Protein AF-A0AA36I3I4-F1 (afdb_monomer)

Nearest PDB structures (foldseek):
  6dy2-assembly2_D  TM=9.297E-01  e=7.775E-14  Cavia porcellus
  6dy3-assembly4_H  TM=8.453E-01  e=7.691E-12  Caenorhabditis elegans
  5hry-assembly3_C  TM=9.673E-01  e=3.928E-08  synthetic construct
  2y1l-assembly1_F  TM=9.154E-01  e=2.141E-08  synthetic construct
  5y4d-assembly1_A  TM=9.330E-01  e=1.434E-06  Mus musculus

Solvent-accessible surface area (backbone atoms only — not comparable to full-atom values): 64803 Å² total; per-residue (Å²): 84,57,68,25,23,49,74,45,39,50,66,61,27,43,60,57,70,50,63,69,90,51,82,63,48,80,74,55,80,79,68,68,59,63,54,49,50,102,49,38,45,21,27,57,32,32,5,32,47,63,51,23,47,73,39,38,50,58,50,57,74,54,44,94,63,42,67,55,69,50,41,27,78,56,45,40,26,24,59,34,36,29,32,57,56,88,60,104,55,50,62,58,34,27,50,44,47,50,52,41,46,76,66,65,31,62,66,82,44,48,25,81,59,37,45,29,28,56,38,37,8,38,59,72,59,40,61,59,40,39,50,51,39,50,74,72,65,45,69,48,73,49,54,28,76,87,67,48,31,37,54,50,36,11,57,75,66,66,30,62,69,53,40,59,51,38,47,75,68,68,32,73,73,101,82,74,88,72,92,84,78,91,80,86,80,90,81,86,88,87,85,87,90,85,89,84,79,87,83,86,83,86,90,88,87,89,88,77,87,86,82,90,78,90,84,88,89,88,88,87,81,93,82,90,81,88,89,88,88,86,86,90,84,88,81,89,88,82,92,85,87,86,82,88,82,89,84,89,83,86,85,92,83,83,88,82,85,83,88,78,91,88,78,92,83,86,89,81,90,88,87,88,88,81,83,86,89,80,87,81,88,79,91,86,87,88,80,89,86,91,80,91,88,82,84,90,85,91,91,83,90,85,87,87,86,84,90,87,90,88,88,80,90,87,84,87,88,87,86,91,83,87,86,87,84,90,88,81,92,90,89,87,83,89,80,90,59,74,74,62,55,56,58,54,53,53,55,51,52,52,31,52,51,35,52,50,49,33,53,50,26,60,72,69,68,41,57,70,57,30,51,53,27,49,54,51,22,60,78,53,69,43,55,66,72,59,49,51,52,44,51,52,52,44,54,48,47,48,46,36,51,53,27,52,53,44,37,47,55,17,60,77,62,62,43,59,66,50,35,49,55,24,49,53,48,26,56,74,43,66,61,54,70,80,70,46,49,64,56,55,51,51,42,55,51,36,53,50,42,52,51,42,52,51,49,35,52,49,25,52,73,71,57,41,54,66,52,33,60,53,29,51,51,50,26,60,79,60,68,51,63,66,68,62,48,49,55,37,52,55,51,41,68,57,41,48,51,34,51,56,22,53,52,40,41,52,50,20,66,68,58,75,38,56,67,45,18,50,50,22,50,50,44,25,57,74,38,66,55,59,71,82,80,44,45,67,40,52,54,51,29,51,47,46,50,49,34,58,53,37,55,52,49,47,52,50,52,53,57,57,58,75,72,52,52,92,83,40,60,66,54,32,47,55,47,26,52,52,38,50,52,48,54,50,54,31,51,78,56,67,45,61,66,79,82,43,46,67,52,52,57,48,28,54,53,36,48,46,53,42,48,56,73,74,40,92,72,82,51,74,43,68,55,76,70,79,48,76,63,43,54,72,71,71,56,72,77,56,64,44,72,78,48,60,32,33,42,28,50,75,92,47,78,47,82,37,77,32,45,29,80,71,51,30,42,64,55,60,37,68,79,41,44,67,57,54,48,38,37,74,75,71,45,99,65,86,85,82,88,82,72,75,84,61,102,86,50,81,82,66,91,68,59,71,90,88,90,88,90,81,66,68,76,76,51,67,66,65,75,66,59,77,84,80,64,90,68,60,73,76,78,70,81,71,79,66,94,61,80,56,37,76,41,70,52,56,77,49,74,33,48,65,79,45,59,42,58,53,40,43,43,66,54,54,74,41,78,91,45,71,63,47,47,63,46,50,49,59,49,42,69,70,34,45,62,78,82,47,54,65,52,41,50,53,56,53,76,65,49,78,69,33,52,58,71,55,58,56,29,32,44,51,14,36,11,64,30,53,74,43,48,64,34,56,29,52,45,48,57,38,47,77,36,42,50,44,72,31,52,85,55,89,76,87,64,29,49,34,44,76,51,79,35,48,20,36,39,40,38,36,31,26,74,82,28,18,39,35,31,35,26,40,18,54,66,70,58,76,76,54,60,82,41,32,29,35,37,36,37,20,46,94,87,40,70,54,28,38,33,36,32,44,72,64,33,81,36,30,54,32,38,30,17,58,64,15,26,25,42,36,66,23,51,25,72,79,23,70,50,40,68,56,28,52,46,28,20,62,64,68,58,15,35,49,60,33,46,52,50,38,50,35,53,75,70,41,67,39,40,71,47,31,53,52,50,68,48,67,56,52,23,26,43,28,29,30,43,40,38,32,9,33,49,77,37,36,33,38,37,47,51,41,44,42,58,80,45,62,83,56,68,90,94,69,94,83,90,79,71,38,56,62,29,69,55,88,92,36,38,60,53,67,48,44,38,67,63,94,88,51,82,78,49,100,88,56,75,39,52,64,55,37,50,65,50,48,73,78,57,57,53,71,62,39,45,76,64,54,46,47,48,37,48,65,33,75,59,44,30,56,93,44,40,35,38,41,36,41,37,26,8,58,75,44,46,74,51,59,32,35,44,39,77,61,58,73,94,74,69,128

pLDDT: mean 72.37, std 24.24, range [22.3, 97.81]

InterPro domains:
  IPR001752 Kinesin motor domain [PS50067] (616-703)
  IPR001752 Kinesin motor domain [SM00129] (614-822)
  IPR002110 Ankyrin repeat [PF00023] (113-142)
  IPR002110 Ankyrin repeat [PF12796] (30-111)
  IPR002110 Ankyrin repeat [PS50088] (39-71)
  IPR002110 Ankyrin repeat [PS50088] (113-145)
  IPR002110 Ankyrin repeat [SM00248] (39-68)
  IPR002110 Ankyrin repeat [SM00248] (74-109)
  IPR002110 Ankyrin repeat [SM00248] (113-142)
  IPR002110 Ankyrin repeat [SM00248] (146-176)
  IPR002110 Ankyrin repeat [SM00248] (402-431)
  IPR027417 P-loop containing nucleoside triphosphate hydrolase [SSF52540] (582-716)
  IPR029130 Acid ceramidase, N-terminal [PF15508] (744-800)
  IPR031852 Spindle pole body-associated protein Vik1/Cik1, microtubule binding domain [PF16796] (601-708)
  IPR036770 Ankyrin repeat-containing domain superfamily [G3DSA:1.25.40.20] (1-237)
  IPR036770 Ankyrin repeat-containing domain superfamily [SSF48403] (30-171)
  IPR036961 Kinesin motor domain superfamily [G3DSA:3.40.850.10] (595-787)

Organism: NCBI:txid2562239

Radius of gyration: 52.6 Å; Cα contacts (8 Å, |Δi|>4): 1481; chains: 1; bounding box: 148×122×180 Å

Mean predicted aligned error: 23.73 Å

Sequence (1100 aa):
MLESSRSGDLDALRKVVEPSSGIMSKFAQKPNLNASDIRGKTALIYAASYGNREVVDYLLTKGKEVEVNAVDDTDKTALHHAARRTSADDERQADIITMLLHAKAYIEARDHNGCTALMFAVANGNEAITRRLILAQANVNNFDYENHSCLNYAMQFNQTKLVSLLKKAGAKDKLSLDDEEEEEEEADPASPSGKLQLPRPDVETASCAESMSTEAPALSPEADSEPNLSPSSALSAAMTSPTDSEATAKKKIKKKVKEGDESTTSDAVAKKKTKKKEADGDKTAEKGTTKKKKAKTPTGLGEKGLMEAVAKTEDTTITVQEPAEKKEEVVVPEGPTDEERAKAEEMKKEKQRAAAELTEAAQVQDVARLEAAIEKAKKLEVSEKEISAAEQVLAVEKQKRDARTKLQQAADSGNVDTLKAALEQACSAGLTETELKHVKNLLAAAESKEKVEAALKTATQERNVHDLKFNIQQAKDAGIDAALITAAEDVLRVEEPKMKAREQLQEACQNITKAGLQAAVQAAKAAGLEPGEYAKAEELFRKEEEKEKLMKQVNTALEDSQQVDMKSIDSLREMKDKLQTVLKAALEAGVPEADLVPLDQRRKKLHNAVEDLKGSIRVFCRVRPLSKKETGQGDVSICEAVDQMTVKVKDEQFLFDAVFTPGTQEEVFEDCRDLVQSAADGYNVTMFAYGQTGAGKTFTMYGVKAKTMRAMGLLLLLALVPAALGWVNDEALRQSTGRRVGVAPRRLTVDLDLPAQQRWSFLASDPAFQNYKEEVNAYLEKYVPSALLPLVDSITKSLTGAFYSDYAAEMRSIAGALKLSLGEVVLVNLIYQLEDLGTSCSQVNTTGPCGPGLCTGLVADGSSGVWQGRNLDWNLDARLLPYVVEVDYKSRNLTVFSAVQVVGMIGVLHGVSLGNFSVQLNARDRGGSALLNLLEELLLGGKSPTHVLRRALEQSRGFTAAEQFLLSERLANPAYFILAGAGDGEGAILTRGRTFGNSWRLHEKNAKDVHQINQQPDWLRLQTNYDSWTAVPDYDNRRAPGVNNTEKFCKDEVSEDTVWSVMTTWPTKNHHTDITSVMCPRTGRMKTMVWTAPPEHLIV

Structure (mmCIF, N/CA/C/O backbone):
data_AF-A0AA36I3I4-F1
#
_entry.id   AF-A0AA36I3I4-F1
#
loop_
_atom_site.group_PDB
_atom_site.id
_atom_site.type_symbol
_atom_site.label_atom_id
_atom_site.label_alt_id
_atom_site.label_comp_id
_atom_site.label_asym_id
_atom_site.label_entity_id
_atom_site.label_seq_id
_atom_site.pdbx_PDB_ins_code
_atom_site.Cartn_x
_atom_site.Cartn_y
_atom_site.Cartn_z
_atom_site.occupancy
_atom_site.B_iso_or_equiv
_atom_site.auth_seq_id
_atom_site.auth_comp_id
_atom_site.auth_asym_id
_atom_site.auth_atom_id
_atom_site.pdbx_PDB_model_num
ATOM 1 N N . MET A 1 1 ? -32.087 -7.516 -17.553 1.00 87.12 1 MET A N 1
ATOM 2 C CA . MET A 1 1 ? -31.167 -6.775 -18.444 1.00 87.12 1 MET A CA 1
ATOM 3 C C . MET A 1 1 ? -30.240 -7.735 -19.174 1.00 87.12 1 MET A C 1
ATOM 5 O O . MET A 1 1 ? -30.688 -8.217 -20.195 1.00 87.12 1 MET A O 1
ATOM 9 N N . LEU A 1 2 ? -29.048 -8.097 -18.670 1.00 91.50 2 LEU A N 1
ATOM 10 C CA . LEU A 1 2 ? -28.075 -8.914 -19.429 1.00 91.50 2 LEU A CA 1
ATOM 11 C C . LEU A 1 2 ? -28.660 -10.223 -19.994 1.00 91.50 2 LEU A C 1
ATOM 13 O O . LEU A 1 2 ? -28.623 -10.435 -21.202 1.00 91.50 2 LEU A O 1
ATOM 17 N N . GLU A 1 3 ? -29.290 -11.054 -19.157 1.00 90.88 3 GLU A N 1
ATOM 18 C CA . GLU A 1 3 ? -29.909 -12.309 -19.621 1.00 90.88 3 GLU A CA 1
ATOM 19 C C . GLU A 1 3 ? -31.111 -12.065 -20.560 1.00 90.88 3 GLU A C 1
ATOM 21 O O . GLU A 1 3 ? -31.328 -12.821 -21.503 1.00 90.88 3 GLU A O 1
ATOM 26 N N . SER A 1 4 ? -31.845 -10.959 -20.385 1.00 89.94 4 SER A N 1
ATOM 27 C CA . SER A 1 4 ? -32.893 -10.499 -21.317 1.00 89.94 4 SER A CA 1
ATOM 28 C C . SER A 1 4 ? -32.295 -10.150 -22.690 1.00 89.94 4 SER A C 1
ATOM 30 O O . SER A 1 4 ? -32.818 -10.542 -23.727 1.00 89.94 4 SER A O 1
ATOM 32 N N . SER A 1 5 ? -31.143 -9.474 -22.703 1.00 92.69 5 SER A N 1
ATOM 33 C CA . SER A 1 5 ? -30.420 -9.096 -23.920 1.00 92.69 5 SER A CA 1
ATOM 34 C C . SER A 1 5 ? -29.757 -10.280 -24.623 1.00 92.69 5 SER A C 1
ATOM 36 O O . SER A 1 5 ? -29.613 -10.269 -25.843 1.00 92.69 5 SER A O 1
ATOM 38 N N . ARG A 1 6 ? -29.391 -11.318 -23.866 1.00 92.31 6 ARG A N 1
ATOM 39 C CA . ARG A 1 6 ? -28.864 -12.595 -24.360 1.00 92.31 6 ARG A CA 1
ATOM 40 C C . ARG A 1 6 ? -29.952 -13.493 -24.960 1.00 92.31 6 ARG A C 1
ATOM 42 O O . ARG A 1 6 ? -29.743 -14.069 -26.023 1.00 92.31 6 ARG A O 1
ATOM 49 N N . SER A 1 7 ? -31.102 -13.592 -24.297 1.00 91.38 7 SER A N 1
ATOM 50 C CA . SER A 1 7 ? -32.257 -14.394 -24.740 1.00 91.38 7 SER A CA 1
ATOM 51 C C . SER A 1 7 ? -33.086 -13.731 -25.844 1.00 91.38 7 SER A C 1
ATOM 53 O O . SER A 1 7 ? -33.795 -14.427 -26.564 1.00 91.38 7 SER A O 1
ATOM 55 N N . GLY A 1 8 ? -32.995 -12.406 -25.990 1.00 90.69 8 GLY A N 1
ATOM 56 C CA . GLY A 1 8 ? -33.787 -11.631 -26.948 1.00 90.69 8 GLY A CA 1
ATOM 57 C C . GLY A 1 8 ? -35.151 -11.183 -26.411 1.00 90.69 8 GLY A C 1
ATOM 58 O O . GLY A 1 8 ? -35.939 -10.621 -27.169 1.00 90.69 8 GLY A O 1
ATOM 59 N N . ASP A 1 9 ? -35.434 -11.391 -25.119 1.00 94.06 9 ASP A N 1
ATOM 60 C CA . ASP A 1 9 ? -36.678 -10.959 -24.475 1.00 94.06 9 ASP A CA 1
ATOM 61 C C . ASP A 1 9 ? -36.705 -9.430 -24.284 1.00 94.06 9 ASP A C 1
ATOM 63 O O . ASP A 1 9 ? -36.319 -8.872 -23.247 1.00 94.06 9 ASP A O 1
ATOM 67 N N . LEU A 1 10 ? -37.167 -8.751 -25.335 1.00 92.88 10 LEU A N 1
ATOM 68 C CA . LEU A 1 10 ? -37.341 -7.305 -25.392 1.00 92.88 10 LEU A CA 1
ATOM 69 C C . LEU A 1 10 ? -38.388 -6.795 -24.388 1.00 92.88 10 LEU A C 1
ATOM 71 O O . LEU A 1 10 ? -38.239 -5.685 -23.881 1.00 92.88 10 LEU A O 1
ATOM 75 N N . ASP A 1 11 ? -39.411 -7.581 -24.047 1.00 89.44 11 ASP A N 1
ATOM 76 C CA . ASP A 1 11 ? -40.459 -7.145 -23.119 1.00 89.44 11 ASP A CA 1
ATOM 77 C C . ASP A 1 11 ? -40.012 -7.254 -21.657 1.00 89.44 11 ASP A C 1
ATOM 79 O O . ASP A 1 11 ? -40.323 -6.370 -20.854 1.00 89.44 11 ASP A O 1
ATOM 83 N N . ALA A 1 12 ? -39.240 -8.281 -21.290 1.00 87.69 12 ALA A N 1
ATOM 84 C CA . ALA A 1 12 ? -38.545 -8.316 -20.004 1.00 87.69 12 ALA A CA 1
ATOM 85 C C . ALA A 1 12 ? -37.459 -7.236 -19.919 1.00 87.69 12 ALA A C 1
ATOM 87 O O . ALA A 1 12 ? -37.280 -6.639 -18.857 1.00 87.69 12 ALA A O 1
ATOM 88 N N . LEU A 1 13 ? -36.760 -6.934 -21.020 1.00 88.81 13 LEU A N 1
ATOM 89 C CA . LEU A 1 13 ? -35.804 -5.828 -21.048 1.00 88.81 13 LEU A CA 1
ATOM 90 C C . LEU A 1 13 ? -36.502 -4.476 -20.840 1.00 88.81 13 LEU A C 1
ATOM 92 O O . LEU A 1 13 ? -36.079 -3.713 -19.973 1.00 88.81 13 LEU A O 1
ATOM 96 N N . ARG A 1 14 ? -37.594 -4.198 -21.563 1.00 88.75 14 ARG A N 1
ATOM 97 C CA . ARG A 1 14 ? -38.413 -2.985 -21.397 1.00 88.75 14 ARG A CA 1
ATOM 98 C C . ARG A 1 14 ? -38.918 -2.833 -19.966 1.00 88.75 14 ARG A C 1
ATOM 100 O O . ARG A 1 14 ? -38.679 -1.793 -19.373 1.00 88.75 14 ARG A O 1
ATOM 107 N N . LYS A 1 15 ? -39.485 -3.884 -19.360 1.00 84.06 15 LYS A N 1
ATOM 108 C CA . LYS A 1 15 ? -39.945 -3.870 -17.951 1.00 84.06 15 LYS A CA 1
ATOM 109 C C . LYS A 1 15 ? -38.837 -3.586 -16.927 1.00 84.06 15 LYS A C 1
ATOM 111 O O . LYS A 1 15 ? -39.147 -3.158 -15.820 1.00 84.06 15 LYS A O 1
ATOM 116 N N . VAL A 1 16 ? -37.571 -3.844 -17.265 1.00 82.31 16 VAL A N 1
ATOM 117 C CA . VAL A 1 16 ? -36.417 -3.486 -16.423 1.00 82.31 16 VAL A CA 1
ATOM 118 C C . VAL A 1 16 ? -35.962 -2.047 -16.681 1.00 82.31 16 VAL A C 1
ATOM 120 O O . VAL A 1 16 ? -35.653 -1.339 -15.731 1.00 82.31 16 VAL A O 1
ATOM 123 N N . VAL A 1 17 ? -35.917 -1.612 -17.944 1.00 80.50 17 VAL A N 1
ATOM 124 C CA . VAL A 1 17 ? -35.408 -0.289 -18.359 1.00 80.50 17 VAL A CA 1
ATOM 125 C C . VAL A 1 17 ? -36.415 0.845 -18.119 1.00 80.50 17 VAL A C 1
ATOM 127 O O . VAL A 1 17 ? -36.016 1.971 -17.829 1.00 80.50 17 VAL A O 1
ATOM 130 N N . GLU A 1 18 ? -37.711 0.558 -18.218 1.00 77.31 18 GLU A N 1
ATOM 131 C CA . GLU A 1 18 ? -38.814 1.513 -18.105 1.00 77.31 18 GLU A CA 1
ATOM 132 C C . GLU A 1 18 ? -39.667 1.153 -16.870 1.00 77.31 18 GLU A C 1
ATOM 134 O O . GLU A 1 18 ? -40.502 0.246 -16.936 1.00 77.31 18 GLU A O 1
ATOM 139 N N . PRO A 1 19 ? -39.456 1.813 -15.710 1.00 57.75 19 PRO A N 1
ATOM 140 C CA . PRO A 1 19 ? -40.159 1.469 -14.478 1.00 57.75 19 PRO A CA 1
ATOM 141 C C . PRO A 1 19 ? -41.658 1.769 -14.591 1.00 57.75 19 PRO A C 1
ATOM 143 O O . PRO A 1 19 ? -42.065 2.854 -15.007 1.00 57.75 19 PRO A O 1
ATOM 146 N N . SER A 1 20 ? -42.487 0.809 -14.171 1.00 53.59 20 SER A N 1
ATOM 147 C CA . SER A 1 20 ? -43.950 0.866 -14.284 1.00 53.59 20 SER A CA 1
ATOM 148 C C . SER A 1 20 ? -44.541 2.154 -13.697 1.00 53.59 20 SER A C 1
ATOM 150 O O . SER A 1 20 ? -44.316 2.465 -12.524 1.00 53.59 20 SER A O 1
ATOM 152 N N . SER A 1 21 ? -45.340 2.866 -14.495 1.00 50.91 21 SER A N 1
ATOM 153 C CA . SER A 1 21 ? -45.905 4.178 -14.165 1.00 50.91 21 SER A CA 1
ATOM 154 C C . SER A 1 21 ? -46.733 4.167 -12.873 1.00 50.91 21 SER A C 1
ATOM 156 O O . SER A 1 21 ? -47.826 3.600 -12.827 1.00 50.91 21 SER A O 1
ATOM 158 N N . GLY A 1 22 ? -46.238 4.834 -11.830 1.00 54.00 22 GLY A N 1
ATOM 159 C CA . GLY A 1 22 ? -46.900 4.935 -10.529 1.00 54.00 22 GLY A CA 1
ATOM 160 C C . GLY A 1 22 ? -46.009 5.618 -9.492 1.00 54.00 22 GLY A C 1
ATOM 161 O O . GLY A 1 22 ? -44.873 5.975 -9.783 1.00 54.00 22 GLY A O 1
ATOM 162 N N . ILE A 1 23 ? -46.491 5.787 -8.257 1.00 44.72 23 ILE A N 1
ATOM 163 C CA . ILE A 1 23 ? -45.740 6.495 -7.195 1.00 44.72 23 ILE A CA 1
ATOM 164 C C . ILE A 1 23 ? -44.360 5.859 -6.933 1.00 44.72 23 ILE A C 1
ATOM 166 O O . ILE A 1 23 ? -43.393 6.578 -6.692 1.00 44.72 23 ILE A O 1
ATOM 170 N N . MET A 1 24 ? -44.238 4.534 -7.074 1.00 38.62 24 MET A N 1
ATOM 171 C CA . MET A 1 24 ? -42.970 3.808 -6.918 1.00 38.62 24 MET A CA 1
ATOM 172 C C . MET A 1 24 ? -41.911 4.185 -7.970 1.00 38.62 24 MET A C 1
ATOM 174 O O . MET A 1 24 ? -40.722 4.095 -7.676 1.00 38.62 24 MET A O 1
ATOM 178 N N . SER A 1 25 ? -42.291 4.672 -9.161 1.00 50.91 25 SER A N 1
ATOM 179 C CA . SER A 1 25 ? -41.318 5.065 -10.196 1.00 50.91 25 SER A CA 1
ATOM 180 C C . SER A 1 25 ? -40.553 6.352 -9.855 1.00 50.91 25 SER A C 1
ATOM 182 O O . SER A 1 25 ? -39.594 6.678 -10.544 1.00 50.91 25 SER A O 1
ATOM 184 N N . LYS A 1 26 ? -40.942 7.073 -8.789 1.00 47.12 26 LYS A N 1
ATOM 185 C CA . LYS A 1 26 ? -40.156 8.178 -8.208 1.00 47.12 26 LYS A CA 1
ATOM 186 C C . LYS A 1 26 ? -39.068 7.717 -7.228 1.00 47.12 26 LYS A C 1
ATOM 188 O O . LYS A 1 26 ? -38.239 8.530 -6.840 1.00 47.12 26 LYS A O 1
ATOM 193 N N . PHE A 1 27 ? -39.086 6.446 -6.822 1.00 47.31 27 PHE A N 1
ATOM 194 C CA . PHE A 1 27 ? -38.152 5.861 -5.850 1.00 47.31 27 PHE A CA 1
ATOM 195 C C . PHE A 1 27 ? -37.323 4.702 -6.430 1.00 47.31 27 PHE A C 1
ATOM 197 O O . PHE A 1 27 ? -36.387 4.233 -5.788 1.00 47.31 27 PHE A O 1
ATOM 204 N N . ALA A 1 28 ? -37.641 4.239 -7.642 1.00 50.75 28 ALA A N 1
ATOM 205 C CA . ALA A 1 28 ? -36.839 3.262 -8.367 1.00 50.75 28 ALA A CA 1
ATOM 206 C C . ALA A 1 28 ? -35.607 3.935 -8.996 1.00 50.75 28 ALA A C 1
ATOM 208 O O . ALA A 1 28 ? -35.743 4.874 -9.781 1.00 50.75 28 ALA A O 1
ATOM 209 N N . GLN A 1 29 ? -34.408 3.435 -8.688 1.00 57.50 29 GLN A N 1
ATOM 210 C CA . GLN A 1 29 ? -33.191 3.838 -9.396 1.00 57.50 29 GLN A CA 1
ATOM 211 C C . GLN A 1 29 ? -33.270 3.399 -10.865 1.00 57.50 29 GLN A C 1
ATOM 213 O O . GLN A 1 29 ? -33.667 2.272 -11.168 1.00 57.50 29 GLN A O 1
ATOM 218 N N . LYS A 1 30 ? -32.877 4.285 -11.785 1.00 66.31 30 LYS A N 1
ATOM 219 C CA . LYS A 1 30 ? -32.790 3.968 -13.215 1.00 66.31 30 LYS A CA 1
ATOM 220 C C . LYS A 1 30 ? -31.626 2.988 -13.448 1.00 66.31 30 LYS A C 1
ATOM 222 O O . LYS A 1 30 ? -30.523 3.274 -12.983 1.00 66.31 30 LYS A O 1
ATOM 227 N N . PRO A 1 31 ? -31.821 1.857 -14.151 1.00 72.12 31 PRO A N 1
ATOM 228 C CA . PRO A 1 31 ? -30.741 0.901 -14.377 1.00 72.12 31 PRO A CA 1
ATOM 229 C C . PRO A 1 31 ? -29.677 1.479 -15.315 1.00 72.12 31 PRO A C 1
ATOM 231 O O . PRO A 1 31 ? -29.996 2.046 -16.359 1.00 72.12 31 PRO A O 1
ATOM 234 N N . ASN A 1 32 ? -28.404 1.275 -14.973 1.00 81.88 32 ASN A N 1
ATOM 235 C CA . ASN A 1 32 ? -27.290 1.578 -15.867 1.00 81.88 32 ASN A CA 1
ATOM 236 C C . ASN A 1 32 ? -27.271 0.569 -17.030 1.00 81.88 32 ASN A C 1
ATOM 238 O O . ASN A 1 32 ? -26.972 -0.607 -16.822 1.00 81.88 32 ASN A O 1
ATOM 242 N N . LEU A 1 33 ? -27.564 1.030 -18.250 1.00 84.12 33 LEU A N 1
ATOM 243 C CA . LEU A 1 33 ? -27.605 0.195 -19.460 1.00 84.12 33 LEU A CA 1
ATOM 244 C C . LEU A 1 33 ? -26.224 -0.348 -19.868 1.00 84.12 33 LEU A C 1
ATOM 246 O O . LEU A 1 33 ? -26.137 -1.383 -20.532 1.00 84.12 33 LEU A O 1
ATOM 250 N N . ASN A 1 34 ? -25.158 0.317 -19.415 1.00 87.94 34 ASN A N 1
ATOM 251 C CA . ASN A 1 34 ? -23.762 -0.037 -19.668 1.00 87.94 34 ASN A CA 1
ATOM 252 C C . ASN A 1 34 ? -23.169 -0.943 -18.586 1.00 87.94 34 ASN A C 1
ATOM 254 O O . ASN A 1 34 ? -21.992 -1.288 -18.663 1.00 87.94 34 ASN A O 1
ATOM 258 N N . ALA A 1 35 ? -23.962 -1.361 -17.592 1.00 83.44 35 ALA A N 1
ATOM 259 C CA . ALA A 1 35 ? -23.525 -2.373 -16.642 1.00 83.44 35 ALA A CA 1
ATOM 260 C C . ALA A 1 35 ? -23.166 -3.676 -17.378 1.00 83.44 35 ALA A C 1
ATOM 262 O O . ALA A 1 35 ? -23.917 -4.157 -18.234 1.00 83.44 35 ALA A O 1
ATOM 263 N N . SER A 1 36 ? -22.010 -4.231 -17.030 1.00 88.88 36 SER A N 1
ATOM 264 C CA . SER A 1 36 ? -21.418 -5.431 -17.611 1.00 88.88 36 SER A CA 1
ATOM 265 C C . SER A 1 36 ? -21.433 -6.612 -16.638 1.00 88.88 36 SER A C 1
ATOM 267 O O . SER A 1 36 ? -21.712 -6.460 -15.448 1.00 88.88 36 SER A O 1
ATOM 269 N N . ASP A 1 37 ? -21.151 -7.811 -17.147 1.00 86.19 37 ASP A N 1
ATOM 270 C CA . ASP A 1 37 ? -20.802 -8.961 -16.311 1.00 86.19 37 ASP A CA 1
ATOM 271 C C . ASP A 1 37 ? -19.316 -8.947 -15.890 1.00 86.19 37 ASP A C 1
ATOM 273 O O . ASP A 1 37 ? -18.544 -8.053 -16.243 1.00 86.19 37 ASP A O 1
ATOM 277 N N . ILE A 1 38 ? -18.888 -9.993 -15.172 1.00 86.50 38 ILE A N 1
ATOM 278 C CA . ILE A 1 38 ? -17.489 -10.216 -14.756 1.00 86.50 38 ILE A CA 1
ATOM 279 C C . ILE A 1 38 ? -16.488 -10.346 -15.922 1.00 86.50 38 ILE A C 1
ATOM 281 O O . ILE A 1 38 ? -15.290 -10.452 -15.682 1.00 86.50 38 ILE A O 1
ATOM 285 N N . ARG A 1 39 ? -16.976 -10.371 -17.168 1.00 81.50 39 ARG A N 1
ATOM 286 C CA . ARG A 1 39 ? -16.202 -10.422 -18.409 1.00 81.50 39 ARG A CA 1
ATOM 287 C C . ARG A 1 39 ? -16.297 -9.116 -19.204 1.00 81.50 39 ARG A C 1
ATOM 289 O O . ARG A 1 39 ? -15.996 -9.110 -20.391 1.00 81.50 39 ARG A O 1
ATOM 296 N N . GLY A 1 40 ? -16.774 -8.021 -18.610 1.00 85.19 40 GLY A N 1
ATOM 297 C CA . GLY A 1 40 ? -16.943 -6.736 -19.298 1.00 85.19 40 GLY A CA 1
ATOM 298 C C . GLY A 1 40 ? -18.096 -6.698 -20.315 1.00 85.19 40 GLY A C 1
ATOM 299 O O . GLY A 1 40 ? -18.294 -5.689 -20.986 1.00 85.19 40 GLY A O 1
ATOM 300 N N . LYS A 1 41 ? -18.921 -7.748 -20.428 1.00 91.12 41 LYS A N 1
ATOM 301 C CA . LYS A 1 41 ? -19.964 -7.823 -21.462 1.00 91.12 41 LYS A CA 1
ATOM 302 C C . LYS A 1 41 ? -21.222 -7.068 -21.046 1.00 91.12 41 LYS A C 1
ATOM 304 O O . LYS A 1 41 ? -21.998 -7.529 -20.210 1.00 91.12 41 LYS A O 1
ATOM 309 N N . THR A 1 42 ? -21.429 -5.909 -21.665 1.00 94.81 42 THR A N 1
ATOM 310 C CA . THR A 1 42 ? -22.636 -5.078 -21.529 1.00 94.81 42 THR A CA 1
ATOM 311 C C . THR A 1 42 ? -23.872 -5.729 -22.160 1.00 94.81 42 THR A C 1
ATOM 313 O O . THR A 1 42 ? -23.782 -6.692 -22.930 1.00 94.81 42 THR A O 1
ATOM 316 N N . ALA A 1 43 ? -25.053 -5.159 -21.898 1.00 94.25 43 ALA A N 1
ATOM 317 C CA . ALA A 1 43 ? -26.303 -5.560 -22.549 1.00 94.25 43 ALA A CA 1
ATOM 318 C C . ALA A 1 43 ? -26.214 -5.516 -24.087 1.00 94.25 43 ALA A C 1
ATOM 320 O O . ALA A 1 43 ? -26.725 -6.415 -24.758 1.00 94.25 43 ALA A O 1
ATOM 321 N N . LEU A 1 44 ? -25.532 -4.505 -24.640 1.00 96.44 44 LEU A N 1
ATOM 322 C CA . LEU A 1 44 ? -25.336 -4.352 -26.081 1.00 96.44 44 LEU A CA 1
ATOM 323 C C . LEU A 1 44 ? -24.389 -5.422 -26.643 1.00 96.44 44 LEU A C 1
ATOM 325 O O . LEU A 1 44 ? -24.693 -6.006 -27.680 1.00 96.44 44 LEU A O 1
ATOM 329 N N . ILE A 1 45 ? -23.296 -5.744 -25.938 1.00 95.75 45 ILE A N 1
ATOM 330 C CA . ILE A 1 45 ? -22.388 -6.840 -26.320 1.00 95.75 45 ILE A CA 1
ATOM 331 C C . ILE A 1 45 ? -23.130 -8.185 -26.337 1.00 95.75 45 ILE A C 1
ATOM 333 O O . ILE A 1 45 ? -22.968 -8.961 -27.282 1.00 95.75 45 ILE A O 1
ATOM 337 N N . TYR A 1 46 ? -23.981 -8.457 -25.342 1.00 94.94 46 TYR A N 1
ATOM 338 C CA . TYR A 1 46 ? -24.808 -9.667 -25.325 1.00 94.94 46 TYR A CA 1
ATOM 339 C C . TYR A 1 46 ? -25.806 -9.709 -26.488 1.00 94.94 46 TYR A C 1
ATOM 341 O O . TYR A 1 46 ? -25.860 -10.712 -27.201 1.00 94.94 46 TYR A O 1
ATOM 349 N N . ALA A 1 47 ? -26.544 -8.624 -26.735 1.00 94.44 47 ALA A N 1
ATOM 350 C CA . ALA A 1 47 ? -27.503 -8.562 -27.837 1.00 94.44 47 ALA A CA 1
ATOM 351 C C . ALA A 1 47 ? -26.826 -8.728 -29.210 1.00 94.44 47 ALA A C 1
ATOM 353 O O . ALA A 1 47 ? -27.297 -9.504 -30.044 1.00 94.44 47 ALA A O 1
ATOM 354 N N . ALA A 1 48 ? -25.677 -8.078 -29.415 1.00 94.19 48 ALA A N 1
ATOM 355 C CA . ALA A 1 48 ? -24.880 -8.189 -30.631 1.00 94.19 48 ALA A CA 1
ATOM 356 C C . ALA A 1 48 ? -24.298 -9.602 -30.830 1.00 94.19 48 ALA A C 1
ATOM 358 O O . ALA A 1 48 ? -24.414 -10.161 -31.922 1.00 94.19 48 ALA A O 1
ATOM 359 N N . SER A 1 49 ? -23.733 -10.214 -29.777 1.00 92.12 49 SER A N 1
ATOM 360 C CA . SER A 1 49 ? -23.118 -11.552 -29.841 1.00 92.12 49 SER A CA 1
ATOM 361 C C . SER A 1 49 ? -24.114 -12.686 -30.096 1.00 92.12 49 SER A C 1
ATOM 363 O O . SER A 1 49 ? -23.700 -13.745 -30.569 1.00 92.12 49 SER A O 1
ATOM 365 N N . TYR A 1 50 ? -25.388 -12.506 -29.737 1.00 90.25 50 TYR A N 1
ATOM 366 C CA . TYR A 1 50 ? -26.448 -13.505 -29.928 1.00 90.25 50 TYR A CA 1
ATOM 367 C C . TYR A 1 50 ? -27.367 -13.183 -31.121 1.00 90.25 50 TYR A C 1
ATOM 369 O O . TYR A 1 50 ? -28.199 -14.011 -31.488 1.00 90.25 50 TYR A O 1
ATOM 377 N N . GLY A 1 51 ? -27.177 -12.033 -31.779 1.00 90.38 51 GLY A N 1
ATOM 378 C CA . GLY A 1 51 ? -27.932 -11.636 -32.971 1.00 90.38 51 GLY A CA 1
ATOM 379 C C . GLY A 1 51 ? -29.332 -11.089 -32.691 1.00 90.38 51 GLY A C 1
ATOM 380 O O . GLY A 1 51 ? -30.198 -11.144 -33.561 1.00 90.38 51 GLY A O 1
ATOM 381 N N . ASN A 1 52 ? -29.577 -10.578 -31.484 1.00 93.12 52 ASN A N 1
ATOM 382 C CA . ASN A 1 52 ? -30.887 -10.101 -31.041 1.00 93.12 52 ASN A CA 1
ATOM 383 C C . ASN A 1 52 ? -31.149 -8.677 -31.553 1.00 93.12 52 ASN A C 1
ATOM 385 O O . ASN A 1 52 ? -31.150 -7.717 -30.782 1.00 93.12 52 ASN A O 1
ATOM 389 N N . ARG A 1 53 ? -31.338 -8.554 -32.875 1.00 93.50 53 ARG A N 1
ATOM 390 C CA . ARG A 1 53 ? -31.548 -7.305 -33.634 1.00 93.50 53 ARG A CA 1
ATOM 391 C C . ARG A 1 53 ? -32.485 -6.319 -32.931 1.00 93.50 53 ARG A C 1
ATOM 393 O O . ARG A 1 53 ? -32.157 -5.147 -32.812 1.00 93.50 53 ARG A O 1
ATOM 400 N N . GLU A 1 54 ? -33.619 -6.801 -32.445 1.00 94.56 54 GLU A N 1
ATOM 401 C CA . GLU A 1 54 ? -34.706 -6.009 -31.860 1.00 94.56 54 GLU A CA 1
ATOM 402 C C . GLU A 1 54 ? -34.326 -5.450 -30.476 1.00 94.56 54 GLU A C 1
ATOM 404 O O . GLU A 1 54 ? -34.801 -4.391 -30.069 1.00 94.56 54 GLU A O 1
ATOM 409 N N . VAL A 1 55 ? -33.419 -6.133 -29.767 1.00 95.62 55 VAL A N 1
ATOM 410 C CA . VAL A 1 55 ? -32.800 -5.623 -28.538 1.00 95.62 55 VAL A CA 1
ATOM 411 C C . VAL A 1 55 ? -31.662 -4.651 -28.851 1.00 95.62 55 VAL A C 1
ATOM 413 O O . VAL A 1 55 ? -31.538 -3.647 -28.154 1.00 95.62 55 VAL A O 1
ATOM 416 N N . VAL A 1 56 ? -30.845 -4.921 -29.878 1.00 96.00 56 VAL A N 1
ATOM 417 C CA . VAL A 1 56 ? -29.797 -3.987 -30.329 1.00 96.00 56 VAL A CA 1
ATOM 418 C C . VAL A 1 56 ? -30.427 -2.645 -30.700 1.00 96.00 56 VAL A C 1
ATOM 420 O O . VAL A 1 56 ? -30.033 -1.630 -30.138 1.00 96.00 56 VAL A O 1
ATOM 423 N N . ASP A 1 57 ? -31.449 -2.650 -31.558 1.00 95.69 57 ASP A N 1
ATOM 424 C CA . ASP A 1 57 ? -32.211 -1.457 -31.942 1.00 95.69 57 ASP A CA 1
ATOM 425 C C . ASP A 1 57 ? -32.747 -0.711 -30.708 1.00 95.69 57 ASP A C 1
ATOM 427 O O . ASP A 1 57 ? -32.375 0.435 -30.463 1.00 95.69 57 ASP A O 1
ATOM 431 N N . TYR A 1 58 ? -33.513 -1.387 -29.842 1.00 94.75 58 TYR A N 1
ATOM 432 C CA . TYR A 1 58 ? -34.067 -0.766 -28.634 1.00 94.75 58 TYR A CA 1
ATOM 433 C C . TYR A 1 58 ? -33.001 -0.164 -27.702 1.00 94.75 58 TYR A C 1
ATOM 435 O O . TYR A 1 58 ? -33.214 0.931 -27.181 1.00 94.75 58 TYR A O 1
ATOM 443 N N . LEU A 1 59 ? -31.855 -0.824 -27.500 1.00 93.31 59 LEU A N 1
ATOM 444 C CA . LEU A 1 59 ? -30.753 -0.262 -26.712 1.00 93.31 59 LEU A CA 1
ATOM 445 C C . LEU A 1 59 ? -30.172 0.989 -27.388 1.00 93.31 59 LEU A C 1
ATOM 447 O O . LEU A 1 59 ? -30.027 2.018 -26.732 1.00 93.31 59 LEU A O 1
ATOM 451 N N . LEU A 1 60 ? -29.913 0.942 -28.696 1.00 93.50 60 LEU A N 1
ATOM 452 C CA . LEU A 1 60 ? -29.372 2.081 -29.443 1.00 93.50 60 LEU A CA 1
ATOM 453 C C . LEU A 1 60 ? -30.354 3.269 -29.509 1.00 93.50 60 LEU A C 1
ATOM 455 O O . LEU A 1 60 ? -29.908 4.416 -29.487 1.00 93.50 60 LEU A O 1
ATOM 459 N N . THR A 1 61 ? -31.678 3.047 -29.462 1.00 91.12 61 THR A N 1
ATOM 460 C CA . THR A 1 61 ? -32.663 4.150 -29.338 1.00 91.12 61 THR A CA 1
ATOM 461 C C . THR A 1 61 ? -32.551 4.941 -28.028 1.00 91.12 61 THR A C 1
ATOM 463 O O . THR A 1 61 ? -33.062 6.059 -27.953 1.00 91.12 61 THR A O 1
ATOM 466 N N . LYS A 1 62 ? -31.864 4.420 -26.998 1.00 87.19 62 LYS A N 1
ATOM 467 C CA . LYS A 1 62 ? -31.565 5.166 -25.759 1.00 87.19 62 LYS A CA 1
ATOM 468 C C . LYS A 1 62 ? -30.367 6.123 -25.912 1.00 87.19 62 LYS A C 1
ATOM 470 O O . LYS A 1 62 ? -30.083 6.902 -25.004 1.00 87.19 62 LYS A O 1
ATOM 475 N N . GLY A 1 63 ? -29.705 6.132 -27.074 1.00 76.12 63 GLY A N 1
ATOM 476 C CA . GLY A 1 63 ? -28.734 7.154 -27.471 1.00 76.12 63 GLY A CA 1
ATOM 477 C C . GLY A 1 63 ? -27.565 7.284 -26.495 1.00 76.12 63 GLY A C 1
ATOM 478 O O . GLY A 1 63 ? -26.883 6.306 -26.216 1.00 76.12 63 GLY A O 1
ATOM 479 N N . LYS A 1 64 ? -27.358 8.492 -25.945 1.00 73.81 64 LYS A N 1
ATOM 480 C CA . LYS A 1 64 ? -26.264 8.808 -24.999 1.00 73.81 64 LYS A CA 1
ATOM 481 C C . LYS A 1 64 ? -26.240 7.945 -23.726 1.00 73.81 64 LYS A C 1
ATOM 483 O O . LYS A 1 64 ? -25.267 7.999 -22.986 1.00 73.81 64 LYS A O 1
ATOM 488 N N . GLU A 1 65 ? -27.298 7.189 -23.441 1.00 81.88 65 GLU A N 1
ATOM 489 C CA . GLU A 1 65 ? -27.356 6.286 -22.288 1.00 81.88 65 GLU A CA 1
ATOM 490 C C . GLU A 1 65 ? -26.662 4.937 -22.540 1.00 81.88 65 GLU A C 1
ATOM 492 O O . GLU A 1 65 ? -26.439 4.191 -21.587 1.00 81.88 65 GLU A O 1
ATOM 497 N N . VAL A 1 66 ? -26.306 4.617 -23.792 1.00 85.94 66 VAL A N 1
ATOM 498 C CA . VAL A 1 66 ? -25.631 3.368 -24.177 1.00 85.94 66 VAL A CA 1
ATOM 499 C C . VAL A 1 66 ? -24.274 3.660 -24.817 1.00 85.94 66 VAL A C 1
ATOM 501 O O . VAL A 1 66 ? -24.189 4.325 -25.845 1.00 85.94 66 VAL A O 1
ATOM 504 N N . GLU A 1 67 ? -23.213 3.114 -24.227 1.00 88.94 67 GLU A N 1
ATOM 505 C CA . GLU A 1 67 ? -21.854 3.183 -24.755 1.00 88.94 67 GLU A CA 1
ATOM 506 C C . GLU A 1 67 ? -21.641 2.071 -25.792 1.00 88.94 67 GLU A C 1
ATOM 508 O O . GLU A 1 67 ? -21.502 0.885 -25.477 1.00 88.94 67 GLU A O 1
ATOM 513 N N . VAL A 1 68 ? -21.652 2.473 -27.062 1.00 90.25 68 VAL A N 1
ATOM 514 C CA . VAL A 1 68 ? -21.583 1.594 -28.238 1.00 90.25 68 VAL A CA 1
ATOM 515 C C . VAL A 1 68 ? -20.193 0.967 -28.406 1.00 90.25 68 VAL A C 1
ATOM 517 O O . VAL A 1 68 ? -20.063 -0.137 -28.942 1.00 90.25 68 VAL A O 1
ATOM 520 N N . ASN A 1 69 ? -19.160 1.645 -27.907 1.00 89.50 69 ASN A N 1
ATOM 521 C CA . ASN A 1 69 ? -17.754 1.256 -27.976 1.00 89.50 69 ASN A CA 1
ATOM 522 C C . ASN A 1 69 ? -17.239 0.584 -26.696 1.00 89.50 69 ASN A C 1
ATOM 524 O O . ASN A 1 69 ? -16.038 0.351 -26.576 1.00 89.50 69 ASN A O 1
ATOM 528 N N . ALA A 1 70 ? -18.128 0.233 -25.761 1.00 88.06 70 ALA A N 1
ATOM 529 C CA . ALA A 1 70 ? -17.773 -0.562 -24.591 1.00 88.06 70 ALA A CA 1
ATOM 530 C C . ALA A 1 70 ? -17.104 -1.880 -25.020 1.00 88.06 70 ALA A C 1
ATOM 532 O O . ALA A 1 70 ? -17.554 -2.526 -25.972 1.00 88.06 70 ALA A O 1
ATOM 533 N N . VAL A 1 71 ? -16.048 -2.272 -24.305 1.00 91.06 71 VAL A N 1
ATOM 534 C CA . VAL A 1 71 ? -15.236 -3.469 -24.570 1.00 91.06 71 VAL A CA 1
ATOM 535 C C . VAL A 1 71 ? -15.409 -4.530 -23.486 1.00 91.06 71 VAL A C 1
ATOM 537 O O . VAL A 1 71 ? -15.681 -4.210 -22.329 1.00 91.06 71 VAL A O 1
ATOM 540 N N . ASP A 1 72 ? -15.244 -5.797 -23.868 1.00 86.88 72 ASP A N 1
ATOM 541 C CA . ASP A 1 72 ? -15.187 -6.928 -22.940 1.00 86.88 72 ASP A CA 1
ATOM 542 C C . ASP A 1 72 ? -13.775 -7.149 -22.350 1.00 86.88 72 ASP A C 1
ATOM 544 O O . ASP A 1 72 ? -12.830 -6.419 -22.648 1.00 86.88 72 ASP A O 1
ATOM 548 N N . ASP A 1 73 ? -13.619 -8.196 -21.535 1.00 89.44 73 ASP A N 1
ATOM 549 C CA . ASP A 1 73 ? -12.356 -8.655 -20.932 1.00 89.44 73 ASP A CA 1
ATOM 550 C C . ASP A 1 73 ? -11.254 -9.044 -21.936 1.00 89.44 73 ASP A C 1
ATOM 552 O O . ASP A 1 73 ? -10.145 -9.404 -21.542 1.00 89.44 73 ASP A O 1
ATOM 556 N N . THR A 1 74 ? -11.552 -8.965 -23.231 1.00 85.56 74 THR A N 1
ATOM 557 C CA . THR A 1 74 ? -10.649 -9.240 -24.339 1.00 85.56 74 THR A CA 1
ATOM 558 C C . THR A 1 74 ? -10.538 -8.071 -25.336 1.00 85.56 74 THR A C 1
ATOM 560 O O . THR A 1 74 ? -10.181 -8.294 -26.496 1.00 85.56 74 THR A O 1
ATOM 563 N N . ASP A 1 75 ? -10.846 -6.844 -24.895 1.00 89.06 75 ASP A N 1
ATOM 564 C CA . ASP A 1 75 ? -10.920 -5.601 -25.686 1.00 89.06 75 ASP A CA 1
ATOM 565 C C . ASP A 1 75 ? -11.950 -5.644 -26.846 1.00 89.06 75 ASP A C 1
ATOM 567 O O . ASP A 1 75 ? -11.935 -4.811 -27.755 1.00 89.06 75 ASP A O 1
ATOM 571 N N . LYS A 1 76 ? -12.891 -6.603 -26.848 1.00 92.50 76 LYS A N 1
ATOM 572 C CA . LYS A 1 76 ? -13.849 -6.777 -27.955 1.00 92.50 76 LYS A CA 1
ATOM 573 C C . LYS A 1 76 ? -15.105 -5.945 -27.741 1.00 92.50 76 LYS A C 1
ATOM 575 O O . LYS A 1 76 ? -15.914 -6.210 -26.854 1.00 92.50 76 LYS A O 1
ATOM 580 N N . THR A 1 77 ? -15.300 -4.966 -28.622 1.00 95.50 77 THR A N 1
ATOM 581 C CA . THR A 1 77 ? -16.545 -4.186 -28.701 1.00 95.50 77 THR A CA 1
ATOM 582 C C . THR A 1 77 ? -17.738 -5.028 -29.171 1.00 95.50 77 THR A C 1
ATOM 584 O O . THR A 1 77 ? -17.585 -6.125 -29.723 1.00 95.50 77 THR A O 1
ATOM 587 N N . ALA A 1 78 ? -18.955 -4.485 -29.048 1.00 94.94 78 ALA A N 1
ATOM 588 C CA . ALA A 1 78 ? -20.161 -5.094 -29.622 1.00 94.94 78 ALA A CA 1
ATOM 589 C C . ALA A 1 78 ? -20.020 -5.400 -31.132 1.00 94.94 78 ALA A C 1
ATOM 591 O O . ALA A 1 78 ? -20.530 -6.420 -31.599 1.00 94.94 78 ALA A O 1
ATOM 592 N N . LEU A 1 79 ? -19.266 -4.579 -31.878 1.00 95.94 79 LEU A N 1
ATOM 593 C CA . LEU A 1 79 ? -18.989 -4.770 -33.307 1.00 95.94 79 LEU A CA 1
ATOM 594 C C . LEU A 1 79 ? -18.157 -6.040 -33.579 1.00 95.94 79 LEU A C 1
ATOM 596 O O . LEU A 1 79 ? -18.479 -6.802 -34.490 1.00 95.94 79 LEU A O 1
ATOM 600 N N . HIS A 1 80 ? -17.147 -6.325 -32.749 1.00 95.50 80 HIS A N 1
ATOM 601 C CA . HIS A 1 80 ? -16.356 -7.561 -32.833 1.00 95.50 80 HIS A CA 1
ATOM 602 C C . HIS A 1 80 ? -17.214 -8.798 -32.560 1.00 95.50 80 HIS A C 1
ATOM 604 O O . HIS A 1 80 ? -17.146 -9.792 -33.283 1.00 95.50 80 HIS A O 1
ATOM 610 N N . HIS A 1 81 ? -18.056 -8.744 -31.524 1.00 93.62 81 HIS A N 1
ATOM 611 C CA . HIS A 1 81 ? -18.941 -9.858 -31.195 1.00 93.62 81 HIS A CA 1
ATOM 612 C C . HIS A 1 81 ? -20.020 -10.100 -32.247 1.00 93.62 81 HIS A C 1
ATOM 614 O O . HIS A 1 81 ? -20.353 -11.261 -32.488 1.00 93.62 81 HIS A O 1
ATOM 620 N N . ALA A 1 82 ? -20.510 -9.044 -32.901 1.00 92.50 82 ALA A N 1
ATOM 621 C CA . ALA A 1 82 ? -21.393 -9.172 -34.049 1.00 92.50 82 ALA A CA 1
ATOM 622 C C . ALA A 1 82 ? -20.685 -9.819 -35.252 1.00 92.50 82 ALA A C 1
ATOM 624 O O . ALA A 1 82 ? -21.256 -10.707 -35.878 1.00 92.50 82 ALA A O 1
ATOM 625 N N . ALA A 1 83 ? -19.444 -9.422 -35.550 1.00 91.25 83 ALA A N 1
ATOM 626 C CA . ALA A 1 83 ? -18.698 -9.928 -36.704 1.00 91.25 83 ALA A CA 1
ATOM 627 C C . ALA A 1 83 ? -18.213 -11.382 -36.557 1.00 91.25 83 ALA A C 1
ATOM 629 O O . ALA A 1 83 ? -18.082 -12.098 -37.547 1.00 91.25 83 ALA A O 1
ATOM 630 N N . ARG A 1 84 ? -17.968 -11.825 -35.317 1.00 84.88 84 ARG A N 1
ATOM 631 C CA . ARG A 1 84 ? -17.468 -13.168 -34.967 1.00 84.88 84 ARG A CA 1
ATOM 632 C C . ARG A 1 84 ? -18.531 -14.277 -35.032 1.00 84.88 84 ARG A C 1
ATOM 634 O O . ARG A 1 84 ? -18.188 -15.448 -34.908 1.00 84.88 84 ARG A O 1
ATOM 641 N N . ARG A 1 85 ? -19.822 -13.946 -35.121 1.00 74.44 85 ARG A N 1
ATOM 642 C CA . ARG A 1 85 ? -20.901 -14.942 -35.035 1.00 74.44 85 ARG A CA 1
ATOM 643 C C . ARG A 1 85 ? -21.088 -15.661 -36.374 1.00 74.44 85 ARG A C 1
ATOM 645 O O . ARG A 1 85 ? -21.246 -15.012 -37.399 1.00 74.44 85 ARG A O 1
ATOM 652 N N . THR A 1 86 ? -21.144 -16.988 -36.343 1.00 63.03 86 THR A N 1
ATOM 653 C CA . THR A 1 86 ? -21.553 -17.840 -37.467 1.00 63.03 86 THR A CA 1
ATOM 654 C C . THR A 1 86 ? -22.931 -18.430 -37.167 1.00 63.03 86 THR A C 1
ATOM 656 O O . THR A 1 86 ? -23.122 -19.174 -36.205 1.00 63.03 86 THR A O 1
ATOM 659 N N . SER A 1 87 ? -23.939 -18.038 -37.943 1.00 60.69 87 SER A N 1
ATOM 660 C CA . SER A 1 87 ? -25.330 -18.475 -37.765 1.00 60.69 87 SER A CA 1
ATOM 661 C C . SER A 1 87 ? -26.070 -18.389 -39.092 1.00 60.69 87 SER A C 1
ATOM 663 O O . SER A 1 87 ? -25.780 -17.487 -39.860 1.00 60.69 87 SER A O 1
ATOM 665 N N . ALA A 1 88 ? -27.056 -19.257 -39.335 1.00 57.22 88 ALA A N 1
ATOM 666 C CA . ALA A 1 88 ? -27.722 -19.429 -40.639 1.00 57.22 88 ALA A CA 1
ATOM 667 C C . ALA A 1 88 ? -28.581 -18.238 -41.151 1.00 57.22 88 ALA A C 1
ATOM 669 O O . ALA A 1 88 ? -29.418 -18.418 -42.030 1.00 57.22 88 ALA A O 1
ATOM 670 N N . ASP A 1 89 ? -28.391 -17.044 -40.592 1.00 69.06 89 ASP A N 1
ATOM 671 C CA . ASP A 1 89 ? -29.024 -15.776 -40.957 1.00 69.06 89 ASP A CA 1
ATOM 672 C C . ASP A 1 89 ? -27.963 -14.665 -40.842 1.00 69.06 89 ASP A C 1
ATOM 674 O O . ASP A 1 89 ? -27.878 -13.936 -39.847 1.00 69.06 89 ASP A O 1
ATOM 678 N N . ASP A 1 90 ? -27.087 -14.603 -41.849 1.00 71.88 90 ASP A N 1
ATOM 679 C CA . ASP A 1 90 ? -25.999 -13.622 -41.914 1.00 71.88 90 ASP A CA 1
ATOM 680 C C . ASP A 1 90 ? -26.519 -12.191 -42.130 1.00 71.88 90 ASP A C 1
ATOM 682 O O . ASP A 1 90 ? -25.878 -11.240 -41.685 1.00 71.88 90 ASP A O 1
ATOM 686 N N . GLU A 1 91 ? -27.689 -12.008 -42.756 1.00 81.31 91 GLU A N 1
ATOM 687 C CA . GLU A 1 91 ? -28.268 -10.677 -42.990 1.00 81.31 91 GLU A CA 1
ATOM 688 C C . GLU A 1 91 ? -28.804 -10.043 -41.700 1.00 81.31 91 GLU A C 1
ATOM 690 O O . GLU A 1 91 ? -28.551 -8.861 -41.461 1.00 81.31 91 GLU A O 1
ATOM 695 N N . ARG A 1 92 ? -29.441 -10.799 -40.789 1.00 84.75 92 ARG A N 1
ATOM 696 C CA . ARG A 1 92 ? -29.810 -10.262 -39.460 1.00 84.75 92 ARG A CA 1
ATOM 697 C C . ARG A 1 92 ? -28.582 -9.826 -38.658 1.00 84.75 92 ARG A C 1
ATOM 699 O O . ARG A 1 92 ? -28.667 -8.877 -37.876 1.00 84.75 92 ARG A O 1
ATOM 706 N N . GLN A 1 93 ? -27.432 -10.464 -38.879 1.00 87.88 93 GLN A N 1
ATOM 707 C CA . GLN A 1 93 ? -26.164 -10.072 -38.266 1.00 87.88 93 GLN A CA 1
ATOM 708 C C . GLN A 1 93 ? -25.504 -8.875 -38.983 1.00 87.88 93 GLN A C 1
ATOM 710 O O . GLN A 1 93 ? -24.970 -7.980 -38.325 1.00 87.88 93 GLN A O 1
ATOM 715 N N . ALA A 1 94 ? -25.604 -8.802 -40.312 1.00 88.38 94 ALA A N 1
ATOM 716 C CA . ALA A 1 94 ? -25.162 -7.679 -41.141 1.00 88.38 94 ALA A CA 1
ATOM 717 C C . ALA A 1 94 ? -25.965 -6.386 -40.866 1.00 88.38 94 ALA A C 1
ATOM 719 O O . ALA A 1 94 ? -25.405 -5.285 -40.854 1.00 88.38 94 ALA A O 1
ATOM 720 N N . ASP A 1 95 ? -27.256 -6.503 -40.555 1.00 91.38 95 ASP A N 1
ATOM 721 C CA . ASP A 1 95 ? -28.079 -5.385 -40.089 1.00 91.38 95 ASP A CA 1
ATOM 722 C C . ASP A 1 95 ? -27.665 -4.913 -38.683 1.00 91.38 95 ASP A C 1
ATOM 724 O O . ASP A 1 95 ? -27.617 -3.709 -38.446 1.00 91.38 95 ASP A O 1
ATOM 728 N N . ILE A 1 96 ? -27.265 -5.809 -37.768 1.00 94.62 96 ILE A N 1
ATOM 729 C CA . ILE A 1 96 ? -26.702 -5.420 -36.456 1.00 94.62 96 ILE A CA 1
ATOM 730 C C . ILE A 1 96 ? -25.385 -4.654 -36.610 1.00 94.62 96 ILE A C 1
ATOM 732 O O . ILE A 1 96 ? -25.201 -3.627 -35.960 1.00 94.62 96 ILE A O 1
ATOM 736 N N . ILE A 1 97 ? -24.500 -5.102 -37.503 1.00 94.69 97 ILE A N 1
ATOM 737 C CA . ILE A 1 97 ? -23.276 -4.373 -37.872 1.00 94.69 97 ILE A CA 1
ATOM 738 C C . ILE A 1 97 ? -23.628 -2.969 -38.385 1.00 94.69 97 ILE A C 1
ATOM 740 O O . ILE A 1 97 ? -23.058 -1.983 -37.923 1.00 94.69 97 ILE A O 1
ATOM 744 N N . THR A 1 98 ? -24.621 -2.865 -39.273 1.00 94.88 98 THR A N 1
ATOM 745 C CA . THR A 1 98 ? -25.090 -1.583 -39.829 1.00 94.88 98 THR A CA 1
ATOM 746 C C . THR A 1 98 ? -25.641 -0.651 -38.736 1.00 94.88 98 THR A C 1
ATOM 748 O O . THR A 1 98 ? -25.264 0.518 -38.682 1.00 94.88 98 THR A O 1
ATOM 751 N N . MET A 1 99 ? -26.472 -1.160 -37.818 1.00 95.19 99 MET A N 1
ATOM 752 C CA . MET A 1 99 ? -27.030 -0.379 -36.702 1.00 95.19 99 MET A CA 1
ATOM 753 C C . MET A 1 99 ? -25.948 0.120 -35.734 1.00 95.19 99 MET A C 1
ATOM 755 O O . MET A 1 99 ? -25.970 1.286 -35.345 1.00 95.19 99 MET A O 1
ATOM 759 N N . LEU A 1 100 ? -24.973 -0.727 -35.382 1.00 96.06 100 LEU A N 1
ATOM 760 C CA . LEU A 1 100 ? -23.844 -0.342 -34.527 1.00 96.06 100 LEU A CA 1
ATOM 761 C C . LEU A 1 100 ? -23.005 0.774 -35.172 1.00 96.06 100 LEU A C 1
ATOM 763 O O . LEU A 1 100 ? -22.670 1.753 -34.508 1.00 96.06 100 LEU A O 1
ATOM 767 N N . LEU A 1 101 ? -22.711 0.672 -36.471 1.00 94.00 101 LEU A N 1
ATOM 768 C CA . LEU A 1 101 ? -21.955 1.690 -37.211 1.00 94.00 101 LEU A CA 1
ATOM 769 C C . LEU A 1 101 ? -22.720 3.019 -37.320 1.00 94.00 101 LEU A C 1
ATOM 771 O O . LEU A 1 101 ? -22.138 4.077 -37.085 1.00 94.00 101 LEU A O 1
ATOM 775 N N . HIS A 1 102 ? -24.033 2.984 -37.578 1.00 93.50 102 HIS A N 1
ATOM 776 C CA . HIS A 1 102 ? -24.885 4.182 -37.529 1.00 93.50 102 HIS A CA 1
ATOM 777 C C . HIS A 1 102 ? -24.894 4.836 -36.135 1.00 93.50 102 HIS A C 1
ATOM 779 O O . HIS A 1 102 ? -24.928 6.062 -36.027 1.00 93.50 102 HIS A O 1
ATOM 785 N N . ALA A 1 103 ? -24.789 4.038 -35.070 1.00 91.25 103 ALA A N 1
ATOM 786 C CA . ALA A 1 103 ? -24.639 4.508 -33.695 1.00 91.25 103 ALA A CA 1
ATOM 787 C C . ALA A 1 103 ? -23.188 4.886 -33.308 1.00 91.25 103 ALA A C 1
ATOM 789 O O . ALA A 1 103 ? -22.888 5.047 -32.128 1.00 91.25 103 ALA A O 1
ATOM 790 N N . LYS A 1 104 ? -22.294 5.079 -34.291 1.00 90.38 104 LYS A N 1
ATOM 791 C CA . LYS A 1 104 ? -20.878 5.462 -34.119 1.00 90.38 104 LYS A CA 1
ATOM 792 C C . LYS A 1 104 ? -20.010 4.421 -33.394 1.00 90.38 104 LYS A C 1
ATOM 794 O O . LYS A 1 104 ? -19.086 4.781 -32.660 1.00 90.38 104 LYS A O 1
ATOM 799 N N . ALA A 1 105 ? -20.251 3.133 -33.639 1.00 91.50 105 ALA A N 1
ATOM 800 C CA . ALA A 1 105 ? -19.253 2.104 -33.356 1.00 91.50 105 ALA A CA 1
ATOM 801 C C . ALA A 1 105 ? -17.957 2.388 -34.139 1.00 91.50 105 ALA A C 1
ATOM 803 O O . ALA A 1 105 ? -17.985 2.606 -35.351 1.00 91.50 105 ALA A O 1
ATOM 804 N N . TYR A 1 106 ? -16.817 2.364 -33.455 1.00 89.44 106 TYR A N 1
ATOM 805 C CA . TYR A 1 106 ? -15.506 2.581 -34.047 1.00 89.44 106 TYR A CA 1
ATOM 806 C C . TYR A 1 106 ? -15.109 1.357 -34.879 1.00 89.44 106 TYR A C 1
ATOM 808 O O . TYR A 1 106 ? -14.824 0.283 -34.349 1.00 89.44 106 TYR A O 1
ATOM 816 N N . ILE A 1 107 ? -15.127 1.524 -36.202 1.00 90.81 107 ILE A N 1
ATOM 817 C CA . ILE A 1 107 ? -14.955 0.432 -37.168 1.00 90.81 107 ILE A CA 1
ATOM 818 C C . ILE A 1 107 ? -13.555 -0.203 -37.123 1.00 90.81 107 ILE A C 1
ATOM 820 O O . ILE A 1 107 ? -13.431 -1.420 -37.248 1.00 90.81 107 ILE A O 1
ATOM 824 N N . GLU A 1 108 ? -12.531 0.604 -36.826 1.00 92.06 108 GLU A N 1
ATOM 825 C CA . GLU A 1 108 ? -11.141 0.170 -36.620 1.00 92.06 108 GLU A CA 1
ATOM 826 C C . GLU A 1 108 ? -10.790 -0.050 -35.140 1.00 92.06 108 GLU A C 1
ATOM 828 O O . GLU A 1 108 ? -9.617 -0.002 -34.758 1.00 92.06 108 GLU A O 1
ATOM 833 N N . ALA A 1 109 ? -11.793 -0.306 -34.291 1.00 86.62 109 ALA A N 1
ATOM 834 C CA . ALA A 1 109 ? -11.541 -0.856 -32.967 1.00 86.62 109 ALA A CA 1
ATOM 835 C C . ALA A 1 109 ? -10.750 -2.169 -33.102 1.00 86.62 109 ALA A C 1
ATOM 837 O O . ALA A 1 109 ? -10.962 -2.941 -34.039 1.00 86.62 109 ALA A O 1
ATOM 838 N N . ARG A 1 110 ? -9.840 -2.404 -32.156 1.00 88.00 110 ARG A N 1
ATOM 839 C CA . ARG A 1 110 ? -8.926 -3.548 -32.131 1.00 88.00 110 ARG A CA 1
ATOM 840 C C . ARG A 1 110 ? -9.030 -4.251 -30.789 1.00 88.00 110 ARG A C 1
ATOM 842 O O . ARG A 1 110 ? -9.057 -3.577 -29.763 1.00 88.00 110 ARG A O 1
ATOM 849 N N . ASP A 1 111 ? -9.043 -5.575 -30.815 1.00 86.56 111 ASP A N 1
ATOM 850 C CA . ASP A 1 111 ? -8.989 -6.403 -29.612 1.00 86.56 111 ASP A CA 1
ATOM 851 C C . ASP A 1 111 ? -7.548 -6.568 -29.065 1.00 86.56 111 ASP A C 1
ATOM 853 O O . ASP A 1 111 ? -6.598 -5.987 -29.601 1.00 86.56 111 ASP A O 1
ATOM 857 N N . HIS A 1 112 ? -7.348 -7.388 -28.023 1.00 89.00 112 HIS A N 1
ATOM 858 C CA . HIS A 1 112 ? -6.013 -7.624 -27.438 1.00 89.00 112 HIS A CA 1
ATOM 859 C C . HIS A 1 112 ? -4.988 -8.255 -28.398 1.00 89.00 112 HIS A C 1
ATOM 861 O O . HIS A 1 112 ? -3.791 -8.182 -28.128 1.00 89.00 112 HIS A O 1
ATOM 867 N N . ASN A 1 113 ? -5.425 -8.888 -29.493 1.00 84.94 113 ASN A N 1
ATOM 868 C CA . ASN A 1 113 ? -4.552 -9.414 -30.546 1.00 84.94 113 ASN A CA 1
ATOM 869 C C . ASN A 1 113 ? -4.331 -8.383 -31.663 1.00 84.94 113 ASN A C 1
ATOM 871 O O . ASN A 1 113 ? -3.628 -8.660 -32.630 1.00 84.94 113 ASN A O 1
ATOM 875 N N . GLY A 1 114 ? -4.930 -7.195 -31.562 1.00 86.75 114 GLY A N 1
ATOM 876 C CA . GLY A 1 114 ? -4.900 -6.174 -32.599 1.00 86.75 114 GLY A CA 1
ATOM 877 C C . GLY A 1 114 ? -5.900 -6.433 -33.726 1.00 86.75 114 GLY A C 1
ATOM 878 O O . GLY A 1 114 ? -5.876 -5.690 -34.709 1.00 86.75 114 GLY A O 1
ATOM 879 N N . CYS A 1 115 ? -6.751 -7.458 -33.602 1.00 92.38 115 CYS A N 1
ATOM 880 C CA . CYS A 1 115 ? -7.702 -7.867 -34.628 1.00 92.38 115 CYS A CA 1
ATOM 881 C C . CYS A 1 115 ? -8.895 -6.911 -34.675 1.00 92.38 115 CYS A C 1
ATOM 883 O O . CYS A 1 115 ? -9.455 -6.583 -33.632 1.00 92.38 115 CYS A O 1
ATOM 885 N N . THR A 1 116 ? -9.315 -6.503 -35.876 1.00 95.25 116 THR A N 1
ATOM 886 C CA . THR A 1 116 ? -10.508 -5.660 -36.078 1.00 95.25 116 THR A CA 1
ATOM 887 C C . THR A 1 116 ? -11.757 -6.498 -36.350 1.00 95.25 116 THR A C 1
ATOM 889 O O . THR A 1 116 ? -11.679 -7.674 -36.719 1.00 95.25 116 THR A O 1
ATOM 892 N N . ALA A 1 117 ? -12.943 -5.888 -36.253 1.00 94.50 117 ALA A N 1
ATOM 893 C CA . ALA A 1 117 ? -14.202 -6.546 -36.616 1.00 94.50 117 ALA A CA 1
ATOM 894 C C . ALA A 1 117 ? -14.200 -7.107 -38.059 1.00 94.50 117 ALA A C 1
ATOM 896 O O . ALA A 1 117 ? -14.791 -8.158 -38.310 1.00 94.50 117 ALA A O 1
ATOM 897 N N . LEU A 1 118 ? -13.486 -6.467 -38.997 1.00 95.31 118 LEU A N 1
ATOM 898 C CA . LEU A 1 118 ? -13.336 -6.965 -40.369 1.00 95.31 118 LEU A CA 1
ATOM 899 C C . LEU A 1 118 ? -12.551 -8.284 -40.422 1.00 95.31 118 LEU A C 1
ATOM 901 O O . LEU A 1 118 ? -12.965 -9.205 -41.126 1.00 95.31 118 LEU A O 1
ATOM 905 N N . MET A 1 119 ? -11.479 -8.416 -39.636 1.00 94.25 119 MET A N 1
ATOM 906 C CA . MET A 1 119 ? -10.703 -9.660 -39.539 1.00 94.25 119 MET A CA 1
ATOM 907 C C . MET A 1 119 ? -11.553 -10.802 -38.977 1.00 94.25 119 MET A C 1
ATOM 909 O O . MET A 1 119 ? -11.551 -11.893 -39.541 1.00 94.25 119 MET A O 1
ATOM 913 N N . PHE A 1 120 ? -12.363 -10.540 -37.942 1.00 92.75 120 PHE A N 1
ATOM 914 C CA . PHE A 1 120 ? -13.301 -11.537 -37.410 1.00 92.75 120 PHE A CA 1
ATOM 915 C C . PHE A 1 120 ? -14.342 -11.982 -38.443 1.00 92.75 120 PHE A C 1
ATOM 917 O O . PHE A 1 120 ? -14.596 -13.180 -38.555 1.00 92.75 120 PHE A O 1
ATOM 924 N N . ALA A 1 121 ? -14.915 -11.060 -39.222 1.00 92.69 121 ALA A N 1
ATOM 925 C CA . ALA A 1 121 ? -15.853 -11.417 -40.289 1.00 92.69 121 ALA A CA 1
ATOM 926 C C . ALA A 1 121 ? -15.193 -12.300 -41.362 1.00 92.69 121 ALA A C 1
ATOM 928 O O . ALA A 1 121 ? -15.775 -13.290 -41.806 1.00 92.69 121 ALA A O 1
ATOM 929 N N . VAL A 1 122 ? -13.960 -11.960 -41.751 1.00 92.50 122 VAL A N 1
ATOM 930 C CA . VAL A 1 122 ? -13.219 -12.664 -42.802 1.00 92.50 122 VAL A CA 1
ATOM 931 C C . VAL A 1 122 ? -12.746 -14.048 -42.360 1.00 92.50 122 VAL A C 1
ATOM 933 O O . VAL A 1 122 ? -12.932 -15.008 -43.106 1.00 92.50 122 VAL A O 1
ATOM 936 N N . ALA A 1 123 ? -12.208 -14.182 -41.146 1.00 90.81 123 ALA A N 1
ATOM 937 C CA . ALA A 1 123 ? -11.780 -15.469 -40.595 1.00 90.81 123 ALA A CA 1
ATOM 938 C C . ALA A 1 123 ? -12.940 -16.479 -40.477 1.00 90.81 123 ALA A C 1
ATOM 940 O O . ALA A 1 123 ? -12.733 -17.680 -40.621 1.00 90.81 123 ALA A O 1
ATOM 941 N N . ASN A 1 124 ? -14.171 -15.993 -40.273 1.00 87.88 124 ASN A N 1
ATOM 942 C CA . ASN A 1 124 ? -15.379 -16.822 -40.234 1.00 87.88 124 ASN A CA 1
ATOM 943 C C . ASN A 1 124 ? -16.012 -17.091 -41.617 1.00 87.88 124 ASN A C 1
ATOM 945 O O . ASN A 1 124 ? -16.908 -17.924 -41.711 1.00 87.88 124 ASN A O 1
ATOM 949 N N . GLY A 1 125 ? -15.562 -16.428 -42.692 1.00 88.69 125 GLY A N 1
ATOM 950 C CA . GLY A 1 125 ? -16.134 -16.582 -44.039 1.00 88.69 125 GLY A CA 1
ATOM 951 C C . GLY A 1 125 ? -17.408 -15.763 -44.314 1.00 88.69 125 GLY A C 1
ATOM 952 O O . GLY A 1 125 ? -18.042 -15.950 -45.354 1.00 88.69 125 GLY A O 1
ATOM 953 N N . ASN A 1 126 ? -17.785 -14.844 -43.419 1.00 88.69 126 ASN A N 1
ATOM 954 C CA . ASN A 1 126 ? -19.098 -14.187 -43.387 1.00 88.69 126 ASN A CA 1
ATOM 955 C C . ASN A 1 126 ? -19.248 -13.073 -44.449 1.00 88.69 126 ASN A C 1
ATOM 957 O O . ASN A 1 126 ? -19.198 -11.881 -44.132 1.00 88.69 126 ASN A O 1
ATOM 961 N N . GLU A 1 127 ? -19.466 -13.446 -45.716 1.00 89.69 127 GLU A N 1
ATOM 962 C CA . GLU A 1 127 ? -19.465 -12.526 -46.870 1.00 89.69 127 GLU A CA 1
ATOM 963 C C . GLU A 1 127 ? -20.395 -11.307 -46.717 1.00 89.69 127 GLU A C 1
ATOM 965 O O . GLU A 1 127 ? -19.988 -10.193 -47.055 1.00 89.69 127 GLU A O 1
ATOM 970 N N . ALA A 1 128 ? -21.603 -11.470 -46.165 1.00 89.62 128 ALA A N 1
ATOM 971 C CA . ALA A 1 128 ? -22.527 -10.353 -45.936 1.00 89.62 128 ALA A CA 1
ATOM 972 C C . ALA A 1 128 ? -21.954 -9.318 -44.946 1.00 89.62 128 ALA A C 1
ATOM 974 O O . ALA A 1 128 ? -21.991 -8.113 -45.206 1.00 89.62 128 ALA A O 1
ATOM 975 N N . ILE A 1 129 ? -21.347 -9.777 -43.847 1.00 92.31 129 ILE A N 1
ATOM 976 C CA . ILE A 1 129 ? -20.729 -8.906 -42.838 1.00 92.31 129 ILE A CA 1
ATOM 977 C C . ILE A 1 129 ? -19.480 -8.223 -43.406 1.00 92.31 129 ILE A C 1
ATOM 979 O O . ILE A 1 129 ? -19.333 -7.008 -43.265 1.00 92.31 129 ILE A O 1
ATOM 983 N N . THR A 1 130 ? -18.607 -8.969 -44.095 1.00 92.81 130 THR A N 1
ATOM 984 C CA . THR A 1 130 ? -17.421 -8.400 -44.756 1.00 92.81 130 THR A CA 1
ATOM 985 C C . THR A 1 130 ? -17.823 -7.309 -45.755 1.00 92.81 130 THR A C 1
ATOM 987 O O . THR A 1 130 ? -17.205 -6.247 -45.779 1.00 92.81 130 THR A O 1
ATOM 990 N N . ARG A 1 131 ? -18.907 -7.513 -46.520 1.00 92.06 131 ARG A N 1
ATOM 991 C CA . ARG A 1 131 ? -19.469 -6.495 -47.424 1.00 92.06 131 ARG A CA 1
ATOM 992 C C . ARG A 1 131 ? -19.954 -5.247 -46.682 1.00 92.06 131 ARG A C 1
ATOM 994 O O . ARG A 1 131 ? -19.593 -4.154 -47.108 1.00 92.06 131 ARG A O 1
ATOM 1001 N N . ARG A 1 132 ? -20.719 -5.366 -45.585 1.00 92.69 132 ARG A N 1
ATOM 1002 C CA . ARG A 1 132 ? -21.175 -4.185 -44.811 1.00 92.69 132 ARG A CA 1
ATOM 1003 C C . ARG A 1 132 ? -20.002 -3.391 -44.226 1.00 92.69 132 ARG A C 1
ATOM 1005 O O . ARG A 1 132 ? -20.015 -2.168 -44.309 1.00 92.69 132 ARG A O 1
ATOM 1012 N N . LEU A 1 133 ? -18.984 -4.065 -43.686 1.00 93.94 133 LEU A N 1
ATOM 1013 C CA . LEU A 1 133 ? -17.804 -3.403 -43.114 1.00 93.94 133 LEU A CA 1
ATOM 1014 C C . LEU A 1 133 ? -16.975 -2.681 -44.191 1.00 93.94 133 LEU A C 1
ATOM 1016 O O . LEU A 1 133 ? -16.617 -1.523 -44.000 1.00 93.94 133 LEU A O 1
ATOM 1020 N N . ILE A 1 134 ? -16.745 -3.303 -45.353 1.00 93.31 134 ILE A N 1
ATOM 1021 C CA . ILE A 1 134 ? -16.065 -2.651 -46.489 1.00 93.31 134 ILE A CA 1
ATOM 1022 C C . ILE A 1 134 ? -16.871 -1.450 -47.015 1.00 93.31 134 ILE A C 1
ATOM 1024 O O . ILE A 1 134 ? -16.293 -0.400 -47.287 1.00 93.31 134 ILE A O 1
ATOM 1028 N N . LEU A 1 135 ? -18.202 -1.562 -47.119 1.00 92.25 135 LEU A N 1
ATOM 1029 C CA . LEU A 1 135 ? -19.072 -0.445 -47.524 1.00 92.25 135 LEU A CA 1
ATOM 1030 C C . LEU A 1 135 ? -19.042 0.723 -46.525 1.00 92.25 135 LEU A C 1
ATOM 1032 O O . LEU A 1 135 ? -19.157 1.874 -46.934 1.00 92.25 135 LEU A O 1
ATOM 1036 N N . ALA A 1 136 ? -18.831 0.437 -45.240 1.00 90.62 136 ALA A N 1
ATOM 1037 C CA . ALA A 1 136 ? -18.598 1.430 -44.192 1.00 90.62 136 ALA A CA 1
ATOM 1038 C C . ALA A 1 136 ? -17.127 1.903 -44.099 1.00 90.62 136 ALA A C 1
ATOM 1040 O O . ALA A 1 136 ? -16.740 2.504 -43.101 1.00 90.62 136 ALA A O 1
ATOM 1041 N N . GLN A 1 137 ? -16.326 1.661 -45.145 1.00 90.62 137 GLN A N 1
ATOM 1042 C CA . GLN A 1 137 ? -14.928 2.085 -45.290 1.00 90.62 137 GLN A CA 1
ATOM 1043 C C . GLN A 1 137 ? -13.943 1.455 -44.285 1.00 90.62 137 GLN A C 1
ATOM 1045 O O . GLN A 1 137 ? -12.924 2.063 -43.958 1.00 90.62 137 GLN A O 1
ATOM 1050 N N . ALA A 1 138 ? -14.201 0.219 -43.836 1.00 91.75 138 ALA A N 1
ATOM 1051 C CA . ALA A 1 138 ? -13.240 -0.530 -43.024 1.00 91.75 138 ALA A CA 1
ATOM 1052 C C . ALA A 1 138 ? -11.901 -0.726 -43.758 1.00 91.75 138 ALA A C 1
ATOM 1054 O O . ALA A 1 138 ? -11.866 -1.107 -44.934 1.00 91.75 138 ALA A O 1
ATOM 1055 N N . ASN A 1 139 ? -10.787 -0.525 -43.056 1.00 88.75 139 ASN A N 1
ATOM 1056 C CA . ASN A 1 139 ? -9.450 -0.615 -43.628 1.00 88.75 139 ASN A CA 1
ATOM 1057 C C . ASN A 1 139 ? -9.035 -2.079 -43.849 1.00 88.75 139 ASN A C 1
ATOM 1059 O O . ASN A 1 139 ? -8.478 -2.740 -42.971 1.00 88.75 139 ASN A O 1
ATOM 1063 N N . VAL A 1 140 ? -9.232 -2.571 -45.072 1.00 91.69 140 VAL A N 1
ATOM 1064 C CA . VAL A 1 140 ? -8.828 -3.921 -45.507 1.00 91.69 140 VAL A CA 1
ATOM 1065 C C . VAL A 1 140 ? -7.323 -4.208 -45.361 1.00 91.69 140 VAL A C 1
ATOM 1067 O O . VAL A 1 140 ? -6.936 -5.375 -45.286 1.00 91.69 140 VAL A O 1
ATOM 1070 N N . ASN A 1 141 ? -6.491 -3.161 -45.289 1.00 87.81 141 ASN A N 1
ATOM 1071 C CA . ASN A 1 141 ? -5.036 -3.225 -45.123 1.00 87.81 141 ASN A CA 1
ATOM 1072 C C . ASN A 1 141 ? -4.580 -3.033 -43.664 1.00 87.81 141 ASN A C 1
ATOM 1074 O O . ASN A 1 141 ? -3.385 -2.877 -43.416 1.00 87.81 141 ASN A O 1
ATOM 1078 N N . ASN A 1 142 ? -5.491 -3.026 -42.684 1.00 85.44 142 ASN A N 1
ATOM 1079 C CA . ASN A 1 142 ? -5.076 -3.102 -41.285 1.00 85.44 142 ASN A CA 1
ATOM 1080 C C . ASN A 1 142 ? -4.438 -4.473 -40.990 1.00 85.44 142 ASN A C 1
ATOM 1082 O O . ASN A 1 142 ? -4.849 -5.496 -41.542 1.00 85.44 142 ASN A O 1
ATOM 1086 N N . PHE A 1 143 ? -3.456 -4.472 -40.087 1.00 85.75 143 PHE A N 1
ATOM 1087 C CA . PHE A 1 143 ? -2.755 -5.660 -39.590 1.00 85.75 143 PHE A CA 1
ATOM 1088 C C . PHE A 1 143 ? -2.995 -5.847 -38.093 1.00 85.75 143 PHE A C 1
ATOM 1090 O O . PHE A 1 143 ? -3.017 -4.852 -37.361 1.00 85.75 143 PHE A O 1
ATOM 1097 N N . ASP A 1 144 ? -3.140 -7.092 -37.646 1.00 83.81 144 ASP A N 1
ATOM 1098 C CA . ASP A 1 144 ? -3.132 -7.467 -36.226 1.00 83.81 144 ASP A CA 1
ATOM 1099 C C . ASP A 1 144 ? -1.711 -7.371 -35.612 1.00 83.81 144 ASP A C 1
ATOM 1101 O O . ASP A 1 144 ? -0.781 -6.874 -36.254 1.00 83.81 144 ASP A O 1
ATOM 1105 N N . TYR A 1 145 ? -1.520 -7.800 -34.360 1.00 86.12 145 TYR A N 1
ATOM 1106 C CA . TYR A 1 145 ? -0.202 -7.774 -33.703 1.00 86.12 145 TYR A CA 1
ATOM 1107 C C . TYR A 1 145 ? 0.742 -8.912 -34.140 1.00 86.12 145 TYR A C 1
ATOM 1109 O O . TYR A 1 145 ? 1.937 -8.845 -33.855 1.00 86.12 145 TYR A O 1
ATOM 1117 N N . GLU A 1 146 ? 0.250 -9.907 -34.882 1.00 82.75 146 GLU A N 1
ATOM 1118 C CA . GLU A 1 146 ? 1.058 -10.954 -35.526 1.00 82.75 146 GLU A CA 1
ATOM 1119 C C . GLU A 1 146 ? 1.465 -10.568 -36.968 1.00 82.75 146 GLU A C 1
ATOM 1121 O O . GLU A 1 146 ? 2.319 -11.206 -37.581 1.00 82.75 146 GLU A O 1
ATOM 1126 N N . ASN A 1 147 ? 0.961 -9.436 -37.474 1.00 85.75 147 ASN A N 1
ATOM 1127 C CA . ASN A 1 147 ? 1.119 -8.916 -38.837 1.00 85.75 147 ASN A CA 1
ATOM 1128 C C . ASN A 1 147 ? 0.351 -9.712 -39.913 1.00 85.75 147 ASN A C 1
ATOM 1130 O O . ASN A 1 147 ? 0.768 -9.748 -41.082 1.00 85.75 147 ASN A O 1
ATOM 1134 N N . HIS A 1 148 ? -0.792 -10.295 -39.543 1.00 85.12 148 HIS A N 1
ATOM 1135 C CA . HIS A 1 148 ? -1.802 -10.788 -40.476 1.00 85.12 148 HIS A CA 1
ATOM 1136 C C . HIS A 1 148 ? -2.756 -9.661 -40.889 1.00 85.12 148 HIS A C 1
ATOM 1138 O O . HIS A 1 148 ? -3.301 -8.935 -40.056 1.00 85.12 148 HIS A O 1
ATOM 1144 N N . SER A 1 149 ? -2.965 -9.512 -42.198 1.00 89.31 149 SER A N 1
ATOM 1145 C CA . SER A 1 149 ? -4.018 -8.661 -42.759 1.00 89.31 149 SER A CA 1
ATOM 1146 C C . SER A 1 149 ? -5.332 -9.434 -42.905 1.00 89.31 149 SER A C 1
ATOM 1148 O O . SER A 1 149 ? -5.362 -10.666 -42.845 1.00 89.31 149 SER A O 1
ATOM 1150 N N . CYS A 1 150 ? -6.423 -8.726 -43.209 1.00 87.94 150 CYS A N 1
ATOM 1151 C CA . CYS A 1 150 ? -7.682 -9.367 -43.605 1.00 87.94 150 CYS A CA 1
ATOM 1152 C C . CYS A 1 150 ? -7.488 -10.327 -44.795 1.00 87.94 150 CYS A C 1
ATOM 1154 O O . CYS A 1 150 ? -8.097 -11.392 -44.846 1.00 87.94 150 CYS A O 1
ATOM 1156 N N . LEU A 1 151 ? -6.610 -9.980 -45.740 1.00 91.44 151 LEU A N 1
ATOM 1157 C CA . LEU A 1 151 ? -6.316 -10.812 -46.905 1.00 91.44 151 LEU A CA 1
ATOM 1158 C C . LEU A 1 151 ? -5.549 -12.090 -46.526 1.00 91.44 151 LEU A C 1
ATOM 1160 O O . LEU A 1 151 ? -5.869 -13.157 -47.047 1.00 91.44 151 LEU A O 1
ATOM 1164 N N . ASN A 1 152 ? -4.619 -12.013 -45.566 1.00 90.06 152 ASN A N 1
ATOM 1165 C CA . ASN A 1 152 ? -3.922 -13.190 -45.037 1.00 90.06 152 ASN A CA 1
ATOM 1166 C C . ASN A 1 152 ? -4.915 -14.171 -44.397 1.00 90.06 152 ASN A C 1
ATOM 1168 O O . ASN A 1 152 ? -4.889 -15.353 -44.731 1.00 90.06 152 ASN A O 1
ATOM 1172 N N . TYR A 1 153 ? -5.844 -13.682 -43.566 1.00 90.25 153 TYR A N 1
ATOM 1173 C CA . TYR A 1 153 ? -6.907 -14.510 -42.985 1.00 90.25 153 TYR A CA 1
ATOM 1174 C C . TYR A 1 153 ? -7.810 -15.148 -44.056 1.00 90.25 153 TYR A C 1
ATOM 1176 O O . TYR A 1 153 ? -8.128 -16.335 -43.971 1.00 90.25 153 TYR A O 1
ATOM 1184 N N . ALA A 1 154 ? -8.184 -14.401 -45.103 1.00 91.62 154 ALA A N 1
ATOM 1185 C CA . ALA A 1 154 ? -8.979 -14.944 -46.207 1.00 91.62 154 ALA A CA 1
ATOM 1186 C C . ALA A 1 154 ? -8.255 -16.079 -46.954 1.00 91.62 154 ALA A C 1
ATOM 1188 O O . ALA A 1 154 ? -8.895 -17.049 -47.356 1.00 91.62 154 ALA A O 1
ATOM 1189 N N . MET A 1 155 ? -6.933 -15.982 -47.128 1.00 89.12 155 MET A N 1
ATOM 1190 C CA . MET A 1 155 ? -6.126 -17.035 -47.755 1.00 89.12 155 MET A CA 1
ATOM 1191 C C . MET A 1 155 ? -5.912 -18.234 -46.819 1.00 89.12 155 MET A C 1
ATOM 1193 O O . MET A 1 155 ? -6.121 -19.370 -47.237 1.00 89.12 155 MET A O 1
ATOM 1197 N N . GLN A 1 156 ? -5.580 -17.993 -45.547 1.00 89.12 156 GLN A N 1
ATOM 1198 C CA . GLN A 1 156 ? -5.346 -19.022 -44.525 1.00 89.12 156 GLN A CA 1
ATOM 1199 C C . GLN A 1 156 ? -6.562 -19.940 -44.324 1.00 89.12 156 GLN A C 1
ATOM 1201 O O . GLN A 1 156 ? -6.410 -21.155 -44.227 1.00 89.12 156 GLN A O 1
ATOM 1206 N N . PHE A 1 157 ? -7.772 -19.372 -44.317 1.00 87.06 157 PHE A N 1
ATOM 1207 C CA . PHE A 1 157 ? -9.028 -20.125 -44.213 1.00 87.06 157 PHE A CA 1
ATOM 1208 C C . PHE A 1 157 ? -9.646 -20.491 -45.580 1.00 87.06 157 PHE A C 1
ATOM 1210 O O . PHE A 1 157 ? -10.806 -20.896 -45.643 1.00 87.06 157 PHE A O 1
ATOM 1217 N N . ASN A 1 158 ? -8.884 -20.370 -46.677 1.00 89.19 158 ASN A N 1
ATOM 1218 C CA . ASN A 1 158 ? -9.267 -20.736 -48.051 1.00 89.19 158 ASN A CA 1
ATOM 1219 C C . ASN A 1 158 ? -10.587 -20.094 -48.552 1.00 89.19 158 ASN A C 1
ATOM 1221 O O . ASN A 1 158 ? -11.334 -20.657 -49.357 1.00 89.19 158 ASN A O 1
ATOM 1225 N N . GLN A 1 159 ? -10.884 -18.880 -48.083 1.00 88.12 159 GLN A N 1
ATOM 1226 C CA . GLN A 1 159 ? -12.107 -18.128 -48.368 1.00 88.12 159 GLN A CA 1
ATOM 1227 C C . GLN A 1 159 ? -12.023 -17.419 -49.730 1.00 88.12 159 GLN A C 1
ATOM 1229 O O . GLN A 1 159 ? -12.048 -16.191 -49.821 1.00 88.12 159 GLN A O 1
ATOM 1234 N N . THR A 1 160 ? -11.924 -18.192 -50.815 1.00 89.31 160 THR A N 1
ATOM 1235 C CA . THR A 1 160 ? -11.720 -17.710 -52.203 1.00 89.31 160 THR A CA 1
ATOM 1236 C C . THR A 1 160 ? -12.627 -16.542 -52.619 1.00 89.31 160 THR A C 1
ATOM 1238 O O . THR A 1 160 ? -12.157 -15.579 -53.233 1.00 89.31 160 THR A O 1
ATOM 1241 N N . LYS A 1 161 ? -13.913 -16.560 -52.236 1.00 90.50 161 LYS A N 1
ATOM 1242 C CA . LYS A 1 161 ? -14.838 -15.437 -52.474 1.00 90.50 161 LYS A CA 1
ATOM 1243 C C . LYS A 1 161 ? -14.386 -14.156 -51.769 1.00 90.50 161 LYS A C 1
ATOM 1245 O O . LYS A 1 161 ? -14.355 -13.102 -52.404 1.00 90.50 161 LYS A O 1
ATOM 1250 N N . LEU A 1 162 ? -13.995 -14.246 -50.495 1.00 92.12 162 LEU A N 1
ATOM 1251 C CA . LEU A 1 162 ? -13.519 -13.106 -49.707 1.00 92.12 162 LEU A CA 1
ATOM 1252 C C . LEU A 1 162 ? -12.167 -12.590 -50.193 1.00 92.12 162 LEU A C 1
ATOM 1254 O O . LEU A 1 162 ? -11.985 -11.379 -50.234 1.00 92.12 162 LEU A O 1
ATOM 1258 N N . VAL A 1 163 ? -11.263 -13.462 -50.651 1.00 92.38 163 VAL A N 1
ATOM 1259 C CA . VAL A 1 163 ? -10.025 -13.041 -51.336 1.00 92.38 163 VAL A CA 1
ATOM 1260 C C . VAL A 1 163 ? -10.368 -12.149 -52.538 1.00 92.38 163 VAL A C 1
ATOM 1262 O O . VAL A 1 163 ? -9.822 -11.055 -52.674 1.00 92.38 163 VAL A O 1
ATOM 1265 N N . SER A 1 164 ? -11.342 -12.551 -53.366 1.00 91.31 164 SER A N 1
ATOM 1266 C CA . SER A 1 164 ? -11.790 -11.738 -54.510 1.00 91.31 164 SER A CA 1
ATOM 1267 C C . SER A 1 164 ? -12.491 -10.429 -54.108 1.00 91.31 164 SER A C 1
ATOM 1269 O O . SER A 1 164 ? -12.409 -9.439 -54.835 1.00 91.31 164 SER A O 1
ATOM 1271 N N . LEU A 1 165 ? -13.169 -10.410 -52.954 1.00 92.88 165 LEU A N 1
ATOM 1272 C CA . LEU A 1 165 ? -13.855 -9.238 -52.406 1.00 92.88 165 LEU A CA 1
ATOM 1273 C C . LEU A 1 165 ? -12.853 -8.215 -51.852 1.00 92.88 165 LEU A C 1
ATOM 1275 O O . LEU A 1 165 ? -12.933 -7.034 -52.177 1.00 92.88 165 LEU A O 1
ATOM 1279 N N . LEU A 1 166 ? -11.890 -8.680 -51.054 1.00 92.25 166 LEU A N 1
ATOM 1280 C CA . LEU A 1 166 ? -10.866 -7.861 -50.408 1.00 92.25 166 LEU A CA 1
ATOM 1281 C C . LEU A 1 166 ? -9.915 -7.243 -51.437 1.00 92.25 166 LEU A C 1
ATOM 1283 O O . LEU A 1 166 ? -9.655 -6.045 -51.364 1.00 92.25 166 LEU A O 1
ATOM 1287 N N . LYS A 1 167 ? -9.470 -8.002 -52.451 1.00 90.44 167 LYS A N 1
ATOM 1288 C CA . LYS A 1 167 ? -8.642 -7.442 -53.537 1.00 90.44 167 LYS A CA 1
ATOM 1289 C C . LYS A 1 167 ? -9.388 -6.362 -54.333 1.00 90.44 167 LYS A C 1
ATOM 1291 O O . LYS A 1 167 ? -8.816 -5.316 -54.616 1.00 90.44 167 LYS A O 1
ATOM 1296 N N . LYS A 1 168 ? -10.693 -6.536 -54.596 1.00 91.06 168 LYS A N 1
ATOM 1297 C CA . LYS A 1 168 ? -11.548 -5.483 -55.195 1.00 91.06 168 LYS A CA 1
ATOM 1298 C C . LYS A 1 168 ? -11.744 -4.256 -54.297 1.00 91.06 168 LYS A C 1
ATOM 1300 O O . LYS A 1 168 ? -12.040 -3.185 -54.811 1.00 91.06 168 LYS A O 1
ATOM 1305 N N . ALA A 1 169 ? -11.576 -4.407 -52.986 1.00 87.12 169 ALA A N 1
ATOM 1306 C CA . ALA A 1 169 ? -11.616 -3.326 -52.005 1.00 87.12 169 ALA A CA 1
ATOM 1307 C C . ALA A 1 169 ? -10.231 -2.700 -51.723 1.00 87.12 169 ALA A C 1
ATOM 1309 O O . ALA A 1 169 ? -10.098 -1.913 -50.790 1.00 87.12 169 ALA A O 1
ATOM 1310 N N . GLY A 1 170 ? -9.199 -3.036 -52.510 1.00 86.62 170 GLY A N 1
ATOM 1311 C CA . GLY A 1 170 ? -7.857 -2.459 -52.380 1.00 86.62 170 GLY A CA 1
ATOM 1312 C C . GLY A 1 170 ? -6.956 -3.133 -51.341 1.00 86.62 170 GLY A C 1
ATOM 1313 O O . GLY A 1 170 ? -5.989 -2.515 -50.894 1.00 86.62 170 GLY A O 1
ATOM 1314 N N . ALA A 1 171 ? -7.246 -4.375 -50.938 1.00 87.31 171 ALA A N 1
ATOM 1315 C CA . ALA A 1 171 ? -6.344 -5.149 -50.087 1.00 87.31 171 ALA A CA 1
ATOM 1316 C C . ALA A 1 171 ? -5.081 -5.557 -50.863 1.00 87.31 171 ALA A C 1
ATOM 1318 O O . ALA A 1 171 ? -5.179 -6.241 -51.885 1.00 87.31 171 ALA A O 1
ATOM 1319 N N . LYS A 1 172 ? -3.908 -5.150 -50.368 1.00 82.81 172 LYS A N 1
ATOM 1320 C CA . LYS A 1 172 ? -2.600 -5.466 -50.954 1.00 82.81 172 LYS A CA 1
ATOM 1321 C C . LYS A 1 172 ? -2.094 -6.826 -50.467 1.00 82.81 172 LYS A C 1
ATOM 1323 O O . LYS A 1 172 ? -2.191 -7.135 -49.279 1.00 82.81 172 LYS A O 1
ATOM 1328 N N . ASP A 1 173 ? -1.506 -7.613 -51.367 1.00 70.06 173 ASP A N 1
ATOM 1329 C CA . ASP A 1 173 ? -0.658 -8.742 -50.970 1.00 70.06 173 ASP A CA 1
ATOM 1330 C C . ASP A 1 173 ? 0.654 -8.213 -50.360 1.00 70.06 173 ASP A C 1
ATOM 1332 O O . ASP A 1 173 ? 1.136 -7.138 -50.714 1.00 70.06 173 ASP A O 1
ATOM 1336 N N . LYS A 1 174 ? 1.267 -8.977 -49.450 1.00 58.62 174 LYS A N 1
ATOM 1337 C CA . LYS A 1 174 ? 2.499 -8.596 -48.726 1.00 58.62 174 LYS A CA 1
ATOM 1338 C C . LYS A 1 174 ? 3.784 -8.801 -49.563 1.00 58.62 174 LYS A C 1
ATOM 1340 O O . LYS A 1 174 ? 4.826 -9.114 -49.004 1.00 58.62 174 LYS A O 1
ATOM 1345 N N . LEU A 1 175 ? 3.680 -8.715 -50.892 1.00 44.59 175 LEU A N 1
ATOM 1346 C CA . LEU A 1 175 ? 4.660 -9.218 -51.874 1.00 44.59 175 LEU A CA 1
ATOM 1347 C C . LEU A 1 175 ? 4.898 -8.241 -53.049 1.00 44.59 175 LEU A C 1
ATOM 1349 O O . LEU A 1 175 ? 5.191 -8.663 -54.160 1.00 44.59 175 LEU A O 1
ATOM 1353 N N . SER A 1 176 ? 4.724 -6.936 -52.817 1.00 37.88 176 SER A N 1
ATOM 1354 C CA . SER A 1 176 ? 4.963 -5.879 -53.817 1.00 37.88 176 SER A CA 1
ATOM 1355 C C . SER A 1 176 ? 5.286 -4.534 -53.138 1.00 37.88 176 SER A C 1
ATOM 1357 O O . SER A 1 176 ? 4.502 -3.582 -53.221 1.00 37.88 176 SER A O 1
ATOM 1359 N N . LEU A 1 177 ? 6.364 -4.500 -52.348 1.00 40.97 177 LEU A N 1
ATOM 1360 C CA . LEU A 1 177 ? 6.902 -3.286 -51.703 1.00 40.97 177 LEU A CA 1
ATOM 1361 C C . LEU A 1 177 ? 8.445 -3.243 -51.684 1.00 40.97 177 LEU A C 1
ATOM 1363 O O . LEU A 1 177 ? 9.024 -2.528 -50.876 1.00 40.97 177 LEU A O 1
ATOM 1367 N N . ASP A 1 178 ? 9.053 -3.964 -52.618 1.00 39.84 178 ASP A N 1
ATOM 1368 C CA . ASP A 1 178 ? 10.369 -3.707 -53.205 1.00 39.84 178 ASP A CA 1
ATOM 1369 C C . ASP A 1 178 ? 10.163 -3.828 -54.743 1.00 39.84 178 ASP A C 1
ATOM 1371 O O . ASP A 1 178 ? 9.066 -4.219 -55.165 1.00 39.84 178 ASP A O 1
ATOM 1375 N N . ASP A 1 179 ? 11.162 -3.477 -55.558 1.00 42.59 179 ASP A N 1
ATOM 1376 C CA . ASP A 1 179 ? 11.124 -3.426 -57.040 1.00 42.59 179 ASP A CA 1
ATOM 1377 C C . ASP A 1 179 ? 10.289 -2.279 -57.680 1.00 42.59 179 ASP A C 1
ATOM 1379 O O . ASP A 1 179 ? 9.392 -2.510 -58.489 1.00 42.59 179 ASP A O 1
ATOM 1383 N N . GLU A 1 180 ? 10.648 -1.021 -57.396 1.00 35.84 180 GLU A N 1
ATOM 1384 C CA . GLU A 1 180 ? 10.750 0.013 -58.449 1.00 35.84 180 GLU A CA 1
ATOM 1385 C C . GLU A 1 180 ? 12.168 0.611 -58.352 1.00 35.84 180 GLU A C 1
ATOM 1387 O O . GLU A 1 180 ? 12.565 1.104 -57.294 1.00 35.84 180 GLU A O 1
ATOM 1392 N N . GLU A 1 181 ? 12.962 0.462 -59.417 1.00 33.16 181 GLU A N 1
ATOM 1393 C CA . GLU A 1 181 ? 14.395 0.799 -59.458 1.00 33.16 181 GLU A CA 1
ATOM 1394 C C . GLU A 1 181 ? 14.635 2.297 -59.742 1.00 33.16 181 GLU A C 1
ATOM 1396 O O . GLU A 1 181 ? 13.762 3.001 -60.253 1.00 33.16 181 GLU A O 1
ATOM 1401 N N . GLU A 1 182 ? 15.834 2.801 -59.430 1.00 35.12 182 GLU A N 1
ATOM 1402 C CA . GLU A 1 182 ? 16.262 4.147 -59.837 1.00 35.12 182 GLU A CA 1
ATOM 1403 C C . GLU A 1 182 ? 16.589 4.156 -61.346 1.00 35.12 182 GLU A C 1
ATOM 1405 O O . GLU A 1 182 ? 17.720 3.871 -61.739 1.00 35.12 182 GLU A O 1
ATOM 1410 N N . GLU A 1 183 ? 15.614 4.474 -62.208 1.00 28.45 183 GLU A N 1
ATOM 1411 C CA . GLU A 1 183 ? 15.892 4.743 -63.629 1.00 28.45 183 GLU A CA 1
ATOM 1412 C C . GLU A 1 183 ? 16.650 6.075 -63.794 1.00 28.45 183 GLU A C 1
ATOM 1414 O O . GLU A 1 183 ? 16.157 7.152 -63.445 1.00 28.45 183 GLU A O 1
ATOM 1419 N N . GLU A 1 184 ? 17.859 6.003 -64.358 1.00 32.19 184 GLU A N 1
ATOM 1420 C CA . GLU A 1 184 ? 18.633 7.165 -64.801 1.00 32.19 184 GLU A CA 1
ATOM 1421 C C . GLU A 1 184 ? 18.023 7.752 -66.094 1.00 32.19 184 GLU A C 1
ATOM 1423 O O . GLU A 1 184 ? 18.022 7.088 -67.130 1.00 32.19 184 GLU A O 1
ATOM 1428 N N . GLU A 1 185 ? 17.579 9.018 -66.086 1.00 30.77 185 GLU A N 1
ATOM 1429 C CA . GLU A 1 185 ? 17.403 9.806 -67.322 1.00 30.77 185 GLU A CA 1
ATOM 1430 C C . GLU A 1 185 ? 18.548 10.821 -67.489 1.00 30.77 185 GLU A C 1
ATOM 1432 O O . GLU A 1 185 ? 18.883 11.581 -66.576 1.00 30.77 185 GLU A O 1
ATOM 1437 N N . GLU A 1 186 ? 19.156 10.836 -68.680 1.00 27.64 186 GLU A N 1
ATOM 1438 C CA . GLU A 1 186 ? 20.313 11.676 -69.010 1.00 27.64 186 GLU A CA 1
ATOM 1439 C C . GLU A 1 186 ? 19.971 13.165 -69.210 1.00 27.64 186 GLU A C 1
ATOM 1441 O O . GLU A 1 186 ? 18.920 13.533 -69.739 1.00 27.64 186 GLU A O 1
ATOM 1446 N N . ALA A 1 187 ? 20.950 14.035 -68.929 1.00 28.45 187 ALA A N 1
ATOM 1447 C CA . ALA A 1 187 ? 20.991 15.402 -69.447 1.00 28.45 187 ALA A CA 1
ATOM 1448 C C . ALA A 1 187 ? 22.437 15.824 -69.791 1.00 28.45 187 ALA A C 1
ATOM 1450 O O . ALA A 1 187 ? 23.236 16.138 -68.907 1.00 28.45 187 ALA A O 1
ATOM 1451 N N . ASP A 1 188 ? 22.759 15.833 -71.089 1.00 28.11 188 ASP A N 1
ATOM 1452 C CA . ASP A 1 188 ? 24.067 16.220 -71.656 1.00 28.11 188 ASP A CA 1
ATOM 1453 C C . ASP A 1 188 ? 24.189 17.781 -71.792 1.00 28.11 188 ASP A C 1
ATOM 1455 O O . ASP A 1 188 ? 23.337 18.510 -71.272 1.00 28.11 188 ASP A O 1
ATOM 1459 N N . PRO A 1 189 ? 25.259 18.407 -72.332 1.00 41.62 189 PRO A N 1
ATOM 1460 C CA . PRO A 1 189 ? 26.213 19.079 -71.453 1.00 41.62 189 PRO A CA 1
ATOM 1461 C C . PRO A 1 189 ? 26.423 20.577 -71.763 1.00 41.62 189 PRO A C 1
ATOM 1463 O O . PRO A 1 189 ? 26.522 20.999 -72.917 1.00 41.62 189 PRO A O 1
ATOM 1466 N N . ALA A 1 190 ? 26.631 21.402 -70.728 1.00 26.30 190 ALA A N 1
ATOM 1467 C CA . ALA A 1 190 ? 27.054 22.796 -70.905 1.00 26.30 190 ALA A CA 1
ATOM 1468 C C . ALA A 1 190 ? 27.996 23.307 -69.797 1.00 26.30 190 ALA A C 1
ATOM 1470 O O . ALA A 1 190 ? 27.725 23.214 -68.604 1.00 26.30 190 ALA A O 1
ATOM 1471 N N . SER A 1 191 ? 29.102 23.913 -70.227 1.00 24.11 191 SER A N 1
ATOM 1472 C CA . SER A 1 191 ? 30.080 24.667 -69.422 1.00 24.11 191 SER A CA 1
ATOM 1473 C C . SER A 1 191 ? 30.039 26.153 -69.848 1.00 24.11 191 SER A C 1
ATOM 1475 O O . SER A 1 191 ? 29.389 26.438 -70.858 1.00 24.11 191 SER A O 1
ATOM 1477 N N . PRO A 1 192 ? 30.782 27.109 -69.239 1.00 42.12 192 PRO A N 1
ATOM 1478 C CA . PRO A 1 192 ? 31.576 27.065 -67.998 1.00 42.12 192 PRO A CA 1
ATOM 1479 C C . PRO A 1 192 ? 31.393 28.327 -67.095 1.00 42.12 192 PRO A C 1
ATOM 1481 O O . PRO A 1 192 ? 30.627 29.232 -67.414 1.00 42.12 192 PRO A O 1
ATOM 1484 N N . SER A 1 193 ? 32.266 28.466 -66.078 1.00 25.66 193 SER A N 1
ATOM 1485 C CA . SER A 1 193 ? 32.828 29.729 -65.509 1.00 25.66 193 SER A CA 1
ATOM 1486 C C . SER A 1 193 ? 32.386 30.137 -64.095 1.00 25.66 193 SER A C 1
ATOM 1488 O O . SER A 1 193 ? 31.208 30.326 -63.828 1.00 25.66 193 SER A O 1
ATOM 1490 N N . GLY A 1 194 ? 33.364 30.398 -63.212 1.00 27.16 194 GLY A N 1
ATOM 1491 C CA . GLY A 1 194 ? 33.113 30.917 -61.856 1.00 27.16 194 GLY A CA 1
ATOM 1492 C C . GLY A 1 194 ? 34.329 30.907 -60.917 1.00 27.16 194 GLY A C 1
ATOM 1493 O O . GLY A 1 194 ? 34.279 30.293 -59.859 1.00 27.16 194 GLY A O 1
ATOM 1494 N N . LYS A 1 195 ? 35.449 31.545 -61.292 1.00 24.97 195 LYS A N 1
ATOM 1495 C CA . LYS A 1 195 ? 36.618 31.676 -60.393 1.00 24.97 195 LYS A CA 1
ATOM 1496 C C . LYS A 1 195 ? 36.346 32.675 -59.262 1.00 24.97 195 LYS A C 1
ATOM 1498 O O . LYS A 1 195 ? 35.897 33.779 -59.554 1.00 24.97 195 LYS A O 1
ATOM 1503 N N . LEU A 1 196 ? 36.858 32.395 -58.060 1.00 25.14 196 LEU A N 1
ATOM 1504 C CA . LEU A 1 196 ? 37.689 33.371 -57.339 1.00 25.14 196 LEU A CA 1
ATOM 1505 C C . LEU A 1 196 ? 38.734 32.673 -56.446 1.00 25.14 196 LEU A C 1
ATOM 1507 O O . LEU A 1 196 ? 38.683 31.461 -56.253 1.00 25.14 196 LEU A O 1
ATOM 1511 N N . GLN A 1 197 ? 39.739 33.430 -56.000 1.00 24.22 197 GLN A N 1
ATOM 1512 C CA . GLN A 1 197 ? 41.011 32.924 -55.470 1.00 24.22 197 GLN A CA 1
ATOM 1513 C C . GLN A 1 197 ? 41.098 33.023 -53.929 1.00 24.22 197 GLN A C 1
ATOM 1515 O O . GLN A 1 197 ? 40.386 33.805 -53.304 1.00 24.22 197 GLN A O 1
ATOM 1520 N N . LEU A 1 198 ? 42.034 32.267 -53.343 1.00 28.98 198 LEU A N 1
ATOM 1521 C CA . LEU A 1 198 ? 42.542 32.408 -51.966 1.00 28.98 198 LEU A CA 1
ATOM 1522 C C . LEU A 1 198 ? 43.058 33.837 -51.672 1.00 28.98 198 LEU A C 1
ATOM 1524 O O . LEU A 1 198 ? 43.414 34.562 -52.606 1.00 28.98 198 LEU A O 1
ATOM 1528 N N . PRO A 1 199 ? 43.233 34.194 -50.384 1.00 28.27 199 PRO A N 1
ATOM 1529 C CA . PRO A 1 199 ? 44.619 34.197 -49.879 1.00 28.27 199 PRO A CA 1
ATOM 1530 C C . PRO A 1 199 ? 44.821 33.673 -48.434 1.00 28.27 199 PRO A C 1
ATOM 1532 O O . PRO A 1 199 ? 43.931 33.747 -47.591 1.00 28.27 199 PRO A O 1
ATOM 1535 N N . ARG A 1 200 ? 46.050 33.209 -48.147 1.00 30.58 200 ARG A N 1
ATOM 1536 C CA . ARG A 1 200 ? 46.710 33.284 -46.818 1.00 30.58 200 ARG A CA 1
ATOM 1537 C C . ARG A 1 200 ? 47.567 34.569 -46.775 1.00 30.58 200 ARG A C 1
ATOM 1539 O O . ARG A 1 200 ? 47.862 35.088 -47.855 1.00 30.58 200 ARG A O 1
ATOM 1546 N N . PRO A 1 201 ? 47.911 35.120 -45.595 1.00 36.31 201 PRO A N 1
ATOM 1547 C CA . PRO A 1 201 ? 49.146 34.734 -44.868 1.00 36.31 201 PRO A CA 1
ATOM 1548 C C . PRO A 1 201 ? 48.843 34.226 -43.435 1.00 36.31 201 PRO A C 1
ATOM 1550 O O . PRO A 1 201 ? 47.757 34.477 -42.922 1.00 36.31 201 PRO A O 1
ATOM 1553 N N . ASP A 1 202 ? 49.614 33.326 -42.812 1.00 24.78 202 ASP A N 1
ATOM 1554 C CA . ASP A 1 202 ? 50.992 33.430 -42.264 1.00 24.78 202 ASP A CA 1
ATOM 1555 C C . ASP A 1 202 ? 51.038 34.272 -40.963 1.00 24.78 202 ASP A C 1
ATOM 1557 O O . ASP A 1 202 ? 50.724 35.455 -40.972 1.00 24.78 202 ASP A O 1
ATOM 1561 N N . VAL A 1 203 ? 51.122 33.627 -39.787 1.00 30.27 203 VAL A N 1
ATOM 1562 C CA . VAL A 1 203 ? 52.348 33.310 -39.004 1.00 30.27 203 VAL A CA 1
ATOM 1563 C C . VAL A 1 203 ? 52.947 34.522 -38.279 1.00 30.27 203 VAL A C 1
ATOM 1565 O O . VAL A 1 203 ? 53.553 35.378 -38.907 1.00 30.27 203 VAL A O 1
ATOM 1568 N N . GLU A 1 204 ? 52.919 34.488 -36.941 1.00 25.17 204 GLU A N 1
ATOM 1569 C CA . GLU A 1 204 ? 54.039 34.971 -36.119 1.00 25.17 204 GLU A CA 1
ATOM 1570 C C . GLU A 1 204 ? 54.080 34.262 -34.748 1.00 25.17 204 GLU A C 1
ATOM 1572 O O . GLU A 1 204 ? 53.134 33.569 -34.365 1.00 25.17 204 GLU A O 1
ATOM 1577 N N . THR A 1 205 ? 55.211 34.357 -34.042 1.00 26.81 205 THR A N 1
ATOM 1578 C CA . THR A 1 205 ? 55.583 33.481 -32.913 1.00 26.81 205 THR A CA 1
ATOM 1579 C C . THR A 1 205 ? 55.983 34.256 -31.659 1.00 26.81 205 THR A C 1
ATOM 1581 O O . THR A 1 205 ? 56.760 35.202 -31.761 1.00 26.81 205 THR A O 1
ATOM 1584 N N . ALA A 1 206 ? 55.615 33.765 -30.471 1.00 24.81 206 ALA A N 1
ATOM 1585 C CA . ALA A 1 206 ? 56.320 34.090 -29.227 1.00 24.81 206 ALA A CA 1
ATOM 1586 C C . ALA A 1 206 ? 56.187 32.961 -28.189 1.00 24.81 206 ALA A C 1
ATOM 1588 O O . ALA A 1 206 ? 55.108 32.403 -28.000 1.00 24.81 206 ALA A O 1
ATOM 1589 N N . SER A 1 207 ? 57.282 32.653 -27.494 1.00 25.78 207 SER A N 1
ATOM 1590 C CA . SER A 1 207 ? 57.357 31.660 -26.415 1.00 25.78 207 SER A CA 1
ATOM 1591 C C . SER A 1 207 ? 58.242 32.166 -25.281 1.00 25.78 207 SER A C 1
ATOM 1593 O O . SER A 1 207 ? 59.263 32.781 -25.571 1.00 25.78 207 SER A O 1
ATOM 1595 N N . CYS A 1 208 ? 57.902 31.818 -24.040 1.00 24.02 208 CYS A N 1
ATOM 1596 C CA . CYS A 1 208 ? 58.802 31.602 -22.894 1.00 24.02 208 CYS A CA 1
ATOM 1597 C C . CYS A 1 208 ? 57.943 30.933 -21.787 1.00 24.02 208 CYS A C 1
ATOM 1599 O O . CYS A 1 208 ? 56.773 31.288 -21.665 1.00 24.02 208 CYS A O 1
ATOM 1601 N N . ALA A 1 209 ? 58.331 29.877 -21.057 1.00 25.77 209 ALA A N 1
ATOM 1602 C CA . ALA A 1 209 ? 59.631 29.504 -20.472 1.00 25.77 209 ALA A CA 1
ATOM 1603 C C . ALA A 1 209 ? 60.065 30.499 -19.369 1.00 25.77 209 ALA A C 1
ATOM 1605 O O . ALA A 1 209 ? 59.855 31.695 -19.514 1.00 25.77 209 ALA A O 1
ATOM 1606 N N . GLU A 1 210 ? 60.616 30.112 -18.218 1.00 27.19 210 GLU A N 1
ATOM 1607 C CA . GLU A 1 210 ? 61.183 28.833 -17.741 1.00 27.19 210 GLU A CA 1
ATOM 1608 C C . GLU A 1 210 ? 60.523 28.462 -16.364 1.00 27.19 210 GLU A C 1
ATOM 1610 O O . GLU A 1 210 ? 59.547 29.105 -15.989 1.00 27.19 210 GLU A O 1
ATOM 1615 N N . SER A 1 211 ? 60.898 27.455 -15.555 1.00 27.09 211 SER A N 1
ATOM 1616 C CA . SER A 1 211 ? 62.126 26.648 -15.486 1.00 27.09 211 SER A CA 1
ATOM 1617 C C . SER A 1 211 ? 61.947 25.262 -14.817 1.00 27.09 211 SER A C 1
ATOM 1619 O O . SER A 1 211 ? 61.189 25.110 -13.868 1.00 27.09 211 SER A O 1
ATOM 1621 N N . MET A 1 212 ? 62.703 24.282 -15.347 1.00 26.05 212 MET A N 1
ATOM 1622 C CA . MET A 1 212 ? 63.580 23.295 -14.663 1.00 26.05 212 MET A CA 1
ATOM 1623 C C . MET A 1 212 ? 63.078 22.389 -13.504 1.00 26.05 212 MET A C 1
ATOM 1625 O O . MET A 1 212 ? 62.348 22.824 -12.628 1.00 26.05 212 MET A O 1
ATOM 1629 N N . SER A 1 213 ? 63.561 21.144 -13.326 1.00 25.66 213 SER A N 1
ATOM 1630 C CA . SER A 1 213 ? 64.271 20.172 -14.203 1.00 25.66 213 SER A CA 1
ATOM 1631 C C . SER A 1 213 ? 64.551 18.855 -13.434 1.00 25.66 213 SER A C 1
ATOM 1633 O O . SER A 1 213 ? 64.899 18.965 -12.266 1.00 25.66 213 SER A O 1
ATOM 1635 N N . THR A 1 214 ? 64.517 17.691 -14.120 1.00 26.86 214 THR A N 1
ATOM 1636 C CA . THR A 1 214 ? 65.371 16.469 -13.921 1.00 26.86 214 THR A CA 1
ATOM 1637 C C . THR A 1 214 ? 65.439 15.767 -12.526 1.00 26.86 214 THR A C 1
ATOM 1639 O O . THR A 1 214 ? 65.292 16.391 -11.489 1.00 26.86 214 THR A O 1
ATOM 1642 N N . GLU A 1 215 ? 65.664 14.449 -12.363 1.00 26.67 215 GLU A N 1
ATOM 1643 C CA . GLU A 1 215 ? 65.807 13.298 -13.286 1.00 26.67 215 GLU A CA 1
ATOM 1644 C C . GLU A 1 215 ? 65.482 11.940 -12.589 1.00 26.67 215 GLU A C 1
ATOM 1646 O O . GLU A 1 215 ? 64.978 11.917 -11.469 1.00 26.67 215 GLU A O 1
ATOM 1651 N N . ALA A 1 216 ? 65.725 10.812 -13.278 1.00 24.14 216 ALA A N 1
ATOM 1652 C CA . ALA A 1 216 ? 65.478 9.419 -12.840 1.00 24.14 216 ALA A CA 1
ATOM 1653 C C . ALA A 1 216 ? 66.711 8.817 -12.071 1.00 24.14 216 ALA A C 1
ATOM 1655 O O . ALA A 1 216 ? 67.530 9.634 -11.647 1.00 24.14 216 ALA A O 1
ATOM 1656 N N . PRO A 1 217 ? 66.938 7.483 -11.849 1.00 40.12 217 PRO A N 1
ATOM 1657 C CA . PRO A 1 217 ? 66.389 6.265 -12.483 1.00 40.12 217 PRO A CA 1
ATOM 1658 C C . PRO A 1 217 ? 65.936 5.139 -11.505 1.00 40.12 217 PRO A C 1
ATOM 1660 O O . PRO A 1 217 ? 65.761 5.355 -10.310 1.00 40.12 217 PRO A O 1
ATOM 1663 N N . ALA A 1 218 ? 65.718 3.925 -12.032 1.00 27.28 218 ALA A N 1
ATOM 1664 C CA . ALA A 1 218 ? 65.265 2.721 -11.312 1.00 27.28 218 ALA A CA 1
ATOM 1665 C C . ALA A 1 218 ? 66.402 1.722 -10.995 1.00 27.28 218 ALA A C 1
ATOM 1667 O O . ALA A 1 218 ? 67.453 1.813 -11.626 1.00 27.28 218 ALA A O 1
ATOM 1668 N N . LEU A 1 219 ? 66.152 0.739 -10.103 1.00 25.75 219 LEU A N 1
ATOM 1669 C CA . LEU A 1 219 ? 66.632 -0.667 -10.162 1.00 25.75 219 LEU A CA 1
ATOM 1670 C C . LEU A 1 219 ? 66.129 -1.533 -8.969 1.00 25.75 219 LEU A C 1
ATOM 1672 O O . LEU A 1 219 ? 65.695 -1.010 -7.947 1.00 25.75 219 LEU A O 1
ATOM 1676 N N . SER A 1 220 ? 66.201 -2.860 -9.129 1.00 28.72 220 SER A N 1
ATOM 1677 C CA . SER A 1 220 ? 65.984 -3.960 -8.147 1.00 28.72 220 SER A CA 1
ATOM 1678 C C . SER A 1 220 ? 67.306 -4.774 -7.990 1.00 28.72 220 SER A C 1
ATOM 1680 O O . SER A 1 220 ? 68.268 -4.337 -8.632 1.00 28.72 220 SER A O 1
ATOM 1682 N N . PRO A 1 221 ? 67.445 -5.938 -7.282 1.00 47.03 221 PRO A N 1
ATOM 1683 C CA . PRO A 1 221 ? 66.493 -6.802 -6.534 1.00 47.03 221 PRO A CA 1
ATOM 1684 C C . PRO A 1 221 ? 67.037 -7.365 -5.167 1.00 47.03 221 PRO A C 1
ATOM 1686 O O . PRO A 1 221 ? 68.013 -6.833 -4.654 1.00 47.03 221 PRO A O 1
ATOM 1689 N N . GLU A 1 222 ? 66.447 -8.474 -4.653 1.00 26.58 222 GLU A N 1
ATOM 1690 C CA . GLU A 1 222 ? 67.020 -9.484 -3.696 1.00 26.58 222 GLU A CA 1
ATOM 1691 C C . GLU A 1 222 ? 67.345 -9.039 -2.233 1.00 26.58 222 GLU A C 1
ATOM 1693 O O . GLU A 1 222 ? 67.472 -7.850 -1.970 1.00 26.58 222 GLU A O 1
ATOM 1698 N N . ALA A 1 223 ? 67.483 -9.891 -1.191 1.00 28.14 223 ALA A N 1
ATOM 1699 C CA . ALA A 1 223 ? 67.032 -11.270 -0.855 1.00 28.14 223 ALA A CA 1
ATOM 1700 C C . ALA A 1 223 ? 67.248 -11.542 0.679 1.00 28.14 223 ALA A C 1
ATOM 1702 O O . ALA A 1 223 ? 67.640 -10.622 1.394 1.00 28.14 223 ALA A O 1
ATOM 1703 N N . ASP A 1 224 ? 67.045 -12.791 1.152 1.00 26.12 224 ASP A N 1
ATOM 1704 C CA . ASP A 1 224 ? 67.449 -13.368 2.471 1.00 26.12 224 ASP A CA 1
ATOM 1705 C C . ASP A 1 224 ? 66.783 -12.838 3.776 1.00 26.12 224 ASP A C 1
ATOM 1707 O O . ASP A 1 224 ? 66.348 -11.696 3.852 1.00 26.12 224 ASP A O 1
ATOM 1711 N N . SER A 1 225 ? 66.676 -13.588 4.894 1.00 27.20 225 SER A N 1
ATOM 1712 C CA . SER A 1 225 ? 66.694 -15.053 5.149 1.00 27.20 225 SER A CA 1
ATOM 1713 C C . SER A 1 225 ? 66.077 -15.386 6.538 1.00 27.20 225 SER A C 1
ATOM 1715 O O . SER A 1 225 ? 65.816 -14.492 7.342 1.00 27.20 225 SER A O 1
ATOM 1717 N N . GLU A 1 226 ? 65.824 -16.672 6.821 1.00 27.61 226 GLU A N 1
ATOM 1718 C CA . GLU A 1 226 ? 65.350 -17.210 8.120 1.00 27.61 226 GLU A CA 1
ATOM 1719 C C . GLU A 1 226 ? 66.424 -17.095 9.241 1.00 27.61 226 GLU A C 1
ATOM 1721 O O . GLU A 1 226 ? 67.615 -17.053 8.917 1.00 27.61 226 GLU A O 1
ATOM 1726 N N . PRO A 1 227 ? 66.073 -17.084 10.554 1.00 40.47 227 PRO A N 1
ATOM 1727 C CA . PRO A 1 227 ? 65.931 -18.373 11.253 1.00 40.47 227 PRO A CA 1
ATOM 1728 C C . PRO A 1 227 ? 64.944 -18.434 12.450 1.00 40.47 227 PRO A C 1
ATOM 1730 O O . PRO A 1 227 ? 64.385 -17.451 12.933 1.00 40.47 227 PRO A O 1
ATOM 1733 N N . ASN A 1 228 ? 64.784 -19.659 12.952 1.00 26.64 228 ASN A N 1
ATOM 1734 C CA . ASN A 1 228 ? 63.903 -20.130 14.029 1.00 26.64 228 ASN A CA 1
ATOM 1735 C C . ASN A 1 228 ? 64.582 -20.092 15.429 1.00 26.64 228 ASN A C 1
ATOM 1737 O O . ASN A 1 228 ? 65.800 -20.257 15.474 1.00 26.64 228 ASN A O 1
ATOM 1741 N N . LEU A 1 229 ? 63.827 -19.940 16.543 1.00 25.36 229 LEU A N 1
ATOM 1742 C CA . LEU A 1 229 ? 64.017 -20.624 17.858 1.00 25.36 229 LEU A CA 1
ATOM 1743 C C . LEU A 1 229 ? 63.144 -20.071 19.022 1.00 25.36 229 LEU A C 1
ATOM 1745 O O . LEU A 1 229 ? 62.935 -18.872 19.172 1.00 25.36 229 LEU A O 1
ATOM 1749 N N . SER A 1 230 ? 62.720 -20.978 19.912 1.00 31.36 230 SER A N 1
ATOM 1750 C CA . SER A 1 230 ? 62.181 -20.757 21.283 1.00 31.36 230 SER A CA 1
ATOM 1751 C C . SER A 1 230 ? 63.188 -21.359 22.314 1.00 31.36 230 SER A C 1
ATOM 1753 O O . SER A 1 230 ? 64.125 -21.989 21.807 1.00 31.36 230 SER A O 1
ATOM 1755 N N . PRO A 1 231 ? 63.109 -21.255 23.683 1.00 40.97 231 PRO A N 1
ATOM 1756 C CA . PRO A 1 231 ? 61.899 -21.362 24.547 1.00 40.97 231 PRO A CA 1
ATOM 1757 C C . PRO A 1 231 ? 61.915 -20.649 25.953 1.00 40.97 231 PRO A C 1
ATOM 1759 O O . PRO A 1 231 ? 62.858 -19.948 26.301 1.00 40.97 231 PRO A O 1
ATOM 1762 N N . SER A 1 232 ? 60.924 -20.976 26.821 1.00 26.36 232 SER A N 1
ATOM 1763 C CA . SER A 1 232 ? 60.960 -20.916 28.321 1.00 26.36 232 SER A CA 1
ATOM 1764 C C . SER A 1 232 ? 60.770 -19.525 29.011 1.00 26.36 232 SER A C 1
ATOM 1766 O O . SER A 1 232 ? 61.075 -18.512 28.401 1.00 26.36 232 SER A O 1
ATOM 1768 N N . SER A 1 233 ? 60.273 -19.339 30.262 1.00 28.39 233 SER A N 1
ATOM 1769 C CA . SER A 1 233 ? 59.800 -20.250 31.350 1.00 28.39 233 SER A CA 1
ATOM 1770 C C . SER A 1 233 ? 58.932 -19.551 32.440 1.00 28.39 233 SER A C 1
ATOM 1772 O O . SER A 1 233 ? 59.201 -18.397 32.747 1.00 28.39 233 SER A O 1
ATOM 1774 N N . ALA A 1 234 ? 58.092 -20.336 33.154 1.00 25.95 234 ALA A N 1
ATOM 1775 C CA . ALA A 1 234 ? 57.644 -20.188 34.574 1.00 25.95 234 ALA A CA 1
ATOM 1776 C C . ALA A 1 234 ? 56.785 -18.949 34.987 1.00 25.95 234 ALA A C 1
ATOM 1778 O O . ALA A 1 234 ? 56.718 -17.975 34.253 1.00 25.95 234 ALA A O 1
ATOM 1779 N N . LEU A 1 235 ? 56.062 -18.896 36.128 1.00 24.61 235 LEU A N 1
ATOM 1780 C CA . LEU A 1 235 ? 55.808 -19.814 37.275 1.00 24.61 235 LEU A CA 1
ATOM 1781 C C . LEU A 1 235 ? 54.290 -20.193 37.330 1.00 24.61 235 LEU A C 1
ATOM 1783 O O . LEU A 1 235 ? 53.483 -19.474 36.758 1.00 24.61 235 LEU A O 1
ATOM 1787 N N . SER A 1 236 ? 53.808 -21.347 37.834 1.00 26.23 236 SER A N 1
ATOM 1788 C CA . SER A 1 236 ? 53.820 -21.923 39.210 1.00 26.23 236 SER A CA 1
ATOM 1789 C C . SER A 1 236 ? 52.996 -21.115 40.244 1.00 26.23 236 SER A C 1
ATOM 1791 O O . SER A 1 236 ? 53.187 -19.908 40.310 1.00 26.23 236 SER A O 1
ATOM 1793 N N . ALA A 1 237 ? 52.159 -21.672 41.141 1.00 27.53 237 ALA A N 1
ATOM 1794 C CA . ALA A 1 237 ? 51.612 -23.033 41.393 1.00 27.53 237 ALA A CA 1
ATOM 1795 C C . ALA A 1 237 ? 50.447 -22.893 42.453 1.00 27.53 237 ALA A C 1
ATOM 1797 O O . ALA A 1 237 ? 50.037 -21.759 42.682 1.00 27.53 237 ALA A O 1
ATOM 1798 N N . ALA A 1 238 ? 49.836 -23.871 43.159 1.00 27.14 238 ALA A N 1
ATOM 1799 C CA . ALA A 1 238 ? 49.989 -25.332 43.322 1.00 27.14 238 ALA A CA 1
ATOM 1800 C C . ALA A 1 238 ? 48.740 -25.976 44.024 1.00 27.14 238 ALA A C 1
ATOM 1802 O O . ALA A 1 238 ? 48.087 -25.280 44.792 1.00 27.14 238 ALA A O 1
ATOM 1803 N N . MET A 1 239 ? 48.550 -27.310 43.900 1.00 26.70 239 MET A N 1
ATOM 1804 C CA . MET A 1 239 ? 47.824 -28.243 44.827 1.00 26.70 239 MET A CA 1
ATOM 1805 C C . MET A 1 239 ? 46.278 -28.110 45.011 1.00 26.70 239 MET A C 1
ATOM 1807 O O . MET A 1 239 ? 45.731 -27.024 44.885 1.00 26.70 239 MET A O 1
ATOM 1811 N N . THR A 1 240 ? 45.484 -29.164 45.296 1.00 25.44 240 THR A N 1
ATOM 1812 C CA . THR A 1 240 ? 45.764 -30.597 45.611 1.00 25.44 240 THR A CA 1
ATOM 1813 C C . THR A 1 240 ? 44.648 -31.550 45.108 1.00 25.44 240 THR A C 1
ATOM 1815 O O . THR A 1 240 ? 43.507 -31.137 44.927 1.00 25.44 240 THR A O 1
ATOM 1818 N N . SER A 1 241 ? 44.972 -32.841 44.941 1.00 25.95 241 SER A N 1
ATOM 1819 C CA . SER A 1 241 ? 44.068 -34.000 44.697 1.00 25.95 241 SER A CA 1
ATOM 1820 C C . SER A 1 241 ? 43.868 -34.820 46.024 1.00 25.95 241 SER A C 1
ATOM 1822 O O . SER A 1 241 ? 44.239 -34.219 47.040 1.00 25.95 241 SER A O 1
ATOM 1824 N N . PRO A 1 242 ? 43.331 -36.084 46.151 1.00 34.88 242 PRO A N 1
ATOM 1825 C CA . PRO A 1 242 ? 43.354 -37.235 45.205 1.00 34.88 242 PRO A CA 1
ATOM 1826 C C . PRO A 1 242 ? 42.195 -38.305 45.209 1.00 34.88 242 PRO A C 1
ATOM 1828 O O . PRO A 1 242 ? 41.286 -38.287 46.031 1.00 34.88 242 PRO A O 1
ATOM 1831 N N . THR A 1 243 ? 42.335 -39.292 44.298 1.00 25.89 243 THR A N 1
ATOM 1832 C CA . THR A 1 243 ? 41.943 -40.743 44.339 1.00 25.89 243 THR A CA 1
ATOM 1833 C C . THR A 1 243 ? 40.493 -41.243 44.518 1.00 25.89 243 THR A C 1
ATOM 1835 O O . THR A 1 243 ? 39.933 -41.225 45.608 1.00 25.89 243 THR A O 1
ATOM 1838 N N . ASP A 1 244 ? 39.987 -41.868 43.444 1.00 24.30 244 ASP A N 1
ATOM 1839 C CA . ASP A 1 244 ? 39.571 -43.288 43.299 1.00 24.30 244 ASP A CA 1
ATOM 1840 C C . ASP A 1 244 ? 39.158 -44.145 44.522 1.00 24.30 244 ASP A C 1
ATOM 1842 O O . ASP A 1 244 ? 39.934 -44.312 45.462 1.00 24.30 244 ASP A O 1
ATOM 1846 N N . SER A 1 245 ? 38.048 -44.902 44.399 1.00 23.86 245 SER A N 1
ATOM 1847 C CA . SER A 1 245 ? 38.070 -46.389 44.259 1.00 23.86 245 SER A CA 1
ATOM 1848 C C . SER A 1 245 ? 36.679 -47.075 44.325 1.00 23.86 245 SER A C 1
ATOM 1850 O O . SER A 1 245 ? 35.841 -46.701 45.133 1.00 23.86 245 SER A O 1
ATOM 1852 N N . GLU A 1 246 ? 36.501 -48.131 43.505 1.00 24.36 246 GLU A N 1
ATOM 1853 C CA . GLU A 1 246 ? 35.535 -49.261 43.626 1.00 24.36 246 GLU A CA 1
ATOM 1854 C C . GLU A 1 246 ? 33.999 -48.959 43.693 1.00 24.36 246 GLU A C 1
ATOM 1856 O O . GLU A 1 246 ? 33.564 -47.834 43.884 1.00 24.36 246 GLU A O 1
ATOM 1861 N N . ALA A 1 247 ? 33.060 -49.887 43.428 1.00 25.62 247 ALA A N 1
ATOM 1862 C CA . ALA A 1 247 ? 33.137 -51.329 43.150 1.00 25.62 247 ALA A CA 1
ATOM 1863 C C . ALA A 1 247 ? 32.188 -51.794 42.008 1.00 25.62 247 ALA A C 1
ATOM 1865 O O . ALA A 1 247 ? 31.249 -51.113 41.603 1.00 25.62 247 ALA A O 1
ATOM 1866 N N . THR A 1 248 ? 32.414 -53.009 41.496 1.00 22.64 248 THR A N 1
ATOM 1867 C CA . THR A 1 248 ? 31.648 -53.652 40.403 1.00 22.64 248 THR A CA 1
ATOM 1868 C C . THR A 1 248 ? 30.280 -54.228 40.822 1.00 22.64 248 THR A C 1
ATOM 1870 O O . THR A 1 248 ? 30.202 -54.752 41.929 1.00 22.64 248 THR A O 1
ATOM 1873 N N . ALA A 1 249 ? 29.303 -54.377 39.894 1.00 24.59 249 ALA A N 1
ATOM 1874 C CA . ALA A 1 249 ? 28.875 -55.711 39.375 1.00 24.59 249 ALA A CA 1
ATOM 1875 C C . ALA A 1 249 ? 27.586 -55.786 38.487 1.00 24.59 249 ALA A C 1
ATOM 1877 O O . ALA A 1 249 ? 26.468 -55.686 38.966 1.00 24.59 249 ALA A O 1
ATOM 1878 N N . LYS A 1 250 ? 27.779 -56.210 37.222 1.00 23.89 250 LYS A N 1
ATOM 1879 C CA . LYS A 1 250 ? 27.089 -57.321 36.491 1.00 23.89 250 LYS A CA 1
ATOM 1880 C C . LYS A 1 250 ? 25.542 -57.397 36.298 1.00 23.89 250 LYS A C 1
ATOM 1882 O O . LYS A 1 250 ? 24.801 -57.682 37.223 1.00 23.89 250 LYS A O 1
ATOM 1887 N N . LYS A 1 251 ? 25.184 -57.578 35.004 1.00 24.20 251 LYS A N 1
ATOM 1888 C CA . LYS A 1 251 ? 24.063 -58.375 34.402 1.00 24.20 251 LYS A CA 1
ATOM 1889 C C . LYS A 1 251 ? 22.621 -57.843 34.577 1.00 24.20 251 LYS A C 1
ATOM 1891 O O . LYS A 1 251 ? 22.177 -57.582 35.676 1.00 24.20 251 LYS A O 1
ATOM 1896 N N . LYS A 1 252 ? 21.853 -57.594 33.500 1.00 24.44 252 LYS A N 1
ATOM 1897 C CA . LYS A 1 252 ? 21.275 -58.495 32.451 1.00 24.44 252 LYS A CA 1
ATOM 1898 C C . LYS A 1 252 ? 20.142 -59.422 32.936 1.00 24.44 252 LYS A C 1
ATOM 1900 O O . LYS A 1 252 ? 20.447 -60.470 33.490 1.00 24.44 252 LYS A O 1
ATOM 1905 N N . ILE A 1 253 ? 18.904 -59.098 32.527 1.00 23.36 253 ILE A N 1
ATOM 1906 C CA . ILE A 1 253 ? 17.767 -59.920 32.007 1.00 23.36 253 ILE A CA 1
ATOM 1907 C C . ILE A 1 253 ? 16.585 -58.917 31.901 1.00 23.36 253 ILE A C 1
ATOM 1909 O O . ILE A 1 253 ? 16.357 -58.208 32.867 1.00 23.36 253 ILE A O 1
ATOM 1913 N N . LYS A 1 254 ? 15.887 -58.610 30.791 1.00 22.30 254 LYS A N 1
ATOM 1914 C CA . LYS A 1 254 ? 15.499 -59.244 29.503 1.00 22.30 254 LYS A CA 1
ATOM 1915 C C . LYS A 1 254 ? 14.149 -59.992 29.562 1.00 22.30 254 LYS A C 1
ATOM 1917 O O . LYS A 1 254 ? 14.080 -61.031 30.200 1.00 22.30 254 LYS A O 1
ATOM 1922 N N . LYS A 1 255 ? 13.184 -59.553 28.724 1.00 23.42 255 LYS A N 1
ATOM 1923 C CA . LYS A 1 255 ? 11.799 -60.075 28.518 1.00 23.42 255 LYS A CA 1
ATOM 1924 C C . LYS A 1 255 ? 10.812 -59.818 29.681 1.00 23.42 255 LYS A C 1
ATOM 1926 O O . LYS A 1 255 ? 11.271 -59.626 30.794 1.00 23.42 255 LYS A O 1
ATOM 1931 N N . LYS A 1 256 ? 9.475 -59.891 29.509 1.00 23.52 256 LYS A N 1
ATOM 1932 C CA . LYS A 1 256 ? 8.496 -59.720 28.378 1.00 23.52 256 LYS A CA 1
ATOM 1933 C C . LYS A 1 256 ? 7.088 -60.021 28.971 1.00 23.52 256 LYS A C 1
ATOM 1935 O O . LYS A 1 256 ? 7.034 -60.597 30.047 1.00 23.52 256 LYS A O 1
ATOM 1940 N N . VAL A 1 257 ? 6.023 -59.808 28.182 1.00 22.33 257 VAL A N 1
ATOM 1941 C CA . VAL A 1 257 ? 4.620 -60.288 28.346 1.00 22.33 257 VAL A CA 1
ATOM 1942 C C . VAL A 1 257 ? 3.779 -59.301 29.187 1.00 22.33 257 VAL A C 1
ATOM 1944 O O . VAL A 1 257 ? 4.262 -58.907 30.239 1.00 22.33 257 VAL A O 1
ATOM 1947 N N . LYS A 1 258 ? 2.655 -58.692 28.741 1.00 24.03 258 LYS A N 1
ATOM 1948 C CA . LYS A 1 258 ? 1.554 -58.995 27.765 1.00 24.03 258 LYS A CA 1
ATOM 1949 C C . LYS A 1 258 ? 0.373 -59.747 28.431 1.00 24.03 258 LYS A C 1
ATOM 1951 O O . LYS A 1 258 ? 0.582 -60.359 29.464 1.00 24.03 258 LYS A O 1
ATOM 1956 N N . GLU A 1 259 ? -0.812 -59.686 27.803 1.00 24.50 259 GLU A N 1
ATOM 1957 C CA . GLU A 1 259 ? -2.128 -60.226 28.237 1.00 24.50 259 GLU A CA 1
ATOM 1958 C C . GLU A 1 259 ? -2.777 -59.465 29.421 1.00 24.50 259 GLU A C 1
ATOM 1960 O O . GLU A 1 259 ? -2.065 -58.917 30.258 1.00 24.50 259 GLU A O 1
ATOM 1965 N N . GLY A 1 260 ? -4.109 -59.321 29.528 1.00 25.33 260 GLY A N 1
ATOM 1966 C CA . GLY A 1 260 ? -5.232 -59.673 28.623 1.00 25.33 260 GLY A CA 1
ATOM 1967 C C . GLY A 1 260 ? -6.194 -58.474 28.423 1.00 25.33 260 GLY A C 1
ATOM 1968 O O . GLY A 1 260 ? -6.078 -57.496 29.158 1.00 25.33 260 GLY A O 1
ATOM 1969 N N . ASP A 1 261 ? -7.038 -58.375 27.383 1.00 23.12 261 ASP A N 1
ATOM 1970 C CA . ASP A 1 261 ? -8.102 -59.313 26.933 1.00 23.12 261 ASP A CA 1
ATOM 1971 C C . ASP A 1 261 ? -9.273 -59.342 27.949 1.00 23.12 261 ASP A C 1
ATOM 1973 O O . ASP A 1 261 ? -9.019 -59.367 29.149 1.00 23.12 261 ASP A O 1
ATOM 1977 N N . GLU A 1 262 ? -10.574 -59.260 27.622 1.00 25.33 262 GLU A N 1
ATOM 1978 C CA . GLU A 1 262 ? -11.414 -59.412 26.400 1.00 25.33 262 GLU A CA 1
ATOM 1979 C C . GLU A 1 262 ? -12.749 -58.614 26.630 1.00 25.33 262 GLU A C 1
ATOM 1981 O O . GLU A 1 262 ? -12.924 -58.041 27.702 1.00 25.33 262 GLU A O 1
ATOM 1986 N N . SER A 1 263 ? -13.816 -58.610 25.808 1.00 23.67 263 SER A N 1
ATOM 1987 C CA . SER A 1 263 ? -14.042 -58.440 24.353 1.00 23.67 263 SER A CA 1
ATOM 1988 C C . SER A 1 263 ? -15.571 -58.498 24.058 1.00 23.67 263 SER A C 1
ATOM 1990 O O . SER A 1 263 ? -16.305 -59.090 24.844 1.00 23.67 263 SER A O 1
ATOM 1992 N N . THR A 1 264 ? -16.049 -57.993 22.901 1.00 23.34 264 THR A N 1
ATOM 1993 C CA . THR A 1 264 ? -17.422 -58.222 22.329 1.00 23.34 264 THR A CA 1
ATOM 1994 C C . THR A 1 264 ? -18.629 -57.739 23.184 1.00 23.34 264 THR A C 1
ATOM 1996 O O . THR A 1 264 ? -18.421 -57.238 24.281 1.00 23.34 264 THR A O 1
ATOM 1999 N N . THR A 1 265 ? -19.917 -57.724 22.785 1.00 24.72 265 THR A N 1
ATOM 2000 C CA . THR A 1 265 ? -20.716 -57.972 21.543 1.00 24.72 265 THR A CA 1
ATOM 2001 C C . THR A 1 265 ? -21.699 -56.786 21.382 1.00 24.72 265 THR A C 1
ATOM 2003 O O . THR A 1 265 ? -22.261 -56.351 22.381 1.00 24.72 265 THR A O 1
ATOM 2006 N N . SER A 1 266 ? -21.800 -56.080 20.249 1.00 23.59 266 SER A N 1
ATOM 2007 C CA . SER A 1 266 ? -22.569 -56.369 19.011 1.00 23.59 266 SER A CA 1
ATOM 2008 C C . SER A 1 266 ? -24.098 -56.124 19.062 1.00 23.59 266 SER A C 1
ATOM 2010 O O . SER A 1 266 ? -24.752 -56.343 20.072 1.00 23.59 266 SER A O 1
ATOM 2012 N N . ASP A 1 267 ? -24.621 -55.683 17.908 1.00 24.91 267 ASP A N 1
ATOM 2013 C CA . ASP A 1 267 ? -26.027 -55.684 17.452 1.00 24.91 267 ASP A CA 1
ATOM 2014 C C . ASP A 1 267 ? -27.089 -54.763 18.112 1.00 24.91 267 ASP A C 1
ATOM 2016 O O . ASP A 1 267 ? -27.014 -54.410 19.281 1.00 24.91 267 ASP A O 1
ATOM 2020 N N . ALA A 1 268 ? -28.206 -54.423 17.446 1.00 24.34 268 ALA A N 1
ATOM 2021 C CA . ALA A 1 268 ? -28.418 -53.738 16.150 1.00 24.34 268 ALA A CA 1
ATOM 2022 C C . ALA A 1 268 ? -29.943 -53.537 15.905 1.00 24.34 268 ALA A C 1
ATOM 2024 O O . ALA A 1 268 ? -30.776 -54.114 16.591 1.00 24.34 268 ALA A O 1
ATOM 2025 N N . VAL A 1 269 ? -30.304 -52.770 14.862 1.00 23.48 269 VAL A N 1
ATOM 2026 C CA . VAL A 1 269 ? -31.647 -52.696 14.225 1.00 23.48 269 VAL A CA 1
ATOM 2027 C C . VAL A 1 269 ? -32.828 -52.155 15.061 1.00 23.48 269 VAL A C 1
ATOM 2029 O O . VAL A 1 269 ? -33.478 -52.887 15.793 1.00 23.48 269 VAL A O 1
ATOM 2032 N N . ALA A 1 270 ? -33.282 -50.934 14.731 1.00 25.69 270 ALA A N 1
ATOM 2033 C CA . ALA A 1 270 ? -34.680 -50.679 14.323 1.00 25.69 270 ALA A CA 1
ATOM 2034 C C . ALA A 1 270 ? -34.863 -49.275 13.702 1.00 25.69 270 ALA A C 1
ATOM 2036 O O . ALA A 1 270 ? -34.390 -48.275 14.233 1.00 25.69 270 ALA A O 1
ATOM 2037 N N . LYS A 1 271 ? -35.611 -49.176 12.593 1.00 27.20 271 LYS A N 1
ATOM 2038 C CA . LYS A 1 271 ? -36.098 -47.900 12.024 1.00 27.20 271 LYS A CA 1
ATOM 2039 C C . LYS A 1 271 ? -37.577 -47.711 12.365 1.00 27.20 271 LYS A C 1
ATOM 2041 O O . LYS A 1 271 ? -38.351 -48.645 12.164 1.00 27.20 271 LYS A O 1
ATOM 2046 N N . LYS A 1 272 ? -38.017 -46.483 12.673 1.00 25.12 272 LYS A N 1
ATOM 2047 C CA . LYS A 1 272 ? -39.399 -46.050 12.370 1.00 25.12 272 LYS A CA 1
ATOM 2048 C C . LYS A 1 272 ? -39.520 -44.533 12.171 1.00 25.12 272 LYS A C 1
ATOM 2050 O O . LYS A 1 272 ? -38.854 -43.756 12.842 1.00 25.12 272 LYS A O 1
ATOM 2055 N N . LYS A 1 273 ? -40.369 -44.128 11.217 1.00 28.12 273 LYS A N 1
ATOM 2056 C CA . LYS A 1 273 ? -40.745 -42.735 10.902 1.00 28.12 273 LYS A CA 1
ATOM 2057 C C . LYS A 1 273 ? -42.272 -42.611 10.877 1.00 28.12 273 LYS A C 1
ATOM 2059 O O . LYS A 1 273 ? -42.902 -43.272 10.059 1.00 28.12 273 LYS A O 1
ATOM 2064 N N . THR A 1 274 ? -42.815 -41.687 11.664 1.00 24.78 274 THR A N 1
ATOM 2065 C CA . THR A 1 274 ? -44.200 -41.156 11.657 1.00 24.78 274 THR A CA 1
ATOM 2066 C C . THR A 1 274 ? -44.132 -39.838 12.437 1.00 24.78 274 THR A C 1
ATOM 2068 O O . THR A 1 274 ? -43.626 -39.871 13.551 1.00 24.78 274 THR A O 1
ATOM 2071 N N . LYS A 1 275 ? -44.447 -38.625 11.957 1.00 25.39 275 LYS A N 1
ATOM 2072 C CA . LYS A 1 275 ? -45.186 -38.069 10.795 1.00 25.39 275 LYS A CA 1
ATOM 2073 C C . LYS A 1 275 ? -46.724 -38.055 10.923 1.00 25.39 275 LYS A C 1
ATOM 2075 O O . LYS A 1 275 ? -47.332 -39.097 11.119 1.00 25.39 275 LYS A O 1
ATOM 2080 N N . LYS A 1 276 ? -47.285 -36.861 10.641 1.00 24.91 276 LYS A N 1
ATOM 2081 C CA . LYS A 1 276 ? -48.642 -36.319 10.916 1.00 24.91 276 LYS A CA 1
ATOM 2082 C C . LYS A 1 276 ? -48.887 -36.002 12.402 1.00 24.91 276 LYS A C 1
ATOM 2084 O O . LYS A 1 276 ? -48.341 -36.705 13.237 1.00 24.91 276 LYS A O 1
ATOM 2089 N N . LYS A 1 277 ? -49.509 -34.877 12.798 1.00 25.02 277 LYS A N 1
ATOM 2090 C CA . LYS A 1 277 ? -50.591 -33.983 12.277 1.00 25.02 277 LYS A CA 1
ATOM 2091 C C . LYS A 1 277 ? -52.015 -34.396 12.675 1.00 25.02 277 LYS A C 1
ATOM 2093 O O . LYS A 1 277 ? -52.620 -35.212 11.985 1.00 25.02 277 LYS A O 1
ATOM 2098 N N . GLU A 1 278 ? -52.550 -33.618 13.608 1.00 26.84 278 GLU A N 1
ATOM 2099 C CA . GLU A 1 278 ? -53.913 -33.064 13.645 1.00 26.84 278 GLU A CA 1
ATOM 2100 C C . GLU A 1 278 ? -53.703 -31.520 13.683 1.00 26.84 278 GLU A C 1
ATOM 2102 O O . GLU A 1 278 ? -52.695 -31.086 14.244 1.00 26.84 278 GLU A O 1
ATOM 2107 N N . ALA A 1 279 ? -54.389 -30.605 12.980 1.00 25.98 279 ALA A N 1
ATOM 2108 C CA . ALA A 1 279 ? -55.695 -30.561 12.298 1.00 25.98 279 ALA A CA 1
ATOM 2109 C C . ALA A 1 279 ? -56.892 -30.338 13.256 1.00 25.98 279 ALA A C 1
ATOM 2111 O O . ALA A 1 279 ? -56.969 -31.016 14.270 1.00 25.98 279 ALA A O 1
ATOM 2112 N N . ASP A 1 280 ? -57.848 -29.436 12.992 1.00 24.11 280 ASP A N 1
ATOM 2113 C CA . ASP A 1 280 ? -57.917 -28.394 11.943 1.00 24.11 280 ASP A CA 1
ATOM 2114 C C . ASP A 1 280 ? -58.971 -27.307 12.272 1.00 24.11 280 ASP A C 1
ATOM 2116 O O . ASP A 1 280 ? -59.931 -27.590 12.983 1.00 24.11 280 ASP A O 1
ATOM 2120 N N . GLY A 1 281 ? -58.847 -26.119 11.658 1.00 24.22 281 GLY A N 1
ATOM 2121 C CA . GLY A 1 281 ? -59.965 -25.174 11.434 1.00 24.22 281 GLY A CA 1
ATOM 2122 C C . GLY A 1 281 ? -60.546 -24.370 12.627 1.00 24.22 281 GLY A C 1
ATOM 2123 O O . GLY A 1 281 ? -60.201 -24.601 13.778 1.00 24.22 281 GLY A O 1
ATOM 2124 N N . ASP A 1 282 ? -61.442 -23.388 12.416 1.00 24.52 282 ASP A N 1
ATOM 2125 C CA . ASP A 1 282 ? -61.870 -22.743 11.155 1.00 24.52 282 ASP A CA 1
ATOM 2126 C C . ASP A 1 282 ? -62.639 -21.409 11.395 1.00 24.52 282 ASP A C 1
ATOM 2128 O O . ASP A 1 282 ? -63.587 -21.406 12.173 1.00 24.52 282 ASP A O 1
ATOM 2132 N N . LYS A 1 283 ? -62.310 -20.336 10.639 1.00 26.16 283 LYS A N 1
ATOM 2133 C CA . LYS A 1 283 ? -63.117 -19.096 10.387 1.00 26.16 283 LYS A CA 1
ATOM 2134 C C . LYS A 1 283 ? -63.632 -18.301 11.626 1.00 26.16 283 LYS A C 1
ATOM 2136 O O . LYS A 1 283 ? -63.393 -18.675 12.761 1.00 26.16 283 LYS A O 1
ATOM 2141 N N . THR A 1 284 ? -64.250 -17.112 11.526 1.00 26.44 284 THR A N 1
ATOM 2142 C CA . THR A 1 284 ? -64.620 -16.198 10.411 1.00 26.44 284 THR A CA 1
ATOM 2143 C C . THR A 1 284 ? -64.039 -14.788 10.620 1.00 26.44 284 THR A C 1
ATOM 2145 O O . THR A 1 284 ? -63.794 -14.381 11.751 1.00 26.44 284 THR A O 1
ATOM 2148 N N . ALA A 1 285 ? -63.930 -13.990 9.552 1.00 26.22 285 ALA A N 1
ATOM 2149 C CA . ALA A 1 285 ? -63.694 -12.541 9.627 1.00 26.22 285 ALA A CA 1
ATOM 2150 C C . ALA A 1 285 ? -64.949 -11.754 9.211 1.00 26.22 285 ALA A C 1
ATOM 2152 O O . ALA A 1 285 ? -65.680 -12.228 8.344 1.00 26.22 285 ALA A O 1
ATOM 2153 N N . GLU A 1 286 ? -65.137 -10.525 9.711 1.00 25.91 286 GLU A N 1
ATOM 2154 C CA . GLU A 1 286 ? -65.939 -9.518 8.995 1.00 25.91 286 GLU A CA 1
ATOM 2155 C C . GLU A 1 286 ? -65.540 -8.056 9.293 1.00 25.91 286 GLU A C 1
ATOM 2157 O O . GLU A 1 286 ? -64.567 -7.793 10.001 1.00 25.91 286 GLU A O 1
ATOM 2162 N N . LYS A 1 287 ? -66.218 -7.097 8.644 1.00 26.20 287 LYS A N 1
ATOM 2163 C CA . LYS A 1 287 ? -65.740 -5.724 8.405 1.00 26.20 287 LYS A CA 1
ATOM 2164 C C . LYS A 1 287 ? -66.595 -4.657 9.103 1.00 26.20 287 LYS A C 1
ATOM 2166 O O . LYS A 1 287 ? -67.791 -4.591 8.876 1.00 26.20 287 LYS A O 1
ATOM 2171 N N . GLY A 1 288 ? -65.926 -3.710 9.763 1.00 22.81 288 GLY A N 1
ATOM 2172 C CA . GLY A 1 288 ? -65.986 -2.277 9.423 1.00 22.81 288 GLY A CA 1
ATOM 2173 C C . GLY A 1 288 ? -67.270 -1.425 9.585 1.00 22.81 288 GLY A C 1
ATOM 2174 O O . GLY A 1 288 ? -68.369 -1.754 9.165 1.00 22.81 288 GLY A O 1
ATOM 2175 N N . THR A 1 289 ? -67.016 -0.163 9.959 1.00 23.53 289 THR A N 1
ATOM 2176 C CA . THR A 1 289 ? -67.700 1.077 9.505 1.00 23.53 289 THR A CA 1
ATOM 2177 C C . THR A 1 289 ? -68.970 1.636 10.198 1.00 23.53 289 THR A C 1
ATOM 2179 O O . THR A 1 289 ? -70.096 1.508 9.740 1.00 23.53 289 THR A O 1
ATOM 2182 N N . THR A 1 290 ? -68.705 2.547 11.148 1.00 23.48 290 THR A N 1
ATOM 2183 C CA . THR A 1 290 ? -69.217 3.947 11.226 1.00 23.48 290 THR A CA 1
ATOM 2184 C C . THR A 1 290 ? -70.701 4.314 11.456 1.00 23.48 290 THR A C 1
ATOM 2186 O O . THR A 1 290 ? -71.550 4.143 10.588 1.00 23.48 290 THR A O 1
ATOM 2189 N N . LYS A 1 291 ? -70.908 5.140 12.502 1.00 25.97 291 LYS A N 1
ATOM 2190 C CA . LYS A 1 291 ? -71.660 6.431 12.572 1.00 25.97 291 LYS A CA 1
ATOM 2191 C C . LYS A 1 291 ? -71.129 7.163 13.839 1.00 25.97 291 LYS A C 1
ATOM 2193 O O . LYS A 1 291 ? -70.941 6.482 14.833 1.00 25.97 291 LYS A O 1
ATOM 2198 N N . LYS A 1 292 ? -70.662 8.431 13.913 1.00 25.23 292 LYS A N 1
ATOM 2199 C CA . LYS A 1 292 ? -71.101 9.775 13.423 1.00 25.23 292 LYS A CA 1
ATOM 2200 C C . LYS A 1 292 ? -72.503 10.141 13.947 1.00 25.23 292 LYS A C 1
ATOM 2202 O O . LYS A 1 292 ? -73.414 9.369 13.698 1.00 25.23 292 LYS A O 1
ATOM 2207 N N . LYS A 1 293 ? -72.782 11.281 14.613 1.00 25.45 293 LYS A N 1
ATOM 2208 C CA . LYS A 1 293 ? -72.116 12.603 14.886 1.00 25.45 293 LYS A CA 1
ATOM 2209 C C . LYS A 1 293 ? -72.627 13.131 16.280 1.00 25.45 293 LYS A C 1
ATOM 2211 O O . LYS A 1 293 ? -73.468 12.446 16.842 1.00 25.45 293 LYS A O 1
ATOM 2216 N N . LYS A 1 294 ? -72.258 14.279 16.903 1.00 25.39 294 LYS A N 1
ATOM 2217 C CA . LYS A 1 294 ? -72.179 15.689 16.411 1.00 25.39 294 LYS A CA 1
ATOM 2218 C C . LYS A 1 294 ? -71.692 16.686 17.522 1.00 25.39 294 LYS A C 1
ATOM 2220 O O . LYS A 1 294 ? -72.148 16.526 18.640 1.00 25.39 294 LYS A O 1
ATOM 2225 N N . ALA A 1 295 ? -70.924 17.740 17.159 1.00 24.27 295 ALA A N 1
ATOM 2226 C CA . ALA A 1 295 ? -70.627 19.031 17.874 1.00 24.27 295 ALA A CA 1
ATOM 2227 C C . ALA A 1 295 ? -69.957 19.000 19.292 1.00 24.27 295 ALA A C 1
ATOM 2229 O O . ALA A 1 295 ? -70.195 18.059 20.030 1.00 24.27 295 ALA A O 1
ATOM 2230 N N . LYS A 1 296 ? -69.023 19.879 19.743 1.00 27.84 296 LYS A N 1
ATOM 2231 C CA . LYS A 1 296 ? -68.680 21.337 19.574 1.00 27.84 296 LYS A CA 1
ATOM 2232 C C . LYS A 1 296 ? -69.585 22.305 20.379 1.00 27.84 296 LYS A C 1
ATOM 2234 O O . LYS A 1 296 ? -70.790 22.119 20.296 1.00 27.84 296 LYS A O 1
ATOM 2239 N N . THR A 1 297 ? -69.143 23.368 21.092 1.00 27.36 297 THR A N 1
ATOM 2240 C CA . THR A 1 297 ? -67.834 24.066 21.393 1.00 27.36 297 THR A CA 1
ATOM 2241 C C . THR A 1 297 ? -68.076 25.148 22.494 1.00 27.36 297 THR A C 1
ATOM 2243 O O . THR A 1 297 ? -69.258 25.363 22.766 1.00 27.36 297 THR A O 1
ATOM 2246 N N . PRO A 1 298 ? -67.095 25.946 23.016 1.00 44.78 298 PRO A N 1
ATOM 2247 C CA . PRO A 1 298 ? -65.609 25.883 23.056 1.00 44.78 298 PRO A CA 1
ATOM 2248 C C . PRO A 1 298 ? -65.127 25.569 24.517 1.00 44.78 298 PRO A C 1
ATOM 2250 O O . PRO A 1 298 ? -65.649 24.574 25.003 1.00 44.78 298 PRO A O 1
ATOM 2253 N N . THR A 1 299 ? -64.213 26.183 25.316 1.00 27.86 299 THR A N 1
ATOM 2254 C CA . THR A 1 299 ? -63.155 27.265 25.328 1.00 27.86 299 THR A CA 1
ATOM 2255 C C . THR A 1 299 ? -62.312 27.063 26.631 1.00 27.86 299 THR A C 1
ATOM 2257 O O . THR A 1 299 ? -62.845 26.440 27.542 1.00 27.86 299 THR A O 1
ATOM 2260 N N . GLY A 1 300 ? -61.083 27.552 26.897 1.00 27.98 300 GLY A N 1
ATOM 2261 C CA . GLY A 1 300 ? -59.994 28.150 26.094 1.00 27.98 300 GLY A CA 1
ATOM 2262 C C . GLY A 1 300 ? -59.140 29.200 26.871 1.00 27.98 300 GLY A C 1
ATOM 2263 O O . GLY A 1 300 ? -59.723 30.156 27.364 1.00 27.98 300 GLY A O 1
ATOM 2264 N N . LEU A 1 301 ? -57.791 29.067 26.870 1.00 26.92 301 LEU A N 1
ATOM 2265 C CA . LEU A 1 301 ? -56.735 29.942 27.487 1.00 26.92 301 LEU A CA 1
ATOM 2266 C C . LEU A 1 301 ? -56.620 29.899 29.041 1.00 26.92 301 LEU A C 1
ATOM 2268 O O . LEU A 1 301 ? -57.613 29.627 29.702 1.00 26.92 301 LEU A O 1
ATOM 2272 N N . GLY A 1 302 ? -55.463 30.132 29.699 1.00 27.62 302 GLY A N 1
ATOM 2273 C CA . GLY A 1 302 ? -54.074 30.409 29.250 1.00 27.62 302 GLY A CA 1
ATOM 2274 C C . GLY A 1 302 ? -53.043 30.409 30.423 1.00 27.62 302 GLY A C 1
ATOM 2275 O O . GLY A 1 302 ? -53.445 30.413 31.579 1.00 27.62 302 GLY A O 1
ATOM 2276 N N . GLU A 1 303 ? -51.730 30.351 30.135 1.00 28.02 303 GLU A N 1
ATOM 2277 C CA . GLU A 1 303 ? -50.600 30.129 31.088 1.00 28.02 303 GLU A CA 1
ATOM 2278 C C . GLU A 1 303 ? -50.126 31.329 31.962 1.00 28.02 303 GLU A C 1
ATOM 2280 O O . GLU A 1 303 ? -50.366 32.481 31.610 1.00 28.02 303 GLU A O 1
ATOM 2285 N N . LYS A 1 304 ? -49.252 31.023 32.958 1.00 28.42 304 LYS A N 1
ATOM 2286 C CA . LYS A 1 304 ? -48.279 31.906 33.681 1.00 28.42 304 LYS A CA 1
ATOM 2287 C C . LYS A 1 304 ? -48.891 32.892 34.709 1.00 28.42 304 LYS A C 1
ATOM 2289 O O . LYS A 1 304 ? -50.099 33.055 34.754 1.00 28.42 304 LYS A O 1
ATOM 2294 N N . GLY A 1 305 ? -48.131 33.515 35.625 1.00 27.36 305 GLY A N 1
ATOM 2295 C CA . GLY A 1 305 ? -46.670 33.536 35.852 1.00 27.36 305 GLY A CA 1
ATOM 2296 C C . GLY A 1 305 ? -46.277 34.145 37.220 1.00 27.36 305 GLY A C 1
ATOM 2297 O O . GLY A 1 305 ? -47.129 34.307 38.085 1.00 27.36 305 GLY A O 1
ATOM 2298 N N . LEU A 1 306 ? -44.987 34.445 37.429 1.00 22.92 306 LEU A N 1
ATOM 2299 C CA . LEU A 1 306 ? -44.382 34.773 38.736 1.00 22.92 306 LEU A CA 1
ATOM 2300 C C . LEU A 1 306 ? -44.294 36.296 39.044 1.00 22.92 306 LEU A C 1
ATOM 2302 O O . LEU A 1 306 ? -43.938 37.064 38.160 1.00 22.92 306 LEU A O 1
ATOM 2306 N N . MET A 1 307 ? -44.441 36.645 40.335 1.00 26.09 307 MET A N 1
ATOM 2307 C CA . MET A 1 307 ? -43.798 37.760 41.084 1.00 26.09 307 MET A CA 1
ATOM 2308 C C . MET A 1 307 ? -44.238 39.250 40.984 1.00 26.09 307 MET A C 1
ATOM 2310 O O . MET A 1 307 ? -44.569 39.779 39.931 1.00 26.09 307 MET A O 1
ATOM 2314 N N . GLU A 1 308 ? -44.040 39.907 42.146 1.00 25.20 308 GLU A N 1
ATOM 2315 C CA . GLU A 1 308 ? -43.477 41.261 42.396 1.00 25.20 308 GLU A CA 1
ATOM 2316 C C . GLU A 1 308 ? -44.325 42.523 42.718 1.00 25.20 308 GLU A C 1
ATOM 2318 O O . GLU A 1 308 ? -45.517 42.620 42.446 1.00 25.20 308 GLU A O 1
ATOM 2323 N N . ALA A 1 309 ? -43.590 43.497 43.298 1.00 24.55 309 ALA A N 1
ATOM 2324 C CA . ALA A 1 309 ? -43.862 44.917 43.598 1.00 24.55 309 ALA A CA 1
ATOM 2325 C C . ALA A 1 309 ? -44.503 45.336 44.952 1.00 24.55 309 ALA A C 1
ATOM 2327 O O . ALA A 1 309 ? -45.476 44.768 45.438 1.00 24.55 309 ALA A O 1
ATOM 2328 N N . VAL A 1 310 ? -43.936 46.409 45.540 1.00 23.97 310 VAL A N 1
ATOM 2329 C CA . VAL A 1 310 ? -44.323 47.086 46.801 1.00 23.97 310 VAL A CA 1
ATOM 2330 C C . VAL A 1 310 ? -44.163 48.607 46.647 1.00 23.97 310 VAL A C 1
ATOM 2332 O O . VAL A 1 310 ? -43.062 49.051 46.328 1.00 23.97 310 VAL A O 1
ATOM 2335 N N . ALA A 1 311 ? -45.212 49.400 46.924 1.00 26.45 311 ALA A N 1
ATOM 2336 C CA . ALA A 1 311 ? -45.208 50.866 47.147 1.00 26.45 311 ALA A CA 1
ATOM 2337 C C . ALA A 1 311 ? -46.663 51.388 47.277 1.00 26.45 311 ALA A C 1
ATOM 2339 O O . ALA A 1 311 ? -47.537 50.820 46.633 1.00 26.45 311 ALA A O 1
ATOM 2340 N N . LYS A 1 312 ? -47.014 52.480 47.982 1.00 26.98 312 LYS A N 1
ATOM 2341 C CA . LYS A 1 312 ? -46.455 53.211 49.153 1.00 26.98 312 LYS A CA 1
ATOM 2342 C C . LYS A 1 312 ? -47.535 54.235 49.625 1.00 26.98 312 LYS A C 1
ATOM 2344 O O . LYS A 1 312 ? -48.625 54.220 49.063 1.00 26.98 312 LYS A O 1
ATOM 2349 N N . THR A 1 313 ? -47.203 55.149 50.556 1.00 25.42 313 THR A N 1
ATOM 2350 C CA . THR A 1 313 ? -47.985 56.354 50.991 1.00 25.42 313 THR A CA 1
ATOM 2351 C C . THR A 1 313 ? -49.301 56.091 51.755 1.00 25.42 313 THR A C 1
ATOM 2353 O O . THR A 1 313 ? -49.924 55.064 51.518 1.00 25.42 313 THR A O 1
ATOM 2356 N N . GLU A 1 314 ? -49.822 56.925 52.673 1.00 28.61 314 GLU A N 1
ATOM 2357 C CA . GLU A 1 314 ? -49.378 58.093 53.496 1.00 28.61 314 GLU A CA 1
ATOM 2358 C C . GLU A 1 314 ? -50.510 58.333 54.553 1.00 28.61 314 GLU A C 1
ATOM 2360 O O . GLU A 1 314 ? -51.655 57.991 54.263 1.00 28.61 314 GLU A O 1
ATOM 2365 N N . ASP A 1 315 ? -50.354 58.899 55.763 1.00 25.55 315 ASP A N 1
ATOM 2366 C CA . ASP A 1 315 ? -49.194 59.161 56.643 1.00 25.55 315 ASP A CA 1
ATOM 2367 C C . ASP A 1 315 ? -49.662 59.538 58.092 1.00 25.55 315 ASP A C 1
ATOM 2369 O O . ASP A 1 315 ? -50.857 59.651 58.354 1.00 25.55 315 ASP A O 1
ATOM 2373 N N . THR A 1 316 ? -48.695 59.767 58.996 1.00 27.91 316 THR A N 1
ATOM 2374 C CA . THR A 1 316 ? -48.706 60.598 60.226 1.00 27.91 316 THR A CA 1
ATOM 2375 C C . THR A 1 316 ? -49.438 60.142 61.510 1.00 27.91 316 THR A C 1
ATOM 2377 O O . THR A 1 316 ? -50.593 59.738 61.558 1.00 27.91 316 THR A O 1
ATOM 2380 N N . THR A 1 317 ? -48.695 60.289 62.612 1.00 25.58 317 THR A N 1
ATOM 2381 C CA . THR A 1 317 ? -48.982 60.013 64.035 1.00 25.58 317 THR A CA 1
ATOM 2382 C C . THR A 1 317 ? -50.053 60.882 64.711 1.00 25.58 317 THR A C 1
ATOM 2384 O O . THR A 1 317 ? -50.170 62.055 64.375 1.00 25.58 317 THR A O 1
ATOM 2387 N N . ILE A 1 318 ? -50.618 60.391 65.830 1.00 28.94 318 ILE A N 1
ATOM 2388 C CA . ILE A 1 318 ? -50.900 61.167 67.067 1.00 28.94 318 ILE A CA 1
ATOM 2389 C C . ILE A 1 318 ? -50.889 60.221 68.298 1.00 28.94 318 ILE A C 1
ATOM 2391 O O . ILE A 1 318 ? -50.910 59.001 68.139 1.00 28.94 318 ILE A O 1
ATOM 2395 N N . THR A 1 319 ? -50.763 60.761 69.518 1.00 26.80 319 THR A N 1
ATOM 2396 C CA . THR A 1 319 ? -50.321 60.039 70.736 1.00 26.80 319 THR A CA 1
ATOM 2397 C C . THR A 1 319 ? -51.244 60.140 71.964 1.00 26.80 319 THR A C 1
ATOM 2399 O O . THR A 1 319 ? -51.730 61.225 72.260 1.00 26.80 319 THR A O 1
ATOM 2402 N N . VAL A 1 320 ? -51.233 59.065 72.780 1.00 27.09 320 VAL A N 1
ATOM 2403 C CA . VAL A 1 320 ? -51.332 59.040 74.270 1.00 27.09 320 VAL A CA 1
ATOM 2404 C C . VAL A 1 320 ? -52.719 59.143 74.965 1.00 27.09 320 VAL A C 1
ATOM 2406 O O . VAL A 1 320 ? -53.624 59.823 74.506 1.00 27.09 320 VAL A O 1
ATOM 2409 N N . GLN A 1 321 ? -52.771 58.490 76.147 1.00 24.88 321 GLN A N 1
ATOM 2410 C CA . GLN A 1 321 ? -53.640 58.654 77.340 1.00 24.88 321 GLN A CA 1
ATOM 2411 C C . GLN A 1 321 ? -54.859 57.729 77.605 1.00 24.88 321 GLN A C 1
ATOM 2413 O O . GLN A 1 321 ? -55.875 57.743 76.920 1.00 24.88 321 GLN A O 1
ATOM 2418 N N . GLU A 1 322 ? -54.740 56.986 78.717 1.00 30.72 322 GLU A N 1
ATOM 2419 C CA . GLU A 1 322 ? -55.806 56.545 79.642 1.00 30.72 322 GLU A CA 1
ATOM 2420 C C . GLU A 1 322 ? -56.286 57.727 80.537 1.00 30.72 322 GLU A C 1
ATOM 2422 O O . GLU A 1 322 ? -55.624 58.771 80.508 1.00 30.72 322 GLU A O 1
ATOM 2427 N N . PRO A 1 323 ? -57.269 57.583 81.468 1.00 47.25 323 PRO A N 1
ATOM 2428 C CA . PRO A 1 323 ? -58.349 56.582 81.638 1.00 47.25 323 PRO A CA 1
ATOM 2429 C C . PRO A 1 323 ? -59.755 57.242 81.834 1.00 47.25 323 PRO A C 1
ATOM 2431 O O . PRO A 1 323 ? -59.886 58.457 81.733 1.00 47.25 323 PRO A O 1
ATOM 2434 N N . ALA A 1 324 ? -60.773 56.446 82.234 1.00 24.66 324 ALA A N 1
ATOM 2435 C CA . ALA A 1 324 ? -61.613 56.666 83.447 1.00 24.66 324 ALA A CA 1
ATOM 2436 C C . ALA A 1 324 ? -63.172 56.618 83.328 1.00 24.66 324 ALA A C 1
ATOM 2438 O O . ALA A 1 324 ? -63.785 57.311 82.531 1.00 24.66 324 ALA A O 1
ATOM 2439 N N . GLU A 1 325 ? -63.767 55.856 84.265 1.00 25.00 325 GLU A N 1
ATOM 2440 C CA . GLU A 1 325 ? -65.089 55.973 84.943 1.00 25.00 325 GLU A CA 1
ATOM 2441 C C . GLU A 1 325 ? -66.481 55.866 84.242 1.00 25.00 325 GLU A C 1
ATOM 2443 O O . GLU A 1 325 ? -66.924 56.791 83.580 1.00 25.00 325 GLU A O 1
ATOM 2448 N N . LYS A 1 326 ? -67.247 54.837 84.697 1.00 28.86 326 LYS A N 1
ATOM 2449 C CA . LYS A 1 326 ? -68.653 54.855 85.235 1.00 28.86 326 LYS A CA 1
ATOM 2450 C C . LYS A 1 326 ? -69.823 55.218 84.280 1.00 28.86 326 LYS A C 1
ATOM 2452 O O . LYS A 1 326 ? -69.618 55.855 83.264 1.00 28.86 326 LYS A O 1
ATOM 2457 N N . LYS A 1 327 ? -71.100 54.859 84.519 1.00 29.45 327 LYS A N 1
ATOM 2458 C CA . LYS A 1 327 ? -71.880 54.112 85.563 1.00 29.45 327 LYS A CA 1
ATOM 2459 C C . LYS A 1 327 ? -73.092 53.441 84.818 1.00 29.45 327 LYS A C 1
ATOM 2461 O O . LYS A 1 327 ? -73.185 53.648 83.615 1.00 29.45 327 LYS A O 1
ATOM 2466 N N . GLU A 1 328 ? -73.966 52.549 85.313 1.00 28.03 328 GLU A N 1
ATOM 2467 C CA . GLU A 1 328 ? -74.964 52.525 86.422 1.00 28.03 328 GLU A CA 1
ATOM 2468 C C . GLU A 1 328 ? -75.372 51.027 86.665 1.00 28.03 328 GLU A C 1
ATOM 2470 O O . GLU A 1 328 ? -75.253 50.230 85.739 1.00 28.03 328 GLU A O 1
ATOM 2475 N N . GLU A 1 329 ? -75.593 50.485 87.881 1.00 30.98 329 GLU A N 1
ATOM 2476 C CA . GLU A 1 329 ? -76.797 50.542 88.769 1.00 30.98 329 GLU A CA 1
ATOM 2477 C C . GLU A 1 329 ? -78.049 49.785 88.210 1.00 30.98 329 GLU A C 1
ATOM 2479 O O . GLU A 1 329 ? -78.329 49.895 87.025 1.00 30.98 329 GLU A O 1
ATOM 2484 N N . VAL A 1 330 ? -78.848 48.956 88.929 1.00 34.16 330 VAL A N 1
ATOM 2485 C CA . VAL A 1 330 ? -79.032 48.608 90.374 1.00 34.16 330 VAL A CA 1
ATOM 2486 C C . VAL A 1 330 ? -79.548 47.140 90.536 1.00 34.16 330 VAL A C 1
ATOM 2488 O O . VAL A 1 330 ? -80.181 46.641 89.611 1.00 34.16 330 VAL A O 1
ATOM 2491 N N . VAL A 1 331 ? -79.365 46.490 91.712 1.00 32.62 331 VAL A N 1
ATOM 2492 C CA . VAL A 1 331 ? -80.331 45.649 92.515 1.00 32.62 331 VAL A CA 1
ATOM 2493 C C . VAL A 1 331 ? -79.604 44.609 93.412 1.00 32.62 331 VAL A C 1
ATOM 2495 O O . VAL A 1 331 ? -78.507 44.163 93.096 1.00 32.62 331 VAL A O 1
ATOM 2498 N N . VAL A 1 332 ? -80.189 44.291 94.581 1.00 45.91 332 VAL A N 1
ATOM 2499 C CA . VAL A 1 332 ? -79.607 43.595 95.760 1.00 45.91 332 VAL A CA 1
ATOM 2500 C C . VAL A 1 332 ? -80.624 42.560 96.299 1.00 45.91 332 VAL A C 1
ATOM 2502 O O . VAL A 1 332 ? -81.814 42.886 96.289 1.00 45.91 332 VAL A O 1
ATOM 2505 N N . PRO A 1 333 ? -80.225 41.328 96.711 1.00 44.75 333 PRO A N 1
ATOM 2506 C CA . PRO A 1 333 ? -80.220 41.001 98.156 1.00 44.75 333 PRO A CA 1
ATOM 2507 C C . PRO A 1 333 ? -79.188 39.956 98.664 1.00 44.75 333 PRO A C 1
ATOM 2509 O O . PRO A 1 333 ? -78.879 38.987 97.982 1.00 44.75 333 PRO A O 1
ATOM 2512 N N . GLU A 1 334 ? -78.800 40.145 99.936 1.00 36.12 334 GLU A N 1
ATOM 2513 C CA . GLU A 1 334 ? -78.417 39.145 100.968 1.00 36.12 334 GLU A CA 1
ATOM 2514 C C . GLU A 1 334 ? -77.220 38.184 100.735 1.00 36.12 334 GLU A C 1
ATOM 2516 O O . GLU A 1 334 ? -76.725 37.995 99.630 1.00 36.12 334 GLU A O 1
ATOM 2521 N N . GLY A 1 335 ? -76.664 37.640 101.832 1.00 38.00 335 GLY A N 1
ATOM 2522 C CA . GLY A 1 335 ? -75.390 36.902 101.828 1.00 38.00 335 GLY A CA 1
ATOM 2523 C C . GLY A 1 335 ? -75.285 35.775 102.874 1.00 38.00 335 GLY A C 1
ATOM 2524 O O . GLY A 1 335 ? -76.144 35.691 103.752 1.00 38.00 335 GLY A O 1
ATOM 2525 N N . PRO A 1 336 ? -74.262 34.896 102.774 1.00 47.03 336 PRO A N 1
ATOM 2526 C CA . PRO A 1 336 ? -74.269 33.563 103.395 1.00 47.03 336 PRO A CA 1
ATOM 2527 C C . PRO A 1 336 ? -73.774 33.526 104.850 1.00 47.03 336 PRO A C 1
ATOM 2529 O O . PRO A 1 336 ? -73.251 34.509 105.377 1.00 47.03 336 PRO A O 1
ATOM 2532 N N . THR A 1 337 ? -73.907 32.362 105.492 1.00 54.31 337 THR A N 1
ATOM 2533 C CA . THR A 1 337 ? -73.663 32.154 106.933 1.00 54.31 337 THR A CA 1
ATOM 2534 C C . THR A 1 337 ? -72.353 31.410 107.240 1.00 54.31 337 THR A C 1
ATOM 2536 O O . THR A 1 337 ? -71.798 30.702 106.399 1.00 54.31 337 THR A O 1
ATOM 2539 N N . ASP A 1 338 ? -71.817 31.564 108.458 1.00 55.41 338 ASP A N 1
ATOM 2540 C CA . ASP A 1 338 ? -70.433 31.155 108.769 1.00 55.41 338 ASP A CA 1
ATOM 2541 C C . ASP A 1 338 ? -70.149 29.631 108.714 1.00 55.41 338 ASP A C 1
ATOM 2543 O O . ASP A 1 338 ? -68.986 29.250 108.570 1.00 55.41 338 ASP A O 1
ATOM 2547 N N . GLU A 1 339 ? -71.155 28.741 108.734 1.00 55.00 339 GLU A N 1
ATOM 2548 C CA . GLU A 1 339 ? -70.931 27.296 108.490 1.00 55.00 339 GLU A CA 1
ATOM 2549 C C . GLU A 1 339 ? -70.464 26.995 107.054 1.00 55.00 339 GLU A C 1
ATOM 2551 O O . GLU A 1 339 ? -69.677 26.071 106.822 1.00 55.00 339 GLU A O 1
ATOM 2556 N N . GLU A 1 340 ? -70.922 27.778 106.077 1.00 53.00 340 GLU A N 1
ATOM 2557 C CA . GLU A 1 340 ? -70.568 27.612 104.661 1.00 53.00 340 GLU A CA 1
ATOM 2558 C C . GLU A 1 340 ? -69.106 28.025 104.419 1.00 53.00 340 GLU A C 1
ATOM 2560 O O . GLU A 1 340 ? -68.395 27.453 103.587 1.00 53.00 340 GLU A O 1
ATOM 2565 N N . ARG A 1 341 ? -68.620 28.966 105.235 1.00 53.94 341 ARG A N 1
ATOM 2566 C CA . ARG A 1 341 ? -67.262 29.516 105.204 1.00 53.94 341 ARG A CA 1
ATOM 2567 C C . ARG A 1 341 ? -66.197 28.492 105.605 1.00 53.94 341 ARG A C 1
ATOM 2569 O O . ARG A 1 341 ? -65.130 28.459 104.996 1.00 53.94 341 ARG A O 1
ATOM 2576 N N . ALA A 1 342 ? -66.494 27.629 106.580 1.00 58.50 342 ALA A N 1
ATOM 2577 C CA . ALA A 1 342 ? -65.569 26.593 107.047 1.00 58.50 342 ALA A CA 1
ATOM 2578 C C . ALA A 1 342 ? -65.335 25.495 105.991 1.00 58.50 342 ALA A C 1
ATOM 2580 O O . ALA A 1 342 ? -64.191 25.150 105.691 1.00 58.50 342 ALA A O 1
ATOM 2581 N N . LYS A 1 343 ? -66.412 25.000 105.361 1.00 57.38 343 LYS A N 1
ATOM 2582 C CA . LYS A 1 343 ? -66.338 23.986 104.288 1.00 57.38 343 LYS A CA 1
ATOM 2583 C C . LYS A 1 343 ? -65.585 24.505 103.056 1.00 57.38 343 LYS A C 1
ATOM 2585 O O . LYS A 1 343 ? -64.833 23.756 102.433 1.00 57.38 343 LYS A O 1
ATOM 2590 N N . ALA A 1 344 ? -65.723 25.796 102.744 1.00 58.59 344 ALA A N 1
ATOM 2591 C CA . ALA A 1 344 ? -64.977 26.439 101.664 1.00 58.59 344 ALA A CA 1
ATOM 2592 C C . ALA A 1 344 ? -63.454 26.494 101.921 1.00 58.59 344 ALA A C 1
ATOM 2594 O O . ALA A 1 344 ? -62.674 26.358 100.978 1.00 58.59 344 ALA A O 1
ATOM 2595 N N . GLU A 1 345 ? -62.998 26.655 103.171 1.00 64.06 345 GLU A N 1
ATOM 2596 C CA . GLU A 1 345 ? -61.559 26.647 103.489 1.00 64.06 345 GLU A CA 1
ATOM 2597 C C . GLU A 1 345 ? -60.919 25.255 103.416 1.00 64.06 345 GLU A C 1
ATOM 2599 O O . GLU A 1 345 ? -59.766 25.134 102.994 1.00 64.06 345 GLU A O 1
ATOM 2604 N N . GLU A 1 346 ? -61.636 24.202 103.814 1.00 70.06 346 GLU A N 1
ATOM 2605 C CA . GLU A 1 346 ? -61.130 22.826 103.740 1.00 70.06 346 GLU A CA 1
ATOM 2606 C C . GLU A 1 346 ? -60.978 22.370 102.282 1.00 70.06 346 GLU A C 1
ATOM 2608 O O . GLU A 1 346 ? -59.885 21.976 101.863 1.00 70.06 346 GLU A O 1
ATOM 2613 N N . MET A 1 347 ? -62.020 22.571 101.469 1.00 67.56 347 MET A N 1
ATOM 2614 C CA . MET A 1 347 ? -62.001 22.291 100.029 1.00 67.56 347 MET A CA 1
ATOM 2615 C C . MET A 1 347 ? -60.887 23.070 99.303 1.00 67.56 347 MET A C 1
ATOM 2617 O O . MET A 1 347 ? -60.212 22.535 98.423 1.00 67.56 347 MET A O 1
ATOM 2621 N N . LYS A 1 348 ? -60.620 24.319 99.712 1.00 70.19 348 LYS A N 1
ATOM 2622 C CA . LYS A 1 348 ? -59.520 25.141 99.180 1.00 70.19 348 LYS A CA 1
ATOM 2623 C C . LYS A 1 348 ? -58.133 24.557 99.487 1.00 70.19 348 LYS A C 1
ATOM 2625 O O . LYS A 1 348 ? -57.259 24.617 98.622 1.00 70.19 348 LYS A O 1
ATOM 2630 N N . LYS A 1 349 ? -57.924 23.968 100.672 1.00 76.31 349 LYS A N 1
ATOM 2631 C CA . LYS A 1 349 ? -56.660 23.293 101.037 1.00 76.31 349 LYS A CA 1
ATOM 2632 C C . LYS A 1 349 ? -56.460 21.998 100.249 1.00 76.31 349 LYS A C 1
ATOM 2634 O O . LYS A 1 349 ? -55.355 21.744 99.772 1.00 76.31 349 LYS A O 1
ATOM 2639 N N . GLU A 1 350 ? -57.511 21.201 100.066 1.00 74.81 350 GLU A N 1
ATOM 2640 C CA . GLU A 1 350 ? -57.428 19.967 99.275 1.00 74.81 350 GLU A CA 1
ATOM 2641 C C . GLU A 1 350 ? -57.155 20.257 97.788 1.00 74.81 350 GLU A C 1
ATOM 2643 O O . GLU A 1 350 ? -56.284 19.633 97.181 1.00 74.81 350 GLU A O 1
ATOM 2648 N N . LYS A 1 351 ? -57.795 21.293 97.235 1.00 73.25 351 LYS A N 1
ATOM 2649 C CA . LYS A 1 351 ? -57.549 21.804 95.878 1.00 73.25 351 LYS A CA 1
ATOM 2650 C C . LYS A 1 351 ? -56.103 22.279 95.675 1.00 73.25 351 LYS A C 1
ATOM 2652 O O . LYS A 1 351 ? -55.480 21.935 94.672 1.00 73.25 351 LYS A O 1
ATOM 2657 N N . GLN A 1 352 ? -55.527 22.987 96.653 1.00 76.31 352 GLN A N 1
ATOM 2658 C CA . GLN A 1 352 ? -54.102 23.361 96.645 1.00 76.31 352 GLN A CA 1
ATOM 2659 C C . GLN A 1 352 ? -53.169 22.142 96.710 1.00 76.31 352 GLN A C 1
ATOM 2661 O O . GLN A 1 352 ? -52.160 22.101 96.006 1.00 76.31 352 GLN A O 1
ATOM 2666 N N . ARG A 1 353 ? -53.509 21.125 97.511 1.00 79.81 353 ARG A N 1
ATOM 2667 C CA . ARG A 1 353 ? -52.739 19.875 97.583 1.00 79.81 353 ARG A CA 1
ATOM 2668 C C . ARG A 1 353 ? -52.774 19.103 96.260 1.00 79.81 353 ARG A C 1
ATOM 2670 O O . ARG A 1 353 ? -51.739 18.608 95.829 1.00 79.81 353 ARG A O 1
ATOM 2677 N N . ALA A 1 354 ? -53.925 19.043 95.593 1.00 76.25 354 ALA A N 1
ATOM 2678 C CA . ALA A 1 354 ? -54.050 18.407 94.283 1.00 76.25 354 ALA A CA 1
ATOM 2679 C C . ALA A 1 354 ? -53.239 19.131 93.193 1.00 76.25 354 ALA A C 1
ATOM 2681 O O . ALA A 1 354 ? -52.601 18.468 92.382 1.00 76.25 354 ALA A O 1
ATOM 2682 N N . ALA A 1 355 ? -53.190 20.469 93.207 1.00 75.75 355 ALA A N 1
ATOM 2683 C CA . ALA A 1 355 ? -52.332 21.243 92.305 1.00 75.75 355 ALA A CA 1
ATOM 2684 C C . ALA A 1 355 ? -50.826 20.992 92.556 1.00 75.75 355 ALA A C 1
ATOM 2686 O O . ALA A 1 355 ? -50.042 20.897 91.608 1.00 75.75 355 ALA A O 1
ATOM 2687 N N . ALA A 1 356 ? -50.418 20.816 93.819 1.00 80.00 356 ALA A N 1
ATOM 2688 C CA . ALA A 1 356 ? -49.046 20.441 94.166 1.00 80.00 356 ALA A CA 1
ATOM 2689 C C . ALA A 1 356 ? -48.692 19.019 93.685 1.00 80.00 356 ALA A C 1
ATOM 2691 O O . ALA A 1 356 ? -47.673 18.841 93.020 1.00 80.00 356 ALA A O 1
ATOM 2692 N N . GLU A 1 357 ? -49.555 18.028 93.939 1.00 81.94 357 GLU A N 1
ATOM 2693 C CA . GLU A 1 357 ? -49.378 16.644 93.461 1.00 81.94 357 GLU A CA 1
ATOM 2694 C C . GLU A 1 357 ? -49.360 16.560 91.918 1.00 81.94 357 GLU A C 1
ATOM 2696 O O . GLU A 1 357 ? -48.573 15.804 91.350 1.00 81.94 357 GLU A O 1
ATOM 2701 N N . LEU A 1 358 ? -50.166 17.378 91.226 1.00 80.94 358 LEU A N 1
ATOM 2702 C CA . LEU A 1 358 ? -50.152 17.523 89.763 1.00 80.94 358 LEU A CA 1
ATOM 2703 C C . LEU A 1 358 ? -48.815 18.081 89.250 1.00 80.94 358 LEU A C 1
ATOM 2705 O O . LEU A 1 358 ? -48.265 17.578 88.270 1.00 80.94 358 LEU A O 1
ATOM 2709 N N . THR A 1 359 ? -48.276 19.092 89.936 1.00 80.06 359 THR A N 1
ATOM 2710 C CA . THR A 1 359 ? -46.988 19.714 89.596 1.00 80.06 359 THR A CA 1
ATOM 2711 C C . THR A 1 359 ? -45.820 18.752 89.832 1.00 80.06 359 THR A C 1
ATOM 2713 O O . THR A 1 359 ? -44.925 18.660 88.994 1.00 80.06 359 THR A O 1
ATOM 2716 N N . GLU A 1 360 ? -45.840 17.989 90.931 1.00 82.25 360 GLU A N 1
ATOM 2717 C CA . GLU A 1 360 ? -44.854 16.937 91.215 1.00 82.25 360 GLU A CA 1
ATOM 2718 C C . GLU A 1 360 ? -44.907 15.831 90.147 1.00 82.25 360 GLU A C 1
ATOM 2720 O O . GLU A 1 360 ? -43.883 15.483 89.559 1.00 82.25 360 GLU A O 1
ATOM 2725 N N . ALA A 1 361 ? -46.101 15.323 89.819 1.00 79.12 361 ALA A N 1
ATOM 2726 C CA . ALA A 1 361 ? -46.264 14.280 88.807 1.00 79.12 361 ALA A CA 1
ATOM 2727 C C . ALA A 1 361 ? -45.784 14.726 87.411 1.00 79.12 361 ALA A C 1
ATOM 2729 O O . ALA A 1 361 ? -45.178 13.930 86.691 1.00 79.12 361 ALA A O 1
ATOM 2730 N N . ALA A 1 362 ? -45.980 16.000 87.051 1.00 75.06 362 ALA A N 1
ATOM 2731 C CA . ALA A 1 362 ? -45.477 16.573 85.802 1.00 75.06 362 ALA A CA 1
ATOM 2732 C C . ALA A 1 362 ? -43.937 16.696 85.764 1.00 75.06 362 ALA A C 1
ATOM 2734 O O . ALA A 1 362 ? -43.350 16.648 84.685 1.00 75.06 362 ALA A O 1
ATOM 2735 N N . GLN A 1 363 ? -43.266 16.811 86.917 1.00 75.31 363 GLN A N 1
ATOM 2736 C CA . GLN A 1 363 ? -41.797 16.808 87.005 1.00 75.31 363 GLN A CA 1
ATOM 2737 C C . GLN A 1 363 ? -41.198 15.393 86.992 1.00 75.31 363 GLN A C 1
ATOM 2739 O O . GLN A 1 363 ? -40.099 15.199 86.479 1.00 75.31 363 GLN A O 1
ATOM 2744 N N . VAL A 1 364 ? -41.914 14.399 87.530 1.00 73.06 364 VAL A N 1
ATOM 2745 C CA . VAL A 1 364 ? -41.431 13.011 87.690 1.00 73.06 364 VAL A CA 1
ATOM 2746 C C . VAL A 1 364 ? -41.421 12.205 86.372 1.00 73.06 364 VAL A C 1
ATOM 2748 O O . VAL A 1 364 ? -40.832 11.129 86.328 1.00 73.06 364 VAL A O 1
ATOM 2751 N N . GLN A 1 365 ? -42.021 12.719 85.287 1.00 67.25 365 GLN A N 1
ATOM 2752 C CA . GLN A 1 365 ? -42.082 12.087 83.947 1.00 67.25 365 GLN A CA 1
ATOM 2753 C C . GLN A 1 365 ? -42.726 10.679 83.912 1.00 67.25 365 GLN A C 1
ATOM 2755 O O . GLN A 1 365 ? -42.618 9.947 82.928 1.00 67.25 365 GLN A O 1
ATOM 2760 N N . ASP A 1 366 ? -43.458 10.299 84.963 1.00 77.88 366 ASP A N 1
ATOM 2761 C CA . ASP A 1 366 ? -44.218 9.050 85.025 1.00 77.88 366 ASP A CA 1
ATOM 2762 C C . ASP A 1 366 ? -45.626 9.259 84.451 1.00 77.88 366 ASP A C 1
ATOM 2764 O O . ASP A 1 366 ? -46.500 9.842 85.092 1.00 77.88 366 ASP A O 1
ATOM 2768 N N . VAL A 1 367 ? -45.841 8.741 83.237 1.00 80.44 367 VAL A N 1
ATOM 2769 C CA . VAL A 1 367 ? -47.116 8.787 82.499 1.00 80.44 367 VAL A CA 1
ATOM 2770 C C . VAL A 1 367 ? -48.306 8.332 83.353 1.00 80.44 367 VAL A C 1
ATOM 2772 O O . VAL A 1 367 ? -49.330 9.008 83.356 1.00 80.44 367 VAL A O 1
ATOM 2775 N N . ALA A 1 368 ? -48.185 7.228 84.099 1.00 80.56 368 ALA A N 1
ATOM 2776 C CA . ALA A 1 368 ? -49.313 6.663 84.847 1.00 80.56 368 ALA A CA 1
ATOM 2777 C C . ALA A 1 368 ? -49.629 7.485 86.107 1.00 80.56 368 ALA A C 1
ATOM 2779 O O . ALA A 1 368 ? -50.790 7.675 86.477 1.00 80.56 368 ALA A O 1
ATOM 2780 N N . ARG A 1 369 ? -48.587 8.015 86.755 1.00 79.62 369 ARG A N 1
ATOM 2781 C CA . ARG A 1 369 ? -48.713 8.888 87.929 1.00 79.62 369 ARG A CA 1
ATOM 2782 C C . ARG A 1 369 ? -49.256 10.269 87.548 1.00 79.62 369 ARG A C 1
ATOM 2784 O O . ARG A 1 369 ? -50.057 10.831 88.292 1.00 79.62 369 ARG A O 1
ATOM 2791 N N . LEU A 1 370 ? -48.886 10.772 86.369 1.00 81.44 370 LEU A N 1
ATOM 2792 C CA . LEU A 1 370 ? -49.403 12.006 85.778 1.00 81.44 370 LEU A CA 1
ATOM 2793 C C . LEU A 1 370 ? -50.867 11.868 85.328 1.00 81.44 370 LEU A C 1
ATOM 2795 O O . LEU A 1 370 ? -51.659 12.764 85.601 1.00 81.44 370 LEU A O 1
ATOM 2799 N N . GLU A 1 371 ? -51.267 10.737 84.735 1.00 83.88 371 GLU A N 1
ATOM 2800 C CA . GLU A 1 371 ? -52.680 10.441 84.436 1.00 83.88 371 GLU A CA 1
ATOM 2801 C C . GLU A 1 371 ? -53.551 10.455 85.698 1.00 83.88 371 GLU A C 1
ATOM 2803 O O . GLU A 1 371 ? -54.559 11.163 85.743 1.00 83.88 371 GLU A O 1
ATOM 2808 N N . ALA A 1 372 ? -53.130 9.744 86.750 1.00 82.38 372 ALA A N 1
ATOM 2809 C CA . ALA A 1 372 ? -53.848 9.715 88.023 1.00 82.38 372 ALA A CA 1
ATOM 2810 C C . ALA A 1 372 ? -53.932 11.106 88.685 1.00 82.38 372 ALA A C 1
ATOM 2812 O O . ALA A 1 372 ? -54.973 11.468 89.242 1.00 82.38 372 ALA A O 1
ATOM 2813 N N . ALA A 1 373 ? -52.865 11.908 88.598 1.00 81.31 373 ALA A N 1
ATOM 2814 C CA . ALA A 1 373 ? -52.853 13.273 89.116 1.00 81.31 373 ALA A CA 1
ATOM 2815 C C . ALA A 1 373 ? -53.778 14.212 88.318 1.00 81.31 373 ALA A C 1
ATOM 2817 O O . ALA A 1 373 ? -54.516 14.985 88.925 1.00 81.31 373 ALA A O 1
ATOM 2818 N N . ILE A 1 374 ? -53.808 14.111 86.982 1.00 83.44 374 ILE A N 1
ATOM 2819 C CA . ILE A 1 374 ? -54.725 14.875 86.116 1.00 83.44 374 ILE A CA 1
ATOM 2820 C C . ILE A 1 374 ? -56.186 14.509 86.408 1.00 83.44 374 ILE A C 1
ATOM 2822 O O . ILE A 1 374 ? -57.029 15.398 86.524 1.00 83.44 374 ILE A O 1
ATOM 2826 N N . GLU A 1 375 ? -56.505 13.223 86.576 1.00 84.44 375 GLU A N 1
ATOM 2827 C CA . GLU A 1 375 ? -57.866 12.788 86.911 1.00 84.44 375 GLU A CA 1
ATOM 2828 C C . GLU A 1 375 ? -58.307 13.306 88.292 1.00 84.44 375 GLU A C 1
ATOM 2830 O O . GLU A 1 375 ? -59.420 13.818 88.446 1.00 84.44 375 GLU A O 1
ATOM 2835 N N . LYS A 1 376 ? -57.413 13.247 89.291 1.00 82.75 376 LYS A N 1
ATOM 2836 C CA . LYS A 1 376 ? -57.643 13.801 90.634 1.00 82.75 376 LYS A CA 1
ATOM 2837 C C . LYS A 1 376 ? -57.809 15.327 90.606 1.00 82.75 376 LYS A C 1
ATOM 2839 O O . LYS A 1 376 ? -58.708 15.849 91.260 1.00 82.75 376 LYS A O 1
ATOM 2844 N N . ALA A 1 377 ? -56.996 16.033 89.822 1.00 80.69 377 ALA A N 1
ATOM 2845 C CA . ALA A 1 377 ? -57.072 17.483 89.653 1.00 80.69 377 ALA A CA 1
ATOM 2846 C C . ALA A 1 377 ? -58.389 17.922 88.988 1.00 80.69 377 ALA A C 1
ATOM 2848 O O . ALA A 1 377 ? -59.030 18.857 89.469 1.00 80.69 377 ALA A O 1
ATOM 2849 N N . LYS A 1 378 ? -58.850 17.201 87.954 1.00 84.25 378 LYS A N 1
ATOM 2850 C CA . LYS A 1 378 ? -60.166 17.415 87.323 1.00 84.25 378 LYS A CA 1
ATOM 2851 C C . LYS A 1 378 ? -61.320 17.205 88.307 1.00 84.25 378 LYS A C 1
ATOM 2853 O O . LYS A 1 378 ? -62.223 18.032 88.366 1.00 84.25 378 LYS A O 1
ATOM 2858 N N . LYS A 1 379 ? -61.266 16.146 89.123 1.00 82.94 379 LYS A N 1
ATOM 2859 C CA . LYS A 1 379 ? -62.271 15.850 90.167 1.00 82.94 379 LYS A CA 1
ATOM 2860 C C . LYS A 1 379 ? -62.337 16.886 91.299 1.00 82.94 379 LYS A C 1
ATOM 2862 O O . LYS A 1 379 ? -63.338 16.926 92.004 1.00 82.94 379 LYS A O 1
ATOM 2867 N N . LEU A 1 380 ? -61.296 17.703 91.468 1.00 80.94 380 LEU A N 1
ATOM 2868 C CA . LEU A 1 380 ? -61.202 18.772 92.472 1.00 80.94 380 LEU A CA 1
ATOM 2869 C C . LEU A 1 380 ? -61.246 20.180 91.838 1.00 80.94 380 LEU A C 1
ATOM 2871 O O . LEU A 1 380 ? -60.904 21.175 92.483 1.00 80.94 380 LEU A O 1
ATOM 2875 N N . GLU A 1 381 ? -61.667 20.267 90.568 1.00 77.88 381 GLU A N 1
ATOM 2876 C CA . GLU A 1 381 ? -61.834 21.506 89.793 1.00 77.88 381 GLU A CA 1
ATOM 2877 C C . GLU A 1 381 ? -60.587 22.418 89.779 1.00 77.88 381 GLU A C 1
ATOM 2879 O O . GLU A 1 381 ? -60.705 23.648 89.772 1.00 77.88 381 GLU A O 1
ATOM 2884 N N . VAL A 1 382 ? -59.383 21.838 89.852 1.00 77.88 382 VAL A N 1
ATOM 2885 C CA . VAL A 1 382 ? -58.098 22.566 89.772 1.00 77.88 382 VAL A CA 1
ATOM 2886 C C . VAL A 1 382 ? -58.041 23.387 88.472 1.00 77.88 382 VAL A C 1
ATOM 2888 O O . VAL A 1 382 ? -58.751 23.083 87.516 1.00 77.88 382 VAL A O 1
ATOM 2891 N N . SER A 1 383 ? -57.248 24.465 88.435 1.00 78.88 383 SER A N 1
ATOM 2892 C CA . SER A 1 383 ? -57.289 25.441 87.337 1.00 78.88 383 SER A CA 1
ATOM 2893 C C . SER A 1 383 ? -57.114 24.776 85.970 1.00 78.88 383 SER A C 1
ATOM 2895 O O . SER A 1 383 ? -56.154 24.033 85.760 1.00 78.88 383 SER A O 1
ATOM 2897 N N . GLU A 1 384 ? -57.982 25.097 85.003 1.00 76.81 384 GLU A N 1
ATOM 2898 C CA . GLU A 1 384 ? -57.884 24.573 83.631 1.00 76.81 384 GLU A CA 1
ATOM 2899 C C . GLU A 1 384 ? -56.502 24.827 83.012 1.00 76.81 384 GLU A C 1
ATOM 2901 O O . GLU A 1 384 ? -56.000 24.008 82.248 1.00 76.81 384 GLU A O 1
ATOM 2906 N N . LYS A 1 385 ? -55.841 25.928 83.396 1.00 78.62 385 LYS A N 1
ATOM 2907 C CA . LYS A 1 385 ? -54.480 26.262 82.958 1.00 78.62 385 LYS A CA 1
ATOM 2908 C C . LYS A 1 385 ? -53.419 25.302 83.515 1.00 78.62 385 LYS A C 1
ATOM 2910 O O . LYS A 1 385 ? -52.452 25.001 82.822 1.00 78.62 385 LYS A O 1
ATOM 2915 N N . GLU A 1 386 ? -53.589 24.832 84.749 1.00 77.00 386 GLU A N 1
ATOM 2916 C CA . GLU A 1 386 ? -52.686 23.875 85.407 1.00 77.00 386 GLU A CA 1
ATOM 2917 C C . GLU A 1 386 ? -52.921 22.460 84.860 1.00 77.00 386 GLU A C 1
ATOM 2919 O O . GLU A 1 386 ? -51.970 21.755 84.524 1.00 77.00 386 GLU A O 1
ATOM 2924 N N . ILE A 1 387 ? -54.191 22.084 84.671 1.00 79.56 387 ILE A N 1
ATOM 2925 C CA . ILE A 1 387 ? -54.592 20.814 84.051 1.00 79.56 387 ILE A CA 1
ATOM 2926 C C . ILE A 1 387 ? -54.108 20.742 82.594 1.00 79.56 387 ILE A C 1
ATOM 2928 O O . ILE A 1 387 ? -53.472 19.762 82.220 1.00 79.56 387 ILE A O 1
ATOM 2932 N N . SER A 1 388 ? -54.322 21.788 81.789 1.00 80.88 388 SER A N 1
ATOM 2933 C CA . SER A 1 388 ? -53.884 21.826 80.386 1.00 80.88 388 SER A CA 1
ATOM 2934 C C . SER A 1 388 ? -52.357 21.765 80.244 1.00 80.88 388 SER A C 1
ATOM 2936 O O . SER A 1 388 ? -51.854 21.077 79.356 1.00 80.88 388 SER A O 1
ATOM 2938 N N . ALA A 1 389 ? -51.602 22.407 81.144 1.00 80.56 389 ALA A N 1
ATOM 2939 C CA . ALA A 1 389 ? -50.144 22.282 81.173 1.00 80.56 389 ALA A CA 1
ATOM 2940 C C . ALA A 1 389 ? -49.699 20.837 81.477 1.00 80.56 389 ALA A C 1
ATOM 2942 O O . ALA A 1 389 ? -48.818 20.304 80.801 1.00 80.56 389 ALA A O 1
ATOM 2943 N N . ALA A 1 390 ? -50.342 20.172 82.442 1.00 79.69 390 ALA A N 1
ATOM 2944 C CA . ALA A 1 390 ? -50.077 18.769 82.754 1.00 79.69 390 ALA A CA 1
ATOM 2945 C C . ALA A 1 390 ? -50.456 17.821 81.596 1.00 79.69 390 ALA A C 1
ATOM 2947 O O . ALA A 1 390 ? -49.720 16.879 81.307 1.00 79.69 390 ALA A O 1
ATOM 2948 N N . GLU A 1 391 ? -51.553 18.088 80.880 1.00 82.56 391 GLU A N 1
ATOM 2949 C CA . GLU A 1 391 ? -51.958 17.323 79.691 1.00 82.56 391 GLU A CA 1
ATOM 2950 C C . GLU A 1 391 ? -50.980 17.478 78.515 1.00 82.56 391 GLU A C 1
ATOM 2952 O O . GLU A 1 391 ? -50.719 16.504 77.806 1.00 82.56 391 GLU A O 1
ATOM 2957 N N . GLN A 1 392 ? -50.378 18.659 78.334 1.00 82.00 392 GLN A N 1
ATOM 2958 C CA . GLN A 1 392 ? -49.314 18.867 77.344 1.00 82.00 392 GLN A CA 1
ATOM 2959 C C . GLN A 1 392 ? -48.055 18.054 77.684 1.00 82.00 392 GLN A C 1
ATOM 2961 O O . GLN A 1 392 ? -47.502 17.388 76.807 1.00 82.00 392 GLN A O 1
ATOM 2966 N N . VAL A 1 393 ? -47.635 18.033 78.957 1.00 82.56 393 VAL A N 1
ATOM 2967 C CA . VAL A 1 393 ? -46.523 17.177 79.419 1.00 82.56 393 VAL A CA 1
ATOM 2968 C C . VAL A 1 393 ? -46.857 15.694 79.220 1.00 82.56 393 VAL A C 1
ATOM 2970 O O . VAL A 1 393 ? -46.025 14.935 78.720 1.00 82.56 393 VAL A O 1
ATOM 2973 N N . LEU A 1 394 ? -48.092 15.281 79.528 1.00 84.06 394 LEU A N 1
ATOM 2974 C CA . LEU A 1 394 ? -48.547 13.904 79.339 1.00 84.06 394 LEU A CA 1
ATOM 2975 C C . LEU A 1 394 ? -48.500 13.467 77.867 1.00 84.06 394 LEU A C 1
ATOM 2977 O O . LEU A 1 394 ? -48.112 12.334 77.582 1.00 84.06 394 LEU A O 1
ATOM 2981 N N . ALA A 1 395 ? -48.868 14.344 76.929 1.00 82.31 395 ALA A N 1
ATOM 2982 C CA . ALA A 1 395 ? -48.790 14.051 75.499 1.00 82.31 395 ALA A CA 1
ATOM 2983 C C . ALA A 1 395 ? -47.341 13.787 75.042 1.00 82.31 395 ALA A C 1
ATOM 2985 O O . ALA A 1 395 ? -47.094 12.828 74.307 1.00 82.31 395 ALA A O 1
ATOM 2986 N N . VAL A 1 396 ? -46.379 14.580 75.529 1.00 83.81 396 VAL A N 1
ATOM 2987 C CA . VAL A 1 396 ? -44.947 14.418 75.221 1.00 83.81 396 VAL A CA 1
ATOM 2988 C C . VAL A 1 396 ? -44.377 13.132 75.832 1.00 83.81 396 VAL A C 1
ATOM 2990 O O . VAL A 1 396 ? -43.715 12.363 75.134 1.00 83.81 396 VAL A O 1
ATOM 2993 N N . GLU A 1 397 ? -44.659 12.834 77.104 1.00 83.50 397 GLU A N 1
ATOM 2994 C CA . GLU A 1 397 ? -44.146 11.604 77.732 1.00 83.50 397 GLU A CA 1
ATOM 2995 C C . GLU A 1 397 ? -44.805 10.327 77.181 1.00 83.50 397 GLU A C 1
ATOM 2997 O O . GLU A 1 397 ? -44.153 9.282 77.110 1.00 83.50 397 GLU A O 1
ATOM 3002 N N . LYS A 1 398 ? -46.048 10.399 76.677 1.00 83.81 398 LYS A N 1
ATOM 3003 C CA . LYS A 1 398 ? -46.647 9.309 75.886 1.00 83.81 398 LYS A CA 1
ATOM 3004 C C . LYS A 1 398 ? -45.896 9.076 74.574 1.00 83.81 398 LYS A C 1
ATOM 3006 O O . LYS A 1 398 ? -45.505 7.942 74.307 1.00 83.81 398 LYS A O 1
ATOM 3011 N N . GLN A 1 399 ? -45.597 10.128 73.806 1.00 84.00 399 GLN A N 1
ATOM 3012 C CA . GLN A 1 399 ? -44.803 10.000 72.574 1.00 84.00 399 GLN A CA 1
ATOM 3013 C C . GLN A 1 399 ? -43.413 9.398 72.837 1.00 84.00 399 GLN A C 1
ATOM 3015 O O . GLN A 1 399 ? -42.979 8.511 72.099 1.00 84.00 399 GLN A O 1
ATOM 3020 N N . LYS A 1 400 ? -42.741 9.800 73.925 1.00 84.19 400 LYS A N 1
ATOM 3021 C CA . LYS A 1 400 ? -41.471 9.191 74.360 1.00 84.19 400 LYS A CA 1
ATOM 3022 C C . LYS A 1 400 ? -41.627 7.725 74.763 1.00 84.19 400 LYS A C 1
ATOM 3024 O O . LYS A 1 400 ? -40.774 6.913 74.413 1.00 84.19 400 LYS A O 1
ATOM 3029 N N . ARG A 1 401 ? -42.696 7.352 75.476 1.00 83.69 401 ARG A N 1
ATOM 3030 C CA . ARG A 1 401 ? -42.983 5.956 75.859 1.00 83.69 401 ARG A CA 1
ATOM 3031 C C . ARG A 1 401 ? -43.216 5.060 74.639 1.00 83.69 401 ARG A C 1
ATOM 3033 O O . ARG A 1 401 ? -42.653 3.965 74.573 1.00 83.69 401 ARG A O 1
ATOM 3040 N N . ASP A 1 402 ? -43.980 5.533 73.662 1.00 83.25 402 ASP A N 1
ATOM 3041 C CA . ASP A 1 402 ? -44.241 4.799 72.421 1.00 83.25 402 ASP A CA 1
ATOM 3042 C C . ASP A 1 402 ? -42.969 4.682 71.569 1.00 83.25 402 ASP A C 1
ATOM 3044 O O . ASP A 1 402 ? -42.672 3.610 71.037 1.00 83.25 402 ASP A O 1
ATOM 3048 N N . ALA A 1 403 ? -42.163 5.748 71.502 1.00 84.31 403 ALA A N 1
ATOM 3049 C CA . ALA A 1 403 ? -40.857 5.725 70.851 1.00 84.31 403 ALA A CA 1
ATOM 3050 C C . ALA A 1 403 ? -39.882 4.745 71.528 1.00 84.31 403 ALA A C 1
ATOM 3052 O O . ALA A 1 403 ? -39.288 3.930 70.830 1.00 84.31 403 ALA A O 1
ATOM 3053 N N . ARG A 1 404 ? -39.770 4.739 72.868 1.00 85.75 404 ARG A N 1
ATOM 3054 C CA . ARG A 1 404 ? -38.978 3.745 73.628 1.00 85.75 404 ARG A CA 1
ATOM 3055 C C . ARG A 1 404 ? -39.425 2.312 73.328 1.00 85.75 404 ARG A C 1
ATOM 3057 O O . ARG A 1 404 ? -38.587 1.444 73.105 1.00 85.75 404 ARG A O 1
ATOM 3064 N N . THR A 1 405 ? -40.737 2.074 73.271 1.00 85.12 405 THR A N 1
ATOM 3065 C CA . THR A 1 405 ? -41.308 0.745 72.990 1.00 85.12 405 THR A CA 1
ATOM 3066 C C . THR A 1 405 ? -40.951 0.266 71.579 1.00 85.12 405 THR A C 1
ATOM 3068 O O . THR A 1 405 ? -40.501 -0.866 71.412 1.00 85.12 405 THR A O 1
ATOM 3071 N N . LYS A 1 406 ? -41.072 1.135 70.565 1.00 85.12 406 LYS A N 1
ATOM 3072 C CA . LYS A 1 406 ? -40.655 0.820 69.188 1.00 85.12 406 LYS A CA 1
ATOM 3073 C C . LYS A 1 406 ? -39.140 0.677 69.038 1.00 85.12 406 LYS A C 1
ATOM 3075 O O . LYS A 1 406 ? -38.692 -0.177 68.281 1.00 85.12 406 LYS A O 1
ATOM 3080 N N . LEU A 1 407 ? -38.354 1.481 69.755 1.00 85.56 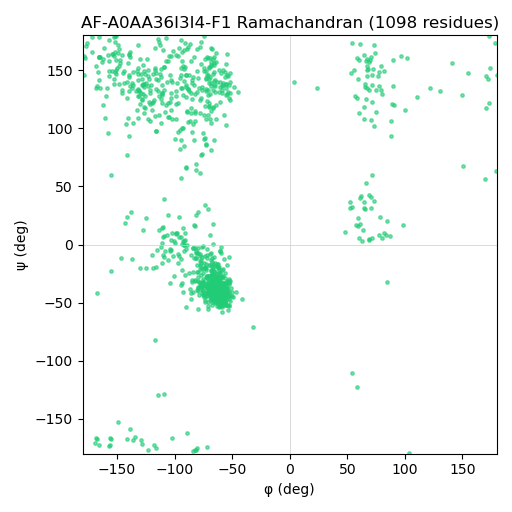407 LEU A N 1
ATOM 3081 C CA . LEU A 1 407 ? -36.893 1.402 69.759 1.00 85.56 407 LEU A CA 1
ATOM 3082 C C . LEU A 1 407 ? -36.418 0.046 70.305 1.00 85.56 407 LEU A C 1
ATOM 3084 O O . LEU A 1 407 ? -35.525 -0.560 69.717 1.00 85.56 407 LEU A O 1
ATOM 3088 N N . GLN A 1 408 ? -37.063 -0.463 71.362 1.00 84.06 408 GLN A N 1
ATOM 3089 C CA . GLN A 1 408 ? -36.815 -1.814 71.871 1.00 84.06 408 GLN A CA 1
ATOM 3090 C C . GLN A 1 408 ? -37.218 -2.884 70.846 1.00 84.06 408 GLN A C 1
ATOM 3092 O O . GLN A 1 408 ? -36.391 -3.714 70.493 1.00 84.06 408 GLN A O 1
ATOM 3097 N N . GLN A 1 409 ? -38.431 -2.815 70.285 1.00 85.00 409 GLN A N 1
ATOM 3098 C CA . GLN A 1 409 ? -38.891 -3.765 69.257 1.00 85.00 409 GLN A CA 1
ATOM 3099 C C . GLN A 1 409 ? -37.973 -3.799 68.022 1.00 85.00 409 GLN A C 1
ATOM 3101 O O . GLN A 1 409 ? -37.749 -4.860 67.442 1.00 85.00 409 GLN A O 1
ATOM 3106 N N . ALA A 1 410 ? -37.411 -2.654 67.624 1.00 83.94 410 ALA A N 1
ATOM 3107 C CA . ALA A 1 410 ? -36.431 -2.581 66.547 1.00 83.94 410 ALA A CA 1
ATOM 3108 C C . ALA A 1 410 ? -35.090 -3.224 66.941 1.00 83.94 410 ALA A C 1
ATOM 3110 O O . ALA A 1 410 ? -34.554 -4.011 66.158 1.00 83.94 410 ALA A O 1
ATOM 3111 N N . ALA A 1 411 ? -34.588 -2.961 68.154 1.00 81.88 411 ALA A N 1
ATOM 3112 C CA . ALA A 1 411 ? -33.391 -3.608 68.698 1.00 81.88 411 ALA A CA 1
ATOM 3113 C C . ALA A 1 411 ? -33.546 -5.138 68.784 1.00 81.88 411 ALA A C 1
ATOM 3115 O O . ALA A 1 411 ? -32.649 -5.859 68.351 1.00 81.88 411 ALA A O 1
ATOM 3116 N N . ASP A 1 412 ? -34.706 -5.621 69.236 1.00 81.44 412 ASP A N 1
ATOM 3117 C CA . ASP A 1 412 ? -35.052 -7.047 69.294 1.00 81.44 412 ASP A CA 1
ATOM 3118 C C . ASP A 1 412 ? -35.146 -7.682 67.889 1.00 81.44 412 ASP A C 1
ATOM 3120 O O . ASP A 1 412 ? -34.872 -8.869 67.723 1.00 81.44 412 ASP A O 1
ATOM 3124 N N . SER A 1 413 ? -35.517 -6.900 66.864 1.00 80.00 413 SER A N 1
ATOM 3125 C CA . SER A 1 413 ? -35.644 -7.378 65.476 1.00 80.00 413 SER A CA 1
ATOM 3126 C C . SER A 1 413 ? -34.322 -7.466 64.703 1.00 80.00 413 SER A C 1
ATOM 3128 O O . SER A 1 413 ? -34.247 -8.193 63.714 1.00 80.00 413 SER A O 1
ATOM 3130 N N . GLY A 1 414 ? -33.300 -6.696 65.097 1.00 71.44 414 GLY A N 1
ATOM 3131 C CA . GLY A 1 414 ? -31.988 -6.642 64.435 1.00 71.44 414 GLY A CA 1
ATOM 3132 C C . GLY A 1 414 ? -31.967 -6.145 62.977 1.00 71.44 414 GLY A C 1
ATOM 3133 O O . GLY A 1 414 ? -30.901 -6.141 62.362 1.00 71.44 414 GLY A O 1
ATOM 3134 N N . ASN A 1 415 ? -33.103 -5.739 62.400 1.00 82.69 415 ASN A N 1
ATOM 3135 C CA . ASN A 1 415 ? -33.209 -5.324 61.000 1.00 82.69 415 ASN A CA 1
ATOM 3136 C C . ASN A 1 415 ? -32.796 -3.849 60.805 1.00 82.69 415 ASN A C 1
ATOM 3138 O O . ASN A 1 415 ? -33.164 -2.972 61.582 1.00 82.69 415 ASN A O 1
ATOM 3142 N N . VAL A 1 416 ? -32.034 -3.569 59.745 1.00 83.38 416 VAL A N 1
ATOM 3143 C CA . VAL A 1 416 ? -31.446 -2.244 59.474 1.00 83.38 416 VAL A CA 1
ATOM 3144 C C . VAL A 1 416 ? -32.507 -1.156 59.252 1.00 83.38 416 VAL A C 1
ATOM 3146 O O . VAL A 1 416 ? -32.352 -0.047 59.767 1.00 83.38 416 VAL A O 1
ATOM 3149 N N . ASP A 1 417 ? -33.598 -1.457 58.546 1.00 83.88 417 ASP A N 1
ATOM 3150 C CA . ASP A 1 417 ? -34.650 -0.483 58.232 1.00 83.88 417 ASP A CA 1
ATOM 3151 C C . ASP A 1 417 ? -35.558 -0.201 59.436 1.00 83.88 417 ASP A C 1
ATOM 3153 O O . ASP A 1 417 ? -35.901 0.956 59.695 1.00 83.88 417 ASP A O 1
ATOM 3157 N N . THR A 1 418 ? -35.902 -1.225 60.228 1.00 84.62 418 THR A N 1
ATOM 3158 C CA . THR A 1 418 ? -36.663 -1.032 61.477 1.00 84.62 418 THR A CA 1
ATOM 3159 C C . THR A 1 418 ? -35.847 -0.244 62.502 1.00 84.62 418 THR A C 1
ATOM 3161 O O . THR A 1 418 ? -36.389 0.659 63.141 1.00 84.62 418 THR A O 1
ATOM 3164 N N . LEU A 1 419 ? -34.540 -0.516 62.615 1.00 85.19 419 LEU A N 1
ATOM 3165 C CA . LEU A 1 419 ? -33.604 0.246 63.447 1.00 85.19 419 LEU A CA 1
ATOM 3166 C C . LEU A 1 419 ? -33.522 1.715 63.012 1.00 85.19 419 LEU A C 1
ATOM 3168 O O . LEU A 1 419 ? -33.608 2.597 63.867 1.00 85.19 419 LEU A O 1
ATOM 3172 N N . LYS A 1 420 ? -33.412 1.994 61.705 1.00 87.19 420 LYS A N 1
ATOM 3173 C CA . LYS A 1 420 ? -33.407 3.362 61.155 1.00 87.19 420 LYS A CA 1
ATOM 3174 C C . LYS A 1 420 ? -34.709 4.107 61.453 1.00 87.19 420 LYS A C 1
ATOM 3176 O O . LYS A 1 420 ? -34.660 5.183 62.047 1.00 87.19 420 LYS A O 1
ATOM 3181 N N . ALA A 1 421 ? -35.859 3.519 61.123 1.00 84.94 421 ALA A N 1
ATOM 3182 C CA . ALA A 1 421 ? -37.165 4.141 61.343 1.00 84.94 421 ALA A CA 1
ATOM 3183 C C . ALA A 1 421 ? -37.466 4.377 62.838 1.00 84.94 421 ALA A C 1
ATOM 3185 O O . ALA A 1 421 ? -38.031 5.407 63.212 1.00 84.94 421 ALA A O 1
ATOM 3186 N N . ALA A 1 422 ? -37.061 3.455 63.718 1.00 85.06 422 ALA A N 1
ATOM 3187 C CA . ALA A 1 422 ? -37.225 3.623 65.159 1.00 85.06 422 ALA A CA 1
ATOM 3188 C C . ALA A 1 422 ? -36.269 4.676 65.745 1.00 85.06 422 ALA A C 1
ATOM 3190 O O . ALA A 1 422 ? -36.682 5.436 66.621 1.00 85.06 422 ALA A O 1
ATOM 3191 N N . LEU A 1 423 ? -35.027 4.773 65.248 1.00 86.12 423 LEU A N 1
ATOM 3192 C CA . LEU A 1 423 ? -34.089 5.841 65.614 1.00 86.12 423 LEU A CA 1
ATOM 3193 C C . LEU A 1 423 ? -34.599 7.220 65.176 1.00 86.12 423 LEU A C 1
ATOM 3195 O O . LEU A 1 423 ? -34.560 8.153 65.975 1.00 86.12 423 LEU A O 1
ATOM 3199 N N . GLU A 1 424 ? -35.124 7.351 63.957 1.00 87.25 424 GLU A N 1
ATOM 3200 C CA . GLU A 1 424 ? -35.732 8.595 63.467 1.00 87.25 424 GLU A CA 1
ATOM 3201 C C . GLU A 1 424 ? -36.933 9.011 64.331 1.00 87.25 424 GLU A C 1
ATOM 3203 O O . GLU A 1 424 ? -36.984 10.145 64.822 1.00 87.25 424 GLU A O 1
ATOM 3208 N N . GLN A 1 425 ? -37.854 8.081 64.621 1.00 85.06 425 GLN A N 1
ATOM 3209 C CA . GLN A 1 425 ? -38.995 8.379 65.487 1.00 85.06 425 GLN A CA 1
ATOM 3210 C C . GLN A 1 425 ? -38.548 8.751 66.914 1.00 85.06 425 GLN A C 1
ATOM 3212 O O . GLN A 1 425 ? -39.102 9.675 67.509 1.00 85.06 425 GLN A O 1
ATOM 3217 N N . ALA A 1 426 ? -37.528 8.086 67.461 1.00 85.19 426 ALA A N 1
ATOM 3218 C CA . ALA A 1 426 ? -36.998 8.376 68.792 1.00 85.19 426 ALA A CA 1
ATOM 3219 C C . ALA A 1 426 ? -36.272 9.730 68.883 1.00 85.19 426 ALA A C 1
ATOM 3221 O O . ALA A 1 426 ? -36.421 10.430 69.887 1.00 85.19 426 ALA A O 1
ATOM 3222 N N . CYS A 1 427 ? -35.564 10.142 67.827 1.00 84.12 427 CYS A N 1
ATOM 3223 C CA . CYS A 1 427 ? -35.054 11.506 67.689 1.00 84.12 427 CYS A CA 1
ATOM 3224 C C . CYS A 1 427 ? -36.207 12.525 67.667 1.00 84.12 427 CYS A C 1
ATOM 3226 O O . CYS A 1 427 ? -36.162 13.507 68.405 1.00 84.12 427 CYS A O 1
ATOM 3228 N N . SER A 1 428 ? -37.271 12.270 66.890 1.00 83.81 428 SER A N 1
ATOM 3229 C CA . SER A 1 428 ? -38.436 13.171 66.800 1.00 83.81 428 SER A CA 1
ATOM 3230 C C . SER A 1 428 ? -39.213 13.312 68.119 1.00 83.81 428 SER A C 1
ATOM 3232 O O . SER A 1 428 ? -39.766 14.372 68.394 1.00 83.81 428 SER A O 1
ATOM 3234 N N . ALA A 1 429 ? -39.204 12.274 68.964 1.00 84.25 429 ALA A N 1
ATOM 3235 C CA . ALA A 1 429 ? -39.827 12.276 70.289 1.00 84.25 429 ALA A CA 1
ATOM 3236 C C . ALA A 1 429 ? -38.933 12.882 71.393 1.00 84.25 429 ALA A C 1
ATOM 3238 O O . ALA A 1 429 ? -39.358 12.982 72.545 1.00 84.25 429 ALA A O 1
ATOM 3239 N N . GLY A 1 430 ? -37.694 13.276 71.074 1.00 81.44 430 GLY A N 1
ATOM 3240 C CA . GLY A 1 430 ? -36.781 13.909 72.026 1.00 81.44 430 GLY A CA 1
ATOM 3241 C C . GLY A 1 430 ? -36.251 12.971 73.118 1.00 81.44 430 GLY A C 1
ATOM 3242 O O . GLY A 1 430 ? -36.174 13.375 74.281 1.00 81.44 430 GLY A O 1
ATOM 3243 N N . LEU A 1 431 ? -35.905 11.724 72.772 1.00 84.25 431 LEU A N 1
ATOM 3244 C CA . LEU A 1 431 ? -35.118 10.851 73.660 1.00 84.25 431 LEU A CA 1
ATOM 3245 C C . LEU A 1 431 ? -33.675 11.366 73.804 1.00 84.25 431 LEU A C 1
ATOM 3247 O O . LEU A 1 431 ? -33.136 12.035 72.922 1.00 84.25 431 LEU A O 1
ATOM 3251 N N . THR A 1 432 ? -33.024 11.022 74.915 1.00 80.94 432 THR A N 1
ATOM 3252 C CA . THR A 1 432 ? -31.641 11.432 75.194 1.00 80.94 432 THR A CA 1
ATOM 3253 C C . THR A 1 432 ? -30.628 10.648 74.359 1.00 80.94 432 THR A C 1
ATOM 3255 O O . THR A 1 432 ? -30.804 9.463 74.077 1.00 80.94 432 THR A O 1
ATOM 3258 N N . GLU A 1 433 ? -29.493 11.265 74.017 1.00 79.31 433 GLU A N 1
ATOM 3259 C CA . GLU A 1 433 ? -28.429 10.580 73.267 1.00 79.31 433 GLU A CA 1
ATOM 3260 C C . GLU A 1 433 ? -27.872 9.347 74.010 1.00 79.31 433 GLU A C 1
ATOM 3262 O O . GLU A 1 433 ? -27.473 8.365 73.382 1.00 79.31 433 GLU A O 1
ATOM 3267 N N . THR A 1 434 ? -27.934 9.341 75.343 1.00 78.38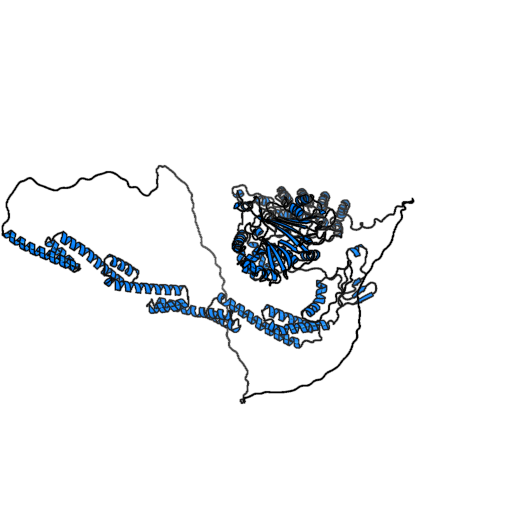 434 THR A N 1
ATOM 3268 C CA . THR A 1 434 ? -27.645 8.173 76.188 1.00 78.38 434 THR A CA 1
ATOM 3269 C C . THR A 1 434 ? -28.564 6.979 75.925 1.00 78.38 434 THR A C 1
ATOM 3271 O O . THR A 1 434 ? -28.071 5.854 75.895 1.00 78.38 434 THR A O 1
ATOM 3274 N N . GLU A 1 435 ? -29.860 7.199 75.682 1.00 77.12 435 GLU A N 1
ATOM 3275 C CA . GLU A 1 435 ? -30.811 6.138 75.307 1.00 77.12 435 GLU A CA 1
ATOM 3276 C C . GLU A 1 435 ? -30.559 5.653 73.870 1.00 77.12 435 GLU A C 1
ATOM 3278 O O . GLU A 1 435 ? -30.563 4.452 73.598 1.00 77.12 435 GLU A O 1
ATOM 3283 N N . LEU A 1 436 ? -30.265 6.575 72.946 1.00 83.25 436 LEU A N 1
ATOM 3284 C CA . LEU A 1 436 ? -30.041 6.250 71.532 1.00 83.25 436 LEU A CA 1
ATOM 3285 C C . LEU A 1 436 ? -28.709 5.518 71.280 1.00 83.25 436 LEU A C 1
ATOM 3287 O O . LEU A 1 436 ? -28.604 4.756 70.318 1.00 83.25 436 LEU A O 1
ATOM 3291 N N . LYS A 1 437 ? -27.685 5.722 72.122 1.00 84.31 437 LYS A N 1
ATOM 3292 C CA . LYS A 1 437 ? -26.315 5.207 71.918 1.00 84.31 437 LYS A CA 1
ATOM 3293 C C . LYS A 1 437 ? -26.245 3.692 71.706 1.00 84.31 437 LYS A C 1
ATOM 3295 O O . LYS A 1 437 ? -25.492 3.237 70.848 1.00 84.31 437 LYS A O 1
ATOM 3300 N N . HIS A 1 438 ? -27.013 2.907 72.463 1.00 81.88 438 HIS A N 1
ATOM 3301 C CA . HIS A 1 438 ? -27.013 1.447 72.319 1.00 81.88 438 HIS A CA 1
ATOM 3302 C C . HIS A 1 438 ? -27.524 1.021 70.934 1.00 81.88 438 HIS A C 1
ATOM 3304 O O . HIS A 1 438 ? -26.901 0.204 70.261 1.00 81.88 438 HIS A O 1
ATOM 3310 N N . VAL A 1 439 ? -28.606 1.647 70.470 1.00 80.69 439 VAL A N 1
ATOM 3311 C CA . VAL A 1 439 ? -29.279 1.288 69.215 1.00 80.69 439 VAL A CA 1
ATOM 3312 C C . VAL A 1 439 ? -28.550 1.858 67.993 1.00 80.69 439 VAL A C 1
ATOM 3314 O O . VAL A 1 439 ? -28.466 1.180 66.973 1.00 80.69 439 VAL A O 1
ATOM 3317 N N . LYS A 1 440 ? -27.887 3.020 68.120 1.00 85.00 440 LYS A N 1
ATOM 3318 C CA . LYS A 1 440 ? -26.895 3.506 67.137 1.00 85.00 440 LYS A CA 1
ATOM 3319 C C . LYS A 1 440 ? -25.761 2.486 66.925 1.00 85.00 440 LYS A C 1
ATOM 3321 O O . LYS A 1 440 ? -25.377 2.232 65.786 1.00 85.00 440 LYS A O 1
ATOM 3326 N N . ASN A 1 441 ? -25.257 1.863 67.997 1.00 84.69 441 ASN A N 1
ATOM 3327 C CA . ASN A 1 441 ? -24.216 0.832 67.899 1.00 84.69 441 ASN A CA 1
ATOM 3328 C C . ASN A 1 441 ? -24.732 -0.476 67.269 1.00 84.69 441 ASN A C 1
ATOM 3330 O O . ASN A 1 441 ? -24.027 -1.065 66.451 1.00 84.69 441 ASN A O 1
ATOM 3334 N N . LEU A 1 442 ? -25.951 -0.918 67.613 1.00 84.50 442 LEU A N 1
ATOM 3335 C CA . LEU A 1 442 ? -26.583 -2.086 66.980 1.00 84.50 442 LEU A CA 1
ATOM 3336 C C . LEU A 1 442 ? -26.792 -1.867 65.475 1.00 84.50 442 LEU A C 1
ATOM 3338 O O . LEU A 1 442 ? -26.460 -2.746 64.685 1.00 84.50 442 LEU A O 1
ATOM 3342 N N . LEU A 1 443 ? -27.258 -0.679 65.073 1.00 85.50 443 LEU A N 1
ATOM 3343 C CA . LEU A 1 443 ? -27.400 -0.310 63.664 1.00 85.50 443 LEU A CA 1
ATOM 3344 C C . LEU A 1 443 ? -26.053 -0.355 62.927 1.00 85.50 443 LEU A C 1
ATOM 3346 O O . LEU A 1 443 ? -25.968 -0.960 61.864 1.00 85.50 443 LEU A O 1
ATOM 3350 N N . ALA A 1 444 ? -24.989 0.218 63.499 1.00 83.56 444 ALA A N 1
ATOM 3351 C CA . ALA A 1 444 ? -23.659 0.185 62.887 1.00 83.56 444 ALA A CA 1
ATOM 3352 C C . ALA A 1 444 ? -23.118 -1.251 62.712 1.00 83.56 444 ALA A C 1
ATOM 3354 O O . ALA A 1 444 ? -22.492 -1.555 61.695 1.00 83.56 444 ALA A O 1
ATOM 3355 N N . ALA A 1 445 ? -23.391 -2.148 63.666 1.00 83.50 445 ALA A N 1
ATOM 3356 C CA . ALA A 1 445 ? -23.042 -3.564 63.552 1.00 83.50 445 ALA A CA 1
ATOM 3357 C C . ALA A 1 445 ? -23.871 -4.282 62.468 1.00 83.50 445 ALA A C 1
ATOM 3359 O O . ALA A 1 445 ? -23.308 -5.025 61.663 1.00 83.50 445 ALA A O 1
ATOM 3360 N N . ALA A 1 446 ? -25.182 -4.025 62.404 1.00 84.38 446 ALA A N 1
ATOM 3361 C CA . ALA A 1 446 ? -26.080 -4.604 61.406 1.00 84.38 446 ALA A CA 1
ATOM 3362 C C . ALA A 1 446 ? -25.737 -4.144 59.977 1.00 84.38 446 ALA A C 1
ATOM 3364 O O . ALA A 1 446 ? -25.603 -4.977 59.084 1.00 84.38 446 ALA A O 1
ATOM 3365 N N . GLU A 1 447 ? -25.482 -2.847 59.767 1.00 85.88 447 GLU A N 1
ATOM 3366 C CA . GLU A 1 447 ? -25.028 -2.327 58.471 1.00 85.88 447 GLU A CA 1
ATOM 3367 C C . GLU A 1 447 ? -23.659 -2.878 58.052 1.00 85.88 447 GLU A C 1
ATOM 3369 O O . GLU A 1 447 ? -23.407 -3.065 56.864 1.00 85.88 447 GLU A O 1
ATOM 3374 N N . SER A 1 448 ? -22.746 -3.104 59.003 1.00 86.75 448 SER A N 1
ATOM 3375 C CA . SER A 1 448 ? -21.459 -3.746 58.712 1.00 86.75 448 SER A CA 1
ATOM 3376 C C . SER A 1 448 ? -21.674 -5.184 58.231 1.00 86.75 448 SER A C 1
ATOM 3378 O O . SER A 1 448 ? -21.117 -5.597 57.214 1.00 86.75 448 SER A O 1
ATOM 3380 N N . LYS A 1 449 ? -22.562 -5.922 58.910 1.00 86.88 449 LYS A N 1
ATOM 3381 C CA . LYS A 1 449 ? -22.923 -7.296 58.557 1.00 86.88 449 LYS A CA 1
ATOM 3382 C C . LYS A 1 449 ? -23.548 -7.389 57.161 1.00 86.88 449 LYS A C 1
ATOM 3384 O O . LYS A 1 449 ? -23.123 -8.217 56.360 1.00 86.88 449 LYS A O 1
ATOM 3389 N N . GLU A 1 450 ? -24.487 -6.500 56.846 1.00 87.38 450 GLU A N 1
ATOM 3390 C CA . GLU A 1 450 ? -25.123 -6.400 55.527 1.00 87.38 450 GLU A CA 1
ATOM 3391 C C . GLU A 1 450 ? -24.102 -6.107 54.411 1.00 87.38 450 GLU A C 1
ATOM 3393 O O . GLU A 1 450 ? -24.130 -6.750 53.362 1.00 87.38 450 GLU A O 1
ATOM 3398 N N . LYS A 1 451 ? -23.138 -5.205 54.655 1.00 89.31 451 LYS A N 1
ATOM 3399 C CA . LYS A 1 451 ? -22.053 -4.888 53.704 1.00 89.31 451 LYS A CA 1
ATOM 3400 C C . LYS A 1 451 ? -21.137 -6.090 53.444 1.00 89.31 451 LYS A C 1
ATOM 3402 O O . LYS A 1 451 ? -20.806 -6.347 52.289 1.00 89.31 451 LYS A O 1
ATOM 3407 N N . VAL A 1 452 ? -20.759 -6.845 54.480 1.00 90.94 452 VAL A N 1
ATOM 3408 C CA . VAL A 1 452 ? -19.942 -8.067 54.332 1.00 90.94 452 VAL A CA 1
ATOM 3409 C C . VAL A 1 452 ? -20.721 -9.172 53.608 1.00 90.94 452 VAL A C 1
ATOM 3411 O O . VAL A 1 452 ? -20.166 -9.847 52.742 1.00 90.94 452 VAL A O 1
ATOM 3414 N N . GLU A 1 453 ? -22.017 -9.332 53.890 1.00 90.75 453 GLU A N 1
ATOM 3415 C CA . GLU A 1 453 ? -22.867 -10.299 53.188 1.00 90.75 453 GLU A CA 1
ATOM 3416 C C . GLU A 1 453 ? -23.031 -9.954 51.699 1.00 90.75 453 GLU A C 1
ATOM 3418 O O . GLU A 1 453 ? -22.938 -10.836 50.842 1.00 90.75 453 GLU A O 1
ATOM 3423 N N . ALA A 1 454 ? -23.228 -8.671 51.379 1.00 90.44 454 ALA A N 1
ATOM 3424 C CA . ALA A 1 454 ? -23.281 -8.182 50.006 1.00 90.44 454 ALA A CA 1
ATOM 3425 C C . ALA A 1 454 ? -21.947 -8.406 49.275 1.00 90.44 454 ALA A C 1
ATOM 3427 O O . ALA A 1 454 ? -21.946 -8.960 48.178 1.00 90.44 454 ALA A O 1
ATOM 3428 N N . ALA A 1 455 ? -20.812 -8.066 49.897 1.00 90.25 455 ALA A N 1
ATOM 3429 C CA . ALA A 1 455 ? -19.485 -8.277 49.317 1.00 90.25 455 ALA A CA 1
ATOM 3430 C C . ALA A 1 455 ? -19.179 -9.766 49.063 1.00 90.25 455 ALA A C 1
ATOM 3432 O O . ALA A 1 455 ? -18.672 -10.117 47.997 1.00 90.25 455 ALA A O 1
ATOM 3433 N N . LEU A 1 456 ? -19.554 -10.661 49.989 1.00 92.06 456 LEU A N 1
ATOM 3434 C CA . LEU A 1 456 ? -19.434 -12.110 49.800 1.00 92.06 456 LEU A CA 1
ATOM 3435 C C . LEU A 1 456 ? -20.300 -12.606 48.630 1.00 92.06 456 LEU A C 1
ATOM 3437 O O . LEU A 1 456 ? -19.830 -13.399 47.810 1.00 92.06 456 LEU A O 1
ATOM 3441 N N . LYS A 1 457 ? -21.548 -12.130 48.523 1.00 91.81 457 LYS A N 1
ATOM 3442 C CA . LYS A 1 457 ? -22.455 -12.462 47.411 1.00 91.81 457 LYS A CA 1
ATOM 3443 C C . LYS A 1 457 ? -21.886 -11.997 46.067 1.00 91.81 457 LYS A C 1
ATOM 3445 O O . LYS A 1 457 ? -21.851 -12.801 45.138 1.00 91.81 457 LYS A O 1
ATOM 3450 N N . THR A 1 458 ? -21.379 -10.766 45.982 1.00 91.94 458 THR A N 1
ATOM 3451 C CA . THR A 1 458 ? -20.720 -10.230 44.780 1.00 91.94 458 THR A CA 1
ATOM 3452 C C . THR A 1 458 ? -19.493 -11.058 44.399 1.00 91.94 458 THR A C 1
ATOM 3454 O O . THR A 1 458 ? -19.455 -11.594 43.296 1.00 91.94 458 THR A O 1
ATOM 3457 N N . ALA A 1 459 ? -18.555 -11.300 45.324 1.00 89.75 459 ALA A N 1
ATOM 3458 C CA . ALA A 1 459 ? -17.362 -12.114 45.055 1.00 89.75 459 ALA A CA 1
ATOM 3459 C C . ALA A 1 459 ? -17.698 -13.555 44.608 1.00 89.75 459 ALA A C 1
ATOM 3461 O O . ALA A 1 459 ? -16.992 -14.141 43.787 1.00 89.75 459 ALA A O 1
ATOM 3462 N N . THR A 1 460 ? -18.807 -14.119 45.101 1.00 91.06 460 THR A N 1
ATOM 3463 C CA . THR A 1 460 ? -19.309 -15.447 44.698 1.00 91.06 460 THR A CA 1
ATOM 3464 C C . THR A 1 460 ? -19.929 -15.446 43.297 1.00 91.06 460 THR A C 1
ATOM 3466 O O . THR A 1 460 ? -19.782 -16.426 42.566 1.00 91.06 460 THR A O 1
ATOM 3469 N N . GLN A 1 461 ? -20.587 -14.355 42.893 1.00 90.12 461 GLN A N 1
ATOM 3470 C CA . GLN A 1 461 ? -21.124 -14.177 41.537 1.00 90.12 461 GLN A CA 1
ATOM 3471 C C . GLN A 1 461 ? -20.015 -13.889 40.513 1.00 90.12 461 GLN A C 1
ATOM 3473 O O . GLN A 1 461 ? -20.002 -14.489 39.441 1.00 90.12 461 GLN A O 1
ATOM 3478 N N . GLU A 1 462 ? -19.066 -13.019 40.861 1.00 89.75 462 GLU A N 1
ATOM 3479 C CA . GLU A 1 462 ? -17.937 -12.606 40.013 1.00 89.75 462 GLU A CA 1
ATOM 3480 C C . GLU A 1 462 ? -16.807 -13.646 39.954 1.00 89.75 462 GLU A C 1
ATOM 3482 O O . GLU A 1 462 ? -15.948 -13.578 39.077 1.00 89.75 462 GLU A O 1
ATOM 3487 N N . ARG A 1 463 ? -16.816 -14.632 40.863 1.00 90.62 463 ARG A N 1
ATOM 3488 C CA . ARG A 1 463 ? -15.853 -15.746 40.946 1.00 90.62 463 ARG A CA 1
ATOM 3489 C C . ARG A 1 463 ? -14.387 -15.342 41.170 1.00 90.62 463 ARG A C 1
ATOM 3491 O O . ARG A 1 463 ? -13.489 -16.161 40.961 1.00 90.62 463 ARG A O 1
ATOM 3498 N N . ASN A 1 464 ? -14.109 -14.119 41.625 1.00 88.31 464 ASN A N 1
ATOM 3499 C CA . ASN A 1 464 ? -12.735 -13.680 41.872 1.00 88.31 464 ASN A CA 1
ATOM 3500 C C . ASN A 1 464 ? -12.119 -14.435 43.066 1.00 88.31 464 ASN A C 1
ATOM 3502 O O . ASN A 1 464 ? -12.537 -14.269 44.208 1.00 88.31 464 ASN A O 1
ATOM 3506 N N . VAL A 1 465 ? -11.080 -15.235 42.808 1.00 89.81 465 VAL A N 1
ATOM 3507 C CA . VAL A 1 465 ? -10.374 -16.058 43.809 1.00 89.81 465 VAL A CA 1
ATOM 3508 C C . VAL A 1 465 ? -9.761 -15.229 44.947 1.00 89.81 465 VAL A C 1
ATOM 3510 O O . VAL A 1 465 ? -9.724 -15.704 46.084 1.00 89.81 465 VAL A O 1
ATOM 3513 N N . HIS A 1 466 ? -9.299 -14.002 44.683 1.00 90.25 466 HIS A N 1
ATOM 3514 C CA . HIS A 1 466 ? -8.741 -13.132 45.727 1.00 90.25 466 HIS A CA 1
ATOM 3515 C C . HIS A 1 466 ? -9.842 -12.561 46.624 1.00 90.25 466 HIS A C 1
ATOM 3517 O O . HIS A 1 466 ? -9.767 -12.695 47.849 1.00 90.25 466 HIS A O 1
ATOM 3523 N N . ASP A 1 467 ? -10.896 -12.007 46.022 1.00 90.88 467 ASP A N 1
ATOM 3524 C CA . ASP A 1 467 ? -12.016 -11.425 46.766 1.00 90.88 467 ASP A CA 1
ATOM 3525 C C . ASP A 1 467 ? -12.817 -12.500 47.502 1.00 90.88 467 ASP A C 1
ATOM 3527 O O . ASP A 1 467 ? -13.278 -12.257 48.613 1.00 90.88 467 ASP A O 1
ATOM 3531 N N . LEU A 1 468 ? -12.929 -13.713 46.949 1.00 91.69 468 LEU A N 1
ATOM 3532 C CA . LEU A 1 468 ? -13.485 -14.868 47.651 1.00 91.69 468 LEU A CA 1
ATOM 3533 C C . LEU A 1 468 ? -12.687 -15.169 48.919 1.00 91.69 468 LEU A C 1
ATOM 3535 O O . LEU A 1 468 ? -13.266 -15.194 49.999 1.00 91.69 468 LEU A O 1
ATOM 3539 N N . LYS A 1 469 ? -11.360 -15.333 48.831 1.00 92.75 469 LYS A N 1
ATOM 3540 C CA . LYS A 1 469 ? -10.518 -15.605 50.012 1.00 92.75 469 LYS A CA 1
ATOM 3541 C C . LYS A 1 469 ? -10.638 -14.517 51.083 1.00 92.75 469 LYS A C 1
ATOM 3543 O O . LYS A 1 469 ? -10.714 -14.840 52.266 1.00 92.75 469 LYS A O 1
ATOM 3548 N N . PHE A 1 470 ? -10.684 -13.250 50.676 1.00 92.81 470 PHE A N 1
ATOM 3549 C CA . PHE A 1 470 ? -10.803 -12.114 51.589 1.00 92.81 470 PHE A CA 1
ATOM 3550 C C . PHE A 1 470 ? -12.196 -12.008 52.235 1.00 92.81 470 PHE A C 1
ATOM 3552 O O . PHE A 1 470 ? -12.309 -11.914 53.458 1.00 92.81 470 PHE A O 1
ATOM 3559 N N . ASN A 1 471 ? -13.265 -12.079 51.437 1.00 91.38 471 ASN A N 1
ATOM 3560 C CA . ASN A 1 471 ? -14.634 -11.934 51.931 1.00 91.38 471 ASN A CA 1
ATOM 3561 C C . ASN A 1 471 ? -15.129 -13.179 52.680 1.00 91.38 471 ASN A C 1
ATOM 3563 O O . ASN A 1 471 ? -15.889 -13.025 53.628 1.00 91.38 471 ASN A O 1
ATOM 3567 N N . ILE A 1 472 ? -14.666 -14.393 52.349 1.00 92.38 472 ILE A N 1
ATOM 3568 C CA . ILE A 1 472 ? -14.941 -15.608 53.145 1.00 92.38 472 ILE A CA 1
ATOM 3569 C C . ILE A 1 472 ? -14.386 -15.458 54.566 1.00 92.38 472 ILE A C 1
ATOM 3571 O O . ILE A 1 472 ? -15.049 -15.861 55.520 1.00 92.38 472 ILE A O 1
ATOM 3575 N N . GLN A 1 473 ? -13.198 -14.862 54.725 1.00 91.38 473 GLN A N 1
ATOM 3576 C CA . GLN A 1 473 ? -12.628 -14.615 56.048 1.00 91.38 473 GLN A CA 1
ATOM 3577 C C . GLN A 1 473 ? -13.450 -13.569 56.815 1.00 91.38 473 GLN A C 1
ATOM 3579 O O . GLN A 1 473 ? -13.949 -13.875 57.897 1.00 91.38 473 GLN A O 1
ATOM 3584 N N . GLN A 1 474 ? -13.710 -12.395 56.222 1.00 90.62 474 GLN A N 1
ATOM 3585 C CA . GLN A 1 474 ? -14.558 -11.381 56.866 1.00 90.62 474 GLN A CA 1
ATOM 3586 C C . GLN A 1 474 ? -15.971 -11.892 57.187 1.00 90.62 474 GLN A C 1
ATOM 3588 O O . GLN A 1 474 ? -16.532 -11.533 58.218 1.00 90.62 474 GLN A O 1
ATOM 3593 N N . ALA A 1 475 ? -16.548 -12.757 56.351 1.00 90.12 475 ALA A N 1
ATOM 3594 C CA . ALA A 1 475 ? -17.867 -13.334 56.587 1.00 90.12 475 ALA A CA 1
ATOM 3595 C C . ALA A 1 475 ? -17.898 -14.295 57.786 1.00 90.12 475 ALA A C 1
ATOM 3597 O O . ALA A 1 475 ? -18.889 -14.326 58.518 1.00 90.12 475 ALA A O 1
ATOM 3598 N N . LYS A 1 476 ? -16.811 -15.039 58.027 1.00 90.81 476 LYS A N 1
ATOM 3599 C CA . LYS A 1 476 ? -16.640 -15.842 59.248 1.00 90.81 476 LYS A CA 1
ATOM 3600 C C . LYS A 1 476 ? -16.507 -14.941 60.473 1.00 90.81 476 LYS A C 1
ATOM 3602 O O . LYS A 1 476 ? -17.221 -15.148 61.452 1.00 90.81 476 LYS A O 1
ATOM 3607 N N . ASP A 1 477 ? -15.671 -13.909 60.386 1.00 87.88 477 ASP A N 1
ATOM 3608 C CA . ASP A 1 477 ? -15.409 -12.980 61.492 1.00 87.88 477 ASP A CA 1
ATOM 3609 C C . ASP A 1 477 ? -16.643 -12.119 61.851 1.00 87.88 477 ASP A C 1
ATOM 3611 O O . ASP A 1 477 ? -16.855 -11.788 63.017 1.00 87.88 477 ASP A O 1
ATOM 3615 N N . ALA A 1 478 ? -17.508 -11.814 60.874 1.00 85.44 478 ALA A N 1
ATOM 3616 C CA . ALA A 1 478 ? -18.780 -11.101 61.051 1.00 85.44 478 ALA A CA 1
ATOM 3617 C C . ALA A 1 478 ? -19.994 -12.015 61.352 1.00 85.44 478 ALA A C 1
ATOM 3619 O O . ALA A 1 478 ? -21.118 -11.524 61.505 1.00 85.44 478 ALA A O 1
ATOM 3620 N N . GLY A 1 479 ? -19.804 -13.339 61.419 1.00 85.56 479 GLY A N 1
ATOM 3621 C CA . GLY A 1 479 ? -20.871 -14.303 61.714 1.00 85.56 479 GLY A CA 1
ATOM 3622 C C . GLY A 1 479 ? -22.013 -14.313 60.689 1.00 85.56 479 GLY A C 1
ATOM 3623 O O . GLY A 1 479 ? -23.187 -14.332 61.077 1.00 85.56 479 GLY A O 1
ATOM 3624 N N . ILE A 1 480 ? -21.688 -14.233 59.396 1.00 88.31 480 ILE A N 1
ATOM 3625 C CA . ILE A 1 480 ? -22.632 -14.379 58.271 1.00 88.31 480 ILE A CA 1
ATOM 3626 C C . ILE A 1 480 ? -23.193 -15.815 58.221 1.00 88.31 480 ILE A C 1
ATOM 3628 O O . ILE A 1 480 ? -22.633 -16.731 58.823 1.00 88.31 480 ILE A O 1
ATOM 3632 N N . ASP A 1 481 ? -24.313 -16.014 57.520 1.00 87.12 481 ASP A N 1
ATOM 3633 C CA . ASP A 1 481 ? -24.913 -17.335 57.301 1.00 87.12 481 ASP A CA 1
ATOM 3634 C C . ASP A 1 481 ? -23.885 -18.347 56.749 1.00 87.12 481 ASP A C 1
ATOM 3636 O O . ASP A 1 481 ? -23.258 -18.139 55.704 1.00 87.12 481 ASP A O 1
ATOM 3640 N N . ALA A 1 482 ? -23.739 -19.474 57.451 1.00 88.06 482 ALA A N 1
ATOM 3641 C CA . ALA A 1 482 ? -22.816 -20.546 57.098 1.00 88.06 482 ALA A CA 1
ATOM 3642 C C . ALA A 1 482 ? -23.093 -21.155 55.710 1.00 88.06 482 ALA A C 1
ATOM 3644 O O . ALA A 1 482 ? -22.158 -21.623 55.057 1.00 88.06 482 ALA A O 1
ATOM 3645 N N . ALA A 1 483 ? -24.338 -21.126 55.224 1.00 89.44 483 ALA A N 1
ATOM 3646 C CA . ALA A 1 483 ? -24.687 -21.594 53.885 1.00 89.44 483 ALA A CA 1
ATOM 3647 C C . ALA A 1 483 ? -24.127 -20.674 52.785 1.00 89.44 483 ALA A C 1
ATOM 3649 O O . ALA A 1 483 ? -23.649 -21.169 51.764 1.00 89.44 483 ALA A O 1
ATOM 3650 N N . LEU A 1 484 ? -24.109 -19.352 53.006 1.00 88.56 484 LEU A N 1
ATOM 3651 C CA . LEU A 1 484 ? -23.472 -18.398 52.087 1.00 88.56 484 LEU A CA 1
ATOM 3652 C C . LEU A 1 484 ? -21.949 -18.574 52.075 1.00 88.56 484 LEU A C 1
ATOM 3654 O O . LEU A 1 484 ? -21.336 -18.559 51.009 1.00 88.56 484 LEU A O 1
ATOM 3658 N N . ILE A 1 485 ? -21.347 -18.797 53.248 1.00 91.62 485 ILE A N 1
ATOM 3659 C CA . ILE A 1 485 ? -19.908 -19.068 53.380 1.00 91.62 485 ILE A CA 1
ATOM 3660 C C . ILE A 1 485 ? -19.541 -20.377 52.661 1.00 91.62 485 ILE A C 1
ATOM 3662 O O . ILE A 1 485 ? -18.600 -20.389 51.872 1.00 91.62 485 ILE A O 1
ATOM 3666 N N . THR A 1 486 ? -20.317 -21.448 52.853 1.00 92.50 486 THR A N 1
ATOM 3667 C CA . THR A 1 486 ? -20.089 -22.745 52.186 1.00 92.50 486 THR A CA 1
ATOM 3668 C C . THR A 1 486 ? -20.219 -22.627 50.664 1.00 92.50 486 THR A C 1
ATOM 3670 O O . THR A 1 486 ? -19.370 -23.138 49.938 1.00 92.50 486 THR A O 1
ATOM 3673 N N . ALA A 1 487 ? -21.221 -21.895 50.161 1.00 90.38 487 ALA A N 1
ATOM 3674 C CA . ALA A 1 487 ? -21.384 -21.660 48.724 1.00 90.38 487 ALA A CA 1
ATOM 3675 C C . ALA A 1 487 ? -20.192 -20.895 48.113 1.00 90.38 487 ALA A C 1
ATOM 3677 O O . ALA A 1 487 ? -19.733 -21.231 47.019 1.00 90.38 487 ALA A O 1
ATOM 3678 N N . ALA A 1 488 ? -19.651 -19.906 48.830 1.00 91.50 488 ALA A N 1
ATOM 3679 C CA . ALA A 1 488 ? -18.445 -19.189 48.423 1.00 91.50 488 ALA A CA 1
ATOM 3680 C C . ALA A 1 488 ? -17.193 -20.092 48.452 1.00 91.50 488 ALA A C 1
ATOM 3682 O O . ALA A 1 488 ? -16.378 -20.055 47.527 1.00 91.50 488 ALA A O 1
ATOM 3683 N N . GLU A 1 489 ? -17.050 -20.950 49.469 1.00 93.62 489 GLU A N 1
ATOM 3684 C CA . GLU A 1 489 ? -15.963 -21.935 49.568 1.00 93.62 489 GLU A CA 1
ATOM 3685 C C . GLU A 1 489 ? -16.025 -23.013 48.475 1.00 93.62 489 GLU A C 1
ATOM 3687 O O . GLU A 1 489 ? -14.982 -23.435 47.971 1.00 93.62 489 GLU A O 1
ATOM 3692 N N . ASP A 1 490 ? -17.224 -23.438 48.067 1.00 92.69 490 ASP A N 1
ATOM 3693 C CA . ASP A 1 490 ? -17.431 -24.365 46.950 1.00 92.69 490 ASP A CA 1
ATOM 3694 C C . ASP A 1 490 ? -17.002 -23.744 45.609 1.00 92.69 490 ASP A C 1
ATOM 3696 O O . ASP A 1 490 ? -16.311 -24.401 44.825 1.00 92.69 490 ASP A O 1
ATOM 3700 N N . VAL A 1 491 ? -17.332 -22.469 45.358 1.00 92.50 491 VAL A N 1
ATOM 3701 C CA . VAL A 1 491 ? -16.858 -21.731 44.170 1.00 92.50 491 VAL A CA 1
ATOM 3702 C C . VAL A 1 491 ? -15.337 -21.554 44.204 1.00 92.50 491 VAL A C 1
ATOM 3704 O O . VAL A 1 491 ? -14.662 -21.842 43.212 1.00 92.50 491 VAL A O 1
ATOM 3707 N N . LEU A 1 492 ? -14.776 -21.157 45.351 1.00 93.62 492 LEU A N 1
ATOM 3708 C CA . LEU A 1 492 ? -13.332 -20.991 45.532 1.00 93.62 492 LEU A CA 1
ATOM 3709 C C . LEU A 1 492 ? -12.561 -22.290 45.237 1.00 93.62 492 LEU A C 1
ATOM 3711 O O . LEU A 1 492 ? -11.523 -22.255 44.573 1.00 93.62 492 LEU A O 1
ATOM 3715 N N . ARG A 1 493 ? -13.090 -23.443 45.669 1.00 92.69 493 ARG A N 1
ATOM 3716 C CA . ARG A 1 493 ? -12.492 -24.770 45.433 1.00 92.69 493 ARG A CA 1
ATOM 3717 C C . ARG A 1 493 ? -12.400 -25.137 43.947 1.00 92.69 493 ARG A C 1
ATOM 3719 O O . ARG A 1 493 ? -11.512 -25.900 43.574 1.00 92.69 493 ARG A O 1
ATOM 3726 N N . VAL A 1 494 ? -13.295 -24.604 43.112 1.00 90.88 494 VAL A N 1
ATOM 3727 C CA . VAL A 1 494 ? -13.312 -24.829 41.656 1.00 90.88 494 VAL A CA 1
ATOM 3728 C C . VAL A 1 494 ? -12.413 -23.839 40.911 1.00 90.88 494 VAL A C 1
ATOM 3730 O O . VAL A 1 494 ? -11.748 -24.235 39.957 1.00 90.88 494 VAL A O 1
ATOM 3733 N N . GLU A 1 495 ? -12.361 -22.573 41.329 1.00 92.00 495 GLU A N 1
ATOM 3734 C CA . GLU A 1 495 ? -11.639 -21.523 40.590 1.00 92.00 495 GLU A CA 1
ATOM 3735 C C . GLU A 1 495 ? -10.170 -21.348 41.013 1.00 92.00 495 GLU A C 1
ATOM 3737 O O . GLU A 1 495 ? -9.344 -20.961 40.185 1.00 92.00 495 GLU A O 1
ATOM 3742 N N . GLU A 1 496 ? -9.780 -21.686 42.250 1.00 91.56 496 GLU A N 1
ATOM 3743 C CA . GLU A 1 496 ? -8.368 -21.608 42.666 1.00 91.56 496 GLU A CA 1
ATOM 3744 C C . GLU A 1 496 ? -7.422 -22.504 41.829 1.00 91.56 496 GLU A C 1
ATOM 3746 O O . GLU A 1 496 ? -6.355 -22.019 41.437 1.00 91.56 496 GLU A O 1
ATOM 3751 N N . PRO A 1 497 ? -7.768 -23.765 41.485 1.00 93.50 497 PRO A N 1
ATOM 3752 C CA . PRO A 1 497 ? -6.975 -24.563 40.549 1.00 93.50 497 PRO A CA 1
ATOM 3753 C C . PRO A 1 497 ? -6.868 -23.922 39.160 1.00 93.50 497 PRO A C 1
ATOM 3755 O O . PRO A 1 497 ? -5.804 -23.975 38.543 1.00 93.50 497 PRO A O 1
ATOM 3758 N N . LYS A 1 498 ? -7.943 -23.278 38.677 1.00 93.31 498 LYS A N 1
ATOM 3759 C CA . LYS A 1 498 ? -7.950 -22.615 37.365 1.00 93.31 498 LYS A CA 1
ATOM 3760 C C . LYS A 1 498 ? -7.053 -21.388 37.341 1.00 93.31 498 LYS A C 1
ATOM 3762 O O . LYS A 1 498 ? -6.302 -21.206 36.389 1.00 93.31 498 LYS A O 1
ATOM 3767 N N . MET A 1 499 ? -7.096 -20.575 38.394 1.00 92.88 499 MET A N 1
ATOM 3768 C CA . MET A 1 499 ? -6.231 -19.406 38.549 1.00 92.88 499 MET A CA 1
ATOM 3769 C C . MET A 1 499 ? -4.747 -19.809 38.492 1.00 92.88 499 MET A C 1
ATOM 3771 O O . MET A 1 499 ? -4.023 -19.306 37.636 1.00 92.88 499 MET A O 1
ATOM 3775 N N . LYS A 1 500 ? -4.330 -20.824 39.261 1.00 93.69 500 LYS A N 1
ATOM 3776 C CA . LYS A 1 500 ? -2.944 -21.337 39.239 1.00 93.69 500 LYS A CA 1
ATOM 3777 C C . LYS A 1 500 ? -2.527 -21.905 37.880 1.00 93.69 500 LYS A C 1
ATOM 3779 O O . LYS A 1 500 ? -1.384 -21.742 37.462 1.00 93.69 500 LYS A O 1
ATOM 3784 N N . ALA A 1 501 ? -3.444 -22.552 37.160 1.00 94.12 501 ALA A N 1
ATOM 3785 C CA . ALA A 1 501 ? -3.165 -23.019 35.805 1.00 94.12 501 ALA A CA 1
ATOM 3786 C C . ALA A 1 501 ? -2.998 -21.859 34.801 1.00 94.12 501 ALA A C 1
ATOM 3788 O O . ALA A 1 501 ? -2.154 -21.949 33.911 1.00 94.12 501 ALA A O 1
ATOM 3789 N N . ARG A 1 502 ? -3.738 -20.749 34.957 1.00 93.88 502 ARG A N 1
ATOM 3790 C CA . ARG A 1 502 ? -3.547 -19.522 34.156 1.00 93.88 502 ARG A CA 1
ATOM 3791 C C . ARG A 1 502 ? -2.183 -18.878 34.430 1.00 93.88 502 ARG A C 1
ATOM 3793 O O . ARG A 1 502 ? -1.504 -18.507 33.476 1.00 93.88 502 ARG A O 1
ATOM 3800 N N . GLU A 1 503 ? -1.748 -18.823 35.690 1.00 93.12 503 GLU A N 1
ATOM 3801 C CA . GLU A 1 503 ? -0.400 -18.358 36.066 1.00 93.12 503 GLU A CA 1
ATOM 3802 C C . GLU A 1 503 ? 0.698 -19.217 35.410 1.00 93.12 503 GLU A C 1
ATOM 3804 O O . GLU A 1 503 ? 1.596 -18.683 34.758 1.00 93.12 503 GLU A O 1
ATOM 3809 N N . GLN A 1 504 ? 0.586 -20.549 35.483 1.00 93.44 504 GLN A N 1
ATOM 3810 C CA . GLN A 1 504 ? 1.542 -21.477 34.859 1.00 93.44 504 GLN A CA 1
ATOM 3811 C C . GLN A 1 504 ? 1.565 -21.377 33.325 1.00 93.44 504 GLN A C 1
ATOM 3813 O O . GLN A 1 504 ? 2.635 -21.436 32.718 1.00 93.44 504 GLN A O 1
ATOM 3818 N N . LEU A 1 505 ? 0.408 -21.189 32.677 1.00 94.62 505 LEU A N 1
ATOM 3819 C CA . LEU A 1 505 ? 0.334 -20.913 31.236 1.00 94.62 505 LEU A CA 1
ATOM 3820 C C . LEU A 1 505 ? 1.026 -19.593 30.877 1.00 94.62 505 LEU A C 1
ATOM 3822 O O . LEU A 1 505 ? 1.713 -19.527 29.857 1.00 94.62 505 LEU A O 1
ATOM 3826 N N . GLN A 1 506 ? 0.860 -18.552 31.698 1.00 93.25 506 GLN A N 1
ATOM 3827 C CA . GLN A 1 506 ? 1.502 -17.256 31.495 1.00 93.25 506 GLN A CA 1
ATOM 3828 C C . GLN A 1 506 ? 3.027 -17.359 31.629 1.00 93.25 506 GLN A C 1
ATOM 3830 O O . GLN A 1 506 ? 3.732 -16.890 30.735 1.00 93.25 506 GLN A O 1
ATOM 3835 N N . GLU A 1 507 ? 3.532 -18.014 32.677 1.00 92.62 507 GLU A N 1
ATOM 3836 C CA . GLU A 1 507 ? 4.968 -18.239 32.880 1.00 92.62 507 GLU A CA 1
ATOM 3837 C C . GLU A 1 507 ? 5.577 -19.071 31.740 1.00 92.62 507 GLU A C 1
ATOM 3839 O O . GLU A 1 507 ? 6.570 -18.661 31.138 1.00 92.62 507 GLU A O 1
ATOM 3844 N N . ALA A 1 508 ? 4.950 -20.188 31.356 1.00 92.88 508 ALA A N 1
ATOM 3845 C CA . ALA A 1 508 ? 5.433 -21.035 30.261 1.00 92.88 508 ALA A CA 1
ATOM 3846 C C . ALA A 1 508 ? 5.380 -20.341 28.883 1.00 92.88 508 ALA A C 1
ATOM 3848 O O . ALA A 1 508 ? 6.193 -20.638 28.008 1.00 92.88 508 ALA A O 1
ATOM 3849 N N . CYS A 1 509 ? 4.455 -19.394 28.680 1.00 91.25 509 CYS A N 1
ATOM 3850 C CA . CYS A 1 509 ? 4.409 -18.551 27.479 1.00 91.25 509 CYS A CA 1
ATOM 3851 C C . CYS A 1 509 ? 5.459 -17.425 27.468 1.00 91.25 509 CYS A C 1
ATOM 3853 O O . CYS A 1 509 ? 5.670 -16.831 26.409 1.00 91.25 509 CYS A O 1
ATOM 3855 N N . GLN A 1 510 ? 6.077 -17.102 28.608 1.00 90.38 510 GLN A N 1
ATOM 3856 C CA . GLN A 1 510 ? 7.215 -16.180 28.701 1.00 90.38 510 GLN A CA 1
ATOM 3857 C C . GLN A 1 510 ? 8.531 -16.958 28.564 1.00 90.38 510 GLN A C 1
ATOM 3859 O O . GLN A 1 510 ? 9.329 -16.689 27.669 1.00 90.38 510 GLN A O 1
ATOM 3864 N N . ASN A 1 511 ? 8.709 -17.989 29.392 1.00 91.19 511 ASN A N 1
ATOM 3865 C CA . ASN A 1 511 ? 9.866 -18.881 29.406 1.00 91.19 511 ASN A CA 1
ATOM 3866 C C . ASN A 1 511 ? 9.629 -20.084 28.475 1.00 91.19 511 ASN A C 1
ATOM 3868 O O . ASN A 1 511 ? 9.493 -21.228 28.920 1.00 91.19 511 ASN A O 1
ATOM 3872 N N . ILE A 1 512 ? 9.552 -19.795 27.169 1.00 89.19 512 ILE A N 1
ATOM 3873 C CA . ILE A 1 512 ? 9.229 -20.752 26.099 1.00 89.19 512 ILE A CA 1
ATOM 3874 C C . ILE A 1 512 ? 10.194 -21.944 26.141 1.00 89.19 512 ILE A C 1
ATOM 3876 O O . ILE A 1 512 ? 11.336 -21.874 25.695 1.00 89.19 512 ILE A O 1
ATOM 3880 N N . THR A 1 513 ? 9.706 -23.062 26.673 1.00 91.81 513 THR A N 1
ATOM 3881 C CA . THR A 1 513 ? 10.419 -24.339 26.744 1.00 91.81 513 THR A CA 1
ATOM 3882 C C . THR A 1 513 ? 9.438 -25.475 26.487 1.00 91.81 513 THR A C 1
ATOM 3884 O O . THR A 1 513 ? 8.312 -25.460 26.989 1.00 91.81 513 THR A O 1
ATOM 3887 N N . LYS A 1 514 ? 9.858 -26.497 25.730 1.00 90.50 514 LYS A N 1
ATOM 3888 C CA . LYS A 1 514 ? 8.993 -27.637 25.385 1.00 90.50 514 LYS A CA 1
ATOM 3889 C C . LYS A 1 514 ? 8.405 -28.322 26.629 1.00 90.50 514 LYS A C 1
ATOM 3891 O O . LYS A 1 514 ? 7.206 -28.582 26.675 1.00 90.50 514 LYS A O 1
ATOM 3896 N N . ALA A 1 515 ? 9.224 -28.549 27.658 1.00 91.75 515 ALA A N 1
ATOM 3897 C CA . ALA A 1 515 ? 8.787 -29.170 28.909 1.00 91.75 515 ALA A CA 1
ATOM 3898 C C . ALA A 1 515 ? 7.835 -28.276 29.730 1.00 91.75 515 ALA A C 1
ATOM 3900 O O . ALA A 1 515 ? 6.813 -28.766 30.208 1.00 91.75 515 ALA A O 1
ATOM 3901 N N . GLY A 1 516 ? 8.128 -26.974 29.861 1.00 91.56 516 GLY A N 1
ATOM 3902 C CA . GLY A 1 516 ? 7.283 -26.035 30.607 1.00 91.56 516 GLY A CA 1
ATOM 3903 C C . GLY A 1 516 ? 5.907 -25.852 29.964 1.00 91.56 516 GLY A C 1
ATOM 3904 O O . GLY A 1 516 ? 4.886 -25.957 30.641 1.00 91.56 516 GLY A O 1
ATOM 3905 N N . LEU A 1 517 ? 5.867 -25.678 28.639 1.00 94.19 517 LEU A N 1
ATOM 3906 C CA . LEU A 1 517 ? 4.620 -25.574 27.877 1.00 94.19 517 LEU A CA 1
ATOM 3907 C C . LEU A 1 517 ? 3.784 -26.860 27.966 1.00 94.19 517 LEU A C 1
ATOM 3909 O O . LEU A 1 517 ? 2.574 -26.786 28.171 1.00 94.19 517 LEU A O 1
ATOM 3913 N N . GLN A 1 518 ? 4.417 -28.037 27.886 1.00 94.81 518 GLN A N 1
ATOM 3914 C CA . GLN A 1 518 ? 3.725 -29.317 28.057 1.00 94.81 518 GLN A CA 1
ATOM 3915 C C . GLN A 1 518 ? 3.095 -29.449 29.450 1.00 94.81 518 GLN A C 1
ATOM 3917 O O . GLN A 1 518 ? 1.929 -29.833 29.560 1.00 94.81 518 GLN A O 1
ATOM 3922 N N . ALA A 1 519 ? 3.846 -29.115 30.504 1.00 93.94 519 ALA A N 1
ATOM 3923 C CA . ALA A 1 519 ? 3.365 -29.175 31.880 1.00 93.94 519 ALA A CA 1
ATOM 3924 C C . ALA A 1 519 ? 2.202 -28.198 32.120 1.00 93.94 519 ALA A C 1
ATOM 3926 O O . ALA A 1 519 ? 1.172 -28.601 32.660 1.00 93.94 519 ALA A O 1
ATOM 3927 N N . ALA A 1 520 ? 2.315 -26.951 31.650 1.00 94.19 520 ALA A N 1
ATOM 3928 C CA . ALA A 1 520 ? 1.268 -25.941 31.792 1.00 94.19 520 ALA A CA 1
ATOM 3929 C C . ALA A 1 520 ? -0.025 -26.314 31.040 1.00 94.19 520 ALA A C 1
ATOM 3931 O O . ALA A 1 520 ? -1.118 -26.173 31.585 1.00 94.19 520 ALA A O 1
ATOM 3932 N N . VAL A 1 521 ? 0.072 -26.870 29.823 1.00 94.88 521 VAL A N 1
ATOM 3933 C CA . VAL A 1 521 ? -1.096 -27.383 29.077 1.00 94.88 521 VAL A CA 1
ATOM 3934 C C . VAL A 1 521 ? -1.744 -28.576 29.792 1.00 94.88 521 VAL A C 1
ATOM 3936 O O . VAL A 1 521 ? -2.971 -28.682 29.827 1.00 94.88 521 VAL A O 1
ATOM 3939 N N . GLN A 1 522 ? -0.954 -29.477 30.384 1.00 94.56 522 GLN A N 1
ATOM 3940 C CA . GLN A 1 522 ? -1.491 -30.594 31.170 1.00 94.56 522 GLN A CA 1
ATOM 3941 C C . GLN A 1 522 ? -2.184 -30.109 32.454 1.00 94.56 522 GLN A C 1
ATOM 3943 O O . GLN A 1 522 ? -3.285 -30.573 32.751 1.00 94.56 522 GLN A O 1
ATOM 3948 N N . ALA A 1 523 ? -1.605 -29.136 33.163 1.00 93.50 523 ALA A N 1
ATOM 3949 C CA . ALA A 1 523 ? -2.213 -28.509 34.336 1.00 93.50 523 ALA A CA 1
ATOM 3950 C C . ALA A 1 523 ? -3.523 -27.778 33.990 1.00 93.50 523 ALA A C 1
ATOM 3952 O O . ALA A 1 523 ? -4.528 -27.961 34.674 1.00 93.50 523 ALA A O 1
ATOM 3953 N N . ALA A 1 524 ? -3.554 -27.030 32.883 1.00 94.25 524 ALA A N 1
ATOM 3954 C CA . ALA A 1 524 ? -4.750 -26.356 32.375 1.00 94.25 524 ALA A CA 1
ATOM 3955 C C . ALA A 1 524 ? -5.903 -27.327 32.081 1.00 94.25 524 ALA A C 1
ATOM 3957 O O . ALA A 1 524 ? -7.042 -27.090 32.489 1.00 94.25 524 ALA A O 1
ATOM 3958 N N . LYS A 1 525 ? -5.602 -28.458 31.433 1.00 94.50 525 LYS A N 1
ATOM 3959 C CA . LYS A 1 525 ? -6.585 -29.518 31.165 1.00 94.50 525 LYS A CA 1
ATOM 3960 C C . LYS A 1 525 ? -7.057 -30.206 32.446 1.00 94.50 525 LYS A C 1
ATOM 3962 O O . LYS A 1 525 ? -8.250 -30.452 32.586 1.00 94.50 525 LYS A O 1
ATOM 3967 N N . ALA A 1 526 ? -6.158 -30.463 33.398 1.00 93.44 526 ALA A N 1
ATOM 3968 C CA . ALA A 1 526 ? -6.505 -31.048 34.694 1.00 93.44 526 ALA A CA 1
ATOM 3969 C C . ALA A 1 526 ? -7.363 -30.111 35.571 1.00 93.44 526 ALA A C 1
ATOM 3971 O O . ALA A 1 526 ? -8.232 -30.584 36.298 1.00 93.44 526 ALA A O 1
ATOM 3972 N N . ALA A 1 527 ? -7.161 -28.794 35.473 1.00 92.94 527 ALA A N 1
ATOM 3973 C CA . ALA A 1 527 ? -7.969 -27.779 36.153 1.00 92.94 527 ALA A CA 1
ATOM 3974 C C . ALA A 1 527 ? -9.302 -27.460 35.438 1.00 92.94 527 ALA A C 1
ATOM 3976 O O . ALA A 1 527 ? -10.127 -26.721 35.976 1.00 92.94 527 ALA A O 1
ATOM 3977 N N . GLY A 1 528 ? -9.538 -27.999 34.237 1.00 91.88 528 GLY A N 1
ATOM 3978 C CA . GLY A 1 528 ? -10.758 -27.743 33.467 1.00 91.88 528 GLY A CA 1
ATOM 3979 C C . GLY A 1 528 ? -10.858 -26.310 32.934 1.00 91.88 528 GLY A C 1
ATOM 3980 O O . GLY A 1 528 ? -11.923 -25.696 33.028 1.00 91.88 528 GLY A O 1
ATOM 3981 N N . LEU A 1 529 ? -9.755 -25.759 32.419 1.00 93.38 529 LEU A N 1
ATOM 3982 C CA . LEU A 1 529 ? -9.789 -24.570 31.557 1.00 93.38 529 LEU A CA 1
ATOM 3983 C C . LEU A 1 529 ? -10.410 -24.918 30.196 1.00 93.38 529 LEU A C 1
ATOM 3985 O O . LEU A 1 529 ? -10.298 -26.052 29.721 1.00 93.38 529 LEU A O 1
ATOM 3989 N N . GLU A 1 530 ? -11.016 -23.929 29.545 1.00 91.06 530 GLU A N 1
ATOM 3990 C CA . GLU A 1 530 ? -11.532 -24.087 28.185 1.00 91.06 530 GLU A CA 1
ATOM 3991 C C . GLU A 1 530 ? -10.386 -24.147 27.155 1.00 91.06 530 GLU A C 1
ATOM 3993 O O . GLU A 1 530 ? -9.358 -23.489 27.346 1.00 91.06 530 GLU A O 1
ATOM 3998 N N . PRO A 1 531 ? -10.536 -24.864 26.020 1.00 91.31 531 PRO A N 1
ATOM 3999 C CA . PRO A 1 531 ? -9.475 -24.996 25.015 1.00 91.31 531 PRO A CA 1
ATOM 4000 C C . PRO A 1 531 ? -8.904 -23.669 24.503 1.00 91.31 531 PRO A C 1
ATOM 4002 O O . PRO A 1 531 ? -7.712 -23.577 24.220 1.00 91.31 531 PRO A O 1
ATOM 4005 N N . GLY A 1 532 ? -9.727 -22.618 24.434 1.00 90.75 532 GLY A N 1
ATOM 4006 C CA . GLY A 1 532 ? -9.281 -21.278 24.040 1.00 90.75 532 GLY A CA 1
ATOM 4007 C C . GLY A 1 532 ? -8.280 -20.634 25.008 1.00 90.75 532 GLY A C 1
ATOM 4008 O O . GLY A 1 532 ? -7.476 -19.814 24.574 1.00 90.75 532 GLY A O 1
ATOM 4009 N N . GLU A 1 533 ? -8.280 -21.017 26.290 1.00 91.44 533 GLU A N 1
ATOM 4010 C CA . GLU A 1 533 ? -7.386 -20.446 27.307 1.00 91.44 533 GLU A CA 1
ATOM 4011 C C . GLU A 1 533 ? -5.946 -20.972 27.181 1.00 91.44 533 GLU A C 1
ATOM 4013 O O . GLU A 1 533 ? -4.997 -20.234 27.442 1.00 91.44 533 GLU A O 1
ATOM 4018 N N . TYR A 1 534 ? -5.765 -22.226 26.745 1.00 95.19 534 TYR A N 1
ATOM 4019 C CA . TYR A 1 534 ? -4.445 -22.859 26.596 1.00 95.19 534 TYR A CA 1
ATOM 4020 C C . TYR A 1 534 ? -3.986 -23.071 25.143 1.00 95.19 534 TYR A C 1
ATOM 4022 O O . TYR A 1 534 ? -2.826 -23.427 24.929 1.00 95.19 534 TYR A O 1
ATOM 4030 N N . ALA A 1 535 ? -4.827 -22.795 24.137 1.00 92.75 535 ALA A N 1
ATOM 4031 C CA . ALA A 1 535 ? -4.493 -22.960 22.714 1.00 92.75 535 ALA A CA 1
ATOM 4032 C C . ALA A 1 535 ? -3.168 -22.285 22.300 1.00 92.75 535 ALA A C 1
ATOM 4034 O O . ALA A 1 535 ? -2.397 -22.852 21.526 1.00 92.75 535 ALA A O 1
ATOM 4035 N N . LYS A 1 536 ? -2.853 -21.104 22.858 1.00 93.06 536 LYS A N 1
ATOM 4036 C CA . LYS A 1 536 ? -1.576 -20.407 22.616 1.00 93.06 536 LYS A CA 1
ATOM 4037 C C . LYS A 1 536 ? -0.366 -21.226 23.089 1.00 93.06 536 LYS A C 1
ATOM 4039 O O . LYS A 1 536 ? 0.648 -21.276 22.395 1.00 93.06 536 LYS A O 1
ATOM 4044 N N . ALA A 1 537 ? -0.464 -21.869 24.252 1.00 92.62 537 ALA A N 1
ATOM 4045 C CA . ALA A 1 537 ? 0.609 -22.701 24.790 1.00 92.62 537 ALA A CA 1
ATOM 4046 C C . ALA A 1 537 ? 0.770 -24.005 23.987 1.00 92.62 537 ALA A C 1
ATOM 4048 O O . ALA A 1 537 ? 1.896 -24.443 23.764 1.00 92.62 537 ALA A O 1
ATOM 4049 N N . GLU A 1 538 ? -0.325 -24.578 23.473 1.00 93.69 538 GLU A N 1
ATOM 4050 C CA . GLU A 1 538 ? -0.271 -25.721 22.548 1.00 93.69 538 GLU A CA 1
ATOM 4051 C C . GLU A 1 538 ? 0.361 -25.365 21.196 1.00 93.69 538 GLU A C 1
ATOM 4053 O O . GLU A 1 538 ? 1.161 -26.139 20.668 1.00 93.69 538 GLU A O 1
ATOM 4058 N N . GLU A 1 539 ? 0.063 -24.185 20.642 1.00 93.69 539 GLU A N 1
ATOM 4059 C CA . GLU A 1 539 ? 0.685 -23.717 19.399 1.00 93.69 539 GLU A CA 1
ATOM 4060 C C . GLU A 1 539 ? 2.200 -23.511 19.570 1.00 93.69 539 GLU A C 1
ATOM 4062 O O . GLU A 1 539 ? 2.985 -23.937 18.718 1.00 93.69 539 GLU A O 1
ATOM 4067 N N . LEU A 1 540 ? 2.623 -22.905 20.687 1.00 92.44 540 LEU A N 1
ATOM 4068 C CA . LEU A 1 540 ? 4.038 -22.734 21.030 1.00 92.44 540 LEU A CA 1
ATOM 4069 C C . LEU A 1 540 ? 4.734 -24.082 21.273 1.00 92.44 540 LEU A C 1
ATOM 4071 O O . LEU A 1 540 ? 5.822 -24.301 20.742 1.00 92.44 540 LEU A O 1
ATOM 4075 N N . PHE A 1 541 ? 4.097 -25.011 21.996 1.00 93.81 541 PHE A N 1
ATOM 4076 C CA . PHE A 1 541 ? 4.622 -26.363 22.214 1.00 93.81 541 PHE A CA 1
ATOM 4077 C C . PHE A 1 541 ? 4.866 -27.092 20.886 1.00 93.81 541 PHE A C 1
ATOM 4079 O O . PHE A 1 541 ? 5.935 -27.669 20.685 1.00 93.81 541 PHE A O 1
ATOM 4086 N N . ARG A 1 542 ? 3.906 -27.017 19.951 1.00 91.88 542 ARG A N 1
ATOM 4087 C CA . ARG A 1 542 ? 4.025 -27.650 18.631 1.00 91.88 542 ARG A CA 1
ATOM 4088 C C . ARG A 1 542 ? 5.179 -27.066 17.811 1.00 91.88 542 ARG A C 1
ATOM 4090 O O . ARG A 1 542 ? 5.901 -27.828 17.178 1.00 91.88 542 ARG A O 1
ATOM 4097 N N . LYS A 1 543 ? 5.378 -25.741 17.842 1.00 92.38 543 LYS A N 1
ATOM 4098 C CA . LYS A 1 543 ? 6.512 -25.081 17.166 1.00 92.38 543 LYS A CA 1
ATOM 4099 C C . LYS A 1 543 ? 7.855 -25.525 17.746 1.00 92.38 543 LYS A C 1
ATOM 4101 O O . LYS A 1 543 ? 8.782 -25.801 16.992 1.00 92.38 543 LYS A O 1
ATOM 4106 N N . GLU A 1 544 ? 7.960 -25.645 19.067 1.00 91.94 544 GLU A N 1
ATOM 4107 C CA . GLU A 1 544 ? 9.212 -26.064 19.707 1.00 91.94 544 GLU A CA 1
ATOM 4108 C C . GLU A 1 544 ? 9.518 -27.556 19.472 1.00 91.94 544 GLU A C 1
ATOM 4110 O O . GLU A 1 544 ? 10.671 -27.939 19.281 1.00 91.94 544 GLU A O 1
ATOM 4115 N N . GLU A 1 545 ? 8.490 -28.406 19.380 1.00 91.94 545 GLU A N 1
ATOM 4116 C CA . GLU A 1 545 ? 8.638 -29.790 18.914 1.00 91.94 545 GLU A CA 1
ATOM 4117 C C . GLU A 1 545 ? 9.072 -29.887 17.440 1.00 91.94 545 GLU A C 1
ATOM 4119 O O . GLU A 1 545 ? 9.897 -30.736 17.094 1.00 91.94 545 GLU A O 1
ATOM 4124 N N . GLU A 1 546 ? 8.561 -29.007 16.578 1.00 92.06 546 GLU A N 1
ATOM 4125 C CA . GLU A 1 546 ? 8.948 -28.933 15.168 1.00 92.06 546 GLU A CA 1
ATOM 4126 C C . GLU A 1 546 ? 10.420 -28.520 15.000 1.00 92.06 546 GLU A C 1
ATOM 4128 O O . GLU A 1 546 ? 11.153 -29.194 14.271 1.00 92.06 546 GLU A O 1
ATOM 4133 N N . LYS A 1 547 ? 10.902 -27.522 15.758 1.00 91.81 547 LYS A N 1
ATOM 4134 C CA . LYS A 1 547 ? 12.335 -27.175 15.823 1.00 91.81 547 LYS A CA 1
ATOM 4135 C C . LYS A 1 547 ? 13.202 -28.332 16.316 1.00 91.81 547 LYS A C 1
ATOM 4137 O O . LYS A 1 547 ? 14.211 -28.641 15.688 1.00 91.81 547 LYS A O 1
ATOM 4142 N N . GLU A 1 548 ? 12.821 -29.000 17.410 1.00 91.19 548 GLU A N 1
ATOM 4143 C CA . GLU A 1 548 ? 13.585 -30.130 17.970 1.00 91.19 548 GLU A CA 1
ATOM 4144 C C . GLU A 1 548 ? 13.719 -31.281 16.953 1.00 91.19 548 GLU A C 1
ATOM 4146 O O . GLU A 1 548 ? 14.766 -31.924 16.837 1.00 91.19 548 GLU A O 1
ATOM 4151 N N . LYS A 1 549 ? 12.656 -31.530 16.180 1.00 93.69 549 LYS A N 1
ATOM 4152 C CA . LYS A 1 549 ? 12.636 -32.500 15.081 1.00 93.69 549 LYS A CA 1
ATOM 4153 C C . LYS A 1 549 ? 13.527 -32.060 13.915 1.00 93.69 549 LYS A C 1
ATOM 4155 O O . LYS A 1 549 ? 14.278 -32.885 13.395 1.00 93.69 549 LYS A O 1
ATOM 4160 N N . LEU A 1 550 ? 13.469 -30.789 13.519 1.00 93.75 550 LEU A N 1
ATOM 4161 C CA . LEU A 1 550 ? 14.286 -30.240 12.434 1.00 93.75 550 LEU A CA 1
ATOM 4162 C C . LEU A 1 550 ? 15.774 -30.223 12.794 1.00 93.75 550 LEU A C 1
ATOM 4164 O O . LEU A 1 550 ? 16.578 -30.663 11.982 1.00 93.75 550 LEU A O 1
ATOM 4168 N N . MET A 1 551 ? 16.157 -29.870 14.024 1.00 93.19 551 MET A N 1
ATOM 4169 C CA . MET A 1 551 ? 17.557 -29.942 14.472 1.00 93.19 551 MET A CA 1
ATOM 4170 C C . MET A 1 551 ? 18.134 -31.366 14.443 1.00 93.19 551 MET A C 1
ATOM 4172 O O . MET A 1 551 ? 19.311 -31.558 14.141 1.00 93.19 551 MET A O 1
ATOM 4176 N N . LYS A 1 552 ? 17.312 -32.399 14.661 1.00 94.75 552 LYS A N 1
ATOM 4177 C CA . LYS A 1 552 ? 17.746 -33.795 14.457 1.00 94.75 552 LYS A CA 1
ATOM 4178 C C . LYS A 1 552 ? 17.975 -34.112 12.974 1.00 94.75 552 LYS A C 1
ATOM 4180 O O . LYS A 1 552 ? 18.915 -34.837 12.649 1.00 94.75 552 LYS A O 1
ATOM 4185 N N . GLN A 1 553 ? 17.167 -33.545 12.075 1.00 94.00 553 GLN A N 1
ATOM 4186 C CA . GLN A 1 553 ? 17.367 -33.660 10.624 1.00 94.00 553 GLN A CA 1
ATOM 4187 C C . GLN A 1 553 ? 18.596 -32.871 10.141 1.00 94.00 553 GLN A C 1
ATOM 4189 O O . GLN A 1 553 ? 19.324 -33.387 9.300 1.00 94.00 553 GLN A O 1
ATOM 4194 N N . VAL A 1 554 ? 18.873 -31.690 10.711 1.00 94.44 554 VAL A N 1
ATOM 4195 C CA . VAL A 1 554 ? 20.106 -30.905 10.492 1.00 94.44 554 VAL A CA 1
ATOM 4196 C C . VAL A 1 554 ? 21.337 -31.753 10.812 1.00 94.44 554 VAL A C 1
ATOM 4198 O O . VAL A 1 554 ? 22.210 -31.909 9.960 1.00 94.44 554 VAL A O 1
ATOM 4201 N N . ASN A 1 555 ? 21.371 -32.366 11.999 1.00 93.94 555 ASN A N 1
ATOM 4202 C CA . ASN A 1 555 ? 22.497 -33.195 12.433 1.00 93.94 555 ASN A CA 1
ATOM 4203 C C . ASN A 1 555 ? 22.657 -34.459 11.574 1.00 93.94 555 ASN A C 1
ATOM 4205 O O . ASN A 1 555 ? 23.757 -34.735 11.107 1.00 93.94 555 ASN A O 1
ATOM 4209 N N . THR A 1 556 ? 21.564 -35.172 11.284 1.00 95.44 556 THR A N 1
ATOM 4210 C CA . THR A 1 556 ? 21.610 -36.374 10.425 1.00 95.44 556 THR A CA 1
ATOM 4211 C C . THR A 1 556 ? 22.085 -36.029 9.007 1.00 95.44 556 THR A C 1
ATOM 4213 O O . THR A 1 556 ? 22.931 -36.721 8.452 1.00 95.44 556 THR A O 1
ATOM 4216 N N . ALA A 1 557 ? 21.604 -34.927 8.419 1.00 93.75 557 ALA A N 1
ATOM 4217 C CA . ALA A 1 557 ? 22.047 -34.496 7.094 1.00 93.75 557 ALA A CA 1
ATOM 4218 C C . ALA A 1 557 ? 23.527 -34.067 7.095 1.00 93.75 557 ALA A C 1
ATOM 4220 O O . ALA A 1 557 ? 24.251 -34.368 6.145 1.00 93.75 557 ALA A O 1
ATOM 4221 N N . LEU A 1 558 ? 24.002 -33.418 8.166 1.00 94.56 558 LEU A N 1
ATOM 4222 C CA . LEU A 1 558 ? 25.425 -33.129 8.363 1.00 94.56 558 LEU A CA 1
ATOM 4223 C C . LEU A 1 558 ? 26.271 -34.408 8.409 1.00 94.56 558 LEU A C 1
ATOM 4225 O O . LEU A 1 558 ? 27.293 -34.459 7.725 1.00 94.56 558 LEU A O 1
ATOM 4229 N N . GLU A 1 559 ? 25.850 -35.426 9.162 1.00 94.25 559 GLU A N 1
ATOM 4230 C CA . GLU A 1 559 ? 26.516 -36.735 9.251 1.00 94.25 559 GLU A CA 1
ATOM 4231 C C . GLU A 1 559 ? 26.545 -37.456 7.895 1.00 94.25 559 GLU A C 1
ATOM 4233 O O . GLU A 1 559 ? 27.626 -37.816 7.422 1.00 94.25 559 GLU A O 1
ATOM 4238 N N . ASP A 1 560 ? 25.393 -37.583 7.224 1.00 92.12 560 ASP A N 1
ATOM 4239 C CA . ASP A 1 560 ? 25.271 -38.164 5.878 1.00 92.12 560 ASP A CA 1
ATOM 4240 C C . ASP A 1 560 ? 26.236 -37.489 4.892 1.00 92.12 560 ASP A C 1
ATOM 4242 O O . ASP A 1 560 ? 26.927 -38.145 4.108 1.00 92.12 560 ASP A O 1
ATOM 4246 N N . SER A 1 561 ? 26.334 -36.158 4.956 1.00 92.19 561 SER A N 1
ATOM 4247 C CA . SER A 1 561 ? 27.172 -35.393 4.037 1.00 92.19 561 SER A CA 1
ATOM 4248 C C . SER A 1 561 ? 28.663 -35.646 4.190 1.00 92.19 561 SER A C 1
ATOM 4250 O O . SER A 1 561 ? 29.409 -35.327 3.269 1.00 92.19 561 SER A O 1
ATOM 4252 N N . GLN A 1 562 ? 29.135 -36.181 5.320 1.00 90.69 562 GLN A N 1
ATOM 4253 C CA . GLN A 1 562 ? 30.550 -36.524 5.496 1.00 90.69 562 GLN A CA 1
ATOM 4254 C C . GLN A 1 562 ? 30.941 -37.763 4.680 1.00 90.69 562 GLN A C 1
ATOM 4256 O O . GLN A 1 562 ? 32.116 -37.930 4.367 1.00 90.69 562 GLN A O 1
ATOM 4261 N N . GLN A 1 563 ? 29.964 -38.598 4.309 1.00 88.75 563 GLN A N 1
ATOM 4262 C CA . GLN A 1 563 ? 30.166 -39.871 3.610 1.00 88.75 563 GLN A CA 1
ATOM 4263 C C . GLN A 1 563 ? 29.920 -39.776 2.092 1.00 88.75 563 GLN A C 1
ATOM 4265 O O . GLN A 1 563 ? 30.021 -40.782 1.393 1.00 88.75 563 GLN A O 1
ATOM 4270 N N . VAL A 1 564 ? 29.594 -38.586 1.570 1.00 91.50 564 VAL A N 1
ATOM 4271 C CA . VAL A 1 564 ? 29.326 -38.375 0.138 1.00 91.50 564 VAL A CA 1
ATOM 4272 C C . VAL A 1 564 ? 30.597 -38.544 -0.706 1.00 91.50 564 VAL A C 1
ATOM 4274 O O . VAL A 1 564 ? 31.671 -38.068 -0.330 1.00 91.50 564 VAL A O 1
ATOM 4277 N N . ASP A 1 565 ? 30.478 -39.192 -1.868 1.00 89.88 565 ASP A N 1
ATOM 4278 C CA . ASP A 1 565 ? 31.591 -39.308 -2.812 1.00 89.88 565 ASP A CA 1
ATOM 4279 C C . ASP A 1 565 ? 31.910 -37.948 -3.448 1.00 89.88 565 ASP A C 1
ATOM 4281 O O . ASP A 1 565 ? 31.190 -37.458 -4.318 1.00 89.88 565 ASP A O 1
ATOM 4285 N N . MET A 1 566 ? 33.040 -37.370 -3.039 1.00 87.06 566 MET A N 1
ATOM 4286 C CA . MET A 1 566 ? 33.565 -36.097 -3.537 1.00 87.06 566 MET A CA 1
ATOM 4287 C C . MET A 1 566 ? 34.014 -36.126 -5.013 1.00 87.06 566 MET A C 1
ATOM 4289 O O . MET A 1 566 ? 34.499 -35.108 -5.500 1.00 87.06 566 MET A O 1
ATOM 4293 N N . LYS A 1 567 ? 33.893 -37.256 -5.725 1.00 86.50 567 LYS A N 1
ATOM 4294 C CA . LYS A 1 567 ? 34.151 -37.371 -7.175 1.00 86.50 567 LYS A CA 1
ATOM 4295 C C . LYS A 1 567 ? 32.879 -37.499 -8.018 1.00 86.50 567 LYS A C 1
ATOM 4297 O O . LYS A 1 567 ? 32.951 -37.366 -9.238 1.00 86.50 567 LYS A O 1
ATOM 4302 N N . SER A 1 568 ? 31.732 -37.757 -7.394 1.00 90.25 568 SER A N 1
ATOM 4303 C CA . SER A 1 568 ? 30.453 -37.959 -8.074 1.00 90.25 568 SER A CA 1
ATOM 4304 C C . SER A 1 568 ? 29.632 -36.671 -8.043 1.00 90.25 568 SER A C 1
ATOM 4306 O O . SER A 1 568 ? 29.093 -36.289 -7.003 1.00 90.25 568 SER A O 1
ATOM 4308 N N . ILE A 1 569 ? 29.514 -36.006 -9.198 1.00 83.81 569 ILE A N 1
ATOM 4309 C CA . ILE A 1 569 ? 28.724 -34.772 -9.354 1.00 83.81 569 ILE A CA 1
ATOM 4310 C C . ILE A 1 569 ? 27.282 -34.974 -8.869 1.00 83.81 569 ILE A C 1
ATOM 4312 O O . ILE A 1 569 ? 26.745 -34.118 -8.168 1.00 83.81 569 ILE A O 1
ATOM 4316 N N . ASP A 1 570 ? 26.659 -36.107 -9.192 1.00 83.81 570 ASP A N 1
ATOM 4317 C CA . ASP A 1 570 ? 25.253 -36.342 -8.857 1.00 83.81 570 ASP A CA 1
ATOM 4318 C C . ASP A 1 570 ? 25.056 -36.676 -7.373 1.00 83.81 570 ASP A C 1
ATOM 4320 O O . ASP A 1 570 ? 24.125 -36.165 -6.754 1.00 83.81 570 ASP A O 1
ATOM 4324 N N . SER A 1 571 ? 25.988 -37.412 -6.754 1.00 88.75 571 SER A N 1
ATOM 4325 C CA . SER A 1 571 ? 25.993 -37.626 -5.296 1.00 88.75 571 SER A CA 1
ATOM 4326 C C . SER A 1 571 ? 26.191 -36.316 -4.527 1.00 88.75 571 SER A C 1
ATOM 4328 O O . SER A 1 571 ? 25.534 -36.079 -3.512 1.00 88.75 571 SER A O 1
ATOM 4330 N N . LEU A 1 572 ? 27.068 -35.437 -5.023 1.00 87.44 572 LEU A N 1
ATOM 4331 C CA . LEU A 1 572 ? 27.291 -34.110 -4.450 1.00 87.44 572 LEU A CA 1
ATOM 4332 C C . LEU A 1 572 ? 26.069 -33.197 -4.603 1.00 87.44 572 LEU A C 1
ATOM 4334 O O . LEU A 1 572 ? 25.723 -32.506 -3.645 1.00 87.44 572 LEU A O 1
ATOM 4338 N N . ARG A 1 573 ? 25.393 -33.221 -5.760 1.00 84.81 573 ARG A N 1
ATOM 4339 C CA . ARG A 1 573 ? 24.135 -32.493 -6.006 1.00 84.81 573 ARG A CA 1
ATOM 4340 C C . ARG A 1 573 ? 23.019 -32.956 -5.077 1.00 84.81 573 ARG A C 1
ATOM 4342 O O . ARG A 1 573 ? 22.468 -32.125 -4.360 1.00 84.81 573 ARG A O 1
ATOM 4349 N N . GLU A 1 574 ? 22.739 -34.261 -5.031 1.00 90.81 574 GLU A N 1
ATOM 4350 C CA . GLU A 1 574 ? 21.708 -34.840 -4.156 1.00 90.81 574 GLU A CA 1
ATOM 4351 C C . GLU A 1 574 ? 21.937 -34.424 -2.696 1.00 90.81 574 GLU A C 1
ATOM 4353 O O . GLU A 1 574 ? 21.018 -33.965 -2.012 1.00 90.81 574 GLU A O 1
ATOM 4358 N N . MET A 1 575 ? 23.187 -34.498 -2.228 1.00 93.56 575 MET A N 1
ATOM 4359 C CA . MET A 1 575 ? 23.536 -34.118 -0.864 1.00 93.56 575 MET A CA 1
ATOM 4360 C C . MET A 1 575 ? 23.474 -32.602 -0.622 1.00 93.56 575 MET A C 1
ATOM 4362 O O . MET A 1 575 ? 22.974 -32.174 0.418 1.00 93.56 575 MET A O 1
ATOM 4366 N N . LYS A 1 576 ? 23.927 -31.768 -1.566 1.00 90.88 576 LYS A N 1
ATOM 4367 C CA . LYS A 1 576 ? 23.809 -30.298 -1.508 1.00 90.88 576 LYS A CA 1
ATOM 4368 C C . LYS A 1 576 ? 22.341 -29.860 -1.444 1.00 90.88 576 LYS A C 1
ATOM 4370 O O . LYS A 1 576 ? 22.003 -29.012 -0.617 1.00 90.88 576 LYS A O 1
ATOM 4375 N N . ASP A 1 577 ? 21.467 -30.463 -2.244 1.00 89.19 577 ASP A N 1
ATOM 4376 C CA . ASP A 1 577 ? 20.043 -30.116 -2.294 1.00 89.19 577 ASP A CA 1
ATOM 4377 C C . ASP A 1 577 ? 19.270 -30.658 -1.074 1.00 89.19 577 ASP A C 1
ATOM 4379 O O . ASP A 1 577 ? 18.393 -29.968 -0.542 1.00 89.19 577 ASP A O 1
ATOM 4383 N N . LYS A 1 578 ? 19.661 -31.822 -0.527 1.00 93.19 578 LYS A N 1
ATOM 4384 C CA . LYS A 1 578 ? 19.235 -32.294 0.809 1.00 93.19 578 LYS A CA 1
ATOM 4385 C C . LYS A 1 578 ? 19.644 -31.294 1.901 1.00 93.19 578 LYS A C 1
ATOM 4387 O O . LYS A 1 578 ? 18.800 -30.872 2.692 1.00 93.19 578 LYS A O 1
ATOM 4392 N N . LEU A 1 579 ? 20.910 -30.862 1.853 1.00 93.31 579 LEU A N 1
ATOM 4393 C CA . LEU A 1 579 ? 21.520 -29.688 2.495 1.00 93.31 579 LEU A CA 1
ATOM 4394 C C . LEU A 1 579 ? 20.560 -28.510 2.636 1.00 93.31 579 LEU A C 1
ATOM 4396 O O . LEU A 1 579 ? 20.087 -28.125 3.707 1.00 93.31 579 LEU A O 1
ATOM 4400 N N . GLN A 1 580 ? 20.289 -27.949 1.466 1.00 92.50 580 GLN A N 1
ATOM 4401 C CA . GLN A 1 580 ? 19.519 -26.739 1.250 1.00 92.50 580 GLN A CA 1
ATOM 4402 C C . GLN A 1 580 ? 18.050 -26.893 1.670 1.00 92.50 580 GLN A C 1
ATOM 4404 O O . GLN A 1 580 ? 17.475 -25.957 2.226 1.00 92.50 580 GLN A O 1
ATOM 4409 N N . THR A 1 581 ? 17.457 -28.073 1.472 1.00 93.56 581 THR A N 1
ATOM 4410 C CA . THR A 1 581 ? 16.078 -28.375 1.889 1.00 93.56 581 THR A CA 1
ATOM 4411 C C . THR A 1 581 ? 15.936 -28.373 3.413 1.00 93.56 581 THR A C 1
ATOM 4413 O O . THR A 1 581 ? 15.027 -27.735 3.944 1.0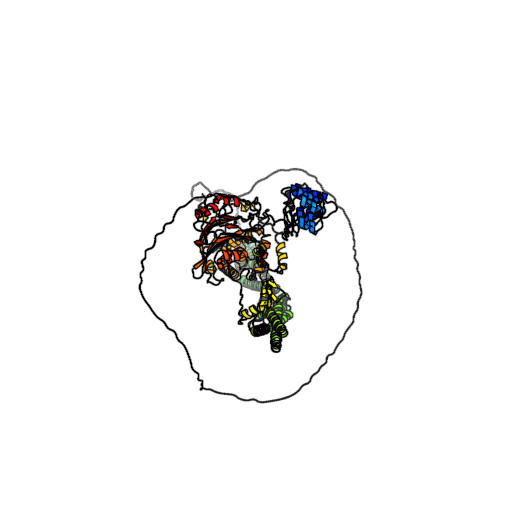0 93.56 581 THR A O 1
ATOM 4416 N N . VAL A 1 582 ? 16.851 -29.039 4.128 1.00 94.19 582 VAL A N 1
ATOM 4417 C CA . VAL A 1 582 ? 16.842 -29.094 5.600 1.00 94.19 582 VAL A CA 1
ATOM 4418 C C . VAL A 1 582 ? 17.174 -27.727 6.208 1.00 94.19 582 VAL A C 1
ATOM 4420 O O . VAL A 1 582 ? 16.488 -27.296 7.134 1.00 94.19 582 VAL A O 1
ATOM 4423 N N . LEU A 1 583 ? 18.158 -27.012 5.647 1.00 93.00 583 LEU A N 1
ATOM 4424 C CA . LEU A 1 583 ? 18.522 -25.648 6.053 1.00 93.00 583 LEU A CA 1
ATOM 4425 C C . LEU A 1 583 ? 17.322 -24.700 5.959 1.00 93.00 583 LEU A C 1
ATOM 4427 O O . LEU A 1 583 ? 17.003 -24.002 6.920 1.00 93.00 583 LEU A O 1
ATOM 4431 N N . LYS A 1 584 ? 16.620 -24.718 4.820 1.00 93.06 584 LYS A N 1
ATOM 4432 C CA . LYS A 1 584 ? 15.431 -23.894 4.604 1.00 93.06 584 LYS A CA 1
ATOM 4433 C C . LYS A 1 584 ? 14.318 -24.222 5.604 1.00 93.06 584 LYS A C 1
ATOM 4435 O O . LYS A 1 584 ? 13.773 -23.305 6.210 1.00 93.06 584 LYS A O 1
ATOM 4440 N N . ALA A 1 585 ? 14.000 -25.502 5.797 1.00 92.38 585 ALA A N 1
ATOM 4441 C CA . ALA A 1 585 ? 12.936 -25.911 6.714 1.00 92.38 585 ALA A CA 1
ATOM 4442 C C . ALA A 1 585 ? 13.239 -25.514 8.174 1.00 92.38 585 ALA A C 1
ATOM 4444 O O . ALA A 1 585 ? 12.341 -25.075 8.890 1.00 92.38 585 ALA A O 1
ATOM 4445 N N . ALA A 1 586 ? 14.502 -25.609 8.605 1.00 93.12 586 ALA A N 1
ATOM 4446 C CA . ALA A 1 586 ? 14.928 -25.169 9.932 1.00 93.12 586 ALA A CA 1
ATOM 4447 C C . ALA A 1 586 ? 14.790 -23.643 10.121 1.00 93.12 586 ALA A C 1
ATOM 4449 O O . ALA A 1 586 ? 14.264 -23.203 11.145 1.00 93.12 586 ALA A O 1
ATOM 4450 N N . LEU A 1 587 ? 15.184 -22.844 9.120 1.00 91.69 587 LEU A N 1
ATOM 4451 C CA . LEU A 1 587 ? 14.994 -21.387 9.127 1.00 91.69 587 LEU A CA 1
ATOM 4452 C C . LEU A 1 587 ? 13.504 -21.003 9.163 1.00 91.69 587 LEU A C 1
ATOM 4454 O O . LEU A 1 587 ? 13.106 -20.168 9.973 1.00 91.69 587 LEU A O 1
ATOM 4458 N N . GLU A 1 588 ? 12.660 -21.645 8.346 1.00 91.12 588 GLU A N 1
ATOM 4459 C CA . GLU A 1 588 ? 11.209 -21.390 8.312 1.00 91.12 588 GLU A CA 1
ATOM 4460 C C . GLU A 1 588 ? 10.504 -21.762 9.636 1.00 91.12 588 GLU A C 1
ATOM 4462 O O . GLU A 1 588 ? 9.515 -21.125 10.001 1.00 91.12 588 GLU A O 1
ATOM 4467 N N . ALA A 1 589 ? 11.039 -22.721 10.403 1.00 88.94 589 ALA A N 1
ATOM 4468 C CA . ALA A 1 589 ? 10.571 -23.063 11.752 1.00 88.94 589 ALA A CA 1
ATOM 4469 C C . ALA A 1 589 ? 11.145 -22.171 12.878 1.00 88.94 589 ALA A C 1
ATOM 4471 O O . ALA A 1 589 ? 10.780 -22.336 14.047 1.00 88.94 589 ALA A O 1
ATOM 4472 N N . GLY A 1 590 ? 12.039 -21.228 12.561 1.00 89.44 590 GLY A N 1
ATOM 4473 C CA . GLY A 1 590 ? 12.660 -20.338 13.544 1.00 89.44 590 GLY A CA 1
ATOM 4474 C C . GLY A 1 590 ? 13.709 -21.019 14.430 1.00 89.44 590 GLY A C 1
ATOM 4475 O O . GLY A 1 590 ? 13.787 -20.725 15.626 1.00 89.44 590 GLY A O 1
ATOM 4476 N N . VAL A 1 591 ? 14.492 -21.944 13.867 1.00 91.81 591 VAL A N 1
ATOM 4477 C CA . VAL A 1 591 ? 15.763 -22.393 14.460 1.00 91.81 591 VAL A CA 1
ATOM 4478 C C . VAL A 1 591 ? 16.797 -21.253 14.356 1.00 91.81 591 VAL A C 1
ATOM 4480 O O . VAL A 1 591 ? 16.841 -20.596 13.313 1.00 91.81 591 VAL A O 1
ATOM 4483 N N . PRO A 1 592 ? 17.628 -20.986 15.385 1.00 90.06 592 PRO A N 1
ATOM 4484 C CA . PRO A 1 592 ? 18.637 -19.927 15.326 1.00 90.06 592 PRO A CA 1
ATOM 4485 C C . PRO A 1 592 ? 19.661 -20.135 14.202 1.00 90.06 592 PRO A C 1
ATOM 4487 O O . PRO A 1 592 ? 20.224 -21.217 14.052 1.00 90.06 592 PRO A O 1
ATOM 4490 N N . GLU A 1 593 ? 19.981 -19.071 13.459 1.00 89.50 593 GLU A N 1
ATOM 4491 C CA . GLU A 1 593 ? 20.969 -19.125 12.367 1.00 89.50 593 GLU A CA 1
ATOM 4492 C C . GLU A 1 593 ? 22.346 -19.621 12.836 1.00 89.50 593 GLU A C 1
ATOM 4494 O O . GLU A 1 593 ? 23.019 -20.345 12.106 1.00 89.50 593 GLU A O 1
ATOM 4499 N N . ALA A 1 594 ? 22.738 -19.294 14.075 1.00 91.00 594 ALA A N 1
ATOM 4500 C CA . ALA A 1 594 ? 23.994 -19.725 14.690 1.00 91.00 594 ALA A CA 1
ATOM 4501 C C . ALA A 1 594 ? 24.149 -21.259 14.734 1.00 91.00 594 ALA A C 1
ATOM 4503 O O . ALA A 1 594 ? 25.228 -21.771 14.435 1.00 91.00 594 ALA A O 1
ATOM 4504 N N . ASP A 1 595 ? 23.066 -21.986 15.027 1.00 90.88 595 ASP A N 1
ATOM 4505 C CA . ASP A 1 595 ? 23.052 -23.454 15.077 1.00 90.88 595 ASP A CA 1
ATOM 4506 C C . ASP A 1 595 ? 23.101 -24.081 13.669 1.00 90.88 595 ASP A C 1
ATOM 4508 O O . ASP A 1 595 ? 23.478 -25.242 13.498 1.00 90.88 595 ASP A O 1
ATOM 4512 N N . LEU A 1 596 ? 22.754 -23.299 12.640 1.00 94.81 596 LEU A N 1
ATOM 4513 C CA . LEU A 1 596 ? 22.703 -23.709 11.236 1.00 94.81 596 LEU A CA 1
ATOM 4514 C C . LEU A 1 596 ? 23.974 -23.355 10.445 1.00 94.81 596 LEU A C 1
ATOM 4516 O O . LEU A 1 596 ? 24.160 -23.867 9.338 1.00 94.81 596 LEU A O 1
ATOM 4520 N N . VAL A 1 597 ? 24.888 -22.556 11.011 1.00 92.88 597 VAL A N 1
ATOM 4521 C CA . VAL A 1 597 ? 26.181 -22.209 10.389 1.00 92.88 597 VAL A CA 1
ATOM 4522 C C . VAL A 1 597 ? 26.961 -23.444 9.898 1.00 92.88 597 VAL A C 1
ATOM 4524 O O . VAL A 1 597 ? 27.445 -23.399 8.764 1.00 92.88 597 VAL A O 1
ATOM 4527 N N . PRO A 1 598 ? 27.079 -24.566 10.644 1.00 94.19 598 PRO A N 1
ATOM 4528 C CA . PRO A 1 598 ? 27.801 -25.745 10.153 1.00 94.19 598 PRO A CA 1
ATOM 4529 C C . PRO A 1 598 ? 27.136 -26.384 8.924 1.00 94.19 598 PRO A C 1
ATOM 4531 O O . PRO A 1 598 ? 27.830 -26.838 8.012 1.00 94.19 598 PRO A O 1
ATOM 4534 N N . LEU A 1 599 ? 25.797 -26.385 8.878 1.00 93.75 599 LEU A N 1
ATOM 4535 C CA . LEU A 1 599 ? 25.003 -26.934 7.776 1.00 93.75 599 LEU A CA 1
ATOM 4536 C C . LEU A 1 599 ? 25.187 -26.107 6.499 1.00 93.75 599 LEU A C 1
ATOM 4538 O O . LEU A 1 599 ? 25.479 -26.666 5.441 1.00 93.75 599 LEU A O 1
ATOM 4542 N N . ASP A 1 600 ? 25.089 -24.780 6.603 1.00 92.62 600 ASP A N 1
ATOM 4543 C CA . ASP A 1 600 ? 25.311 -23.883 5.467 1.00 92.62 600 ASP A CA 1
ATOM 4544 C C . ASP A 1 600 ? 26.777 -23.898 4.999 1.00 92.62 600 ASP A C 1
ATOM 4546 O O . ASP A 1 600 ? 27.037 -24.018 3.804 1.00 92.62 600 ASP A O 1
ATOM 4550 N N . GLN A 1 601 ? 27.757 -23.905 5.912 1.00 92.69 601 GLN A N 1
ATOM 4551 C CA . GLN A 1 601 ? 29.167 -24.093 5.542 1.00 92.69 601 GLN A CA 1
ATOM 4552 C C . GLN A 1 601 ? 29.410 -25.415 4.798 1.00 92.69 601 GLN A C 1
ATOM 4554 O O . GLN A 1 601 ? 30.262 -25.472 3.904 1.00 92.69 601 GLN A O 1
ATOM 4559 N N . ARG A 1 602 ? 28.686 -26.490 5.139 1.00 93.19 602 ARG A N 1
ATOM 4560 C CA . ARG A 1 602 ? 28.789 -27.767 4.423 1.00 93.19 602 ARG A CA 1
ATOM 4561 C C . ARG A 1 602 ? 28.093 -27.708 3.062 1.00 93.19 602 ARG A C 1
ATOM 4563 O O . ARG A 1 602 ? 28.715 -28.133 2.092 1.00 93.19 602 ARG A O 1
ATOM 4570 N N . ARG A 1 603 ? 26.902 -27.098 2.954 1.00 94.19 603 ARG A N 1
ATOM 4571 C CA . ARG A 1 603 ? 26.236 -26.792 1.668 1.00 94.19 603 ARG A CA 1
ATOM 4572 C C . ARG A 1 603 ? 27.177 -26.022 0.738 1.00 94.19 603 ARG A C 1
ATOM 4574 O O . ARG A 1 603 ? 27.399 -26.468 -0.382 1.00 94.19 603 ARG A O 1
ATOM 4581 N N . LYS A 1 604 ? 27.770 -24.921 1.214 1.00 92.00 604 LYS A N 1
ATOM 4582 C CA . LYS A 1 604 ? 28.741 -24.081 0.484 1.00 92.00 604 LYS A CA 1
ATOM 4583 C C . LYS A 1 604 ? 29.905 -24.895 -0.080 1.00 92.00 604 LYS A C 1
ATOM 4585 O O . LYS A 1 604 ? 30.226 -24.785 -1.261 1.00 92.00 604 LYS A O 1
ATOM 4590 N N . LYS A 1 605 ? 30.494 -25.771 0.742 1.00 90.81 605 LYS A N 1
ATOM 4591 C CA . LYS A 1 605 ? 31.603 -26.650 0.334 1.00 90.81 605 LYS A CA 1
ATOM 4592 C C . LYS A 1 605 ? 31.191 -27.690 -0.713 1.00 90.81 605 LYS A C 1
ATOM 4594 O O . LYS A 1 605 ? 31.947 -27.902 -1.653 1.00 90.81 605 LYS A O 1
ATOM 4599 N N . LEU A 1 606 ? 30.021 -28.322 -0.577 1.00 90.50 606 LEU A N 1
ATOM 4600 C CA . LEU A 1 606 ? 29.537 -29.283 -1.579 1.00 90.50 606 LEU A CA 1
ATOM 4601 C C . LEU A 1 606 ? 29.142 -28.597 -2.892 1.00 90.50 606 LEU A C 1
ATOM 4603 O O . LEU A 1 606 ? 29.415 -29.133 -3.958 1.00 90.50 606 LEU A O 1
ATOM 4607 N N . HIS A 1 607 ? 28.551 -27.404 -2.820 1.00 90.38 607 HIS A N 1
ATOM 4608 C CA . HIS A 1 607 ? 28.193 -26.610 -3.991 1.00 90.38 607 HIS A CA 1
ATOM 4609 C C . HIS A 1 607 ? 29.420 -26.262 -4.838 1.00 90.38 607 HIS A C 1
ATOM 4611 O O . HIS A 1 607 ? 29.424 -26.546 -6.030 1.00 90.38 607 HIS A O 1
ATOM 4617 N N . ASN A 1 608 ? 30.479 -25.734 -4.221 1.00 88.50 608 ASN A N 1
ATOM 4618 C CA . ASN A 1 608 ? 31.705 -25.402 -4.946 1.00 88.50 608 ASN A CA 1
ATOM 4619 C C . ASN A 1 608 ? 32.411 -26.652 -5.489 1.00 88.50 608 ASN A C 1
ATOM 4621 O O . ASN A 1 608 ? 32.885 -26.620 -6.615 1.00 88.50 608 ASN A O 1
ATOM 4625 N N . ALA A 1 609 ? 32.366 -27.787 -4.780 1.00 88.94 609 ALA A N 1
ATOM 4626 C CA . ALA A 1 609 ? 32.871 -29.053 -5.316 1.00 88.94 609 ALA A CA 1
ATOM 4627 C C . ALA A 1 609 ? 32.106 -29.542 -6.569 1.00 88.94 609 ALA A C 1
ATOM 4629 O O . ALA A 1 609 ? 32.694 -30.214 -7.412 1.00 88.94 609 ALA A O 1
ATOM 4630 N N . VAL A 1 610 ? 30.818 -29.200 -6.727 1.00 86.69 610 VAL A N 1
ATOM 4631 C CA . VAL A 1 610 ? 30.074 -29.448 -7.980 1.00 86.69 610 VAL A CA 1
ATOM 4632 C C . VAL A 1 610 ? 30.572 -28.536 -9.107 1.00 86.69 610 VAL A C 1
ATOM 4634 O O . VAL A 1 610 ? 30.694 -29.004 -10.238 1.00 86.69 610 VAL A O 1
ATOM 4637 N N . GLU A 1 611 ? 30.903 -27.275 -8.819 1.00 85.62 611 GLU A N 1
ATOM 4638 C CA . GLU A 1 611 ? 31.447 -26.337 -9.814 1.00 85.62 611 GLU A CA 1
ATOM 4639 C C . GLU A 1 611 ? 32.885 -26.684 -10.226 1.00 85.62 611 GLU A C 1
ATOM 4641 O O . GLU A 1 611 ? 33.184 -26.726 -11.418 1.00 85.62 611 GLU A O 1
ATOM 4646 N N . ASP A 1 612 ? 33.746 -27.052 -9.274 1.00 85.75 612 ASP A N 1
ATOM 4647 C CA . ASP A 1 612 ? 35.111 -27.518 -9.545 1.00 85.75 612 ASP A CA 1
ATOM 4648 C C . ASP A 1 612 ? 35.115 -28.756 -10.465 1.00 85.75 612 ASP A C 1
ATOM 4650 O O . ASP A 1 612 ? 35.916 -28.838 -11.398 1.00 85.75 612 ASP A O 1
ATOM 4654 N N . LEU A 1 613 ? 34.188 -29.702 -10.247 1.00 84.56 613 LEU A N 1
ATOM 4655 C CA . LEU A 1 613 ? 34.031 -30.902 -11.081 1.00 84.56 613 LEU A CA 1
ATOM 4656 C C . LEU A 1 613 ? 33.356 -30.638 -12.440 1.00 84.56 613 LEU A C 1
ATOM 4658 O O . LEU A 1 613 ? 33.584 -31.406 -13.373 1.00 84.56 613 LEU A O 1
ATOM 4662 N N . LYS A 1 614 ? 32.548 -29.574 -12.580 1.00 79.81 614 LYS A N 1
ATOM 4663 C CA . LYS A 1 614 ? 32.054 -29.096 -13.890 1.00 79.81 614 LYS A CA 1
ATOM 4664 C C . LYS A 1 614 ? 33.191 -28.526 -14.751 1.00 79.81 614 LYS A C 1
ATOM 4666 O O . LYS A 1 614 ? 33.085 -28.566 -15.973 1.00 79.81 614 LYS A O 1
ATOM 4671 N N . GLY A 1 615 ? 34.260 -28.026 -14.125 1.00 78.56 615 GLY A N 1
ATOM 4672 C CA . GLY A 1 615 ? 35.476 -27.537 -14.775 1.00 78.56 615 GLY A CA 1
ATOM 4673 C C . GLY A 1 615 ? 35.783 -26.074 -14.442 1.00 78.56 615 GLY A C 1
ATOM 4674 O O . GLY A 1 615 ? 34.913 -25.209 -14.503 1.00 78.56 615 GLY A O 1
ATOM 4675 N N . SER A 1 616 ? 37.050 -25.786 -14.128 1.00 73.06 616 SER A N 1
ATOM 4676 C CA . SER A 1 616 ? 37.510 -24.487 -13.597 1.00 73.06 616 SER A CA 1
ATOM 4677 C C . SER A 1 616 ? 37.441 -23.302 -14.574 1.00 73.06 616 SER A C 1
ATOM 4679 O O . SER A 1 616 ? 37.709 -22.169 -14.180 1.00 73.06 616 SER A O 1
ATOM 4681 N N . ILE A 1 617 ? 37.125 -23.545 -15.848 1.00 82.31 617 ILE A N 1
ATOM 4682 C CA . ILE A 1 617 ? 36.872 -22.523 -16.869 1.00 82.31 617 ILE A CA 1
ATOM 4683 C C . ILE A 1 617 ? 35.592 -22.934 -17.594 1.00 82.31 617 ILE A C 1
ATOM 4685 O O . ILE A 1 617 ? 35.457 -24.090 -17.986 1.00 82.31 617 ILE A O 1
ATOM 4689 N N . ARG A 1 618 ? 34.670 -21.982 -17.763 1.00 82.19 618 ARG A N 1
ATOM 4690 C CA . ARG A 1 618 ? 33.387 -22.161 -18.452 1.00 82.19 618 ARG A CA 1
ATOM 4691 C C . ARG A 1 618 ? 33.245 -21.038 -19.476 1.00 82.19 618 ARG A C 1
ATOM 4693 O O . ARG A 1 618 ? 33.307 -19.865 -19.104 1.00 82.19 618 ARG A O 1
ATOM 4700 N N . VAL A 1 619 ? 33.102 -21.375 -20.754 1.00 85.75 619 VAL A N 1
ATOM 4701 C CA . VAL A 1 619 ? 33.036 -20.422 -21.868 1.00 85.75 619 VAL A CA 1
ATOM 4702 C C . VAL A 1 619 ? 31.663 -20.518 -22.521 1.00 85.75 619 VAL A C 1
ATOM 4704 O O . VAL A 1 619 ? 31.405 -21.387 -23.347 1.00 85.75 619 VAL A O 1
ATOM 4707 N N . PHE A 1 620 ? 30.771 -19.606 -22.146 1.00 84.06 620 PHE A N 1
ATOM 4708 C CA . PHE A 1 620 ? 29.428 -19.504 -22.713 1.00 84.06 620 PHE A CA 1
ATOM 4709 C C . PHE A 1 620 ? 29.423 -18.605 -23.953 1.00 84.06 620 PHE A C 1
ATOM 4711 O O . PHE A 1 620 ? 29.961 -17.496 -23.918 1.00 84.06 620 PHE A O 1
ATOM 4718 N N . CYS A 1 621 ? 28.769 -19.038 -25.033 1.00 84.12 621 CYS A N 1
ATOM 4719 C CA . CYS A 1 621 ? 28.579 -18.224 -26.230 1.00 84.12 621 CYS A CA 1
ATOM 4720 C C . CYS A 1 621 ? 27.109 -17.835 -26.402 1.00 84.12 621 CYS A C 1
ATOM 4722 O O . CYS A 1 621 ? 26.213 -18.675 -26.391 1.00 84.12 621 CYS A O 1
ATOM 4724 N N . ARG A 1 622 ? 26.844 -16.548 -26.620 1.00 80.06 622 ARG A N 1
ATOM 4725 C CA . ARG A 1 622 ? 25.513 -16.053 -26.977 1.00 80.06 622 ARG A CA 1
ATOM 4726 C C . ARG A 1 622 ? 25.573 -15.428 -28.356 1.00 80.06 622 ARG A C 1
ATOM 4728 O O . ARG A 1 622 ? 26.149 -14.351 -28.518 1.00 80.06 622 ARG A O 1
ATOM 4735 N N . VAL A 1 623 ? 24.955 -16.074 -29.344 1.00 78.88 623 VAL A N 1
ATOM 4736 C CA . VAL A 1 623 ? 24.812 -15.457 -30.665 1.00 78.88 623 VAL A CA 1
ATOM 4737 C C . VAL A 1 623 ? 23.734 -14.390 -30.546 1.00 78.88 623 VAL A C 1
ATOM 4739 O O . VAL A 1 623 ? 22.557 -14.675 -30.316 1.00 78.88 623 VAL A O 1
ATOM 4742 N N . ARG A 1 624 ? 24.152 -13.130 -30.664 1.00 76.19 624 ARG A N 1
ATOM 4743 C CA . ARG A 1 624 ? 23.234 -11.997 -30.747 1.00 76.19 624 ARG A CA 1
ATOM 4744 C C . ARG A 1 624 ? 22.358 -12.168 -32.000 1.00 76.19 624 ARG A C 1
ATOM 4746 O O . ARG A 1 624 ? 22.924 -12.378 -33.072 1.00 76.19 624 ARG A O 1
ATOM 4753 N N . PRO A 1 625 ? 21.023 -12.028 -31.915 1.00 72.69 625 PRO A N 1
ATOM 4754 C CA . PRO A 1 625 ? 20.192 -11.978 -33.112 1.00 72.69 625 PRO A CA 1
ATOM 4755 C C . PRO A 1 625 ? 20.569 -10.766 -33.977 1.00 72.69 625 PRO A C 1
ATOM 4757 O O . PRO A 1 625 ? 20.979 -9.719 -33.457 1.00 72.69 625 PRO A O 1
ATOM 4760 N N . LEU A 1 626 ? 20.396 -10.886 -35.295 1.00 70.81 626 LEU A N 1
ATOM 4761 C CA . LEU A 1 626 ? 20.503 -9.743 -36.203 1.00 70.81 626 LEU A CA 1
ATOM 4762 C C . LEU A 1 626 ? 19.590 -8.610 -35.715 1.00 70.81 626 LEU A C 1
ATOM 4764 O O . LEU A 1 626 ? 18.454 -8.836 -35.289 1.00 70.81 626 LEU A O 1
ATOM 4768 N N . SER A 1 627 ? 20.085 -7.377 -35.758 1.00 69.38 627 SER A N 1
ATOM 4769 C CA . SER A 1 627 ? 19.244 -6.215 -35.496 1.00 69.38 627 SER A CA 1
ATOM 4770 C C . SER A 1 627 ? 18.280 -6.001 -36.662 1.00 69.38 627 SER A C 1
ATOM 4772 O O . SER A 1 627 ? 18.511 -6.456 -37.785 1.00 69.38 627 SER A O 1
ATOM 4774 N N . LYS A 1 628 ? 17.204 -5.247 -36.420 1.00 70.62 628 LYS A N 1
ATOM 4775 C CA . LYS A 1 628 ? 16.263 -4.852 -37.481 1.00 70.62 628 LYS A CA 1
ATOM 4776 C C . LYS A 1 628 ? 16.944 -4.058 -38.601 1.00 70.62 628 LYS A C 1
ATOM 4778 O O . LYS A 1 628 ? 16.488 -4.118 -39.734 1.00 70.62 628 LYS A O 1
ATOM 4783 N N . LYS A 1 629 ? 18.031 -3.347 -38.277 1.00 71.94 629 LYS A N 1
ATOM 4784 C CA . LYS A 1 629 ? 18.845 -2.606 -39.238 1.00 71.94 629 LYS A CA 1
ATOM 4785 C C . LYS A 1 629 ? 19.651 -3.550 -40.129 1.00 71.94 629 LYS A C 1
ATOM 4787 O O . LYS A 1 629 ? 19.471 -3.503 -41.331 1.00 71.94 629 LYS A O 1
ATOM 4792 N N . GLU A 1 630 ? 20.445 -4.443 -39.542 1.00 74.62 630 GLU A N 1
ATOM 4793 C CA . GLU A 1 630 ? 21.246 -5.442 -40.276 1.00 74.62 630 GLU A CA 1
ATOM 4794 C C . GLU A 1 630 ? 20.350 -6.326 -41.163 1.00 74.62 630 GLU A C 1
ATOM 4796 O O . GLU A 1 630 ? 20.557 -6.432 -42.369 1.00 74.62 630 GLU A O 1
ATOM 4801 N N . THR A 1 631 ? 19.254 -6.847 -40.599 1.00 74.69 631 THR A N 1
ATOM 4802 C CA . THR A 1 631 ? 18.258 -7.635 -41.352 1.00 74.69 631 THR A CA 1
ATOM 4803 C C . THR A 1 631 ? 17.649 -6.835 -42.516 1.00 74.69 631 THR A C 1
ATOM 4805 O O . THR A 1 631 ? 17.381 -7.394 -43.573 1.00 74.69 631 THR A O 1
ATOM 4808 N N . GLY A 1 632 ? 17.448 -5.523 -42.339 1.00 75.06 632 GLY A N 1
ATOM 4809 C CA . GLY A 1 632 ? 16.969 -4.600 -43.375 1.00 75.06 632 GLY A CA 1
ATOM 4810 C C . GLY A 1 632 ? 18.052 -4.074 -44.328 1.00 75.06 632 GLY A C 1
ATOM 4811 O O . GLY A 1 632 ? 17.727 -3.335 -45.248 1.00 75.06 632 GLY A O 1
ATOM 4812 N N . GLN A 1 633 ? 19.320 -4.437 -44.120 1.00 83.56 633 GLN A N 1
ATOM 4813 C CA . GLN A 1 633 ? 20.437 -4.192 -45.040 1.00 83.56 633 GLN A CA 1
ATOM 4814 C C . GLN A 1 633 ? 20.835 -5.464 -45.815 1.00 83.56 633 GLN A C 1
ATOM 4816 O O . GLN A 1 633 ? 21.802 -5.442 -46.571 1.00 83.56 633 GLN A O 1
ATOM 4821 N N . GLY A 1 634 ? 20.103 -6.571 -45.631 1.00 79.06 634 GLY A N 1
ATOM 4822 C CA . GLY A 1 634 ? 20.426 -7.872 -46.221 1.00 79.06 634 GLY A CA 1
ATOM 4823 C C . GLY A 1 634 ? 21.558 -8.625 -45.511 1.00 79.06 634 GLY A C 1
ATOM 4824 O O . GLY A 1 634 ? 21.992 -9.663 -46.009 1.00 79.06 634 GLY A O 1
ATOM 4825 N N . ASP A 1 635 ? 22.033 -8.147 -44.352 1.00 80.06 635 ASP A N 1
ATOM 4826 C CA . ASP A 1 635 ? 23.071 -8.833 -43.582 1.00 80.06 635 ASP A CA 1
ATOM 4827 C C . ASP A 1 635 ? 22.552 -10.190 -43.088 1.00 80.06 635 ASP A C 1
ATOM 4829 O O . ASP A 1 635 ? 21.593 -10.277 -42.316 1.00 80.06 635 ASP A O 1
ATOM 4833 N N . VAL A 1 636 ? 23.223 -11.268 -43.492 1.00 79.50 636 VAL A N 1
ATOM 4834 C CA . VAL A 1 636 ? 22.929 -12.629 -43.031 1.00 79.50 636 VAL A CA 1
ATOM 4835 C C . VAL A 1 636 ? 23.741 -12.979 -41.786 1.00 79.50 636 VAL A C 1
ATOM 4837 O O . VAL A 1 636 ? 24.903 -12.589 -41.645 1.00 79.50 636 VAL A O 1
ATOM 4840 N N . SER A 1 637 ? 23.161 -13.772 -40.879 1.00 79.00 637 SER A N 1
ATOM 4841 C CA . SER A 1 637 ? 23.918 -14.307 -39.744 1.00 79.00 637 SER A CA 1
ATOM 4842 C C . SER A 1 637 ? 24.937 -15.321 -40.254 1.00 79.00 637 SER A C 1
ATOM 4844 O O . SER A 1 637 ? 24.591 -16.459 -40.555 1.00 79.00 637 SER A O 1
ATOM 4846 N N . ILE A 1 638 ? 26.210 -14.922 -40.304 1.00 84.56 638 ILE A N 1
ATOM 4847 C CA . ILE A 1 638 ? 27.323 -15.848 -40.568 1.00 84.56 638 ILE A CA 1
ATOM 4848 C C . ILE A 1 638 ? 27.566 -16.829 -39.411 1.00 84.56 638 ILE A C 1
ATOM 4850 O O . ILE A 1 638 ? 28.385 -17.733 -39.561 1.00 84.56 638 ILE A O 1
ATOM 4854 N N . CYS A 1 639 ? 26.888 -16.633 -38.274 1.00 82.25 639 CYS A N 1
ATOM 4855 C CA . CYS A 1 639 ? 26.900 -17.516 -37.114 1.00 82.25 639 CYS A CA 1
ATOM 4856 C C . CYS A 1 639 ? 25.656 -18.419 -37.127 1.00 82.25 639 CYS A C 1
ATOM 4858 O O . CYS A 1 639 ? 24.526 -17.927 -37.066 1.00 82.25 639 CYS A O 1
ATOM 4860 N N . GLU A 1 640 ? 25.878 -19.727 -37.149 1.00 81.31 640 GLU A N 1
ATOM 4861 C CA . GLU A 1 640 ? 24.875 -20.793 -37.112 1.00 81.31 640 GLU A CA 1
ATOM 4862 C C . GLU A 1 640 ? 25.119 -21.631 -35.847 1.00 81.31 640 GLU A C 1
ATOM 4864 O O . GLU A 1 640 ? 26.216 -22.153 -35.655 1.00 81.31 640 GLU A O 1
ATOM 4869 N N . ALA A 1 641 ? 24.130 -21.761 -34.960 1.00 80.19 641 ALA A N 1
ATOM 4870 C CA . ALA A 1 641 ? 24.218 -22.738 -33.875 1.00 80.19 641 ALA A CA 1
ATOM 4871 C C . ALA A 1 641 ? 23.908 -24.125 -34.443 1.00 80.19 641 ALA A C 1
ATOM 4873 O O . ALA A 1 641 ? 22.789 -24.377 -34.887 1.00 80.19 641 ALA A O 1
ATOM 4874 N N . VAL A 1 642 ? 24.912 -25.002 -34.453 1.00 80.94 642 VAL A N 1
ATOM 4875 C CA . VAL A 1 642 ? 24.782 -26.382 -34.948 1.00 80.94 642 VAL A CA 1
ATOM 4876 C C . VAL A 1 642 ? 24.076 -27.248 -33.902 1.00 80.94 642 VAL A C 1
ATOM 4878 O O . VAL A 1 642 ? 23.281 -28.122 -34.240 1.00 80.94 642 VAL A O 1
ATOM 4881 N N . ASP A 1 643 ? 24.343 -26.967 -32.627 1.00 74.19 643 ASP A N 1
ATOM 4882 C CA . ASP A 1 643 ? 23.742 -27.604 -31.459 1.00 74.19 643 ASP A CA 1
ATOM 4883 C C . ASP A 1 643 ? 23.831 -26.656 -30.236 1.00 74.19 643 ASP A C 1
ATOM 4885 O O . ASP A 1 643 ? 24.094 -25.460 -30.378 1.00 74.19 643 ASP A O 1
ATOM 4889 N N . GLN A 1 644 ? 23.578 -27.169 -29.026 1.00 72.50 644 GLN A N 1
ATOM 4890 C CA . GLN A 1 644 ? 23.581 -26.396 -27.773 1.00 72.50 644 GLN A CA 1
ATOM 4891 C C . GLN A 1 644 ? 24.984 -26.051 -27.231 1.00 72.50 644 GLN A C 1
ATOM 4893 O O . GLN A 1 644 ? 25.083 -25.367 -26.216 1.00 72.50 644 GLN A O 1
ATOM 4898 N N . MET A 1 645 ? 26.058 -26.501 -27.882 1.00 78.75 645 MET A N 1
ATOM 4899 C CA . MET A 1 645 ? 27.463 -26.290 -27.509 1.00 78.75 645 MET A CA 1
ATOM 4900 C C . MET A 1 645 ? 28.323 -25.773 -28.679 1.00 78.75 645 MET A C 1
ATOM 4902 O O . MET A 1 645 ? 29.365 -25.164 -28.446 1.00 78.75 645 MET A O 1
ATOM 4906 N N . THR A 1 646 ? 27.893 -25.950 -29.931 1.00 84.25 646 THR A N 1
ATOM 4907 C CA . THR A 1 646 ? 28.679 -25.630 -31.134 1.00 84.25 646 THR A CA 1
ATOM 4908 C C . THR A 1 646 ? 28.109 -24.440 -31.917 1.00 84.25 646 THR A C 1
ATOM 4910 O O . THR A 1 646 ? 26.990 -24.502 -32.435 1.00 84.25 646 THR A O 1
ATOM 4913 N N . VAL A 1 647 ? 28.910 -23.382 -32.103 1.00 89.12 647 VAL A N 1
ATOM 4914 C CA . VAL A 1 647 ? 28.643 -22.318 -33.093 1.00 89.12 647 VAL A CA 1
ATOM 4915 C C . VAL A 1 647 ? 29.556 -22.502 -34.298 1.00 89.12 647 VAL A C 1
ATOM 4917 O O . VAL A 1 647 ? 30.779 -22.467 -34.182 1.00 89.12 647 VAL A O 1
ATOM 4920 N N . LYS A 1 648 ? 28.958 -22.630 -35.476 1.00 88.88 648 LYS A N 1
ATOM 4921 C CA . LYS A 1 648 ? 29.633 -22.535 -36.767 1.00 88.88 648 LYS A CA 1
ATOM 4922 C C . LYS A 1 648 ? 29.666 -21.074 -37.214 1.00 88.88 648 LYS A C 1
ATOM 4924 O O . LYS A 1 648 ? 28.647 -20.389 -37.164 1.00 88.88 648 LYS A O 1
ATOM 4929 N N . VAL A 1 649 ? 30.828 -20.591 -37.647 1.00 89.44 649 VAL A N 1
ATOM 4930 C CA . VAL A 1 649 ? 31.013 -19.247 -38.207 1.00 89.44 649 VAL A CA 1
ATOM 4931 C C . VAL A 1 649 ? 31.602 -19.393 -39.606 1.00 89.44 649 VAL A C 1
ATOM 4933 O O . VAL A 1 649 ? 32.765 -19.763 -39.761 1.00 89.44 649 VAL A O 1
ATOM 4936 N N . LYS A 1 650 ? 30.792 -19.115 -40.634 1.00 85.12 650 LYS A N 1
ATOM 4937 C CA . LYS A 1 650 ? 31.074 -19.506 -42.030 1.00 85.12 650 LYS A CA 1
ATOM 4938 C C . LYS A 1 650 ? 31.335 -21.019 -42.131 1.00 85.12 650 LYS A C 1
ATOM 4940 O O . LYS A 1 650 ? 30.404 -21.789 -41.924 1.00 85.12 650 LYS A O 1
ATOM 4945 N N . ASP A 1 651 ? 32.567 -21.437 -42.414 1.00 84.75 651 ASP A N 1
ATOM 4946 C CA . ASP A 1 651 ? 32.961 -22.845 -42.568 1.00 84.75 651 ASP A CA 1
ATOM 4947 C C . ASP A 1 651 ? 33.676 -23.421 -41.327 1.00 84.75 651 ASP A C 1
ATOM 4949 O O . ASP A 1 651 ? 33.867 -24.633 -41.232 1.00 84.75 651 ASP A O 1
ATOM 4953 N N . GLU A 1 652 ? 34.050 -22.578 -40.358 1.00 90.38 652 GLU A N 1
ATOM 4954 C CA . GLU A 1 652 ? 34.743 -22.982 -39.126 1.00 90.38 652 GLU A CA 1
ATOM 4955 C C . GLU A 1 652 ? 33.748 -23.269 -37.989 1.00 90.38 652 GLU A C 1
ATOM 4957 O O . GLU A 1 652 ? 32.668 -22.681 -37.937 1.00 90.38 652 GLU A O 1
ATOM 4962 N N . GLN A 1 653 ? 34.097 -24.162 -37.057 1.00 90.50 653 GLN A N 1
ATOM 4963 C CA . GLN A 1 653 ? 33.250 -24.535 -35.915 1.00 90.50 653 GLN A CA 1
ATOM 4964 C C . GLN A 1 653 ? 33.973 -24.301 -34.586 1.00 90.50 653 GLN A C 1
ATOM 4966 O O . GLN A 1 653 ? 35.140 -24.657 -34.432 1.00 90.50 653 GLN A O 1
ATOM 4971 N N . PHE A 1 654 ? 33.251 -23.733 -33.621 1.00 89.75 654 PHE A N 1
ATOM 4972 C CA . PHE A 1 654 ? 33.743 -23.350 -32.302 1.00 89.75 654 PHE A CA 1
ATOM 4973 C C . PHE A 1 654 ? 32.873 -23.996 -31.220 1.00 89.75 654 PHE A C 1
ATOM 4975 O O . PHE A 1 654 ? 31.648 -23.862 -31.243 1.00 89.75 654 PHE A O 1
ATOM 4982 N N . LEU A 1 655 ? 33.516 -24.692 -30.281 1.00 86.25 655 LEU A N 1
ATOM 4983 C CA . LEU A 1 655 ? 32.868 -25.404 -29.178 1.00 86.25 655 LEU A CA 1
ATOM 4984 C C . LEU A 1 655 ? 32.898 -24.563 -27.892 1.00 86.25 655 LEU A C 1
ATOM 4986 O O . LEU A 1 655 ? 33.913 -23.946 -27.569 1.00 86.25 655 LEU A O 1
ATOM 4990 N N . PHE A 1 656 ? 31.789 -24.581 -27.159 1.00 87.44 656 PHE A N 1
ATOM 4991 C CA . PHE A 1 656 ? 31.512 -23.796 -25.957 1.00 87.44 656 PHE A CA 1
ATOM 4992 C C . PHE A 1 656 ? 30.780 -24.652 -24.911 1.00 87.44 656 PHE A C 1
ATOM 4994 O O . PHE A 1 656 ? 30.200 -25.683 -25.245 1.00 87.44 656 PHE A O 1
ATOM 5001 N N . ASP A 1 657 ? 30.757 -24.221 -23.647 1.00 81.75 657 ASP A N 1
ATOM 5002 C CA . ASP A 1 657 ? 30.021 -24.924 -22.583 1.00 81.75 657 ASP A CA 1
ATOM 5003 C C . ASP A 1 657 ? 28.495 -24.838 -22.759 1.00 81.75 657 ASP A C 1
ATOM 5005 O O . ASP A 1 657 ? 27.786 -25.762 -22.364 1.00 81.75 657 ASP A O 1
ATOM 5009 N N 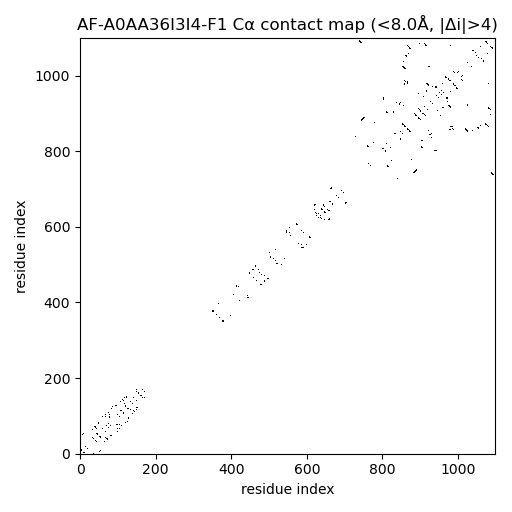. ALA A 1 658 ? 28.002 -23.741 -23.347 1.00 82.56 658 ALA A N 1
ATOM 5010 C CA . ALA A 1 658 ? 26.613 -23.565 -23.778 1.00 82.56 658 ALA A CA 1
ATOM 5011 C C . ALA A 1 658 ? 26.506 -22.491 -24.880 1.00 82.56 658 ALA A C 1
ATOM 5013 O O . ALA A 1 658 ? 27.289 -21.532 -24.906 1.00 82.56 658 ALA A O 1
ATOM 5014 N N . VAL A 1 659 ? 25.520 -22.646 -25.771 1.00 82.25 659 VAL A N 1
ATOM 5015 C CA . VAL A 1 659 ? 25.258 -21.797 -26.944 1.00 82.25 659 VAL A CA 1
ATOM 5016 C C . VAL A 1 659 ? 23.811 -21.296 -26.948 1.00 82.25 659 VAL A C 1
ATOM 5018 O O . VAL A 1 659 ? 22.861 -22.053 -27.137 1.00 82.25 659 VAL A O 1
ATOM 5021 N N . PHE A 1 660 ? 23.637 -19.983 -26.784 1.00 81.75 660 PHE A N 1
ATOM 5022 C CA . PHE A 1 660 ? 22.332 -19.341 -26.589 1.00 81.75 660 PHE A CA 1
ATOM 5023 C C . PHE A 1 660 ? 21.864 -18.589 -27.842 1.00 81.75 660 PHE A C 1
ATOM 5025 O O . PHE A 1 660 ? 22.402 -17.519 -28.145 1.00 81.75 660 PHE A O 1
ATOM 5032 N N . THR A 1 661 ? 20.834 -19.088 -28.544 1.00 72.12 661 THR A N 1
ATOM 5033 C CA . THR A 1 661 ? 20.371 -18.508 -29.826 1.00 72.12 661 THR A CA 1
ATOM 5034 C C . THR A 1 661 ? 18.838 -18.372 -29.961 1.00 72.12 661 THR A C 1
ATOM 5036 O O . THR A 1 661 ? 18.145 -19.348 -30.226 1.00 72.12 661 THR A O 1
ATOM 5039 N N . PRO A 1 662 ? 18.272 -17.153 -29.843 1.00 66.38 662 PRO A N 1
ATOM 5040 C CA . PRO A 1 662 ? 18.757 -16.006 -29.079 1.00 66.38 662 PRO A CA 1
ATOM 5041 C C . PRO A 1 662 ? 18.284 -16.131 -27.620 1.00 66.38 662 PRO A C 1
ATOM 5043 O O . PRO A 1 662 ? 17.156 -15.762 -27.298 1.00 66.38 662 PRO A O 1
ATOM 5046 N N . GLY A 1 663 ? 19.135 -16.651 -26.732 1.00 64.25 663 GLY A N 1
ATOM 5047 C CA . GLY A 1 663 ? 18.705 -16.950 -25.359 1.00 64.25 663 GLY A CA 1
ATOM 5048 C C . GLY A 1 663 ? 18.345 -15.710 -24.534 1.00 64.25 663 GLY A C 1
ATOM 5049 O O . GLY A 1 663 ? 18.819 -14.601 -24.815 1.00 64.25 663 GLY A O 1
ATOM 5050 N N . THR A 1 664 ? 17.511 -15.895 -23.514 1.00 69.81 664 THR A N 1
ATOM 5051 C CA . THR A 1 664 ? 17.075 -14.858 -22.560 1.00 69.81 664 THR A CA 1
ATOM 5052 C C . THR A 1 664 ? 18.156 -14.535 -21.513 1.00 69.81 664 THR A C 1
ATOM 5054 O O . THR A 1 664 ? 19.214 -15.162 -21.491 1.00 69.81 664 THR A O 1
ATOM 5057 N N . GLN A 1 665 ? 17.946 -13.529 -20.648 1.00 72.19 665 GLN A N 1
ATOM 5058 C CA . GLN A 1 665 ? 18.857 -13.328 -19.506 1.00 72.19 665 GLN A CA 1
ATOM 5059 C C . GLN A 1 665 ? 18.605 -14.359 -18.429 1.00 72.19 665 GLN A C 1
ATOM 5061 O O . GLN A 1 665 ? 19.521 -14.730 -17.716 1.00 72.19 665 GLN A O 1
ATOM 5066 N N . GLU A 1 666 ? 17.359 -14.782 -18.326 1.00 71.25 666 GLU A N 1
ATOM 5067 C CA . GLU A 1 666 ? 16.858 -15.805 -17.450 1.00 71.25 666 GLU A CA 1
ATOM 5068 C C . GLU A 1 666 ? 17.535 -17.149 -17.788 1.00 71.25 666 GLU A C 1
ATOM 5070 O O . GLU A 1 666 ? 18.102 -17.762 -16.895 1.00 71.25 666 GLU A O 1
ATOM 5075 N N . GLU A 1 667 ? 17.626 -17.537 -19.066 1.00 69.94 667 GLU A N 1
ATOM 5076 C CA . GLU A 1 667 ? 18.392 -18.715 -19.524 1.00 69.94 667 GLU A CA 1
ATOM 5077 C C . GLU A 1 667 ? 19.906 -18.583 -19.305 1.00 69.94 667 GLU A C 1
ATOM 5079 O O . GLU A 1 667 ? 20.525 -19.476 -18.734 1.00 69.94 667 GLU A O 1
ATOM 5084 N N . VAL A 1 668 ? 20.514 -17.461 -19.713 1.00 76.44 668 VAL A N 1
ATOM 5085 C CA . VAL A 1 668 ? 21.960 -17.237 -19.513 1.00 76.44 668 VAL A CA 1
ATOM 5086 C C . VAL A 1 668 ? 22.312 -17.173 -18.019 1.00 76.44 668 VAL A C 1
ATOM 5088 O O . VAL A 1 668 ? 23.403 -17.578 -17.617 1.00 76.44 668 VAL A O 1
ATOM 5091 N N . PHE A 1 669 ? 21.396 -16.688 -17.177 1.00 80.56 669 PHE A N 1
ATOM 5092 C CA . PHE A 1 669 ? 21.538 -16.718 -15.727 1.00 80.56 669 PHE A CA 1
ATOM 5093 C C . PHE A 1 669 ? 21.366 -18.128 -15.166 1.00 80.56 669 PHE A C 1
ATOM 5095 O O . PHE A 1 669 ? 22.192 -18.512 -14.352 1.00 80.56 669 PHE A O 1
ATOM 5102 N N . GLU A 1 670 ? 20.381 -18.923 -15.593 1.00 76.81 670 GLU A N 1
ATOM 5103 C CA . GLU A 1 670 ? 20.196 -20.299 -15.097 1.00 76.81 670 GLU A CA 1
ATOM 5104 C C . GLU A 1 670 ? 21.467 -21.158 -15.241 1.00 76.81 670 GLU A C 1
ATOM 5106 O O . GLU A 1 670 ? 21.803 -21.891 -14.309 1.00 76.81 670 GLU A O 1
ATOM 5111 N N . ASP A 1 671 ? 22.229 -20.990 -16.328 1.00 76.75 671 ASP A N 1
ATOM 5112 C CA . ASP A 1 671 ? 23.482 -21.726 -16.572 1.00 76.75 671 ASP A CA 1
ATOM 5113 C C . ASP A 1 671 ? 24.716 -21.170 -15.827 1.00 76.75 671 ASP A C 1
ATOM 5115 O O . ASP A 1 671 ? 25.710 -21.883 -15.665 1.00 76.75 671 ASP A O 1
ATOM 5119 N N . CYS A 1 672 ? 24.676 -19.925 -15.329 1.00 80.50 672 CYS A N 1
ATOM 5120 C CA . CYS A 1 672 ? 25.771 -19.326 -14.544 1.00 80.50 672 CYS A CA 1
ATOM 5121 C C . CYS A 1 672 ? 25.425 -19.002 -13.080 1.00 80.50 672 CYS A C 1
ATOM 5123 O O . CYS A 1 672 ? 26.321 -18.629 -12.319 1.00 80.50 672 CYS A O 1
ATOM 5125 N N . ARG A 1 673 ? 24.169 -19.180 -12.645 1.00 86.12 673 ARG A N 1
ATOM 5126 C CA . ARG A 1 673 ? 23.698 -18.855 -11.284 1.00 86.12 673 ARG A CA 1
ATOM 5127 C C . ARG A 1 673 ? 24.491 -19.586 -10.212 1.00 86.12 673 ARG A C 1
ATOM 5129 O O . ARG A 1 673 ? 24.697 -19.034 -9.142 1.00 86.12 673 ARG A O 1
ATOM 5136 N N . ASP A 1 674 ? 24.943 -20.801 -10.517 1.00 84.25 674 ASP A N 1
ATOM 5137 C CA . ASP A 1 674 ? 25.732 -21.629 -9.611 1.00 84.25 674 ASP A CA 1
ATOM 5138 C C . ASP A 1 674 ? 27.098 -20.963 -9.336 1.00 84.25 674 ASP A C 1
ATOM 5140 O O . ASP A 1 674 ? 27.522 -20.862 -8.189 1.00 84.25 674 ASP A O 1
ATOM 5144 N N . LEU A 1 675 ? 27.733 -20.375 -10.358 1.00 85.00 675 LEU A N 1
ATOM 5145 C CA . LEU A 1 675 ? 28.977 -19.603 -10.218 1.00 85.00 675 LEU A CA 1
ATOM 5146 C C . LEU A 1 675 ? 28.747 -18.258 -9.502 1.00 85.00 675 LEU A C 1
ATOM 5148 O O . LEU A 1 675 ? 29.574 -17.828 -8.697 1.00 85.00 675 LEU A O 1
ATOM 5152 N N . VAL A 1 676 ? 27.609 -17.600 -9.748 1.00 85.81 676 VAL A N 1
ATOM 5153 C CA . VAL A 1 676 ? 27.213 -16.372 -9.028 1.00 85.81 676 VAL A CA 1
ATOM 5154 C C . VAL A 1 676 ? 26.931 -16.666 -7.547 1.00 85.81 676 VAL A C 1
ATOM 5156 O O . VAL A 1 676 ? 27.311 -15.884 -6.676 1.00 85.81 676 VAL A O 1
ATOM 5159 N N . GLN A 1 677 ? 26.321 -17.813 -7.244 1.00 85.81 677 GLN A N 1
ATOM 5160 C CA . GLN A 1 677 ? 26.077 -18.291 -5.885 1.00 85.81 677 GLN A CA 1
ATOM 5161 C C . GLN A 1 677 ? 27.392 -18.658 -5.182 1.00 85.81 677 GLN A C 1
ATOM 5163 O O . GLN A 1 677 ? 27.567 -18.268 -4.031 1.00 85.81 677 GLN A O 1
ATOM 5168 N N . SER A 1 678 ? 28.353 -19.290 -5.866 1.00 87.81 678 SER A N 1
ATOM 5169 C CA . SER A 1 678 ? 29.726 -19.464 -5.363 1.00 87.81 678 SER A CA 1
ATOM 5170 C C . SER A 1 678 ? 30.394 -18.133 -4.996 1.00 87.81 678 SER A C 1
ATOM 5172 O O . SER A 1 678 ? 30.959 -18.013 -3.906 1.00 87.81 678 SER A O 1
ATOM 5174 N N . ALA A 1 679 ? 30.285 -17.112 -5.854 1.00 85.88 679 ALA A N 1
ATOM 5175 C CA . ALA A 1 679 ? 30.822 -15.778 -5.575 1.00 85.88 679 ALA A CA 1
ATOM 5176 C C . ALA A 1 679 ? 30.164 -15.140 -4.335 1.00 85.88 679 ALA A C 1
ATOM 5178 O O . ALA A 1 679 ? 30.854 -14.634 -3.451 1.00 85.88 679 ALA A O 1
ATOM 5179 N N . ALA A 1 680 ? 28.832 -15.220 -4.228 1.00 83.94 680 ALA A N 1
ATOM 5180 C CA . ALA A 1 680 ? 28.073 -14.723 -3.077 1.00 83.94 680 ALA A CA 1
ATOM 5181 C C . ALA A 1 680 ? 28.336 -15.521 -1.782 1.00 83.94 680 ALA A C 1
ATOM 5183 O O . ALA A 1 680 ? 28.316 -14.955 -0.689 1.00 83.94 680 ALA A O 1
ATOM 5184 N N . ASP A 1 681 ? 28.636 -16.818 -1.895 1.00 83.75 681 ASP A N 1
ATOM 5185 C CA . ASP A 1 681 ? 29.057 -17.688 -0.793 1.00 83.75 681 ASP A CA 1
ATOM 5186 C C . ASP A 1 681 ? 30.520 -17.442 -0.354 1.00 83.75 681 ASP A C 1
ATOM 5188 O O . ASP A 1 681 ? 30.973 -18.064 0.612 1.00 83.75 681 ASP A O 1
ATOM 5192 N N . GLY A 1 682 ? 31.238 -16.515 -1.008 1.00 81.88 682 GLY A N 1
ATOM 5193 C CA . GLY A 1 682 ? 32.564 -16.024 -0.615 1.00 81.88 682 GLY A CA 1
ATOM 5194 C C . GLY A 1 682 ? 33.751 -16.663 -1.343 1.00 81.88 682 GLY A C 1
ATOM 5195 O O . GLY A 1 682 ? 34.875 -16.566 -0.854 1.00 81.88 682 GLY A O 1
ATOM 5196 N N . TYR A 1 683 ? 33.524 -17.337 -2.475 1.00 84.12 683 TYR A N 1
ATOM 5197 C CA . TYR A 1 683 ? 34.574 -18.006 -3.249 1.00 84.12 683 TYR A CA 1
ATOM 5198 C C . TYR A 1 683 ? 35.117 -17.115 -4.378 1.00 84.12 683 TYR A C 1
ATOM 5200 O O . TYR A 1 683 ? 34.414 -16.268 -4.930 1.00 84.12 683 TYR A O 1
ATOM 5208 N N . ASN A 1 684 ? 36.384 -17.327 -4.747 1.00 84.69 684 ASN A N 1
ATOM 5209 C CA . ASN A 1 684 ? 37.067 -16.567 -5.797 1.00 84.69 684 ASN A CA 1
ATOM 5210 C C . ASN A 1 684 ? 36.575 -16.984 -7.194 1.00 84.69 684 ASN A C 1
ATOM 5212 O O . ASN A 1 684 ? 37.141 -17.886 -7.810 1.00 84.69 684 ASN A O 1
ATOM 5216 N N . VAL A 1 685 ? 35.542 -16.310 -7.699 1.00 86.00 685 VAL A N 1
ATOM 5217 C CA . VAL A 1 685 ? 34.985 -16.522 -9.043 1.00 86.00 685 VAL A CA 1
ATOM 5218 C C . VAL A 1 685 ? 35.282 -15.310 -9.927 1.00 86.00 685 VAL A C 1
ATOM 5220 O O . VAL A 1 685 ? 34.959 -14.180 -9.566 1.00 86.00 685 VAL A O 1
ATOM 5223 N N . THR A 1 686 ? 35.849 -15.542 -11.113 1.00 83.81 686 THR A N 1
ATOM 5224 C CA . THR A 1 686 ? 36.145 -14.487 -12.097 1.00 83.81 686 THR A CA 1
ATOM 5225 C C . THR A 1 686 ? 35.276 -14.672 -13.338 1.00 83.81 686 THR A C 1
ATOM 5227 O O . THR A 1 686 ? 35.466 -15.620 -14.094 1.00 83.81 686 THR A O 1
ATOM 5230 N N . MET A 1 687 ? 34.333 -13.755 -13.571 1.00 79.56 687 MET A N 1
ATOM 5231 C CA . MET A 1 687 ? 33.436 -13.786 -14.734 1.00 79.56 687 MET A CA 1
ATOM 5232 C C . MET A 1 687 ? 33.851 -12.732 -15.770 1.00 79.56 687 MET A C 1
ATOM 5234 O O . MET A 1 687 ? 33.667 -11.535 -15.554 1.00 79.56 687 MET A O 1
ATOM 5238 N N . PHE A 1 688 ? 34.379 -13.168 -16.917 1.00 76.31 688 PHE A N 1
ATOM 5239 C CA . PHE A 1 688 ? 34.725 -12.283 -18.033 1.00 76.31 688 PHE A CA 1
ATOM 5240 C C . PHE A 1 688 ? 33.595 -12.219 -19.069 1.00 76.31 688 PHE A C 1
ATOM 5242 O O . PHE A 1 688 ? 33.493 -13.067 -19.953 1.00 76.31 688 PHE A O 1
ATOM 5249 N N . ALA A 1 689 ? 32.769 -11.174 -19.002 1.00 71.50 689 ALA A N 1
ATOM 5250 C CA . ALA A 1 689 ? 31.798 -10.863 -20.049 1.00 71.50 689 ALA A CA 1
ATOM 5251 C C . ALA A 1 689 ? 32.471 -10.065 -21.183 1.00 71.50 689 ALA A C 1
ATOM 5253 O O . ALA A 1 689 ? 32.515 -8.834 -21.144 1.00 71.50 689 ALA A O 1
ATOM 5254 N N . TYR A 1 690 ? 33.014 -10.755 -22.191 1.00 65.81 690 TYR A N 1
ATOM 5255 C CA . TYR A 1 690 ? 33.571 -10.106 -23.383 1.00 65.81 690 TYR A CA 1
ATOM 5256 C C . TYR A 1 690 ? 32.507 -9.926 -24.474 1.00 65.81 690 TYR A C 1
ATOM 5258 O O . TYR A 1 690 ? 31.746 -10.839 -24.785 1.00 65.81 690 TYR A O 1
ATOM 5266 N N . GLY A 1 691 ? 32.472 -8.741 -25.083 1.00 62.44 691 GLY A N 1
ATOM 5267 C CA . GLY A 1 691 ? 31.553 -8.396 -26.162 1.00 62.44 691 GLY A CA 1
ATOM 5268 C C . GLY A 1 691 ? 32.178 -7.371 -27.101 1.00 62.44 691 GLY A C 1
ATOM 5269 O O . GLY A 1 691 ? 33.040 -6.588 -26.703 1.00 62.44 691 GLY A O 1
ATOM 5270 N N . GLN A 1 692 ? 31.761 -7.384 -28.366 1.00 50.69 692 GLN A N 1
ATOM 5271 C CA . GLN A 1 692 ? 32.357 -6.539 -29.397 1.00 50.69 692 GLN A CA 1
ATOM 5272 C C . GLN A 1 692 ? 32.059 -5.054 -29.114 1.00 50.69 692 GLN A C 1
ATOM 5274 O O . GLN A 1 692 ? 30.903 -4.638 -29.118 1.00 50.69 692 GLN A O 1
ATOM 5279 N N . THR A 1 693 ? 33.087 -4.237 -28.878 1.00 47.19 693 THR A N 1
ATOM 5280 C CA . THR A 1 693 ? 32.929 -2.826 -28.486 1.00 47.19 693 THR A CA 1
ATOM 5281 C C . THR A 1 693 ? 32.640 -1.902 -29.681 1.00 47.19 693 THR A C 1
ATOM 5283 O O . THR A 1 693 ? 33.025 -2.171 -30.826 1.00 47.19 693 THR A O 1
ATOM 5286 N N . GLY A 1 694 ? 31.888 -0.822 -29.433 1.00 44.84 694 GLY A N 1
ATOM 5287 C CA . GLY A 1 694 ? 31.487 0.179 -30.433 1.00 44.84 694 GLY A CA 1
ATOM 5288 C C . GLY A 1 694 ? 30.044 0.678 -30.263 1.00 44.84 694 GLY A C 1
AT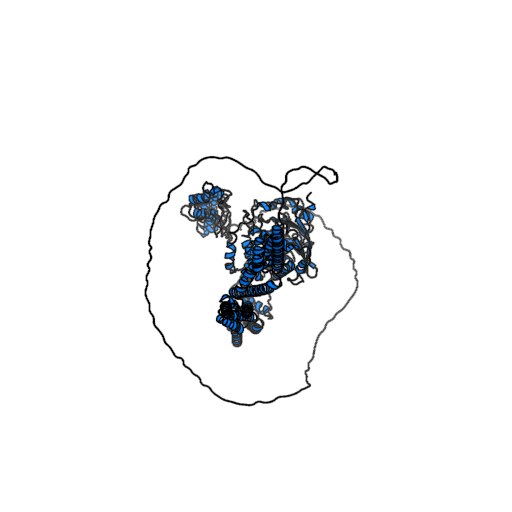OM 5289 O O . GLY A 1 694 ? 29.196 -0.023 -29.716 1.00 44.84 694 GLY A O 1
ATOM 5290 N N . ALA A 1 695 ? 29.755 1.882 -30.766 1.00 38.50 695 ALA A N 1
ATOM 5291 C CA . ALA A 1 695 ? 28.556 2.678 -30.448 1.00 38.50 695 ALA A CA 1
ATOM 5292 C C . ALA A 1 695 ? 27.190 2.149 -30.960 1.00 38.50 695 ALA A C 1
ATOM 5294 O O . ALA A 1 695 ? 26.188 2.844 -30.838 1.00 38.50 695 ALA A O 1
ATOM 5295 N N . GLY A 1 696 ? 27.129 0.933 -31.512 1.00 42.09 696 GLY A N 1
ATOM 5296 C CA . GLY A 1 696 ? 25.886 0.272 -31.946 1.00 42.09 696 GLY A CA 1
ATOM 5297 C C . GLY A 1 696 ? 25.691 -1.133 -31.368 1.00 42.09 696 GLY A C 1
ATOM 5298 O O . GLY A 1 696 ? 24.873 -1.892 -31.873 1.00 42.09 696 GLY A O 1
ATOM 5299 N N . LYS A 1 697 ? 26.486 -1.523 -30.361 1.00 47.75 697 LYS A N 1
ATOM 5300 C CA . LYS A 1 697 ? 26.663 -2.934 -29.964 1.00 47.75 697 LYS A CA 1
ATOM 5301 C C . LYS A 1 697 ? 26.105 -3.264 -28.577 1.00 47.75 697 LYS A C 1
ATOM 5303 O O . LYS A 1 697 ? 26.320 -4.356 -28.061 1.00 47.75 697 LYS A O 1
ATOM 5308 N N . THR A 1 698 ? 25.315 -2.356 -28.007 1.00 41.59 698 THR A N 1
ATOM 5309 C CA . THR A 1 698 ? 24.655 -2.463 -26.693 1.00 41.59 698 THR A CA 1
ATOM 5310 C C . THR A 1 698 ? 23.461 -3.434 -26.674 1.00 41.59 698 THR A C 1
ATOM 5312 O O . THR A 1 698 ? 22.503 -3.240 -25.935 1.00 41.59 698 THR A O 1
ATOM 5315 N N . PHE A 1 699 ? 23.526 -4.521 -27.450 1.00 45.00 699 PHE A N 1
ATOM 5316 C CA . PHE A 1 699 ? 22.673 -5.708 -27.279 1.00 45.00 699 PHE A CA 1
ATOM 5317 C C . PHE A 1 699 ? 23.234 -6.630 -26.173 1.00 45.00 699 PHE A C 1
ATOM 5319 O O . PHE A 1 699 ? 23.046 -7.846 -26.167 1.00 45.00 699 PHE A O 1
ATOM 5326 N N . THR A 1 700 ? 23.989 -6.052 -25.243 1.00 46.88 700 THR A N 1
ATOM 5327 C CA . THR A 1 700 ? 24.500 -6.706 -24.049 1.00 46.88 700 THR A CA 1
ATOM 5328 C C . THR A 1 700 ? 23.359 -6.965 -23.071 1.00 46.88 700 THR A C 1
ATOM 5330 O O . THR A 1 700 ? 22.646 -6.052 -22.668 1.00 46.88 700 THR A O 1
ATOM 5333 N N . MET A 1 701 ? 23.264 -8.211 -22.607 1.00 50.09 701 MET A N 1
ATOM 5334 C CA . MET A 1 701 ? 22.701 -8.545 -21.294 1.00 50.09 701 MET A CA 1
ATOM 5335 C C . MET A 1 701 ? 21.199 -8.243 -21.049 1.00 50.09 701 MET A C 1
ATOM 5337 O O . MET A 1 701 ? 20.817 -8.032 -19.901 1.00 50.09 701 MET A O 1
ATOM 5341 N N . TYR A 1 702 ? 20.316 -8.307 -22.062 1.00 46.41 702 TYR A N 1
ATOM 5342 C CA . TYR A 1 702 ? 18.846 -8.262 -21.857 1.00 46.41 702 TYR A CA 1
ATOM 5343 C C . TYR A 1 702 ? 18.070 -9.359 -22.616 1.00 46.41 702 TYR A C 1
ATOM 5345 O O . TYR A 1 702 ? 18.555 -9.879 -23.619 1.00 46.41 702 TYR A O 1
ATOM 5353 N N . GLY A 1 703 ? 16.903 -9.763 -22.084 1.00 52.50 703 GLY A N 1
ATOM 5354 C CA . GLY A 1 703 ? 16.156 -10.986 -22.443 1.00 52.50 703 GLY A CA 1
ATOM 5355 C C . GLY A 1 703 ? 14.627 -10.874 -22.289 1.00 52.50 703 GLY A C 1
ATOM 5356 O O . GLY A 1 703 ? 14.078 -9.778 -22.421 1.00 52.50 703 GLY A O 1
ATOM 5357 N N . VAL A 1 704 ? 13.927 -11.995 -22.047 1.00 48.59 704 VAL A N 1
ATOM 5358 C CA . VAL A 1 704 ? 12.455 -12.128 -22.184 1.00 48.59 704 VAL A CA 1
ATOM 5359 C C . VAL A 1 704 ? 11.824 -12.718 -20.904 1.00 48.59 704 VAL A C 1
ATOM 5361 O O . VAL A 1 704 ? 12.362 -13.646 -20.316 1.00 48.59 704 VAL A O 1
ATOM 5364 N N . LYS A 1 705 ? 10.683 -12.163 -20.457 1.00 43.41 705 LYS A N 1
ATOM 5365 C CA . LYS A 1 705 ? 10.241 -12.145 -19.036 1.00 43.41 705 LYS A CA 1
ATOM 5366 C C . LYS A 1 705 ? 9.056 -13.077 -18.678 1.00 43.41 705 LYS A C 1
ATOM 5368 O O . LYS A 1 705 ? 8.206 -13.349 -19.522 1.00 43.41 705 LYS A O 1
ATOM 5373 N N . ALA A 1 706 ? 8.918 -13.441 -17.388 1.00 41.84 706 ALA A N 1
ATOM 5374 C CA . ALA A 1 706 ? 7.881 -14.344 -16.824 1.00 41.84 706 ALA A CA 1
ATOM 5375 C C . ALA A 1 706 ? 7.004 -13.737 -15.673 1.00 41.84 706 ALA A C 1
ATOM 5377 O O . ALA A 1 706 ? 7.120 -12.549 -15.370 1.00 41.84 706 ALA A O 1
ATOM 5378 N N . LYS A 1 707 ? 6.078 -14.516 -15.056 1.00 38.53 707 LYS A N 1
ATOM 5379 C CA . LYS A 1 707 ? 5.041 -14.066 -14.069 1.00 38.53 707 LYS A CA 1
ATOM 5380 C C . LYS A 1 707 ? 4.700 -15.085 -12.945 1.00 38.53 707 LYS A C 1
ATOM 5382 O O . LYS A 1 707 ? 4.935 -16.277 -13.102 1.00 38.53 707 LYS A O 1
ATOM 5387 N N . THR A 1 708 ? 4.062 -14.628 -11.850 1.00 33.97 708 THR A N 1
ATOM 5388 C CA . THR A 1 708 ? 3.659 -15.412 -10.642 1.00 33.97 708 THR A CA 1
ATOM 5389 C C . THR A 1 708 ? 2.252 -15.060 -10.097 1.00 33.97 708 THR A C 1
ATOM 5391 O O . THR A 1 708 ? 1.705 -14.011 -10.426 1.00 33.97 708 THR A O 1
ATOM 5394 N N . MET A 1 709 ? 1.633 -15.939 -9.276 1.00 29.27 709 MET A N 1
ATOM 5395 C CA . MET A 1 709 ? 0.209 -15.833 -8.869 1.00 29.27 709 MET A CA 1
ATOM 5396 C C . MET A 1 709 ? -0.138 -16.577 -7.546 1.00 29.27 709 MET A C 1
ATOM 5398 O O . MET A 1 709 ? -0.419 -17.773 -7.577 1.00 29.27 709 MET A O 1
ATOM 5402 N N . ARG A 1 710 ? -0.164 -15.909 -6.372 1.00 33.03 710 ARG A N 1
ATOM 5403 C CA . ARG A 1 710 ? -0.655 -16.538 -5.106 1.00 33.03 710 ARG A CA 1
ATOM 5404 C C . ARG A 1 710 ? -1.388 -15.647 -4.079 1.00 33.03 710 ARG A C 1
ATOM 5406 O O . ARG A 1 710 ? -2.018 -16.198 -3.184 1.00 33.03 710 ARG A O 1
ATOM 5413 N N . ALA A 1 711 ? -1.378 -14.315 -4.200 1.00 35.50 711 ALA A N 1
ATOM 5414 C CA . ALA A 1 711 ? -1.953 -13.411 -3.182 1.00 35.50 711 ALA A CA 1
ATOM 5415 C C . ALA A 1 711 ? -3.490 -13.213 -3.242 1.00 35.50 711 ALA A C 1
ATOM 5417 O O . ALA A 1 711 ? -4.081 -12.661 -2.317 1.00 35.50 711 ALA A O 1
ATOM 5418 N N . MET A 1 712 ? -4.162 -13.659 -4.312 1.00 34.03 712 MET A N 1
ATOM 5419 C CA . MET A 1 712 ? -5.564 -13.300 -4.610 1.00 34.03 712 MET A CA 1
ATOM 5420 C C . MET A 1 712 ? -6.615 -13.791 -3.595 1.00 34.03 712 MET A C 1
ATOM 5422 O O . MET A 1 712 ? -7.694 -13.208 -3.517 1.00 34.03 712 MET A O 1
ATOM 5426 N N . GLY A 1 713 ? -6.340 -14.851 -2.826 1.00 34.41 713 GLY A N 1
ATOM 5427 C CA . GLY A 1 713 ? -7.365 -15.529 -2.017 1.00 34.41 713 GLY A CA 1
ATOM 5428 C C . GLY A 1 713 ? -7.949 -14.689 -0.874 1.00 34.41 713 GLY A C 1
ATOM 5429 O O . GLY A 1 713 ? -9.153 -14.730 -0.639 1.00 34.41 713 GLY A O 1
ATOM 5430 N N . LEU A 1 714 ? -7.118 -13.898 -0.187 1.00 36.88 714 LEU A N 1
ATOM 5431 C CA . LEU A 1 714 ? -7.544 -13.106 0.979 1.00 36.88 714 LEU A CA 1
ATOM 5432 C C . LEU A 1 714 ? -8.305 -11.822 0.582 1.00 36.88 714 LEU A C 1
ATOM 5434 O O . LEU A 1 714 ? -9.012 -11.229 1.392 1.00 36.88 714 LEU A O 1
ATOM 5438 N N . LEU A 1 715 ? -8.175 -11.406 -0.681 1.00 40.97 715 LEU A N 1
ATOM 5439 C CA . LEU A 1 715 ? -8.665 -10.130 -1.207 1.00 40.97 715 LEU A CA 1
ATOM 5440 C C . LEU A 1 715 ? -10.141 -10.146 -1.617 1.00 40.97 715 LEU A C 1
ATOM 5442 O O . LEU A 1 715 ? -10.797 -9.106 -1.605 1.00 40.97 715 LEU A O 1
ATOM 5446 N N . LEU A 1 716 ? -10.687 -11.324 -1.925 1.00 38.03 716 LEU A N 1
ATOM 5447 C CA . LEU A 1 716 ? -12.095 -11.498 -2.304 1.00 38.03 716 LEU A CA 1
ATOM 5448 C C . LEU A 1 716 ? -13.086 -11.091 -1.196 1.00 38.03 716 LEU A C 1
ATOM 5450 O O . LEU A 1 716 ? -14.233 -10.778 -1.499 1.00 38.03 716 LEU A O 1
ATOM 5454 N N . LEU A 1 717 ? -12.643 -11.036 0.065 1.00 37.72 717 LEU A N 1
ATOM 5455 C CA . LEU A 1 717 ? -13.431 -10.522 1.193 1.00 37.72 717 LEU A CA 1
ATOM 5456 C C . LEU A 1 717 ? -13.484 -8.984 1.247 1.00 37.72 717 LEU A C 1
ATOM 5458 O O . LEU A 1 717 ? -14.510 -8.429 1.634 1.00 37.72 717 LEU A O 1
ATOM 5462 N N . LEU A 1 718 ? -12.422 -8.288 0.825 1.00 38.59 718 LEU A N 1
ATOM 5463 C CA . LEU A 1 718 ? -12.364 -6.817 0.811 1.00 38.59 718 LEU A CA 1
ATOM 5464 C C . LEU A 1 718 ? -13.296 -6.204 -0.246 1.00 38.59 718 LEU A C 1
ATOM 5466 O O . LEU A 1 718 ? -13.892 -5.155 -0.015 1.00 38.59 718 LEU A O 1
ATOM 5470 N N . ALA A 1 719 ? -13.472 -6.884 -1.382 1.00 40.34 719 ALA A N 1
ATOM 5471 C CA . ALA A 1 719 ? -14.303 -6.415 -2.493 1.00 40.34 719 ALA A CA 1
ATOM 5472 C C . ALA A 1 719 ? -15.818 -6.353 -2.188 1.00 40.34 719 ALA A C 1
ATOM 5474 O O . ALA A 1 719 ? -16.570 -5.775 -2.970 1.00 40.34 719 ALA A O 1
ATOM 5475 N N . LEU A 1 720 ? -16.281 -6.939 -1.076 1.00 36.81 720 LEU A N 1
ATOM 5476 C CA . LEU A 1 720 ? -17.707 -7.058 -0.736 1.00 36.81 720 LEU A CA 1
ATOM 5477 C C . LEU A 1 720 ? -18.240 -5.932 0.170 1.00 36.81 720 LEU A C 1
ATOM 5479 O O . LEU A 1 720 ? -19.451 -5.802 0.332 1.00 36.81 720 LEU A O 1
ATOM 5483 N N . VAL A 1 721 ? -17.361 -5.119 0.763 1.00 40.16 721 VAL A N 1
ATOM 5484 C CA . VAL A 1 721 ? -17.726 -4.104 1.773 1.00 40.16 721 VAL A CA 1
ATOM 5485 C C . VAL A 1 721 ? -18.368 -2.816 1.204 1.00 40.16 721 VAL A C 1
ATOM 5487 O O . VAL A 1 721 ? -19.299 -2.318 1.842 1.00 40.16 721 VAL A O 1
ATOM 5490 N N . PRO A 1 722 ? -17.968 -2.264 0.033 1.00 42.09 722 PRO A N 1
ATOM 5491 C CA . PRO A 1 722 ? -18.455 -0.949 -0.421 1.00 42.09 722 PRO A CA 1
ATOM 5492 C C . PRO A 1 722 ? -19.968 -0.827 -0.679 1.00 42.09 722 PRO A C 1
ATOM 5494 O O . PRO A 1 722 ? -20.484 0.280 -0.762 1.00 42.09 722 PRO A O 1
ATOM 5497 N N . ALA A 1 723 ? -20.696 -1.939 -0.813 1.00 37.38 723 ALA A N 1
ATOM 5498 C CA . ALA A 1 723 ? -22.105 -1.936 -1.221 1.00 37.38 723 ALA A CA 1
ATOM 5499 C C . ALA A 1 723 ? -23.119 -1.637 -0.092 1.00 37.38 723 ALA A C 1
ATOM 5501 O O . ALA A 1 723 ? -24.314 -1.537 -0.368 1.00 37.38 723 ALA A O 1
ATOM 5502 N N . ALA A 1 724 ? -22.681 -1.551 1.172 1.00 34.88 724 ALA A N 1
ATOM 5503 C CA . ALA A 1 724 ? -23.572 -1.596 2.341 1.00 34.88 724 ALA A CA 1
ATOM 5504 C C . ALA A 1 724 ? -23.751 -0.267 3.105 1.00 34.88 724 ALA A C 1
ATOM 5506 O O . ALA A 1 724 ? -24.624 -0.180 3.968 1.00 34.88 724 ALA A O 1
ATOM 5507 N N . LEU A 1 725 ? -22.942 0.756 2.818 1.00 33.56 725 LEU A N 1
ATOM 5508 C CA . LEU A 1 725 ? -22.965 2.056 3.499 1.00 33.56 725 LEU A CA 1
ATOM 5509 C C . LEU A 1 725 ? -22.990 3.174 2.450 1.00 33.56 725 LEU A C 1
ATOM 5511 O O . LEU A 1 725 ? -22.220 3.134 1.496 1.00 33.56 725 LEU A O 1
ATOM 5515 N N . GLY A 1 726 ? -23.884 4.152 2.610 1.00 37.88 726 GLY A N 1
ATOM 5516 C CA . GLY A 1 726 ? -23.990 5.293 1.695 1.00 37.88 726 GLY A CA 1
ATOM 5517 C C . GLY A 1 726 ? -22.971 6.382 2.030 1.00 37.88 726 GLY A C 1
ATOM 5518 O O . GLY A 1 726 ? -22.897 6.802 3.183 1.00 37.88 726 GLY A O 1
ATOM 5519 N N . TRP A 1 727 ? -22.222 6.842 1.025 1.00 34.56 727 TRP A N 1
ATOM 5520 C CA . TRP A 1 727 ? -21.189 7.879 1.159 1.00 34.56 727 TRP A CA 1
ATOM 5521 C C . TRP A 1 727 ? -21.621 9.225 0.546 1.00 34.56 727 TRP A C 1
ATOM 5523 O O . TRP A 1 727 ? -22.761 9.381 0.106 1.00 34.56 727 TRP A O 1
ATOM 5533 N N . VAL A 1 728 ? -20.759 10.238 0.664 1.00 33.41 728 VAL A N 1
ATOM 5534 C CA . VAL A 1 728 ? -21.150 11.654 0.801 1.00 33.41 728 VAL A CA 1
ATOM 5535 C C . VAL A 1 728 ? -21.766 12.265 -0.469 1.00 33.41 728 VAL A C 1
ATOM 5537 O O . VAL A 1 728 ? -21.365 11.979 -1.594 1.00 33.41 728 VAL A O 1
ATOM 5540 N N . ASN A 1 729 ? -22.745 13.156 -0.266 1.00 33.12 729 ASN A N 1
ATOM 5541 C CA . ASN A 1 729 ? -23.463 13.870 -1.325 1.00 33.12 729 ASN A CA 1
ATOM 5542 C C . ASN A 1 729 ? -22.618 15.015 -1.932 1.00 33.12 729 ASN A C 1
ATOM 5544 O O . ASN A 1 729 ? -22.083 15.852 -1.205 1.00 33.12 729 ASN A O 1
ATOM 5548 N N . ASP A 1 730 ? -22.577 15.089 -3.265 1.00 39.09 730 ASP A N 1
ATOM 5549 C CA . ASP A 1 730 ? -21.665 15.924 -4.080 1.00 39.09 730 ASP A CA 1
ATOM 5550 C C . ASP A 1 730 ? -21.852 17.459 -3.952 1.00 39.09 730 ASP A C 1
ATOM 5552 O O . ASP A 1 730 ? -21.020 18.250 -4.392 1.00 39.09 730 ASP A O 1
ATOM 5556 N N . GLU A 1 731 ? -22.929 17.925 -3.313 1.00 30.81 731 GLU A N 1
ATOM 5557 C CA . GLU A 1 731 ? -23.262 19.358 -3.238 1.00 30.81 731 GLU A CA 1
ATOM 5558 C C . GLU A 1 731 ? -22.244 20.184 -2.417 1.00 30.81 731 GLU A C 1
ATOM 5560 O O . GLU A 1 731 ? -22.032 21.368 -2.683 1.00 30.81 731 GLU A O 1
ATOM 5565 N N . ALA A 1 732 ? -21.591 19.569 -1.423 1.00 34.47 732 ALA A N 1
ATOM 5566 C CA . ALA A 1 732 ? -20.679 20.262 -0.507 1.00 34.47 732 ALA A CA 1
ATOM 5567 C C . ALA A 1 732 ? -19.297 20.569 -1.120 1.00 34.47 732 ALA A C 1
ATOM 5569 O O . ALA A 1 732 ? -18.652 21.538 -0.723 1.00 34.47 732 ALA A O 1
ATOM 5570 N N . LEU A 1 733 ? -18.849 19.785 -2.108 1.00 39.44 733 LEU A N 1
ATOM 5571 C CA . LEU A 1 733 ? -17.528 19.935 -2.739 1.00 39.44 733 LEU A CA 1
ATOM 5572 C C . LEU A 1 733 ? -17.428 21.150 -3.680 1.00 39.44 733 LEU A C 1
ATOM 5574 O O . LEU A 1 733 ? -16.333 21.529 -4.085 1.00 39.44 733 LEU A O 1
ATOM 5578 N N . ARG A 1 734 ? -18.551 21.809 -3.995 1.00 36.22 734 ARG A N 1
ATOM 5579 C CA . ARG A 1 734 ? -18.606 22.968 -4.908 1.00 36.22 734 ARG A CA 1
ATOM 5580 C C . ARG A 1 734 ? -18.223 24.306 -4.264 1.00 36.22 734 ARG A C 1
ATOM 5582 O O . ARG A 1 734 ? -18.145 25.319 -4.960 1.00 36.22 734 ARG A O 1
ATOM 5589 N N . GLN A 1 735 ? -17.995 24.353 -2.951 1.00 34.16 735 GLN A N 1
ATOM 5590 C CA . GLN A 1 735 ? -17.788 25.610 -2.224 1.00 34.16 735 GLN A CA 1
ATOM 5591 C C . GLN A 1 735 ? -16.312 26.019 -2.113 1.00 34.16 735 GLN A C 1
ATOM 5593 O O . GLN A 1 735 ? -15.675 25.789 -1.091 1.00 34.16 735 GLN A O 1
ATOM 5598 N N . SER A 1 736 ? -15.784 26.691 -3.146 1.00 36.25 736 SER A N 1
ATOM 5599 C CA . SER A 1 736 ? -14.849 27.833 -2.992 1.00 36.25 736 SER A CA 1
ATOM 5600 C C . SER A 1 736 ? -14.374 28.417 -4.335 1.00 36.25 736 SER A C 1
ATOM 5602 O O . SER A 1 736 ? -13.181 28.504 -4.620 1.00 36.25 736 SER A O 1
ATOM 5604 N N . THR A 1 737 ? -15.287 28.965 -5.146 1.00 36.38 737 THR A N 1
ATOM 5605 C CA . THR A 1 737 ? -14.936 29.814 -6.314 1.00 36.38 737 THR A CA 1
ATOM 5606 C C . THR A 1 737 ? -14.392 31.201 -5.911 1.00 36.38 737 THR A C 1
ATOM 5608 O O . THR A 1 737 ? -14.604 32.197 -6.602 1.00 36.38 737 THR A O 1
ATOM 5611 N N . GLY A 1 738 ? -13.727 31.286 -4.756 1.00 45.25 738 GLY A N 1
ATOM 5612 C CA . GLY A 1 738 ? -13.109 32.493 -4.223 1.00 45.25 738 GLY A CA 1
ATOM 5613 C C . GLY A 1 738 ? -11.747 32.780 -4.855 1.00 45.25 738 GLY A C 1
ATOM 5614 O O . GLY A 1 738 ? -11.146 31.949 -5.539 1.00 45.25 738 GLY A O 1
ATOM 5615 N N . ARG A 1 739 ? -11.230 33.982 -4.599 1.00 52.22 739 ARG A N 1
ATOM 5616 C CA . ARG A 1 739 ? -9.938 34.448 -5.116 1.00 52.22 739 ARG A CA 1
ATOM 5617 C C . ARG A 1 739 ? -8.784 33.805 -4.330 1.00 52.22 739 ARG A C 1
ATOM 5619 O O . ARG A 1 739 ? -8.222 34.443 -3.444 1.00 52.22 739 ARG A O 1
ATOM 5626 N N . ARG A 1 740 ? -8.468 32.535 -4.629 1.00 67.00 740 ARG A N 1
ATOM 5627 C CA . ARG A 1 740 ? -7.395 31.773 -3.960 1.00 67.00 740 ARG A CA 1
ATOM 5628 C C . ARG A 1 740 ? -6.070 32.552 -3.965 1.00 67.00 740 ARG A C 1
ATOM 5630 O O . ARG A 1 740 ? -5.631 33.030 -5.015 1.00 67.00 740 ARG A O 1
ATOM 5637 N N . VAL A 1 741 ? -5.436 32.654 -2.800 1.00 75.88 741 VAL A N 1
ATOM 5638 C CA . VAL A 1 741 ? -4.156 33.342 -2.583 1.00 75.88 741 VAL A CA 1
ATOM 5639 C C . VAL A 1 741 ? -3.018 32.339 -2.747 1.00 75.88 741 VAL A C 1
ATOM 5641 O O . VAL A 1 741 ? -3.141 31.188 -2.340 1.00 75.88 741 VAL A O 1
ATOM 5644 N N . GLY A 1 742 ? -1.921 32.762 -3.374 1.00 82.81 742 GLY A N 1
ATOM 5645 C CA . GLY A 1 742 ? -0.710 31.953 -3.467 1.00 82.81 742 GLY A CA 1
ATOM 5646 C C . GLY A 1 742 ? 0.153 32.121 -2.219 1.00 82.81 742 GLY A C 1
ATOM 5647 O O . GLY A 1 742 ? 0.519 33.247 -1.885 1.00 82.81 742 GLY A O 1
ATOM 5648 N N . VAL A 1 743 ? 0.499 31.014 -1.564 1.00 88.75 743 VAL A N 1
ATOM 5649 C CA . VAL A 1 743 ? 1.437 30.956 -0.436 1.00 88.75 743 VAL A CA 1
ATOM 5650 C C . VAL A 1 743 ? 2.596 30.024 -0.796 1.00 88.75 743 VAL A C 1
ATOM 5652 O O . VAL A 1 743 ? 2.380 28.921 -1.298 1.00 88.75 743 VAL A O 1
ATOM 5655 N N . ALA A 1 744 ? 3.838 30.449 -0.557 1.00 91.19 744 ALA A N 1
ATOM 5656 C CA . ALA A 1 744 ? 5.000 29.581 -0.743 1.00 91.19 744 ALA A CA 1
ATOM 5657 C C . ALA A 1 744 ? 5.022 28.491 0.354 1.00 91.19 744 ALA A C 1
ATOM 5659 O O . ALA A 1 744 ? 4.835 28.826 1.527 1.00 91.19 744 ALA A O 1
ATOM 5660 N N . PRO A 1 745 ? 5.238 27.205 0.014 1.00 94.50 745 PRO A N 1
ATOM 5661 C CA . PRO A 1 745 ? 5.236 26.118 0.994 1.00 94.50 745 PRO A CA 1
ATOM 5662 C C . PRO A 1 745 ? 6.394 26.238 1.997 1.00 94.50 745 PRO A C 1
ATOM 5664 O O . PRO A 1 745 ? 7.452 26.796 1.694 1.00 94.50 745 PRO A O 1
ATOM 5667 N N . ARG A 1 746 ? 6.225 25.664 3.196 1.00 94.31 746 ARG A N 1
ATOM 5668 C CA . ARG A 1 746 ? 7.307 25.580 4.193 1.00 94.31 746 ARG A CA 1
ATOM 5669 C C . ARG A 1 746 ? 8.421 24.682 3.649 1.00 94.31 746 ARG A C 1
ATOM 5671 O O . ARG A 1 746 ? 8.153 23.572 3.191 1.00 94.31 746 ARG A O 1
ATOM 5678 N N . ARG A 1 747 ? 9.668 25.151 3.727 1.00 95.19 747 ARG A N 1
ATOM 5679 C CA . ARG A 1 747 ? 10.853 24.378 3.338 1.00 95.19 747 ARG A CA 1
ATOM 5680 C C . ARG A 1 747 ? 11.439 23.634 4.538 1.00 95.19 747 ARG A C 1
ATOM 5682 O O . ARG A 1 747 ? 11.679 24.240 5.580 1.00 95.19 747 ARG A O 1
ATOM 5689 N N . LEU A 1 748 ? 11.665 22.335 4.375 1.00 95.69 748 LEU A N 1
ATOM 5690 C CA . LEU A 1 748 ? 12.264 21.419 5.345 1.00 95.69 748 LEU A CA 1
ATOM 5691 C C . LEU A 1 748 ? 13.584 20.849 4.799 1.00 95.69 748 LEU A C 1
ATOM 5693 O O . LEU A 1 748 ? 13.906 20.984 3.618 1.00 95.69 748 LEU A O 1
ATOM 5697 N N . THR A 1 749 ? 14.352 20.176 5.652 1.00 95.75 749 THR A N 1
ATOM 5698 C CA . THR A 1 749 ? 15.566 19.447 5.260 1.00 95.75 749 THR A CA 1
ATOM 5699 C C . THR A 1 749 ? 15.531 18.049 5.861 1.00 95.75 749 THR A C 1
ATOM 5701 O O . THR A 1 749 ? 15.250 17.899 7.047 1.00 95.75 749 THR A O 1
ATOM 5704 N N . VAL A 1 750 ? 15.835 17.041 5.046 1.00 95.88 750 VAL A N 1
ATOM 5705 C CA . VAL A 1 750 ? 15.959 15.638 5.458 1.00 95.88 750 VAL A CA 1
ATOM 5706 C C . VAL A 1 750 ? 17.391 15.192 5.199 1.00 95.88 750 VAL A C 1
ATOM 5708 O O . VAL A 1 750 ? 17.875 15.290 4.073 1.00 95.88 750 VAL A O 1
ATOM 5711 N N . ASP A 1 751 ? 18.070 14.700 6.231 1.00 94.69 751 ASP A N 1
ATOM 5712 C CA . ASP A 1 751 ? 19.420 14.151 6.097 1.00 94.69 751 ASP A CA 1
ATOM 5713 C C . ASP A 1 751 ? 19.357 12.651 5.771 1.00 94.69 751 ASP A C 1
ATOM 5715 O O . ASP A 1 751 ? 18.879 11.843 6.567 1.00 94.69 751 ASP A O 1
ATOM 5719 N N . LEU A 1 752 ? 19.819 12.279 4.579 1.00 92.44 752 LEU A N 1
ATOM 5720 C CA . LEU A 1 752 ? 19.885 10.903 4.091 1.00 92.44 752 LEU A CA 1
ATOM 5721 C C . LEU A 1 752 ? 21.014 10.098 4.747 1.00 92.44 752 LEU A C 1
ATOM 5723 O O . LEU A 1 752 ? 20.926 8.867 4.741 1.00 92.44 752 LEU A O 1
ATOM 5727 N N . ASP A 1 753 ? 22.029 10.755 5.321 1.00 92.81 753 ASP A N 1
ATOM 5728 C CA . ASP A 1 753 ? 23.122 10.079 6.032 1.00 92.81 753 ASP A CA 1
ATOM 5729 C C . ASP A 1 753 ? 22.645 9.524 7.390 1.00 92.81 753 ASP A C 1
ATOM 5731 O O . ASP A 1 753 ? 23.239 8.585 7.926 1.00 92.81 753 ASP A O 1
ATOM 5735 N N . LEU A 1 754 ? 21.529 10.042 7.925 1.00 92.31 754 LEU A N 1
ATOM 5736 C CA . LEU A 1 754 ? 20.858 9.464 9.089 1.00 92.31 754 LEU A CA 1
ATOM 5737 C C . LEU A 1 754 ? 20.164 8.130 8.743 1.00 92.31 754 LEU A C 1
ATOM 5739 O O . LEU A 1 754 ? 19.573 7.993 7.661 1.00 92.31 754 LEU A O 1
ATOM 5743 N N . PRO A 1 755 ? 20.122 7.166 9.690 1.00 92.19 755 PRO A N 1
ATOM 5744 C CA . PRO A 1 755 ? 19.286 5.974 9.582 1.00 92.19 755 PRO A CA 1
ATOM 5745 C C . PRO A 1 755 ? 17.831 6.335 9.273 1.00 92.19 755 PRO A C 1
ATOM 5747 O O . PRO A 1 755 ? 17.277 7.264 9.862 1.00 92.19 755 PRO A O 1
ATOM 5750 N N . ALA A 1 756 ? 17.179 5.568 8.397 1.00 88.94 756 ALA A N 1
ATOM 5751 C CA . ALA A 1 756 ? 15.812 5.823 7.929 1.00 88.94 756 ALA A CA 1
ATOM 5752 C C . ALA A 1 756 ? 14.787 6.030 9.071 1.00 88.94 756 ALA A C 1
ATOM 5754 O O . ALA A 1 756 ? 13.869 6.837 8.958 1.00 88.94 756 ALA A O 1
ATOM 5755 N N . GLN A 1 757 ? 14.990 5.371 10.214 1.00 87.81 757 GLN A N 1
ATOM 5756 C CA . GLN A 1 757 ? 14.182 5.490 11.433 1.00 87.81 757 GLN A CA 1
ATOM 5757 C C . GLN A 1 757 ? 14.298 6.859 12.142 1.00 87.81 757 GLN A C 1
ATOM 5759 O O . GLN A 1 757 ? 13.505 7.145 13.037 1.00 87.81 757 GLN A O 1
ATOM 5764 N N . GLN A 1 758 ? 15.275 7.697 11.784 1.00 92.06 758 GLN A N 1
ATOM 5765 C CA . GLN A 1 758 ? 15.594 8.975 12.441 1.00 92.06 758 GLN A CA 1
ATOM 5766 C C . GLN A 1 758 ? 15.382 10.198 11.534 1.00 92.06 758 GLN A C 1
ATOM 5768 O O . GLN A 1 758 ? 15.209 11.305 12.045 1.00 92.06 758 GLN A O 1
ATOM 5773 N N . ARG A 1 759 ? 15.341 10.006 10.208 1.00 93.31 759 ARG A N 1
ATOM 5774 C CA . ARG A 1 759 ? 15.287 11.067 9.179 1.00 93.31 759 ARG A CA 1
ATOM 5775 C C . ARG A 1 759 ? 14.173 12.099 9.366 1.00 93.31 759 ARG A C 1
ATOM 5777 O O . ARG A 1 759 ? 14.367 13.261 9.031 1.00 93.31 759 ARG A O 1
ATOM 5784 N N . TRP A 1 760 ? 13.038 11.684 9.930 1.00 95.25 760 TRP A N 1
ATOM 5785 C CA . TRP A 1 760 ? 11.858 12.529 10.159 1.00 95.25 760 TRP A CA 1
ATOM 5786 C C . TRP A 1 760 ? 11.606 12.867 11.637 1.00 95.25 760 TRP A C 1
ATOM 5788 O O . TRP A 1 760 ? 10.591 13.474 11.971 1.00 95.25 760 TRP A O 1
ATOM 5798 N N . SER A 1 761 ? 12.530 12.514 12.536 1.00 92.62 761 SER A N 1
ATOM 5799 C CA . SER A 1 761 ? 12.369 12.727 13.985 1.00 92.62 761 SER A CA 1
ATOM 5800 C C . SER A 1 761 ? 12.222 14.203 14.381 1.00 92.62 761 SER A C 1
ATOM 5802 O O . SER A 1 761 ? 11.537 14.510 15.355 1.00 92.62 761 SER A O 1
ATOM 5804 N N . PHE A 1 762 ? 12.789 15.126 13.593 1.00 93.38 762 PHE A N 1
ATOM 5805 C CA . PHE A 1 762 ? 12.696 16.574 13.815 1.00 93.38 762 PHE A CA 1
ATOM 5806 C C . PHE A 1 762 ? 11.253 17.113 13.792 1.00 93.38 762 PHE A C 1
ATOM 5808 O O . PHE A 1 762 ? 10.972 18.115 14.457 1.00 93.38 762 PHE A O 1
ATOM 5815 N N . LEU A 1 763 ? 10.323 16.434 13.099 1.00 94.19 763 LEU A N 1
ATOM 5816 C CA . LEU A 1 763 ? 8.906 16.815 13.051 1.00 94.19 763 LEU A CA 1
ATOM 5817 C C . LEU A 1 763 ? 8.258 16.843 14.447 1.00 94.19 763 LEU A C 1
ATOM 5819 O O . LEU A 1 763 ? 7.351 17.635 14.675 1.00 94.19 763 LEU A O 1
ATOM 5823 N N . ALA A 1 764 ? 8.758 16.041 15.396 1.00 90.94 764 ALA A N 1
ATOM 5824 C CA . ALA A 1 764 ? 8.256 15.990 16.772 1.00 90.94 764 ALA A CA 1
ATOM 5825 C C . ALA A 1 764 ? 8.516 17.278 17.579 1.00 90.94 764 ALA A C 1
ATOM 5827 O O . ALA A 1 764 ? 7.893 17.492 18.620 1.00 90.94 764 ALA A O 1
ATOM 5828 N N . SER A 1 765 ? 9.459 18.112 17.126 1.00 90.56 765 SER A N 1
ATOM 5829 C CA . SER A 1 765 ? 9.891 19.341 17.808 1.00 90.56 765 SER A CA 1
ATOM 5830 C C . SER A 1 765 ? 9.486 20.638 17.100 1.00 90.56 765 SER A C 1
ATOM 5832 O O . SER A 1 765 ? 9.642 21.710 17.681 1.00 90.56 765 SER A O 1
ATOM 5834 N N . ASP A 1 766 ? 8.958 20.565 15.875 1.00 91.94 766 ASP A N 1
ATOM 5835 C CA . ASP A 1 766 ? 8.521 21.739 15.112 1.00 91.94 766 ASP A CA 1
ATOM 5836 C C . ASP A 1 766 ? 7.072 22.119 15.492 1.00 91.94 766 ASP A C 1
ATOM 5838 O O . ASP A 1 766 ? 6.152 21.327 15.255 1.00 91.94 766 ASP A O 1
ATOM 5842 N N . PRO A 1 767 ? 6.820 23.322 16.054 1.00 90.25 767 PRO A N 1
ATOM 5843 C CA . PRO A 1 767 ? 5.475 23.752 16.436 1.00 90.25 767 PRO A CA 1
ATOM 5844 C C . PRO A 1 767 ? 4.451 23.727 15.296 1.00 90.25 767 PRO A C 1
ATOM 5846 O O . PRO A 1 767 ? 3.261 23.578 15.563 1.00 90.25 767 PRO A O 1
ATOM 5849 N N . ALA A 1 768 ? 4.890 23.825 14.034 1.00 88.50 768 ALA A N 1
ATOM 5850 C CA . ALA A 1 768 ? 4.000 23.808 12.875 1.00 88.50 768 ALA A CA 1
ATOM 5851 C C . ALA A 1 768 ? 3.188 22.504 12.737 1.00 88.50 768 ALA A C 1
ATOM 5853 O O . ALA A 1 768 ? 2.111 22.526 12.144 1.00 88.50 768 ALA A O 1
ATOM 5854 N N . PHE A 1 769 ? 3.666 21.382 13.289 1.00 92.75 769 PHE A N 1
ATOM 5855 C CA . PHE A 1 769 ? 3.037 20.063 13.127 1.00 92.75 769 PHE A CA 1
ATOM 5856 C C . PHE A 1 769 ? 2.301 19.561 14.378 1.00 92.75 769 PHE A C 1
ATOM 5858 O O . PHE A 1 769 ? 1.833 18.426 14.389 1.00 92.75 769 PHE A O 1
ATOM 5865 N N . GLN A 1 770 ? 2.148 20.389 15.421 1.00 87.69 770 GLN A N 1
ATOM 5866 C CA . GLN A 1 770 ? 1.526 19.960 16.684 1.00 87.69 770 GLN A CA 1
ATOM 5867 C C . GLN A 1 770 ? 0.065 19.509 16.533 1.00 87.69 770 GLN A C 1
ATOM 5869 O O . GLN A 1 770 ? -0.306 18.527 17.169 1.00 87.69 770 GLN A O 1
ATOM 5874 N N . ASN A 1 771 ? -0.706 20.171 15.662 1.00 88.81 771 ASN A N 1
ATOM 5875 C CA . ASN A 1 771 ? -2.114 19.853 15.373 1.00 88.81 771 ASN A CA 1
ATOM 5876 C C . ASN A 1 771 ? -2.286 18.885 14.182 1.00 88.81 771 ASN A C 1
ATOM 5878 O O . ASN A 1 771 ? -3.403 18.628 13.737 1.00 88.81 771 ASN A O 1
ATOM 5882 N N . TYR A 1 772 ? -1.189 18.394 13.588 1.00 92.25 772 TYR A N 1
ATOM 5883 C CA . TYR A 1 772 ? -1.259 17.635 12.334 1.00 92.25 772 TYR A CA 1
ATOM 5884 C C . TYR A 1 772 ? -2.043 16.323 12.488 1.00 92.25 772 TYR A C 1
ATOM 5886 O O . TYR A 1 772 ? -2.671 15.862 11.536 1.00 92.25 772 TYR A O 1
ATOM 5894 N N . LYS A 1 773 ? -2.049 15.738 13.693 1.00 92.69 773 LYS A N 1
ATOM 5895 C CA . LYS A 1 773 ? -2.832 14.537 13.981 1.00 92.69 773 LYS A CA 1
ATOM 5896 C C . LYS A 1 773 ? -4.331 14.803 13.874 1.00 92.69 773 LYS A C 1
ATOM 5898 O O . LYS A 1 773 ? -5.042 14.035 13.239 1.00 92.69 773 LYS A O 1
ATOM 5903 N N . GLU A 1 774 ? -4.808 15.874 14.487 1.00 92.06 774 GLU A N 1
ATOM 5904 C CA . GLU A 1 774 ? -6.218 16.246 14.504 1.00 92.06 774 GLU A CA 1
ATOM 5905 C C . GLU A 1 774 ? -6.731 16.486 13.074 1.00 92.06 774 GLU A C 1
ATOM 5907 O O . GLU A 1 774 ? -7.799 15.993 12.709 1.00 92.06 774 GLU A O 1
ATOM 5912 N N . GLU A 1 775 ? -5.924 17.143 12.236 1.00 90.81 775 GLU A N 1
ATOM 5913 C CA . GLU A 1 775 ? -6.247 17.402 10.828 1.00 90.81 775 GLU A CA 1
ATOM 5914 C C . GLU A 1 775 ? -6.220 16.127 9.961 1.00 90.81 775 GLU A C 1
ATOM 5916 O O . GLU A 1 775 ? -7.113 15.928 9.134 1.00 90.81 775 GLU A O 1
ATOM 5921 N N . VAL A 1 776 ? -5.254 15.219 10.173 1.00 90.00 776 VAL A N 1
ATOM 5922 C CA . VAL A 1 776 ? -5.222 13.897 9.513 1.00 90.00 776 VAL A CA 1
ATOM 5923 C C . VAL A 1 776 ? -6.401 13.031 9.938 1.00 90.00 776 VAL A C 1
ATOM 5925 O O . VAL A 1 776 ? -7.013 12.383 9.093 1.00 90.00 776 VAL A O 1
ATOM 5928 N N . ASN A 1 777 ? -6.765 13.018 11.217 1.00 87.81 777 ASN A N 1
ATOM 5929 C CA . ASN A 1 777 ? -7.856 12.179 11.697 1.00 87.81 777 ASN A CA 1
ATOM 5930 C C . ASN A 1 777 ? -9.212 12.709 11.200 1.00 87.81 777 ASN A C 1
ATOM 5932 O O . ASN A 1 777 ? -10.001 11.924 10.679 1.00 87.81 777 ASN A O 1
ATOM 5936 N N . ALA A 1 778 ? -9.436 14.030 11.207 1.00 84.81 778 ALA A N 1
ATOM 5937 C CA . ALA A 1 778 ? -10.614 14.648 10.588 1.00 84.81 778 ALA A CA 1
ATOM 5938 C C . ALA A 1 778 ? -10.692 14.407 9.064 1.00 84.81 778 ALA A C 1
ATOM 5940 O O . ALA A 1 778 ? -11.782 14.283 8.501 1.00 84.81 778 ALA A O 1
ATOM 5941 N N . TYR A 1 779 ? -9.544 14.318 8.387 1.00 83.44 779 TYR A N 1
ATOM 5942 C CA . TYR A 1 779 ? -9.458 13.923 6.982 1.00 83.44 779 TYR A CA 1
ATOM 5943 C C . TYR A 1 779 ? -9.809 12.437 6.771 1.00 83.44 779 TYR A C 1
ATOM 5945 O O . TYR A 1 779 ? -10.614 12.107 5.898 1.00 83.44 779 TYR A O 1
ATOM 5953 N N . LEU A 1 780 ? -9.245 11.528 7.572 1.00 81.69 780 LEU A N 1
ATOM 5954 C CA . LEU A 1 780 ? -9.486 10.089 7.438 1.00 81.69 780 LEU A CA 1
ATOM 5955 C C . LEU A 1 780 ? -10.933 9.720 7.794 1.00 81.69 780 LEU A C 1
ATOM 5957 O O . LEU A 1 780 ? -11.530 8.922 7.080 1.00 81.69 780 LEU A O 1
ATOM 5961 N N . GLU A 1 781 ? -11.542 10.349 8.803 1.00 79.56 781 GLU A N 1
ATOM 5962 C CA . GLU A 1 781 ? -12.969 10.177 9.133 1.00 79.56 781 GLU A CA 1
ATOM 5963 C C . GLU A 1 781 ? -13.912 10.590 7.987 1.00 79.56 781 GLU A C 1
ATOM 5965 O O . GLU A 1 781 ? -15.004 10.036 7.851 1.00 79.56 781 GLU A O 1
ATOM 5970 N N . LYS A 1 782 ? -13.492 11.538 7.137 1.00 74.94 782 LYS A N 1
ATOM 5971 C CA . LYS A 1 782 ? -14.268 12.031 5.988 1.00 74.94 782 LYS A CA 1
ATOM 5972 C C . LYS A 1 782 ? -14.254 11.069 4.792 1.00 74.94 782 LYS A C 1
ATOM 5974 O O . LYS A 1 782 ? -15.250 10.997 4.072 1.00 74.94 782 LYS A O 1
ATOM 5979 N N . TYR A 1 783 ? -13.144 10.362 4.561 1.00 68.69 783 TYR A N 1
ATOM 5980 C CA . TYR A 1 783 ? -12.914 9.585 3.330 1.00 68.69 783 TYR A CA 1
ATOM 5981 C C . TYR A 1 783 ? -12.730 8.072 3.532 1.00 68.69 783 TYR A C 1
ATOM 5983 O O . TYR A 1 783 ? -12.899 7.312 2.580 1.00 68.69 783 TYR A O 1
ATOM 5991 N N . VAL A 1 784 ? -12.387 7.610 4.738 1.00 69.56 784 VAL A N 1
ATOM 5992 C CA . VAL A 1 784 ? -12.073 6.202 5.016 1.00 69.56 784 VAL A CA 1
ATOM 5993 C C . VAL A 1 784 ? -13.157 5.574 5.900 1.00 69.56 784 VAL A C 1
ATOM 5995 O O . VAL A 1 784 ? -13.409 6.059 7.004 1.00 69.56 784 VAL A O 1
ATOM 5998 N N . PRO A 1 785 ? -13.782 4.452 5.487 1.00 67.81 785 PRO A N 1
ATOM 5999 C CA . PRO A 1 785 ? -14.710 3.719 6.340 1.00 67.81 785 PRO A CA 1
ATOM 6000 C C . PRO A 1 785 ? -14.066 3.330 7.676 1.00 67.81 785 PRO A C 1
ATOM 6002 O O . PRO A 1 785 ? -13.023 2.679 7.699 1.00 67.81 785 PRO A O 1
ATOM 6005 N N . SER A 1 786 ? -14.717 3.648 8.797 1.00 64.25 786 SER A N 1
ATOM 6006 C CA . SER A 1 786 ? -14.202 3.354 10.146 1.00 64.25 786 SER A CA 1
ATOM 6007 C C . SER A 1 786 ? -13.938 1.860 10.392 1.00 64.25 786 SER A C 1
ATOM 6009 O O . SER A 1 786 ? -13.033 1.504 11.142 1.00 64.25 786 SER A O 1
ATOM 6011 N N . ALA A 1 787 ? -14.659 0.972 9.698 1.00 60.91 787 ALA A N 1
ATOM 6012 C CA . ALA A 1 787 ? -14.418 -0.473 9.701 1.00 60.91 787 ALA A CA 1
ATOM 6013 C C . ALA A 1 787 ? -13.113 -0.901 8.989 1.00 60.91 787 ALA A C 1
ATOM 6015 O O . ALA A 1 787 ? -12.642 -2.018 9.200 1.00 60.91 787 ALA A O 1
ATOM 6016 N N . LEU A 1 788 ? -12.525 -0.041 8.148 1.00 62.69 788 LEU A N 1
ATOM 6017 C CA . LEU A 1 788 ? -11.293 -0.317 7.405 1.00 62.69 788 LEU A CA 1
ATOM 6018 C C . LEU A 1 788 ? -10.035 -0.011 8.235 1.00 62.69 788 LEU A C 1
ATOM 6020 O O . LEU A 1 788 ? -9.039 -0.720 8.094 1.00 62.69 788 LEU A O 1
ATOM 6024 N N . LEU A 1 789 ? -10.080 0.983 9.133 1.00 67.06 789 LEU A N 1
ATOM 6025 C CA . LEU A 1 789 ? -8.919 1.408 9.932 1.00 67.06 789 LEU A CA 1
ATOM 6026 C C . LEU A 1 789 ? -8.293 0.252 10.752 1.00 67.06 789 LEU A C 1
ATOM 6028 O O . LEU A 1 789 ? -7.092 0.019 10.600 1.00 67.06 789 LEU A O 1
ATOM 6032 N N . PRO A 1 790 ? -9.054 -0.574 11.513 1.00 67.50 790 PRO A N 1
ATOM 6033 C CA . PRO A 1 790 ? -8.476 -1.691 12.271 1.00 67.50 790 PRO A CA 1
ATOM 6034 C C . PRO A 1 790 ? -7.910 -2.803 11.378 1.00 67.50 790 PRO A C 1
ATOM 6036 O O . PRO A 1 790 ? -7.005 -3.533 11.785 1.00 67.50 790 PRO A O 1
ATOM 6039 N N . LEU A 1 791 ? -8.436 -2.947 10.156 1.00 62.69 791 LEU A N 1
ATOM 6040 C CA . LEU A 1 791 ? -7.944 -3.910 9.173 1.00 62.69 791 LEU A CA 1
ATOM 6041 C C . LEU A 1 791 ? -6.624 -3.435 8.551 1.00 62.69 791 LEU A C 1
ATOM 6043 O O . LEU A 1 791 ? -5.701 -4.236 8.413 1.00 62.69 791 LEU A O 1
ATOM 6047 N N . VAL A 1 792 ? -6.484 -2.137 8.266 1.00 66.50 792 VAL A N 1
ATOM 6048 C CA . VAL A 1 792 ? -5.214 -1.535 7.832 1.00 66.50 792 VAL A CA 1
ATOM 6049 C C . VAL A 1 792 ? -4.167 -1.625 8.947 1.00 66.50 792 VAL A C 1
ATOM 6051 O O . VAL A 1 792 ? -3.061 -2.092 8.686 1.00 66.50 792 VAL A O 1
ATOM 6054 N N . ASP A 1 793 ? -4.510 -1.331 10.205 1.00 65.12 793 ASP A N 1
ATOM 6055 C CA . ASP A 1 793 ? -3.624 -1.553 11.367 1.00 65.12 793 ASP A CA 1
ATOM 6056 C C . ASP A 1 793 ? -3.310 -3.045 11.635 1.00 65.12 793 ASP A C 1
ATOM 6058 O O . ASP A 1 793 ? -2.376 -3.372 12.375 1.00 65.12 793 ASP A O 1
ATOM 6062 N N . SER A 1 794 ? -4.071 -3.985 11.066 1.00 62.78 794 SER A N 1
ATOM 6063 C CA . SER A 1 794 ? -3.757 -5.421 11.104 1.00 62.78 794 SER A CA 1
ATOM 6064 C C . SER A 1 794 ? -2.800 -5.815 9.972 1.00 62.78 794 SER A C 1
ATOM 6066 O O . SER A 1 794 ? -1.775 -6.451 10.217 1.00 62.78 794 SER A O 1
ATOM 6068 N N . ILE A 1 795 ? -3.070 -5.365 8.742 1.00 57.84 795 ILE A N 1
ATOM 6069 C CA . ILE A 1 795 ? -2.257 -5.659 7.551 1.00 57.84 795 ILE A CA 1
ATOM 6070 C C . ILE A 1 795 ? -0.877 -4.988 7.638 1.00 57.84 795 ILE A C 1
ATOM 6072 O O . ILE A 1 795 ? 0.141 -5.613 7.340 1.00 57.84 795 ILE A O 1
ATOM 6076 N N . THR A 1 796 ? -0.809 -3.742 8.113 1.00 59.31 796 THR A N 1
ATOM 6077 C CA . THR A 1 796 ? 0.447 -2.970 8.195 1.00 59.31 796 THR A CA 1
ATOM 6078 C C . THR A 1 796 ? 1.452 -3.515 9.215 1.00 59.31 796 THR A C 1
ATOM 6080 O O . THR A 1 796 ? 2.648 -3.244 9.108 1.00 59.31 796 THR A O 1
ATOM 6083 N N . LYS A 1 797 ? 1.038 -4.394 10.137 1.00 56.47 797 LYS A N 1
ATOM 6084 C CA . LYS A 1 797 ? 1.979 -5.164 10.975 1.00 56.47 797 LYS A CA 1
ATOM 6085 C C . LYS A 1 797 ? 2.888 -6.089 10.148 1.00 56.47 797 LYS A C 1
ATOM 6087 O O . LYS A 1 797 ? 3.969 -6.432 10.615 1.00 56.47 797 LYS A O 1
ATOM 6092 N N . SER A 1 798 ? 2.507 -6.407 8.906 1.00 52.06 798 SER A N 1
ATOM 6093 C CA . SER A 1 798 ? 3.278 -7.213 7.942 1.00 52.06 798 SER A CA 1
ATOM 6094 C C . SER A 1 798 ? 3.905 -6.383 6.801 1.00 52.06 798 SER A C 1
ATOM 6096 O O . SER A 1 798 ? 4.157 -6.903 5.718 1.00 52.06 798 SER A O 1
ATOM 6098 N N . LEU A 1 799 ? 4.163 -5.085 7.025 1.00 53.81 799 LEU A N 1
ATOM 6099 C CA . LEU A 1 799 ? 4.590 -4.077 6.028 1.00 53.81 799 LEU A CA 1
ATOM 6100 C C . LEU A 1 799 ? 5.827 -4.392 5.152 1.00 53.81 799 LEU A C 1
ATOM 6102 O O . LEU A 1 799 ? 6.104 -3.641 4.219 1.00 53.81 799 LEU A O 1
ATOM 6106 N N . THR A 1 800 ? 6.607 -5.434 5.446 1.00 51.12 800 THR A N 1
ATOM 6107 C CA . THR A 1 800 ? 7.954 -5.657 4.885 1.00 51.12 800 THR A CA 1
ATOM 6108 C C . THR A 1 800 ? 8.006 -6.065 3.408 1.00 51.12 800 THR A C 1
ATOM 6110 O O . THR A 1 800 ? 9.092 -6.036 2.837 1.00 51.12 800 THR A O 1
ATOM 6113 N N . GLY A 1 801 ? 6.880 -6.429 2.779 1.00 50.91 801 GLY A N 1
ATOM 6114 C CA . GLY A 1 801 ? 6.834 -6.817 1.358 1.00 50.91 801 GLY A CA 1
ATOM 6115 C C . GLY A 1 801 ? 6.341 -5.740 0.377 1.00 50.91 801 GLY A C 1
ATOM 6116 O O . GLY A 1 801 ? 6.713 -5.765 -0.796 1.00 50.91 801 GLY A O 1
ATOM 6117 N N . ALA A 1 802 ? 5.500 -4.805 0.831 1.00 54.59 802 ALA A N 1
ATOM 6118 C CA . ALA A 1 802 ? 4.811 -3.853 -0.048 1.00 54.59 802 ALA A CA 1
ATOM 6119 C C . ALA A 1 802 ? 5.717 -2.687 -0.476 1.00 54.59 802 ALA A C 1
ATOM 6121 O O . ALA A 1 802 ? 5.952 -2.454 -1.664 1.00 54.59 802 ALA A O 1
ATOM 6122 N N . PHE A 1 803 ? 6.280 -1.978 0.500 1.00 70.94 803 PHE A N 1
ATOM 6123 C CA . PHE A 1 803 ? 7.108 -0.791 0.283 1.00 70.94 803 PHE A CA 1
ATOM 6124 C C . PHE A 1 803 ? 8.597 -1.153 0.288 1.00 70.94 803 PHE A C 1
ATOM 6126 O O . PHE A 1 803 ? 8.979 -2.263 0.658 1.00 70.94 803 PHE A O 1
ATOM 6133 N N . TYR A 1 804 ? 9.459 -0.219 -0.113 1.00 74.69 804 TYR A N 1
ATOM 6134 C CA . TYR A 1 804 ? 10.895 -0.382 0.114 1.00 74.69 804 TYR A CA 1
ATOM 6135 C C . TYR A 1 804 ? 11.200 -0.356 1.630 1.00 74.69 804 TYR A C 1
ATOM 6137 O O . TYR A 1 804 ? 10.493 0.290 2.408 1.00 74.69 804 TYR A O 1
ATOM 6145 N N . SER A 1 805 ? 12.230 -1.083 2.069 1.00 75.88 805 SER A N 1
ATOM 6146 C CA . SER A 1 805 ? 12.498 -1.346 3.494 1.00 75.88 805 SER A CA 1
ATOM 6147 C C . SER A 1 805 ? 12.903 -0.101 4.294 1.00 75.88 805 SER A C 1
ATOM 6149 O O . SER A 1 805 ? 12.501 0.051 5.449 1.00 75.88 805 SER A O 1
ATOM 6151 N N . ASP A 1 806 ? 13.637 0.813 3.665 1.00 82.19 806 ASP A N 1
ATOM 6152 C CA . ASP A 1 806 ? 13.968 2.152 4.156 1.00 82.19 806 ASP A CA 1
ATOM 6153 C C . ASP A 1 806 ? 12.727 3.054 4.242 1.00 82.19 806 ASP A C 1
ATOM 6155 O O . ASP A 1 806 ? 12.504 3.700 5.263 1.00 82.19 806 ASP A O 1
ATOM 6159 N N . TYR A 1 807 ? 11.853 3.034 3.235 1.00 88.38 807 TYR A N 1
ATOM 6160 C CA . TYR A 1 807 ? 10.609 3.816 3.238 1.00 88.38 807 TYR A CA 1
ATOM 6161 C C . TYR A 1 807 ? 9.651 3.33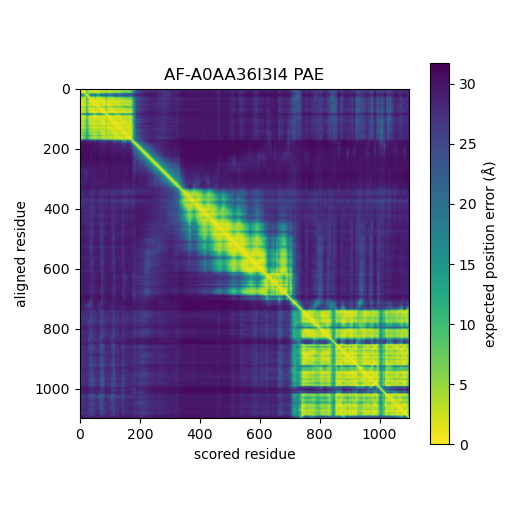3 4.343 1.00 88.38 807 TYR A C 1
ATOM 6163 O O . TYR A 1 807 ? 9.043 4.139 5.047 1.00 88.38 807 TYR A O 1
ATOM 6171 N N . ALA A 1 808 ? 9.587 2.020 4.589 1.00 83.06 808 ALA A N 1
ATOM 6172 C CA . ALA A 1 808 ? 8.862 1.452 5.726 1.00 83.06 808 ALA A CA 1
ATOM 6173 C C . ALA A 1 808 ? 9.504 1.782 7.092 1.00 83.06 808 ALA A C 1
ATOM 6175 O O . ALA A 1 808 ? 8.826 1.722 8.121 1.00 83.06 808 ALA A O 1
ATOM 6176 N N . ALA A 1 809 ? 10.795 2.116 7.146 1.00 85.81 809 ALA A N 1
ATOM 6177 C CA . ALA A 1 809 ? 11.443 2.628 8.353 1.00 85.81 809 ALA A CA 1
ATOM 6178 C C . ALA A 1 809 ? 11.147 4.125 8.568 1.00 85.81 809 ALA A C 1
ATOM 6180 O O . ALA A 1 809 ? 10.834 4.517 9.693 1.00 85.81 809 ALA A O 1
ATOM 6181 N N . GLU A 1 810 ? 11.139 4.933 7.503 1.00 90.88 810 GLU A N 1
ATOM 6182 C CA . GLU A 1 810 ? 10.733 6.345 7.560 1.00 90.88 810 GLU A CA 1
ATOM 6183 C C . GLU A 1 810 ? 9.261 6.508 7.982 1.00 90.88 810 GLU A C 1
ATOM 6185 O O . GLU A 1 810 ? 8.983 7.312 8.870 1.00 90.88 810 GLU A O 1
ATOM 6190 N N . MET A 1 811 ? 8.326 5.693 7.468 1.00 89.25 811 MET A N 1
ATOM 6191 C CA . MET A 1 811 ? 6.916 5.727 7.909 1.00 89.25 811 MET A CA 1
ATOM 6192 C C . MET A 1 811 ? 6.754 5.488 9.420 1.00 89.25 811 MET A C 1
ATOM 6194 O O . MET A 1 811 ? 5.924 6.128 10.064 1.00 89.25 811 MET A O 1
ATOM 6198 N N . ARG A 1 812 ? 7.571 4.608 10.019 1.00 86.94 812 ARG A N 1
ATOM 6199 C CA . ARG A 1 812 ? 7.572 4.385 11.478 1.00 86.94 812 ARG A CA 1
ATOM 6200 C C . ARG A 1 812 ? 8.157 5.574 12.248 1.00 86.94 812 ARG A C 1
ATOM 6202 O O . ARG A 1 812 ? 7.669 5.877 13.334 1.00 86.94 812 ARG A O 1
ATOM 6209 N N . SER A 1 813 ? 9.159 6.254 11.682 1.00 88.19 813 SER A N 1
ATOM 6210 C CA . SER A 1 813 ? 9.720 7.503 12.226 1.00 88.19 813 SER A CA 1
ATOM 6211 C C . SER A 1 813 ? 8.654 8.602 12.283 1.00 88.19 813 SER A C 1
ATOM 6213 O O . SER A 1 813 ? 8.417 9.183 13.339 1.00 88.19 813 SER A O 1
ATOM 6215 N N . ILE A 1 814 ? 7.944 8.807 11.168 1.00 92.69 814 ILE A N 1
ATOM 6216 C CA . ILE A 1 814 ? 6.837 9.763 11.039 1.00 92.69 814 ILE A CA 1
ATOM 6217 C C . ILE A 1 814 ? 5.702 9.447 12.018 1.00 92.69 814 ILE A C 1
ATOM 6219 O O . ILE A 1 814 ? 5.238 10.352 12.709 1.00 92.69 814 ILE A O 1
ATOM 6223 N N . ALA A 1 815 ? 5.281 8.180 12.117 1.00 91.31 815 ALA A N 1
ATOM 6224 C CA . ALA A 1 815 ? 4.221 7.759 13.035 1.00 91.31 815 ALA A CA 1
ATOM 6225 C C . ALA A 1 815 ? 4.552 8.141 14.489 1.00 91.31 815 ALA A C 1
ATOM 6227 O O . ALA A 1 815 ? 3.761 8.805 15.157 1.00 91.31 815 ALA A O 1
ATOM 6228 N N . GLY A 1 816 ? 5.769 7.820 14.946 1.00 89.94 816 GLY A N 1
ATOM 6229 C CA . GLY A 1 816 ? 6.246 8.215 16.273 1.00 89.94 816 GLY A CA 1
ATOM 6230 C C . GLY A 1 816 ? 6.346 9.733 16.460 1.00 89.94 816 GLY A C 1
ATOM 6231 O O . GLY A 1 816 ? 5.901 10.251 17.482 1.00 89.94 816 GLY A O 1
ATOM 6232 N N . ALA A 1 817 ? 6.891 10.455 15.475 1.00 92.19 817 ALA A N 1
ATOM 6233 C CA . ALA A 1 817 ? 7.121 11.897 15.568 1.00 92.19 817 ALA A CA 1
ATOM 6234 C C . ALA A 1 817 ? 5.821 12.723 15.589 1.00 92.19 817 ALA A C 1
ATOM 6236 O O . ALA A 1 817 ? 5.709 13.677 16.356 1.00 92.19 817 ALA A O 1
ATOM 6237 N N . LEU A 1 818 ? 4.830 12.333 14.782 1.00 93.88 818 LEU A N 1
ATOM 6238 C CA . LEU A 1 818 ? 3.536 13.013 14.642 1.00 93.88 818 LEU A CA 1
ATOM 6239 C C . LEU A 1 818 ? 2.429 12.393 15.518 1.00 93.88 818 LEU A C 1
ATOM 6241 O O . LEU A 1 818 ? 1.272 12.793 15.426 1.00 93.88 818 LEU A O 1
ATOM 6245 N N . LYS A 1 819 ? 2.773 11.422 16.380 1.00 92.12 819 LYS A N 1
ATOM 6246 C CA . LYS A 1 819 ? 1.854 10.684 17.278 1.00 92.12 819 LYS A CA 1
ATOM 6247 C C . LYS A 1 819 ? 0.732 9.923 16.544 1.00 92.12 819 LYS A C 1
ATOM 6249 O O . LYS A 1 819 ? -0.313 9.625 17.133 1.00 92.12 819 LYS A O 1
ATOM 6254 N N . LEU A 1 820 ? 0.939 9.608 15.269 1.00 89.81 820 LEU A N 1
ATOM 6255 C CA . LEU A 1 820 ? 0.025 8.843 14.418 1.00 89.81 820 LEU A CA 1
ATOM 6256 C C . LEU A 1 820 ? 0.243 7.329 14.583 1.00 89.81 820 LEU A C 1
ATOM 6258 O O . LEU A 1 820 ? 1.316 6.872 14.981 1.00 89.81 820 LEU A O 1
ATOM 6262 N N . SER A 1 821 ? -0.771 6.533 14.253 1.00 88.19 821 SER A N 1
ATOM 6263 C CA . SER A 1 821 ? -0.638 5.090 14.056 1.00 88.19 821 SER A CA 1
ATOM 6264 C C . SER A 1 821 ? 0.127 4.794 12.759 1.00 88.19 821 SER A C 1
ATOM 6266 O O . SER A 1 821 ? 0.232 5.624 11.851 1.00 88.19 821 SER A O 1
ATOM 6268 N N . LEU A 1 822 ? 0.671 3.580 12.647 1.00 84.69 822 LEU A N 1
ATOM 6269 C CA . LEU A 1 822 ? 1.334 3.154 11.414 1.00 84.69 822 LEU A CA 1
ATOM 6270 C C . LEU A 1 822 ? 0.324 2.942 10.272 1.00 84.69 822 LEU A C 1
ATOM 6272 O O . LEU A 1 822 ? 0.672 3.181 9.118 1.00 84.69 822 LEU A O 1
ATOM 6276 N N . GLY A 1 823 ? -0.923 2.566 10.581 1.00 81.88 823 GLY A N 1
ATOM 6277 C CA . GLY A 1 823 ? -2.030 2.569 9.628 1.00 81.88 823 GLY A CA 1
ATOM 6278 C C . GLY A 1 823 ? -2.404 3.977 9.161 1.00 81.88 823 GLY A C 1
ATOM 6279 O O . GLY A 1 823 ? -2.512 4.185 7.957 1.00 81.88 823 GLY A O 1
ATOM 6280 N N . GLU A 1 824 ? -2.515 4.953 10.072 1.00 86.19 824 GLU A N 1
ATOM 6281 C CA . GLU A 1 824 ? -2.770 6.368 9.740 1.00 86.19 824 GLU A CA 1
ATOM 6282 C C . GLU A 1 824 ? -1.687 6.912 8.780 1.00 86.19 824 GLU A C 1
ATOM 6284 O O . GLU A 1 824 ? -2.015 7.475 7.736 1.00 86.19 824 GLU A O 1
ATOM 6289 N N . VAL A 1 825 ? -0.396 6.659 9.044 1.00 88.44 825 VAL A N 1
ATOM 6290 C CA . VAL A 1 825 ? 0.698 7.085 8.142 1.00 88.44 825 VAL A CA 1
ATOM 6291 C C . VAL A 1 825 ? 0.692 6.337 6.805 1.00 88.44 825 VAL A C 1
ATOM 6293 O O . VAL A 1 825 ? 0.925 6.954 5.765 1.00 88.44 825 VAL A O 1
ATOM 6296 N N . VAL A 1 826 ? 0.402 5.032 6.783 1.00 83.69 826 VAL A N 1
ATOM 6297 C CA . VAL A 1 826 ? 0.259 4.288 5.517 1.00 83.69 826 VAL A CA 1
ATOM 6298 C C . VAL A 1 826 ? -0.912 4.833 4.696 1.00 83.69 826 VAL A C 1
ATOM 6300 O O . VAL A 1 826 ? -0.767 5.001 3.489 1.00 83.69 826 VAL A O 1
ATOM 6303 N N . LEU A 1 827 ? -2.027 5.204 5.328 1.00 81.44 827 LEU A N 1
ATOM 6304 C CA . LEU A 1 827 ? -3.152 5.857 4.658 1.00 81.44 827 LEU A CA 1
ATOM 6305 C C . LEU A 1 827 ? -2.764 7.240 4.104 1.00 81.44 827 LEU A C 1
ATOM 6307 O O . LEU A 1 827 ? -3.073 7.525 2.952 1.00 81.44 827 LEU A O 1
ATOM 6311 N N . VAL A 1 828 ? -1.987 8.051 4.830 1.00 85.44 828 VAL A N 1
ATOM 6312 C CA . VAL A 1 828 ? -1.424 9.311 4.293 1.00 85.44 828 VAL A CA 1
ATOM 6313 C C . VAL A 1 828 ? -0.453 9.068 3.122 1.00 85.44 828 VAL A C 1
ATOM 6315 O O . VAL A 1 828 ? -0.373 9.881 2.207 1.00 85.44 828 VAL A O 1
ATOM 6318 N N . ASN A 1 829 ? 0.239 7.927 3.064 1.00 84.19 829 ASN A N 1
ATOM 6319 C CA . ASN A 1 829 ? 1.051 7.550 1.894 1.00 84.19 829 ASN A CA 1
ATOM 6320 C C . ASN A 1 829 ? 0.213 7.101 0.686 1.00 84.19 829 ASN A C 1
ATOM 6322 O O . ASN A 1 829 ? 0.680 7.149 -0.452 1.00 84.19 829 ASN A O 1
ATOM 6326 N N . LEU A 1 830 ? -1.035 6.712 0.936 1.00 76.19 830 LEU A N 1
ATOM 6327 C CA . LEU A 1 830 ? -2.034 6.312 -0.048 1.00 76.19 830 LEU A CA 1
ATOM 6328 C C . LEU A 1 830 ? -3.060 7.427 -0.309 1.00 76.19 830 LEU A C 1
ATOM 6330 O O . LEU A 1 830 ? -4.046 7.185 -0.995 1.00 76.19 830 LEU A O 1
ATOM 6334 N N . ILE A 1 831 ? -2.836 8.645 0.199 1.00 74.81 831 ILE A N 1
ATOM 6335 C CA . ILE A 1 831 ? -3.773 9.780 0.143 1.00 74.81 831 ILE A CA 1
ATOM 6336 C C . ILE A 1 831 ? -4.307 10.041 -1.278 1.00 74.81 831 ILE A C 1
ATOM 6338 O O . ILE A 1 831 ? -5.511 10.159 -1.480 1.00 74.81 831 ILE A O 1
ATOM 6342 N N . TYR A 1 832 ? -3.420 9.945 -2.274 1.00 67.81 832 TYR A N 1
ATOM 6343 C CA . TYR A 1 832 ? -3.691 10.001 -3.721 1.00 67.81 832 TYR A CA 1
ATOM 6344 C C . TYR A 1 832 ? -4.633 8.916 -4.276 1.00 67.81 832 TYR A C 1
ATOM 6346 O O . TYR A 1 832 ? -4.903 8.905 -5.471 1.00 67.81 832 TYR A O 1
ATOM 6354 N N . GLN A 1 833 ? -5.040 7.951 -3.453 1.00 65.44 833 GLN A N 1
ATOM 6355 C CA . GLN A 1 833 ? -5.869 6.797 -3.805 1.00 65.44 833 GLN A CA 1
ATOM 6356 C C . GLN A 1 833 ? -7.125 6.712 -2.912 1.00 65.44 833 GLN A C 1
ATOM 6358 O O . GLN A 1 833 ? -8.088 6.046 -3.277 1.00 65.44 833 GLN A O 1
ATOM 6363 N N . LEU A 1 834 ? -7.138 7.353 -1.735 1.00 60.00 834 LEU A N 1
ATOM 6364 C CA . LEU A 1 834 ? -8.215 7.191 -0.747 1.00 60.00 834 LEU A CA 1
ATOM 6365 C C . LEU A 1 834 ? -9.451 8.050 -1.030 1.00 60.00 834 LEU A C 1
ATOM 6367 O O . LEU A 1 834 ? -10.560 7.637 -0.710 1.00 60.00 834 LEU A O 1
ATOM 6371 N N . GLU A 1 835 ? -9.290 9.221 -1.640 1.00 54.41 835 GLU A N 1
ATOM 6372 C CA . GLU A 1 835 ? -10.395 10.175 -1.846 1.00 54.41 835 GLU A CA 1
ATOM 6373 C C . GLU A 1 835 ? -11.441 9.657 -2.861 1.00 54.41 835 GLU A C 1
ATOM 6375 O O . GLU A 1 835 ? -12.620 10.019 -2.802 1.00 54.41 835 GLU A O 1
ATOM 6380 N N . ASP A 1 836 ? -11.019 8.730 -3.729 1.00 51.41 836 ASP A N 1
ATOM 6381 C CA . ASP A 1 836 ? -11.837 7.948 -4.670 1.00 51.41 836 ASP A CA 1
ATOM 6382 C C . ASP A 1 836 ? -12.788 6.958 -3.954 1.00 51.41 836 ASP A C 1
ATOM 6384 O O . ASP A 1 836 ? -13.801 6.550 -4.513 1.00 51.41 836 ASP A O 1
ATOM 6388 N N . LEU A 1 837 ? -12.502 6.573 -2.698 1.00 49.56 837 LEU A N 1
ATOM 6389 C CA . LEU A 1 837 ? -13.304 5.592 -1.945 1.00 49.56 837 LEU A CA 1
ATOM 6390 C C . LEU A 1 837 ? -14.613 6.167 -1.376 1.00 49.56 837 LEU A C 1
ATOM 6392 O O . LEU A 1 837 ? -15.510 5.398 -1.029 1.00 49.56 837 LEU A O 1
ATOM 6396 N N . GLY A 1 838 ? -14.717 7.494 -1.253 1.00 41.34 838 GLY A N 1
ATOM 6397 C CA . GLY A 1 838 ? -15.833 8.179 -0.587 1.00 41.34 838 GLY A CA 1
ATOM 6398 C C . GLY A 1 838 ? -16.765 8.976 -1.506 1.00 41.34 838 GLY A C 1
ATOM 6399 O O . GLY A 1 838 ? -17.681 9.628 -1.001 1.00 41.34 838 GLY A O 1
ATOM 6400 N N . THR A 1 839 ? -16.536 8.980 -2.824 1.00 41.12 839 THR A N 1
ATOM 6401 C CA . THR A 1 839 ? -17.165 9.932 -3.758 1.00 41.12 839 THR A CA 1
ATOM 6402 C C . THR A 1 839 ? -17.859 9.249 -4.949 1.00 41.12 839 THR A C 1
ATOM 6404 O O . THR A 1 839 ? -17.303 8.401 -5.636 1.00 41.12 839 THR A O 1
ATOM 6407 N N . SER A 1 840 ? -19.123 9.615 -5.202 1.00 38.28 840 SER A N 1
ATOM 6408 C CA . SER A 1 840 ? -20.009 8.944 -6.173 1.00 38.28 840 SER A CA 1
ATOM 6409 C C . SER A 1 840 ? -19.996 9.599 -7.568 1.00 38.28 840 SER A C 1
ATOM 6411 O O . SER A 1 840 ? -21.048 10.000 -8.078 1.00 38.28 840 SER A O 1
ATOM 6413 N N . CYS A 1 841 ? -18.832 9.720 -8.215 1.00 38.78 841 CYS A N 1
ATOM 6414 C CA . CYS A 1 841 ? -18.786 10.232 -9.591 1.00 38.78 841 CYS A CA 1
ATOM 6415 C C . CYS A 1 841 ? -19.318 9.212 -10.613 1.00 38.78 841 CYS A C 1
ATOM 6417 O O . CYS A 1 841 ? -19.088 8.008 -10.522 1.00 38.78 841 CYS A O 1
ATOM 6419 N N . SER A 1 842 ? -20.028 9.720 -11.623 1.00 36.84 842 SER A N 1
ATOM 6420 C CA . SER A 1 842 ? -20.570 8.932 -12.739 1.00 36.84 842 SER A CA 1
ATOM 6421 C C . SER A 1 842 ? -19.612 8.808 -13.935 1.00 36.84 842 SER A C 1
ATOM 6423 O O . SER A 1 842 ? -19.914 8.084 -14.884 1.00 36.84 842 SER A O 1
ATOM 6425 N N . GLN A 1 843 ? -18.448 9.464 -13.889 1.00 37.59 843 GLN A N 1
ATOM 6426 C CA . GLN A 1 843 ? -17.355 9.309 -14.853 1.00 37.59 843 GLN A CA 1
ATOM 6427 C C . GLN A 1 843 ? -16.356 8.280 -14.307 1.00 37.59 843 GLN A C 1
ATOM 6429 O O . GLN A 1 843 ? -15.444 8.615 -13.557 1.00 37.59 843 GLN A O 1
ATOM 6434 N N . VAL A 1 844 ? -16.578 7.003 -14.632 1.00 36.53 844 VAL A N 1
ATOM 6435 C CA . VAL A 1 844 ? -15.819 5.884 -14.053 1.00 36.53 844 VAL A CA 1
ATOM 6436 C C . VAL A 1 844 ? -14.614 5.520 -14.912 1.00 36.53 844 VAL A C 1
ATOM 6438 O O . VAL A 1 844 ? -14.758 4.754 -15.862 1.00 36.53 844 VAL A O 1
ATOM 6441 N N . ASN A 1 845 ? -13.436 5.993 -14.506 1.00 36.81 845 ASN A N 1
ATOM 6442 C CA . ASN A 1 845 ? -12.142 5.303 -14.576 1.00 36.81 845 ASN A CA 1
ATOM 6443 C C . ASN A 1 845 ? -11.143 6.100 -13.690 1.00 36.81 845 ASN A C 1
ATOM 6445 O O . ASN A 1 845 ? -11.387 7.277 -13.420 1.00 36.81 845 ASN A O 1
ATOM 6449 N N . THR A 1 846 ? -10.151 5.452 -13.052 1.00 37.59 846 THR A N 1
ATOM 6450 C CA . THR A 1 846 ? -9.699 5.942 -11.721 1.00 37.59 846 THR A CA 1
ATOM 6451 C C . THR A 1 846 ? -8.284 6.499 -11.608 1.00 37.59 846 THR A C 1
ATOM 6453 O O . THR A 1 846 ? -7.300 5.943 -12.105 1.00 37.59 846 THR A O 1
ATOM 6456 N N . THR A 1 847 ? -8.188 7.560 -10.804 1.00 35.09 847 THR A N 1
ATOM 6457 C CA . THR A 1 847 ? -7.121 7.726 -9.796 1.00 35.09 847 THR A CA 1
ATOM 6458 C C . THR A 1 847 ? -7.559 8.649 -8.644 1.00 35.09 847 THR A C 1
ATOM 6460 O O . THR A 1 847 ? -7.056 8.474 -7.544 1.00 35.09 847 THR A O 1
ATOM 6463 N N . GLY A 1 848 ? -8.554 9.523 -8.869 1.00 33.28 848 GLY A N 1
ATOM 6464 C CA . GLY A 1 848 ? -9.330 10.238 -7.838 1.00 33.28 848 GLY A CA 1
ATOM 6465 C C . GLY A 1 848 ? -8.855 11.668 -7.500 1.00 33.28 848 GLY A C 1
ATOM 6466 O O . GLY A 1 848 ? -7.717 12.011 -7.827 1.00 33.28 848 GLY A O 1
ATOM 6467 N N . PRO A 1 849 ? -9.698 12.510 -6.855 1.00 38.34 849 PRO A N 1
ATOM 6468 C CA . PRO A 1 849 ? -11.133 12.336 -6.598 1.00 38.34 849 PRO A CA 1
ATOM 6469 C C . PRO A 1 849 ? -12.053 13.201 -7.481 1.00 38.34 849 PRO A C 1
ATOM 6471 O O . PRO A 1 849 ? -12.061 14.427 -7.399 1.00 38.34 849 PRO A O 1
ATOM 6474 N N . CYS A 1 850 ? -12.939 12.533 -8.220 1.00 36.38 850 CYS A N 1
ATOM 6475 C CA . CYS A 1 850 ? -14.272 12.980 -8.658 1.00 36.38 850 CYS A CA 1
ATOM 6476 C C . CYS A 1 850 ? -14.503 14.369 -9.305 1.00 36.38 850 CYS A C 1
ATOM 6478 O O . CYS A 1 850 ? -15.638 14.691 -9.649 1.00 36.38 850 CYS A O 1
ATOM 6480 N N . GLY A 1 851 ? -13.456 15.100 -9.667 1.00 40.34 851 GLY A N 1
ATOM 6481 C CA . GLY A 1 851 ? -13.159 15.212 -11.094 1.00 40.34 851 GLY A CA 1
ATOM 6482 C C . GLY A 1 851 ? -12.125 14.146 -11.490 1.00 40.34 851 GLY A C 1
ATOM 6483 O O . GLY A 1 851 ? -11.583 13.460 -10.621 1.00 40.34 851 GLY A O 1
ATOM 6484 N N . PRO A 1 852 ? -11.757 14.008 -12.772 1.00 44.75 852 PRO A N 1
ATOM 6485 C CA . PRO A 1 852 ? -10.393 13.567 -13.071 1.00 44.75 852 PRO A CA 1
ATOM 6486 C C . PRO A 1 852 ? -9.404 14.415 -12.247 1.00 44.75 852 PRO A C 1
ATOM 6488 O O . PRO A 1 852 ? -9.567 15.631 -12.174 1.00 44.75 852 PRO A O 1
ATOM 6491 N N . GLY A 1 853 ? -8.391 13.799 -11.626 1.00 50.94 853 GLY A N 1
ATOM 6492 C CA . GLY A 1 853 ? -7.351 14.510 -10.866 1.00 50.94 853 GLY A CA 1
ATOM 6493 C C . GLY A 1 853 ? -6.475 15.336 -11.808 1.00 50.94 853 GLY A C 1
ATOM 6494 O O . GLY A 1 853 ? -5.431 14.862 -12.271 1.00 50.94 853 GLY A O 1
ATOM 6495 N N . LEU A 1 854 ? -6.967 16.520 -12.176 1.00 62.06 854 LEU A N 1
ATOM 6496 C CA . LEU A 1 854 ? -6.566 17.298 -13.340 1.00 62.06 854 LEU A CA 1
ATOM 6497 C C . LEU A 1 854 ? -5.109 17.781 -13.187 1.00 62.06 854 LEU A C 1
ATOM 6499 O O . LEU A 1 854 ? -4.801 18.877 -12.753 1.00 62.06 854 LEU A O 1
ATOM 6503 N N . CYS A 1 855 ? -4.135 17.003 -13.636 1.00 82.38 855 CYS A N 1
ATOM 6504 C CA . CYS A 1 855 ? -2.733 17.418 -13.653 1.00 82.38 855 CYS A CA 1
ATOM 6505 C C . CYS A 1 855 ? -2.433 18.095 -14.993 1.00 82.38 855 CYS A C 1
ATOM 6507 O O . CYS A 1 855 ? -2.867 17.592 -16.028 1.00 82.38 855 CYS A O 1
ATOM 6509 N N . THR A 1 856 ? -1.694 19.206 -15.007 1.00 89.31 856 THR A N 1
ATOM 6510 C CA . THR A 1 856 ? -1.073 19.725 -16.238 1.00 89.31 856 THR A CA 1
ATOM 6511 C C . THR A 1 856 ? 0.433 19.822 -16.045 1.00 89.31 856 THR A C 1
ATOM 6513 O O . THR A 1 856 ? 0.909 20.496 -15.136 1.00 89.31 856 THR A O 1
ATOM 6516 N N . GLY A 1 857 ? 1.184 19.147 -16.912 1.00 91.88 857 GLY A N 1
ATOM 6517 C CA . GLY A 1 857 ? 2.639 19.121 -16.905 1.00 91.88 857 GLY A CA 1
ATOM 6518 C C . GLY A 1 857 ? 3.199 19.672 -18.210 1.00 91.88 857 GLY A C 1
ATOM 6519 O O . GLY A 1 857 ? 2.997 19.072 -19.263 1.00 91.88 857 GLY A O 1
ATOM 6520 N N . LEU A 1 858 ? 3.918 20.788 -18.135 1.00 91.38 858 LEU A N 1
ATOM 6521 C CA . LEU A 1 858 ? 4.695 21.360 -19.231 1.00 91.38 858 LEU A CA 1
ATOM 6522 C C . LEU A 1 858 ? 6.152 20.894 -19.138 1.00 91.38 858 LEU A C 1
ATOM 6524 O O . LEU A 1 858 ? 6.716 20.829 -18.044 1.00 91.38 858 LEU A O 1
ATOM 6528 N N . VAL A 1 859 ? 6.782 20.654 -20.280 1.00 91.81 859 VAL A N 1
ATOM 6529 C CA . VAL A 1 859 ? 8.242 20.680 -20.425 1.00 91.81 859 VAL A CA 1
ATOM 6530 C C . VAL A 1 859 ? 8.583 21.421 -21.721 1.00 91.81 859 VAL A C 1
ATOM 6532 O O . VAL A 1 859 ? 7.883 21.278 -22.726 1.00 91.81 859 VAL A O 1
ATOM 6535 N N . ALA A 1 860 ? 9.600 22.279 -21.673 1.00 89.88 860 ALA A N 1
ATOM 6536 C CA . ALA A 1 860 ? 9.984 23.180 -22.755 1.00 89.88 860 ALA A CA 1
ATOM 6537 C C . ALA A 1 860 ? 11.505 23.365 -22.773 1.00 89.88 860 ALA A C 1
ATOM 6539 O O . ALA A 1 860 ? 12.109 23.603 -21.729 1.00 89.88 860 ALA A O 1
ATOM 6540 N N . ASP A 1 861 ? 12.115 23.262 -23.948 1.00 86.75 861 ASP A N 1
ATOM 6541 C CA . ASP A 1 861 ? 13.542 23.515 -24.143 1.00 86.75 861 ASP A CA 1
ATOM 6542 C C . ASP A 1 861 ? 13.791 24.988 -24.491 1.00 86.75 861 ASP A C 1
ATOM 6544 O O . ASP A 1 861 ? 12.963 25.613 -25.154 1.00 86.75 861 ASP A O 1
ATOM 6548 N N . GLY A 1 862 ? 14.916 25.550 -24.048 1.00 85.31 862 GLY A N 1
ATOM 6549 C CA . GLY A 1 862 ? 15.122 26.998 -24.027 1.00 85.31 862 GLY A CA 1
ATOM 6550 C C . GLY A 1 862 ? 16.578 27.439 -23.996 1.00 85.31 862 GLY A C 1
ATOM 6551 O O . GLY A 1 862 ? 17.468 26.674 -23.635 1.00 85.31 862 GLY A O 1
ATOM 6552 N N . SER A 1 863 ? 16.818 28.712 -24.317 1.00 82.69 863 SER A N 1
ATOM 6553 C CA . SER A 1 863 ? 18.154 29.343 -24.312 1.00 82.69 863 SER A CA 1
ATOM 6554 C C . SER A 1 863 ? 18.882 29.248 -22.959 1.00 82.69 863 SER A C 1
ATOM 6556 O O . SER A 1 863 ? 20.110 29.199 -22.901 1.00 82.69 863 SER A O 1
ATOM 6558 N N . SER A 1 864 ? 18.122 29.185 -21.862 1.00 84.81 864 SER A N 1
ATOM 6559 C CA . SER A 1 864 ? 18.619 29.022 -20.489 1.00 84.81 864 SER A CA 1
ATOM 6560 C C . SER A 1 864 ? 18.637 27.560 -19.999 1.00 84.81 864 SER A C 1
ATOM 6562 O O . SER A 1 864 ? 18.975 27.300 -18.843 1.00 84.81 864 SER A O 1
ATOM 6564 N N . GLY A 1 865 ? 18.332 26.602 -20.881 1.00 88.00 865 GLY A N 1
ATOM 6565 C CA . GLY A 1 865 ? 18.162 25.175 -20.603 1.00 88.00 865 GLY A CA 1
ATOM 6566 C C . GLY A 1 865 ? 16.698 24.740 -20.566 1.00 88.00 865 GLY A C 1
ATOM 6567 O O . GLY A 1 865 ? 15.788 25.545 -20.762 1.00 88.00 865 GLY A O 1
ATOM 6568 N N . VAL A 1 866 ? 16.466 23.453 -20.300 1.00 91.50 866 VAL A N 1
ATOM 6569 C CA . VAL A 1 866 ? 15.110 22.891 -20.228 1.00 91.50 866 VAL A CA 1
ATOM 6570 C C . VAL A 1 866 ? 14.404 23.352 -18.949 1.00 91.50 866 VAL A C 1
ATOM 6572 O O . VAL A 1 866 ? 14.943 23.253 -17.842 1.00 91.50 866 VAL A O 1
ATOM 6575 N N . TRP A 1 867 ? 13.170 23.823 -19.108 1.00 94.31 867 TRP A N 1
ATOM 6576 C CA . TRP A 1 867 ? 12.264 24.205 -18.030 1.00 94.31 867 TRP A CA 1
ATOM 6577 C C . TRP A 1 867 ? 11.064 23.263 -17.960 1.00 94.31 867 TRP A C 1
ATOM 6579 O O . TRP A 1 867 ? 10.554 22.771 -18.968 1.00 94.31 867 TRP A O 1
ATOM 6589 N N . GLN A 1 868 ? 10.582 23.037 -16.743 1.00 95.25 868 GLN A N 1
ATOM 6590 C CA . GLN A 1 868 ? 9.444 22.178 -16.448 1.00 95.25 868 GLN A CA 1
ATOM 6591 C C . GLN A 1 868 ? 8.413 22.941 -15.612 1.00 95.25 868 GLN A C 1
ATOM 6593 O O . GLN A 1 868 ? 8.764 23.629 -14.655 1.00 95.25 868 GLN A O 1
ATOM 6598 N N . GLY A 1 869 ? 7.136 22.817 -15.970 1.00 95.00 869 GLY A N 1
ATOM 6599 C CA . GLY A 1 869 ? 6.012 23.429 -15.263 1.00 95.00 869 GLY A CA 1
ATOM 6600 C C . GLY A 1 869 ? 5.008 22.379 -14.794 1.00 95.00 869 GLY A C 1
ATOM 6601 O O . GLY A 1 869 ? 4.726 21.424 -15.519 1.00 95.00 869 GLY A O 1
ATOM 6602 N N . ARG A 1 870 ? 4.436 22.570 -13.604 1.00 94.00 870 ARG A N 1
ATOM 6603 C CA . ARG A 1 870 ? 3.393 21.721 -13.017 1.00 94.00 870 ARG A CA 1
ATOM 6604 C C . ARG A 1 870 ? 2.232 22.566 -12.518 1.00 94.00 870 ARG A C 1
ATOM 6606 O O . ARG A 1 870 ? 2.452 23.484 -11.737 1.00 94.00 870 ARG A O 1
ATOM 6613 N N . ASN A 1 871 ? 1.019 22.159 -12.869 1.00 92.00 871 ASN A N 1
ATOM 6614 C CA . ASN A 1 871 ? -0.168 22.366 -12.056 1.00 92.00 871 ASN A CA 1
ATOM 6615 C C . ASN A 1 871 ? -0.680 21.012 -11.589 1.00 92.00 871 ASN A C 1
ATOM 6617 O O . ASN A 1 871 ? -0.800 20.065 -12.373 1.00 92.00 871 ASN A O 1
ATOM 6621 N N . LEU A 1 872 ? -0.967 20.942 -10.299 1.00 88.75 872 LEU A N 1
ATOM 6622 C CA . LEU A 1 872 ? -1.650 19.833 -9.670 1.00 88.75 872 LEU A CA 1
ATOM 6623 C C . LEU A 1 872 ? -3.022 20.328 -9.226 1.00 88.75 872 LEU A C 1
ATOM 6625 O O . LEU A 1 872 ? -3.134 21.048 -8.229 1.00 88.75 872 LEU A O 1
ATOM 6629 N N . ASP A 1 873 ? -4.042 19.927 -9.975 1.00 80.62 873 ASP A N 1
ATOM 6630 C CA . ASP A 1 873 ? -5.430 20.176 -9.628 1.00 80.62 873 ASP A CA 1
ATOM 6631 C C . ASP A 1 873 ? -5.962 18.921 -8.901 1.00 80.62 873 ASP A C 1
ATOM 6633 O O . ASP A 1 873 ? -6.509 18.005 -9.515 1.00 80.62 873 ASP A O 1
ATOM 6637 N N . TRP A 1 874 ? -5.670 18.825 -7.597 1.00 74.50 874 TRP A N 1
ATOM 6638 C CA . TRP A 1 874 ? -5.949 17.648 -6.753 1.00 74.50 874 TRP A CA 1
ATOM 6639 C C . TRP A 1 874 ? -7.298 17.781 -6.028 1.00 74.50 874 TRP A C 1
ATOM 6641 O O . TRP A 1 874 ? -8.010 16.798 -5.860 1.00 74.50 874 TRP A O 1
ATOM 6651 N N . ASN A 1 875 ? -7.685 19.005 -5.666 1.00 71.56 875 ASN A N 1
ATOM 6652 C CA . ASN A 1 875 ? -8.778 19.304 -4.745 1.00 71.56 875 ASN A CA 1
ATOM 6653 C C . ASN A 1 875 ? -8.537 18.725 -3.330 1.00 71.56 875 ASN A C 1
ATOM 6655 O O . ASN A 1 875 ? -9.464 18.233 -2.679 1.00 71.56 875 ASN A O 1
ATOM 6659 N N . LEU A 1 876 ? -7.282 18.805 -2.865 1.00 77.94 876 LEU A N 1
ATOM 6660 C CA . LEU A 1 876 ? -6.852 18.369 -1.532 1.00 77.94 876 LEU A CA 1
ATOM 6661 C C . LEU A 1 876 ? -7.643 19.115 -0.443 1.00 77.94 876 LEU A C 1
ATOM 6663 O O . LEU A 1 876 ? -7.847 20.328 -0.532 1.00 77.94 876 LEU A O 1
ATOM 6667 N N . ASP A 1 877 ? -8.074 18.403 0.605 1.00 77.69 877 ASP A N 1
ATOM 6668 C CA . ASP A 1 877 ? -8.835 19.015 1.701 1.00 77.69 877 ASP A CA 1
ATOM 6669 C C . ASP A 1 877 ? -8.066 20.197 2.319 1.00 77.69 877 ASP A C 1
ATOM 6671 O O . ASP A 1 877 ? -6.866 20.106 2.589 1.00 77.69 877 ASP A O 1
ATOM 6675 N N . ALA A 1 878 ? -8.760 21.315 2.551 1.00 77.75 878 ALA A N 1
ATOM 6676 C CA . ALA A 1 878 ? -8.134 22.580 2.935 1.00 77.75 878 ALA A CA 1
ATOM 6677 C C . ALA A 1 878 ? -7.318 22.503 4.239 1.00 77.75 878 ALA A C 1
ATOM 6679 O O . ALA A 1 878 ? -6.396 23.297 4.419 1.00 77.75 878 ALA A O 1
ATOM 6680 N N . ARG A 1 879 ? -7.606 21.519 5.102 1.00 82.75 879 ARG A N 1
ATOM 6681 C CA . ARG A 1 879 ? -6.822 21.176 6.302 1.00 82.75 879 ARG A CA 1
ATOM 6682 C C . ARG A 1 879 ? -5.392 20.733 5.997 1.00 82.75 879 ARG A C 1
ATOM 6684 O O . ARG A 1 879 ? -4.494 20.966 6.797 1.00 82.75 879 ARG A O 1
ATOM 6691 N N . LEU A 1 880 ? -5.174 20.085 4.851 1.00 87.38 880 LEU A N 1
ATOM 6692 C CA . LEU A 1 880 ? -3.894 19.487 4.467 1.00 87.38 880 LEU A CA 1
ATOM 6693 C C . LEU A 1 880 ? -3.045 20.382 3.550 1.00 87.38 880 LEU A C 1
ATOM 6695 O O . LEU A 1 880 ? -1.833 20.183 3.471 1.00 87.38 880 LEU A O 1
ATOM 6699 N N . LEU A 1 881 ? -3.629 21.418 2.932 1.00 86.25 881 LEU A N 1
ATOM 6700 C CA . LEU A 1 881 ? -2.886 22.415 2.143 1.00 86.25 881 LEU A CA 1
ATOM 6701 C C . LEU A 1 881 ? -1.737 23.110 2.921 1.00 86.25 881 LEU A C 1
ATOM 6703 O O . LEU A 1 881 ? -0.659 23.246 2.341 1.00 86.25 881 LEU A O 1
ATOM 6707 N N . PRO A 1 882 ? -1.874 23.498 4.212 1.00 89.69 882 PRO A N 1
ATOM 6708 C CA . PRO A 1 882 ? -0.770 24.061 5.006 1.00 89.69 882 PRO A CA 1
ATOM 6709 C C . PRO A 1 882 ? 0.403 23.096 5.236 1.00 89.69 882 PRO A C 1
ATOM 6711 O O . PRO A 1 882 ? 1.500 23.532 5.582 1.00 89.69 882 PRO A O 1
ATOM 6714 N N . TYR A 1 883 ? 0.175 21.794 5.046 1.00 92.94 883 TYR A N 1
ATOM 6715 C CA . TYR A 1 883 ? 1.154 20.725 5.242 1.00 92.94 883 TYR A CA 1
ATOM 6716 C C . TYR A 1 883 ? 1.804 20.257 3.931 1.00 92.94 883 TYR A C 1
ATOM 6718 O O . TYR A 1 883 ? 2.556 19.280 3.928 1.00 92.94 883 TYR A O 1
ATOM 6726 N N . VAL A 1 884 ? 1.565 20.968 2.824 1.00 93.62 884 VAL A N 1
ATOM 6727 C CA . VAL A 1 884 ? 2.383 20.878 1.610 1.00 93.62 884 VAL A CA 1
ATOM 6728 C C . VAL A 1 884 ? 3.732 21.552 1.875 1.00 93.62 884 VAL A C 1
ATOM 6730 O O . VAL A 1 884 ? 3.801 22.731 2.229 1.00 93.62 884 VAL A O 1
ATOM 6733 N N . VAL A 1 885 ? 4.816 20.805 1.679 1.00 95.62 885 VAL A N 1
ATOM 6734 C CA . VAL A 1 885 ? 6.186 21.213 2.004 1.00 95.62 885 VAL A CA 1
ATOM 6735 C C . VAL A 1 885 ? 7.136 21.012 0.827 1.00 95.62 885 VAL A C 1
ATOM 6737 O O . VAL A 1 885 ? 7.008 20.061 0.054 1.00 95.62 885 VAL A O 1
ATOM 6740 N N . GLU A 1 886 ? 8.124 21.899 0.721 1.00 97.12 886 GLU A N 1
ATOM 6741 C CA . GLU A 1 886 ? 9.343 21.648 -0.052 1.00 97.12 886 GLU A CA 1
ATOM 6742 C C . GLU A 1 886 ? 10.368 20.965 0.856 1.00 97.12 886 GLU A C 1
ATOM 6744 O O . GLU A 1 886 ? 10.581 21.398 1.986 1.00 97.12 886 GLU A O 1
ATOM 6749 N N . VAL A 1 887 ? 11.017 19.905 0.385 1.00 97.38 887 VAL A N 1
ATOM 6750 C CA . VAL A 1 887 ? 11.966 19.116 1.178 1.00 97.38 887 VAL A CA 1
ATOM 6751 C C . VAL A 1 887 ? 13.290 19.018 0.439 1.00 97.38 887 VAL A C 1
ATOM 6753 O O . VAL A 1 887 ? 13.357 18.457 -0.655 1.00 97.38 887 VAL A O 1
ATOM 6756 N N . ASP A 1 888 ? 14.345 19.555 1.051 1.00 97.31 888 ASP A N 1
ATOM 6757 C CA . ASP A 1 888 ? 15.724 19.374 0.603 1.00 97.31 888 ASP A CA 1
ATOM 6758 C C . ASP A 1 888 ? 16.295 18.086 1.202 1.00 97.31 888 ASP A C 1
ATOM 6760 O O . ASP A 1 888 ? 16.605 18.023 2.395 1.00 97.31 888 ASP A O 1
ATOM 6764 N N . TYR A 1 889 ? 16.442 17.054 0.373 1.00 97.25 889 TYR A N 1
ATOM 6765 C CA . TYR A 1 889 ? 17.066 15.793 0.760 1.00 97.25 889 TYR A CA 1
ATOM 6766 C C . TYR A 1 889 ? 18.581 15.911 0.590 1.00 97.25 889 TYR A C 1
ATOM 6768 O O . TYR A 1 889 ? 19.088 16.049 -0.527 1.00 97.25 889 TYR A O 1
ATOM 6776 N N . LYS A 1 890 ? 19.314 15.878 1.703 1.00 96.44 890 LYS A N 1
ATOM 6777 C CA . LYS A 1 890 ? 20.763 16.098 1.755 1.00 96.44 890 LYS A CA 1
ATOM 6778 C C . LYS A 1 890 ? 21.541 14.825 2.059 1.00 96.44 890 LYS A C 1
ATOM 6780 O O . LYS A 1 890 ? 21.045 13.953 2.750 1.00 96.44 890 LYS A O 1
ATOM 6785 N N . SER A 1 891 ? 22.783 14.759 1.596 1.00 93.31 891 SER A N 1
ATOM 6786 C CA . SER A 1 891 ? 23.815 13.823 2.058 1.00 93.31 891 SER A CA 1
ATOM 6787 C C . SER A 1 891 ? 25.126 14.602 2.148 1.00 93.31 891 SER A C 1
ATOM 6789 O O . SER A 1 891 ? 25.412 15.431 1.281 1.00 93.31 891 SER A O 1
ATOM 6791 N N . ARG A 1 892 ? 25.901 14.422 3.222 1.00 92.06 892 ARG A N 1
ATOM 6792 C CA . ARG A 1 892 ? 27.129 15.187 3.516 1.00 92.06 892 ARG A CA 1
ATOM 6793 C C . ARG A 1 892 ? 26.908 16.711 3.469 1.00 92.06 892 ARG A C 1
ATOM 6795 O O . ARG A 1 892 ? 27.754 17.463 2.994 1.00 92.06 892 ARG A O 1
ATOM 6802 N N . ASN A 1 893 ? 25.733 17.152 3.934 1.00 88.88 893 ASN A N 1
ATOM 6803 C CA . ASN A 1 893 ? 25.193 18.523 3.858 1.00 88.88 893 ASN A CA 1
ATOM 6804 C C . ASN A 1 893 ? 24.992 19.106 2.431 1.00 88.88 893 ASN A C 1
ATOM 6806 O O . ASN A 1 893 ? 24.586 20.261 2.291 1.00 88.88 893 ASN A O 1
ATOM 6810 N N . LEU A 1 894 ? 25.194 18.322 1.368 1.00 91.69 894 LEU A N 1
ATOM 6811 C CA . LEU A 1 894 ? 24.884 18.702 -0.014 1.00 91.69 894 LEU A CA 1
ATOM 6812 C C . LEU A 1 894 ? 23.486 18.204 -0.399 1.00 91.69 894 LEU A C 1
ATOM 6814 O O . LEU A 1 894 ? 23.148 17.051 -0.138 1.00 91.69 894 LEU A O 1
ATOM 6818 N N . THR A 1 895 ? 22.672 19.049 -1.032 1.00 93.06 895 THR A N 1
ATOM 6819 C CA . THR A 1 895 ? 21.343 18.653 -1.527 1.00 93.06 895 THR A CA 1
ATOM 6820 C C . THR A 1 895 ? 21.484 17.697 -2.712 1.00 93.06 895 THR A C 1
ATOM 6822 O O . THR A 1 895 ? 22.025 18.067 -3.751 1.00 93.06 895 THR A O 1
ATOM 6825 N N . VAL A 1 896 ? 20.980 16.471 -2.558 1.00 94.81 896 VAL A N 1
ATOM 6826 C CA . VAL A 1 896 ? 20.925 15.445 -3.613 1.00 94.81 896 VAL A CA 1
ATOM 6827 C C . VAL A 1 896 ? 19.757 15.737 -4.556 1.00 94.81 896 VAL A C 1
ATOM 6829 O O . VAL A 1 896 ? 19.903 15.676 -5.779 1.00 94.81 896 VAL A O 1
ATOM 6832 N N . PHE A 1 897 ? 18.608 16.100 -3.983 1.00 97.62 897 PHE A N 1
ATOM 6833 C CA . PHE A 1 897 ? 17.444 16.615 -4.696 1.00 97.62 897 PHE A CA 1
ATOM 6834 C C . PHE A 1 897 ? 16.544 17.437 -3.762 1.00 97.62 897 PHE A C 1
ATOM 6836 O O . PHE A 1 897 ? 16.555 17.254 -2.543 1.00 97.62 897 PHE A O 1
ATOM 6843 N N . SER A 1 898 ? 15.739 18.316 -4.352 1.00 97.81 898 SER A N 1
ATOM 6844 C CA . SER A 1 898 ? 14.639 19.020 -3.691 1.00 97.81 898 SER A CA 1
ATOM 6845 C C . SER A 1 898 ? 13.316 18.503 -4.254 1.00 97.81 898 SER A C 1
ATOM 6847 O O . SER A 1 898 ? 13.199 18.339 -5.468 1.00 97.81 898 SER A O 1
ATOM 6849 N N . ALA A 1 899 ? 12.309 18.258 -3.420 1.00 97.56 899 ALA A N 1
ATOM 6850 C CA . ALA A 1 899 ? 11.005 17.757 -3.870 1.00 97.56 899 ALA A CA 1
ATOM 6851 C C . ALA A 1 899 ? 9.826 18.415 -3.143 1.00 97.56 899 ALA A C 1
ATOM 6853 O O . ALA A 1 899 ? 10.006 19.031 -2.095 1.00 97.56 899 ALA A O 1
ATOM 6854 N N . VAL A 1 900 ? 8.619 18.270 -3.697 1.00 96.38 900 VAL A N 1
ATOM 6855 C CA . VAL A 1 900 ? 7.359 18.694 -3.068 1.00 96.38 900 VAL A CA 1
ATOM 6856 C C . VAL A 1 900 ? 6.548 17.471 -2.650 1.00 96.38 900 VAL A C 1
ATOM 6858 O O . VAL A 1 900 ? 6.364 16.526 -3.424 1.00 96.38 900 VAL A O 1
ATOM 6861 N N . GLN A 1 901 ? 6.041 17.503 -1.421 1.00 94.00 901 GLN A N 1
ATOM 6862 C CA . GLN A 1 901 ? 5.225 16.449 -0.817 1.00 94.00 901 GLN A CA 1
ATOM 6863 C C . GLN A 1 901 ? 4.267 17.035 0.225 1.00 94.00 901 GLN A C 1
ATOM 6865 O O . GLN A 1 901 ? 4.432 18.173 0.657 1.00 94.00 901 GLN A O 1
ATOM 6870 N N . VAL A 1 902 ? 3.273 16.254 0.648 1.00 92.38 902 VAL A N 1
ATOM 6871 C CA . VAL A 1 902 ? 2.563 16.522 1.909 1.00 92.38 902 VAL A CA 1
ATOM 6872 C C . VAL A 1 902 ? 3.388 15.900 3.038 1.00 92.38 902 VAL A C 1
ATOM 6874 O O . VAL A 1 902 ? 3.988 14.838 2.845 1.00 92.38 902 VAL A O 1
ATOM 6877 N N . VAL A 1 903 ? 3.431 16.530 4.213 1.00 93.69 903 VAL A N 1
ATOM 6878 C CA . VAL A 1 903 ? 3.952 15.892 5.436 1.00 93.69 903 VAL A CA 1
ATOM 6879 C C . VAL A 1 903 ? 3.257 14.539 5.644 1.00 93.69 903 VAL A C 1
ATOM 6881 O O . VAL A 1 903 ? 2.119 14.341 5.228 1.00 93.69 903 VAL A O 1
ATOM 6884 N N . GLY A 1 904 ? 3.966 13.568 6.220 1.00 88.88 904 GLY A N 1
ATOM 6885 C CA . GLY A 1 904 ? 3.467 12.203 6.409 1.00 88.88 904 GLY A CA 1
ATOM 6886 C C . GLY A 1 904 ? 3.653 11.279 5.197 1.00 88.88 904 GLY A C 1
ATOM 6887 O O . GLY A 1 904 ? 3.914 10.088 5.377 1.00 88.88 904 GLY A O 1
ATOM 6888 N N . MET A 1 905 ? 3.600 11.812 3.972 1.00 89.94 905 MET A N 1
ATOM 6889 C CA . MET A 1 905 ? 3.887 11.058 2.749 1.00 89.94 905 MET A CA 1
ATOM 6890 C C . MET A 1 905 ? 5.407 10.903 2.550 1.00 89.94 905 MET A C 1
ATOM 6892 O O . MET A 1 905 ? 6.159 11.862 2.706 1.00 89.94 905 MET A O 1
ATOM 6896 N N . ILE A 1 906 ? 5.853 9.694 2.202 1.00 89.31 906 ILE A N 1
ATOM 6897 C CA . ILE A 1 906 ? 7.250 9.313 1.935 1.00 89.31 906 ILE A CA 1
ATOM 6898 C C . ILE A 1 906 ? 7.593 9.445 0.455 1.00 89.31 906 ILE A C 1
ATOM 6900 O O . ILE A 1 906 ? 8.687 9.906 0.131 1.00 89.31 906 ILE A O 1
ATOM 6904 N N . GLY A 1 907 ? 6.680 9.053 -0.440 1.00 90.38 907 GLY A N 1
ATOM 6905 C CA . GLY A 1 907 ? 6.766 9.378 -1.865 1.00 90.38 907 GLY A CA 1
ATOM 6906 C C . GLY A 1 907 ? 6.671 10.888 -2.112 1.00 90.38 907 GLY A C 1
ATOM 6907 O O . GLY A 1 907 ? 6.255 11.645 -1.238 1.00 90.38 907 GLY A O 1
ATOM 6908 N N . VAL A 1 908 ? 7.040 11.341 -3.312 1.00 93.25 908 VAL A N 1
ATOM 6909 C CA . VAL A 1 908 ? 7.012 12.774 -3.666 1.00 93.25 908 VAL A CA 1
ATOM 6910 C C . VAL A 1 908 ? 6.233 13.018 -4.959 1.00 93.25 908 VAL A C 1
ATOM 6912 O O . VAL A 1 908 ? 6.070 12.115 -5.781 1.00 93.25 908 VAL A O 1
ATOM 6915 N N . LEU A 1 909 ? 5.692 14.228 -5.111 1.00 90.62 909 LEU A N 1
ATOM 6916 C CA . LEU A 1 909 ? 4.774 14.595 -6.201 1.00 90.62 909 LEU A CA 1
ATOM 6917 C C . LEU A 1 909 ? 5.538 14.990 -7.471 1.00 90.62 909 LEU A C 1
ATOM 6919 O O . LEU A 1 909 ? 5.167 14.641 -8.598 1.00 90.62 909 LEU A O 1
ATOM 6923 N N . HIS A 1 910 ? 6.622 15.725 -7.245 1.00 95.56 910 HIS A N 1
ATOM 6924 C CA . HIS A 1 910 ? 7.576 16.222 -8.222 1.00 95.56 910 HIS A CA 1
ATOM 6925 C C . HIS A 1 910 ? 8.834 16.706 -7.498 1.00 95.56 910 HIS A C 1
ATOM 6927 O O . HIS A 1 910 ? 8.803 16.965 -6.292 1.00 95.56 910 HIS A O 1
ATOM 6933 N N . GLY A 1 911 ? 9.941 16.834 -8.222 1.00 97.06 911 GLY A N 1
ATOM 6934 C CA . GLY A 1 911 ? 11.190 17.346 -7.666 1.00 97.06 911 GLY A CA 1
ATOM 6935 C C . GLY A 1 911 ? 12.300 17.497 -8.697 1.00 97.06 911 GLY A C 1
ATOM 6936 O O . GLY A 1 911 ? 12.165 17.077 -9.846 1.00 97.06 911 GLY A O 1
ATOM 6937 N N . VAL A 1 912 ? 13.407 18.095 -8.263 1.00 97.69 912 VAL A N 1
ATOM 6938 C CA . VAL A 1 912 ? 14.582 18.430 -9.068 1.00 97.69 912 VAL A CA 1
ATOM 6939 C C . VAL A 1 912 ? 15.868 17.983 -8.376 1.00 97.69 912 VAL A C 1
ATOM 6941 O O . VAL A 1 912 ? 16.080 18.243 -7.194 1.00 97.69 912 VAL A O 1
ATOM 6944 N N . SER A 1 913 ? 16.757 17.338 -9.128 1.00 96.56 913 SER A N 1
ATOM 6945 C CA . SER A 1 913 ? 18.145 17.089 -8.743 1.00 96.56 913 SER A CA 1
ATOM 6946 C C . SER A 1 913 ? 19.063 17.986 -9.578 1.00 96.56 913 SER A C 1
ATOM 6948 O O . SER A 1 913 ? 19.062 17.927 -10.812 1.00 96.56 913 SER A O 1
ATOM 6950 N N . LEU A 1 914 ? 19.823 18.849 -8.895 1.00 94.62 914 LEU A N 1
ATOM 6951 C CA . LEU A 1 914 ? 20.732 19.833 -9.492 1.00 94.62 914 LEU A CA 1
ATOM 6952 C C . LEU A 1 914 ? 21.726 19.158 -10.449 1.00 94.62 914 LEU A C 1
ATOM 6954 O O . LEU A 1 914 ? 22.370 18.176 -10.086 1.00 94.62 914 LEU A O 1
ATOM 6958 N N . GLY A 1 915 ? 21.841 19.684 -11.670 1.00 92.31 915 GLY A N 1
ATOM 6959 C CA . GLY A 1 915 ? 22.744 19.172 -12.707 1.00 92.31 915 GLY A CA 1
ATOM 6960 C C . GLY A 1 915 ? 22.364 17.798 -13.271 1.00 92.31 915 GLY A C 1
ATOM 6961 O O . GLY A 1 915 ? 23.117 17.251 -14.069 1.00 92.31 915 GLY A O 1
ATOM 6962 N N . ASN A 1 916 ? 21.219 17.234 -12.869 1.00 95.06 916 ASN A N 1
ATOM 6963 C CA . ASN A 1 916 ? 20.782 15.894 -13.254 1.00 95.06 916 ASN A CA 1
ATOM 6964 C C . ASN A 1 916 ? 19.473 15.948 -14.058 1.00 95.06 916 ASN A C 1
ATOM 6966 O O . ASN A 1 916 ? 19.504 15.872 -15.284 1.00 95.06 916 ASN A O 1
ATOM 6970 N N . PHE A 1 917 ? 18.331 16.052 -13.375 1.00 97.06 917 PHE A N 1
ATOM 6971 C CA . PHE A 1 917 ? 16.994 16.065 -13.978 1.00 97.06 917 PHE A CA 1
ATOM 6972 C C . PHE A 1 917 ? 15.935 16.570 -12.982 1.00 97.06 917 PHE A C 1
ATOM 6974 O O . PHE A 1 917 ? 16.151 16.552 -11.770 1.00 97.06 917 PHE A O 1
ATOM 6981 N N . SER A 1 918 ? 14.776 16.994 -13.484 1.00 97.31 918 SER A N 1
ATOM 6982 C CA . SER A 1 918 ? 13.544 17.166 -12.712 1.00 97.31 918 SER A CA 1
ATOM 6983 C C . SER A 1 918 ? 12.450 16.253 -13.256 1.00 97.31 918 SER A C 1
ATOM 6985 O O . SER A 1 918 ? 12.409 15.947 -14.449 1.00 97.31 918 SER A O 1
ATOM 6987 N N . VAL A 1 919 ? 11.581 15.772 -12.371 1.00 96.50 919 VAL A N 1
ATOM 6988 C CA . VAL A 1 919 ? 10.530 14.805 -12.699 1.00 96.50 919 VAL A CA 1
ATOM 6989 C C . VAL A 1 919 ? 9.233 15.151 -11.979 1.00 96.50 919 VAL A C 1
ATOM 6991 O O . VAL A 1 919 ? 9.241 15.601 -10.833 1.00 96.50 919 VAL A O 1
ATOM 6994 N N . GLN A 1 920 ? 8.105 14.913 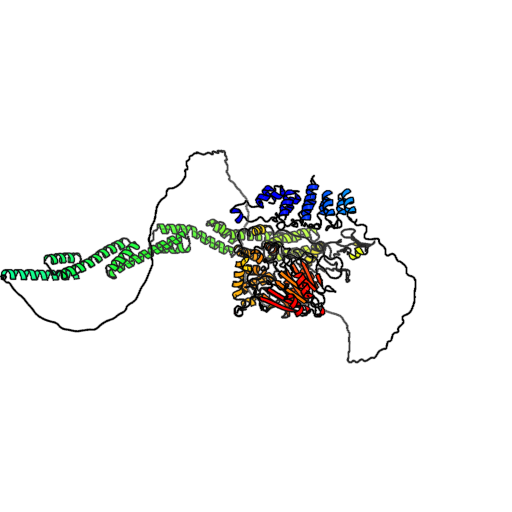-12.645 1.00 93.94 920 GLN A N 1
ATOM 6995 C CA . GLN A 1 920 ? 6.767 15.165 -12.116 1.00 93.94 920 GLN A CA 1
ATOM 6996 C C . GLN A 1 920 ? 5.749 14.120 -12.600 1.00 93.94 920 GLN A C 1
ATOM 6998 O O . GLN A 1 920 ? 5.851 13.610 -13.716 1.00 93.94 920 GLN A O 1
ATOM 7003 N N . LEU A 1 921 ? 4.758 13.816 -11.758 1.00 89.19 921 LEU A N 1
ATOM 7004 C CA . LEU A 1 921 ? 3.729 12.797 -11.999 1.00 89.19 921 LEU A CA 1
ATOM 7005 C C . LEU A 1 921 ? 2.374 13.400 -12.404 1.00 89.19 921 LEU A C 1
ATOM 7007 O O . LEU A 1 921 ? 1.807 14.169 -11.627 1.00 89.19 921 LEU A O 1
ATOM 7011 N N . ASN A 1 922 ? 1.801 12.974 -13.531 1.00 87.31 922 ASN A N 1
ATOM 7012 C CA . ASN A 1 922 ? 0.379 13.165 -13.838 1.00 87.31 922 ASN A CA 1
ATOM 7013 C C . ASN A 1 922 ? -0.383 11.834 -13.695 1.00 87.31 922 ASN A C 1
ATOM 7015 O O . ASN A 1 922 ? 0.094 10.786 -14.141 1.00 87.31 922 ASN A O 1
ATOM 7019 N N . ALA A 1 923 ? -1.593 11.887 -13.135 1.00 78.12 923 ALA A N 1
ATOM 7020 C CA . ALA A 1 923 ? -2.521 10.755 -13.091 1.00 78.12 923 ALA A CA 1
ATOM 7021 C C . ALA A 1 923 ? -2.986 10.347 -14.504 1.00 78.12 923 ALA A C 1
ATOM 7023 O O . ALA A 1 923 ? -3.219 11.216 -15.349 1.00 78.12 923 ALA A O 1
ATOM 7024 N N . ARG A 1 924 ? -3.131 9.040 -14.767 1.00 78.69 924 ARG A N 1
ATOM 7025 C CA . ARG A 1 924 ? -3.499 8.499 -16.088 1.00 78.69 924 ARG A CA 1
ATOM 7026 C C . ARG A 1 924 ? -4.777 7.679 -16.042 1.00 78.69 924 ARG A C 1
ATOM 7028 O O . ARG A 1 924 ? -4.818 6.623 -15.412 1.00 78.69 924 ARG A O 1
ATOM 7035 N N . ASP A 1 925 ? -5.766 8.113 -16.816 1.00 64.25 925 ASP A N 1
ATOM 7036 C CA . ASP A 1 925 ? -7.113 7.543 -16.822 1.00 64.25 925 ASP A CA 1
ATOM 7037 C C . ASP A 1 925 ? -7.226 6.207 -17.598 1.00 64.25 925 ASP A C 1
ATOM 7039 O O . ASP A 1 925 ? -7.897 6.090 -18.622 1.00 64.25 925 ASP A O 1
ATOM 7043 N N . ARG A 1 926 ? -6.494 5.183 -17.137 1.00 58.28 926 ARG A N 1
ATOM 7044 C CA . ARG A 1 926 ? -6.547 3.779 -17.608 1.00 58.28 926 ARG A CA 1
ATOM 7045 C C . ARG A 1 926 ? -6.376 2.761 -16.464 1.00 58.28 926 ARG A C 1
ATOM 7047 O O . ARG A 1 926 ? -6.004 1.613 -16.706 1.00 58.28 926 ARG A O 1
ATOM 7054 N N . GLY A 1 927 ? -6.586 3.181 -15.216 1.00 50.41 927 GLY A N 1
ATOM 7055 C CA . GLY A 1 927 ? -6.473 2.335 -14.027 1.00 50.41 927 GLY A CA 1
ATOM 7056 C C . GLY A 1 927 ? -7.840 1.927 -13.482 1.00 50.41 927 GLY A C 1
ATOM 7057 O O . GLY A 1 927 ? -8.574 2.773 -12.981 1.00 50.41 927 GLY A O 1
ATOM 7058 N N . GLY A 1 928 ? -8.160 0.630 -13.506 1.00 48.78 928 GLY A N 1
ATOM 7059 C CA . GLY A 1 928 ? -9.337 0.106 -12.798 1.00 48.78 928 GLY A CA 1
ATOM 7060 C C . GLY A 1 928 ? -9.217 0.292 -11.278 1.00 48.78 928 GLY A C 1
ATOM 7061 O O . GLY A 1 928 ? -8.118 0.093 -10.764 1.00 48.78 928 GLY A O 1
ATOM 7062 N N . SER A 1 929 ? -10.345 0.654 -10.648 1.00 55.38 929 SER A N 1
ATOM 7063 C CA . SER A 1 929 ? -10.604 1.154 -9.274 1.00 55.38 929 SER A CA 1
ATOM 7064 C C . SER A 1 929 ? -9.441 1.425 -8.307 1.00 55.38 929 SER A C 1
ATOM 7066 O O . SER A 1 929 ? -8.544 0.604 -8.122 1.00 55.38 929 SER A O 1
ATOM 7068 N N . ALA A 1 930 ? -9.539 2.523 -7.544 1.00 56.78 930 ALA A N 1
ATOM 7069 C CA . ALA A 1 930 ? -8.594 2.842 -6.471 1.00 56.78 930 ALA A CA 1
ATOM 7070 C C . ALA A 1 930 ? -8.398 1.711 -5.447 1.00 56.78 930 ALA A C 1
ATOM 7072 O O . ALA A 1 930 ? -7.276 1.484 -5.003 1.00 56.78 930 ALA A O 1
ATOM 7073 N N . LEU A 1 931 ? -9.441 0.925 -5.148 1.00 56.06 931 LEU A N 1
ATOM 7074 C CA . LEU A 1 931 ? -9.281 -0.294 -4.352 1.00 56.06 931 LEU A CA 1
ATOM 7075 C C . LEU A 1 931 ? -8.311 -1.277 -5.027 1.00 56.06 931 LEU A C 1
ATOM 7077 O O . LEU A 1 931 ? -7.380 -1.737 -4.382 1.00 56.06 931 LEU A O 1
ATOM 7081 N N . LEU A 1 932 ? -8.480 -1.591 -6.315 1.00 58.94 932 LEU A N 1
ATOM 7082 C CA . LEU A 1 932 ? -7.628 -2.552 -7.025 1.00 58.94 932 LEU A CA 1
ATOM 7083 C C . LEU A 1 932 ? -6.195 -2.025 -7.251 1.00 58.94 932 LEU A C 1
ATOM 7085 O O . LEU A 1 932 ? -5.252 -2.810 -7.176 1.00 58.94 932 LEU A O 1
ATOM 7089 N N . ASN A 1 933 ? -6.028 -0.713 -7.447 1.00 63.81 933 ASN A N 1
ATOM 7090 C CA . ASN A 1 933 ? -4.740 -0.006 -7.375 1.00 63.81 933 ASN A CA 1
ATOM 7091 C C . ASN A 1 933 ? -4.039 -0.251 -6.018 1.00 63.81 933 ASN A C 1
ATOM 7093 O O . ASN A 1 933 ? -2.910 -0.741 -5.974 1.00 63.81 933 ASN A O 1
ATOM 7097 N N . LEU A 1 934 ? -4.753 -0.018 -4.912 1.00 64.50 934 LEU A N 1
ATOM 7098 C CA . LEU A 1 934 ? -4.283 -0.255 -3.545 1.00 64.50 934 LEU A CA 1
ATOM 7099 C C . LEU A 1 934 ? -3.897 -1.729 -3.295 1.00 64.50 934 LEU A C 1
ATOM 7101 O O . LEU A 1 934 ? -2.909 -2.002 -2.609 1.00 64.50 934 LEU A O 1
ATOM 7105 N N . LEU A 1 935 ? -4.630 -2.694 -3.868 1.00 60.09 935 LEU A N 1
ATOM 7106 C CA . LEU A 1 935 ? -4.285 -4.121 -3.755 1.00 60.09 935 LEU A CA 1
ATOM 7107 C C . LEU A 1 935 ? -3.015 -4.480 -4.553 1.00 60.09 935 LEU A C 1
ATOM 7109 O O . LEU A 1 935 ? -2.227 -5.319 -4.109 1.00 60.09 935 LEU A O 1
ATOM 7113 N N . GLU A 1 936 ? -2.800 -3.855 -5.716 1.00 64.38 936 GLU A N 1
ATOM 7114 C CA . GLU A 1 936 ? -1.599 -4.054 -6.540 1.00 64.38 936 GLU A CA 1
ATOM 7115 C C . GLU A 1 936 ? -0.334 -3.539 -5.819 1.00 64.38 936 GLU A C 1
ATOM 7117 O O . GLU A 1 936 ? 0.701 -4.215 -5.858 1.00 64.38 936 GLU A O 1
ATOM 7122 N N . GLU A 1 937 ? -0.429 -2.408 -5.103 1.00 69.69 937 GLU A N 1
ATOM 7123 C CA . GLU A 1 937 ? 0.660 -1.870 -4.268 1.00 69.69 937 GLU A CA 1
ATOM 7124 C C . GLU A 1 937 ? 0.913 -2.717 -3.012 1.00 69.69 937 GLU A C 1
ATOM 7126 O O . GLU A 1 937 ? 2.035 -3.170 -2.780 1.00 69.69 937 GLU A O 1
ATOM 7131 N N . LEU A 1 938 ? -0.124 -2.987 -2.209 1.00 65.19 938 LEU A N 1
ATOM 7132 C CA . LEU A 1 938 ? 0.059 -3.656 -0.917 1.00 65.19 938 LEU A CA 1
ATOM 7133 C C . LEU A 1 938 ? 0.394 -5.152 -1.018 1.00 65.19 938 LEU A C 1
ATOM 7135 O O . LEU A 1 938 ? 1.002 -5.690 -0.091 1.00 65.19 938 LEU A O 1
ATOM 7139 N N . LEU A 1 939 ? -0.038 -5.852 -2.076 1.00 56.69 939 LEU A N 1
ATOM 7140 C CA . LEU A 1 939 ? -0.052 -7.327 -2.089 1.00 56.69 939 LEU A CA 1
ATOM 7141 C C . LEU A 1 939 ? 0.445 -7.988 -3.381 1.00 56.69 939 LEU A C 1
ATOM 7143 O O . LEU A 1 939 ? 0.707 -9.192 -3.369 1.00 56.69 939 LEU A O 1
ATOM 7147 N N . LEU A 1 940 ? 0.608 -7.245 -4.481 1.00 55.78 940 LEU A N 1
ATOM 7148 C CA . LEU A 1 940 ? 1.164 -7.785 -5.733 1.00 55.78 940 LEU A CA 1
ATOM 7149 C C . LEU A 1 940 ? 2.547 -7.215 -6.080 1.00 55.78 940 LEU A C 1
ATOM 7151 O O . LEU A 1 940 ? 3.166 -7.680 -7.040 1.00 55.78 940 LEU A O 1
ATOM 7155 N N . GLY A 1 941 ? 3.066 -6.291 -5.267 1.00 58.16 941 GLY A N 1
ATOM 7156 C CA . GLY A 1 941 ? 4.441 -5.795 -5.330 1.00 58.16 941 GLY A CA 1
ATOM 7157 C C . GLY A 1 941 ? 4.679 -4.676 -6.345 1.00 58.16 941 GLY A C 1
ATOM 7158 O O . GLY A 1 941 ? 5.837 -4.311 -6.552 1.00 58.16 941 GLY A O 1
ATOM 7159 N N . GLY A 1 942 ? 3.624 -4.127 -6.958 1.00 64.56 942 GLY A N 1
ATOM 7160 C CA . GLY A 1 942 ? 3.725 -2.849 -7.664 1.00 64.56 942 GLY A CA 1
ATOM 7161 C C . GLY A 1 942 ? 4.067 -1.720 -6.686 1.00 64.56 942 GLY A C 1
ATOM 7162 O O . GLY A 1 942 ? 3.834 -1.840 -5.487 1.00 64.56 942 GLY A O 1
ATOM 7163 N N . LYS A 1 943 ? 4.645 -0.624 -7.175 1.00 78.50 943 LYS A N 1
ATOM 7164 C CA . LYS A 1 943 ? 4.967 0.559 -6.362 1.00 78.50 943 LYS A CA 1
ATOM 7165 C C . LYS A 1 943 ? 4.089 1.741 -6.771 1.00 78.50 943 LYS A C 1
ATOM 7167 O O . LYS A 1 943 ? 3.816 1.904 -7.964 1.00 78.50 943 LYS A O 1
ATOM 7172 N N . SER A 1 944 ? 3.672 2.592 -5.829 1.00 81.75 944 SER A N 1
ATOM 7173 C CA . SER A 1 944 ? 3.057 3.880 -6.173 1.00 81.75 944 SER A CA 1
ATOM 7174 C C . SER A 1 944 ? 3.998 4.672 -7.088 1.00 81.75 944 SER A C 1
ATOM 7176 O O . SER A 1 944 ? 5.200 4.755 -6.801 1.00 81.75 944 SER A O 1
ATOM 7178 N N . PRO A 1 945 ? 3.479 5.334 -8.135 1.00 86.00 945 PRO A N 1
ATOM 7179 C CA . PRO A 1 945 ? 4.262 6.270 -8.929 1.00 86.00 945 PRO A CA 1
ATOM 7180 C C . PRO A 1 945 ? 4.967 7.361 -8.097 1.00 86.00 945 PRO A C 1
ATOM 7182 O O . PRO A 1 945 ? 6.058 7.767 -8.481 1.00 86.00 945 PRO A O 1
ATOM 7185 N N . THR A 1 946 ? 4.434 7.788 -6.940 1.00 89.19 946 THR A N 1
ATOM 7186 C CA . THR A 1 946 ? 5.109 8.758 -6.042 1.00 89.19 946 THR A CA 1
ATOM 7187 C C . THR A 1 946 ? 6.318 8.160 -5.311 1.00 89.19 946 THR A C 1
ATOM 7189 O O . THR A 1 946 ? 7.314 8.853 -5.089 1.00 89.19 946 THR A O 1
ATOM 7192 N N . HIS A 1 947 ? 6.275 6.864 -4.976 1.00 89.88 947 HIS A N 1
ATOM 7193 C CA . HIS A 1 947 ? 7.411 6.128 -4.409 1.00 89.88 947 HIS A CA 1
ATOM 7194 C C . HIS A 1 947 ? 8.507 5.897 -5.460 1.00 89.88 947 HIS A C 1
ATOM 7196 O O . HIS A 1 947 ? 9.685 6.099 -5.172 1.00 89.88 947 HIS A O 1
ATOM 7202 N N . VAL A 1 948 ? 8.127 5.544 -6.694 1.00 89.44 948 VAL A N 1
ATOM 7203 C CA . VAL A 1 948 ? 9.070 5.378 -7.817 1.00 89.44 948 VAL A CA 1
ATOM 7204 C C . VAL A 1 948 ? 9.710 6.715 -8.208 1.00 89.44 948 VAL A C 1
ATOM 7206 O O . VAL A 1 948 ? 10.915 6.770 -8.439 1.00 89.44 948 VAL A O 1
ATOM 7209 N N . LEU A 1 949 ? 8.943 7.809 -8.217 1.00 93.12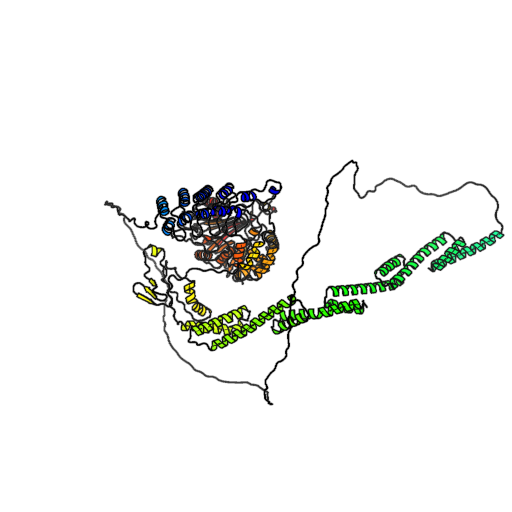 949 LEU A N 1
ATOM 7210 C CA . LEU A 1 949 ? 9.442 9.152 -8.528 1.00 93.12 949 LEU A CA 1
ATOM 7211 C C . LEU A 1 949 ? 10.474 9.636 -7.495 1.00 93.12 949 LEU A C 1
ATOM 7213 O O . LEU A 1 949 ? 11.520 10.159 -7.882 1.00 93.12 949 LEU A O 1
ATOM 7217 N N . ARG A 1 950 ? 10.247 9.388 -6.194 1.00 94.81 950 ARG A N 1
ATOM 7218 C CA . ARG A 1 950 ? 11.268 9.639 -5.161 1.00 94.81 950 ARG A CA 1
ATOM 7219 C C . ARG A 1 950 ? 12.506 8.764 -5.365 1.00 94.81 950 ARG A C 1
ATOM 7221 O O . ARG A 1 950 ? 13.618 9.285 -5.338 1.00 94.81 950 ARG A O 1
ATOM 7228 N N . ARG A 1 951 ? 12.335 7.458 -5.602 1.00 94.19 951 ARG A N 1
ATOM 7229 C CA . ARG A 1 951 ? 13.466 6.533 -5.783 1.00 94.19 951 ARG A CA 1
ATOM 7230 C C . ARG A 1 951 ? 14.334 6.910 -6.987 1.00 94.19 951 ARG A C 1
ATOM 7232 O O . ARG A 1 951 ? 15.559 6.827 -6.904 1.00 94.19 951 ARG A O 1
ATOM 7239 N N . ALA A 1 952 ? 13.712 7.403 -8.061 1.00 95.00 952 ALA A N 1
ATOM 7240 C CA . ALA A 1 952 ? 14.414 7.960 -9.210 1.00 95.00 952 ALA A CA 1
ATOM 7241 C C . ALA A 1 952 ? 15.326 9.127 -8.793 1.00 95.00 952 ALA A C 1
ATOM 7243 O O . ALA A 1 952 ? 16.518 9.084 -9.087 1.00 95.00 952 ALA A O 1
ATOM 7244 N N . LEU A 1 953 ? 14.797 10.126 -8.073 1.00 96.44 953 LEU A N 1
ATOM 7245 C CA . LEU A 1 953 ? 15.556 11.289 -7.582 1.00 96.44 953 LEU A CA 1
ATOM 7246 C C . LEU A 1 953 ? 16.682 10.903 -6.602 1.00 96.44 953 LEU A C 1
ATOM 7248 O O . LEU A 1 953 ? 17.783 11.451 -6.669 1.00 96.44 953 LEU A O 1
ATOM 7252 N N . GLU A 1 954 ? 16.451 9.915 -5.734 1.00 93.50 954 GLU A N 1
ATOM 7253 C CA . GLU A 1 954 ? 17.479 9.389 -4.829 1.00 93.50 954 GLU A CA 1
ATOM 7254 C C . GLU A 1 954 ? 18.652 8.747 -5.584 1.00 93.50 954 GLU A C 1
ATOM 7256 O O . GLU A 1 954 ? 19.808 9.064 -5.291 1.00 93.50 954 GLU A O 1
ATOM 7261 N N . GLN A 1 955 ? 18.378 7.860 -6.548 1.00 89.38 955 GLN A N 1
ATOM 7262 C CA . GLN A 1 955 ? 19.382 6.946 -7.114 1.00 89.38 955 GLN A CA 1
ATOM 7263 C C . GLN A 1 955 ? 19.910 7.330 -8.504 1.00 89.38 955 GLN A C 1
ATOM 7265 O O . GLN A 1 955 ? 21.074 7.069 -8.803 1.00 89.38 955 GLN A O 1
ATOM 7270 N N . SER A 1 956 ? 19.088 7.934 -9.364 1.00 93.00 956 SER A N 1
ATOM 7271 C CA . SER A 1 956 ? 19.459 8.205 -10.761 1.00 93.00 956 SER A CA 1
ATOM 7272 C C . SER A 1 956 ? 20.345 9.443 -10.881 1.00 93.00 956 SER A C 1
ATOM 7274 O O . SER A 1 956 ? 20.145 10.432 -10.174 1.00 93.00 956 SER A O 1
ATOM 7276 N N . ARG A 1 957 ? 21.312 9.421 -11.803 1.00 91.81 957 ARG A N 1
ATOM 7277 C CA . ARG A 1 957 ? 22.163 10.574 -12.136 1.00 91.81 957 ARG A CA 1
ATOM 7278 C C . ARG A 1 957 ? 22.153 10.793 -13.648 1.00 91.81 957 ARG A C 1
ATOM 7280 O O . ARG A 1 957 ? 22.328 9.843 -14.407 1.00 91.81 957 ARG A O 1
ATOM 7287 N N . GLY A 1 958 ? 21.907 12.031 -14.067 1.00 89.75 958 GLY A N 1
ATOM 7288 C CA . GLY A 1 958 ? 21.561 12.392 -15.445 1.00 89.75 958 GLY A CA 1
ATOM 7289 C C . GLY A 1 958 ? 20.167 11.921 -15.897 1.00 89.75 958 GLY A C 1
ATOM 7290 O O . GLY A 1 958 ? 19.581 10.981 -15.354 1.00 89.75 958 GLY A O 1
ATOM 7291 N N . PHE A 1 959 ? 19.644 12.581 -16.931 1.00 89.19 959 PHE A N 1
ATOM 7292 C CA . PHE A 1 959 ? 18.317 12.353 -17.516 1.00 89.19 959 PHE A CA 1
ATOM 7293 C C . PHE A 1 959 ? 18.093 10.913 -18.002 1.00 89.19 959 PHE A C 1
ATOM 7295 O O . PHE A 1 959 ? 17.100 10.281 -17.646 1.00 89.19 959 PHE A O 1
ATOM 7302 N N . THR A 1 960 ? 19.041 10.360 -18.767 1.00 86.50 960 THR A N 1
ATOM 7303 C CA . THR A 1 960 ? 18.905 9.020 -19.372 1.00 86.50 960 THR A CA 1
ATOM 7304 C C . THR A 1 960 ? 18.770 7.903 -18.329 1.00 86.50 960 THR A C 1
ATOM 7306 O O . THR A 1 960 ? 17.995 6.968 -18.532 1.00 86.50 960 THR A O 1
ATOM 7309 N N . ALA A 1 961 ? 19.485 7.990 -17.201 1.00 87.94 961 ALA A N 1
ATOM 7310 C CA . ALA A 1 961 ? 19.372 6.996 -16.133 1.00 87.94 961 ALA A CA 1
ATOM 7311 C C . ALA A 1 961 ? 17.995 7.062 -15.453 1.00 87.94 961 ALA A C 1
ATOM 7313 O O . ALA A 1 961 ? 17.387 6.024 -15.193 1.00 87.94 961 ALA A O 1
ATOM 7314 N N . ALA A 1 962 ? 17.479 8.276 -15.233 1.00 91.19 962 ALA A N 1
ATOM 7315 C CA . ALA A 1 962 ? 16.147 8.489 -14.679 1.00 91.19 962 ALA A CA 1
ATOM 7316 C C . ALA A 1 962 ? 15.049 7.974 -15.621 1.00 91.19 962 ALA A C 1
ATOM 7318 O O . ALA A 1 962 ? 14.158 7.261 -15.170 1.00 91.19 962 ALA A O 1
ATOM 7319 N N . GLU A 1 963 ? 15.140 8.256 -16.926 1.00 86.44 963 GLU A N 1
ATOM 7320 C CA . GLU A 1 963 ? 14.240 7.701 -17.948 1.00 86.44 963 GLU A CA 1
ATOM 7321 C C . GLU A 1 963 ? 14.209 6.166 -17.886 1.00 86.44 963 GLU A C 1
ATOM 7323 O O . GLU A 1 963 ? 13.138 5.568 -17.763 1.00 86.44 963 GLU A O 1
ATOM 7328 N N . GLN A 1 964 ? 15.378 5.518 -17.919 1.00 83.25 964 GLN A N 1
ATOM 7329 C CA . GLN A 1 964 ? 15.479 4.057 -17.883 1.00 83.25 964 GLN A CA 1
ATOM 7330 C C . GLN A 1 964 ? 14.924 3.468 -16.579 1.00 83.25 964 GLN A C 1
ATOM 7332 O O . GLN A 1 964 ? 14.143 2.515 -16.631 1.00 83.25 964 GLN A O 1
ATOM 7337 N N . PHE A 1 965 ? 15.255 4.055 -15.425 1.00 87.06 965 PHE A N 1
ATOM 7338 C CA . PHE A 1 965 ? 14.719 3.632 -14.132 1.00 87.06 965 PHE A CA 1
ATOM 7339 C C . PHE A 1 965 ? 13.184 3.753 -14.092 1.00 87.06 965 PHE A C 1
ATOM 7341 O O . PHE A 1 965 ? 12.494 2.759 -13.845 1.00 87.06 965 PHE A O 1
ATOM 7348 N N . LEU A 1 966 ? 12.640 4.929 -14.436 1.00 87.00 966 LEU A N 1
ATOM 7349 C CA . LEU A 1 966 ? 11.199 5.217 -14.460 1.00 87.00 966 LEU A CA 1
ATOM 7350 C C . LEU A 1 966 ? 10.421 4.327 -15.442 1.00 87.00 966 LEU A C 1
ATOM 7352 O O . LEU A 1 966 ? 9.257 4.014 -15.190 1.00 87.00 966 LEU A O 1
ATOM 7356 N N . LEU A 1 967 ? 11.028 3.909 -16.557 1.00 80.31 967 LEU A N 1
ATOM 7357 C CA . LEU A 1 967 ? 10.441 2.946 -17.498 1.00 80.31 967 LEU A CA 1
ATOM 7358 C C . LEU A 1 967 ? 10.497 1.499 -16.982 1.00 80.31 967 LEU A C 1
ATOM 7360 O O . LEU A 1 967 ? 9.595 0.710 -17.279 1.00 80.31 967 LEU A O 1
ATOM 7364 N N . SER A 1 968 ? 11.542 1.151 -16.225 1.00 76.56 968 SER A N 1
ATOM 7365 C CA . SER A 1 968 ? 11.788 -0.212 -15.745 1.00 76.56 968 SER A CA 1
ATOM 7366 C C . SER A 1 968 ? 10.899 -0.632 -14.573 1.00 76.56 968 SER A C 1
ATOM 7368 O O . SER A 1 968 ? 10.499 -1.792 -14.513 1.00 76.56 968 SER A O 1
ATOM 7370 N N . GLU A 1 969 ? 10.551 0.282 -13.663 1.00 78.00 969 GLU A N 1
ATOM 7371 C CA . GLU A 1 969 ? 9.852 -0.089 -12.428 1.00 78.00 969 GLU A CA 1
ATOM 7372 C C . GLU A 1 969 ? 8.383 -0.495 -12.645 1.00 78.00 969 GLU A C 1
ATOM 7374 O O . GLU A 1 969 ? 7.669 0.046 -13.508 1.00 78.00 969 GLU A O 1
ATOM 7379 N N . ARG A 1 970 ? 7.908 -1.455 -11.838 1.00 75.25 970 ARG A N 1
ATOM 7380 C CA . ARG A 1 970 ? 6.515 -1.934 -11.883 1.00 75.25 970 ARG A CA 1
ATOM 7381 C C . ARG A 1 970 ? 5.622 -0.995 -11.080 1.00 75.25 970 ARG A C 1
ATOM 7383 O O . ARG A 1 970 ? 5.699 -0.944 -9.854 1.00 75.25 970 ARG A O 1
ATOM 7390 N N . LEU A 1 971 ? 4.721 -0.302 -11.769 1.00 76.44 971 LEU A N 1
ATOM 7391 C CA . LEU A 1 971 ? 3.777 0.602 -11.122 1.00 76.44 971 LEU A CA 1
ATOM 7392 C C . LEU A 1 971 ? 2.547 -0.161 -10.633 1.00 76.44 971 LEU A C 1
ATOM 7394 O O . LEU A 1 971 ? 2.023 -1.014 -11.347 1.00 76.44 971 LEU A O 1
ATOM 7398 N N . ALA A 1 972 ? 2.035 0.209 -9.462 1.00 72.88 972 ALA A N 1
ATOM 7399 C CA . ALA A 1 972 ? 0.701 -0.206 -9.042 1.00 72.88 972 ALA A CA 1
ATOM 7400 C C . ALA A 1 972 ? -0.397 0.438 -9.914 1.00 72.88 972 ALA A C 1
ATOM 7402 O O . ALA A 1 972 ? -1.397 -0.192 -10.269 1.00 72.88 972 ALA A O 1
ATOM 7403 N N . ASN A 1 973 ? -0.160 1.688 -10.328 1.00 74.69 973 ASN A N 1
ATOM 7404 C CA . ASN A 1 973 ? -1.146 2.566 -10.954 1.00 74.69 973 ASN A CA 1
ATOM 7405 C C . ASN A 1 973 ? -0.579 3.097 -12.288 1.00 74.69 973 ASN A C 1
ATOM 7407 O O . ASN A 1 973 ? 0.596 3.471 -12.330 1.00 74.69 973 ASN A O 1
ATOM 7411 N N . PRO A 1 974 ? -1.362 3.167 -13.382 1.00 76.69 974 PRO A N 1
ATOM 7412 C CA . PRO A 1 974 ? -0.962 3.884 -14.595 1.00 76.69 974 PRO A CA 1
ATOM 7413 C C . PRO A 1 974 ? -0.625 5.356 -14.315 1.00 76.69 974 PRO A C 1
ATOM 7415 O O . PRO A 1 974 ? -1.216 5.984 -13.439 1.00 76.69 974 PRO A O 1
ATOM 7418 N N . ALA A 1 975 ? 0.312 5.915 -15.080 1.00 83.31 975 ALA A N 1
ATOM 7419 C CA . ALA A 1 975 ? 0.851 7.256 -14.852 1.00 83.31 975 ALA A CA 1
ATOM 7420 C C . ALA A 1 975 ? 1.391 7.884 -16.145 1.00 83.31 975 ALA A C 1
ATOM 7422 O O . ALA A 1 975 ? 1.692 7.168 -17.103 1.00 83.31 975 ALA A O 1
ATOM 7423 N N . TYR A 1 976 ? 1.601 9.201 -16.135 1.00 85.94 976 TYR A N 1
ATOM 7424 C CA . TYR A 1 976 ? 2.606 9.844 -16.986 1.00 85.94 976 TYR A CA 1
ATOM 7425 C C . TYR A 1 976 ? 3.698 10.430 -16.092 1.00 85.94 976 TYR A C 1
ATOM 7427 O O . TYR A 1 976 ? 3.392 11.201 -15.180 1.00 85.94 976 TYR A O 1
ATOM 7435 N N . PHE A 1 977 ? 4.961 10.110 -16.368 1.00 90.75 977 PHE A N 1
ATOM 7436 C CA . PHE A 1 977 ? 6.090 10.852 -15.804 1.00 90.75 977 PHE A CA 1
ATOM 7437 C C . PHE A 1 977 ? 6.561 11.874 -16.832 1.00 90.75 977 PHE A C 1
ATOM 7439 O O . PHE A 1 977 ? 6.922 11.498 -17.944 1.00 90.75 977 PHE A O 1
ATOM 7446 N N . ILE A 1 978 ? 6.565 13.155 -16.478 1.00 92.19 978 ILE A N 1
ATOM 7447 C CA . ILE A 1 978 ? 7.164 14.202 -17.306 1.00 92.19 978 ILE A CA 1
ATOM 7448 C C . ILE A 1 978 ? 8.550 14.491 -16.732 1.00 92.19 978 ILE A C 1
ATOM 7450 O O . ILE A 1 978 ? 8.692 14.722 -15.530 1.00 92.19 978 ILE A O 1
ATOM 7454 N N . LEU A 1 979 ? 9.569 14.448 -17.582 1.00 93.44 979 LEU A N 1
ATOM 7455 C CA . LEU A 1 979 ? 10.986 14.483 -17.232 1.00 93.44 979 LEU A CA 1
ATOM 7456 C C . LEU A 1 979 ? 11.667 15.637 -17.981 1.00 93.44 979 LEU A C 1
ATOM 7458 O O . LEU A 1 979 ? 11.392 15.843 -19.161 1.00 93.44 979 LEU A O 1
ATOM 7462 N N . ALA A 1 980 ? 12.559 16.360 -17.311 1.00 93.81 980 ALA A N 1
ATOM 7463 C CA . ALA A 1 980 ? 13.452 17.355 -17.903 1.00 93.81 980 ALA A CA 1
ATOM 7464 C C . ALA A 1 980 ? 14.880 17.116 -17.396 1.00 93.81 980 ALA A C 1
ATOM 7466 O O . ALA A 1 980 ? 15.053 16.764 -16.235 1.00 93.81 980 ALA A O 1
ATOM 7467 N N . GLY A 1 981 ? 15.897 17.284 -18.232 1.00 92.69 981 GLY A N 1
ATOM 7468 C CA . GLY A 1 981 ? 17.312 17.074 -17.926 1.00 92.69 981 GLY A CA 1
ATOM 7469 C C . GLY A 1 981 ? 18.115 18.370 -17.944 1.00 92.69 981 GLY A C 1
ATOM 7470 O O . GLY A 1 981 ? 17.603 19.437 -18.281 1.00 92.69 981 GLY A O 1
ATOM 7471 N N . ALA A 1 982 ? 19.371 18.294 -17.513 1.00 92.06 982 ALA A N 1
ATOM 7472 C CA . ALA A 1 982 ? 20.245 19.461 -17.428 1.00 92.06 982 ALA A CA 1
ATOM 7473 C C . ALA A 1 982 ? 20.856 19.870 -18.783 1.00 92.06 982 ALA A C 1
ATOM 7475 O O . ALA A 1 982 ? 21.216 21.041 -18.943 1.00 92.06 982 ALA A O 1
ATOM 7476 N N . GLY A 1 983 ? 20.965 18.949 -19.747 1.00 85.81 983 GLY A N 1
ATOM 7477 C CA . GLY A 1 983 ? 21.379 19.224 -21.127 1.00 85.81 983 GLY A CA 1
ATOM 7478 C C . GLY A 1 983 ? 20.292 19.930 -21.945 1.00 85.81 983 GLY A C 1
ATOM 7479 O O . GLY A 1 983 ? 19.121 19.916 -21.575 1.00 85.81 983 GLY A O 1
ATOM 7480 N N . ASP A 1 984 ? 20.679 20.594 -23.036 1.00 83.00 984 ASP A N 1
ATOM 7481 C CA . ASP A 1 984 ? 19.716 21.209 -23.961 1.00 83.00 984 ASP A CA 1
ATOM 7482 C C . ASP A 1 984 ? 18.880 20.111 -24.638 1.00 83.00 984 ASP A C 1
ATOM 7484 O O . ASP A 1 984 ? 19.405 19.058 -25.002 1.00 83.00 984 ASP A O 1
ATOM 7488 N N . GLY A 1 985 ? 17.571 20.323 -24.765 1.00 78.38 985 GLY A N 1
ATOM 7489 C CA . GLY A 1 985 ? 16.652 19.344 -25.353 1.00 78.38 985 GLY A CA 1
ATOM 7490 C C . GLY A 1 985 ? 16.424 18.064 -24.532 1.00 78.38 985 GLY A C 1
ATOM 7491 O O . GLY A 1 985 ? 15.698 17.177 -24.974 1.00 78.38 985 GLY A O 1
ATOM 7492 N N . GLU A 1 986 ? 16.982 17.913 -23.329 1.00 87.94 986 GLU A N 1
ATOM 7493 C CA . GLU A 1 986 ? 16.646 16.771 -22.470 1.00 87.94 986 GLU A CA 1
ATOM 7494 C C . GLU A 1 986 ? 15.222 16.933 -21.894 1.00 87.94 986 GLU A C 1
ATOM 7496 O O . GLU A 1 986 ? 15.033 17.445 -20.797 1.00 87.94 986 GLU A O 1
ATOM 7501 N N . GLY A 1 987 ? 14.184 16.516 -22.623 1.00 86.50 987 GLY A N 1
ATOM 7502 C CA . GLY A 1 987 ? 12.792 16.548 -22.155 1.00 86.50 987 GLY A CA 1
ATOM 7503 C C . GLY A 1 987 ? 11.990 15.351 -22.659 1.00 86.50 987 GLY A C 1
ATOM 7504 O O . GLY A 1 987 ? 12.149 14.973 -23.816 1.00 86.50 987 GLY A O 1
ATOM 7505 N N . ALA A 1 988 ? 11.143 14.748 -21.812 1.00 84.38 988 ALA A N 1
ATOM 7506 C CA . ALA A 1 988 ? 10.323 13.574 -22.148 1.00 84.38 988 ALA A CA 1
ATOM 7507 C C . ALA A 1 988 ? 8.964 13.526 -21.415 1.00 84.38 988 ALA A C 1
ATOM 7509 O O . ALA A 1 988 ? 8.833 13.995 -20.285 1.00 84.38 988 ALA A O 1
ATOM 7510 N N . ILE A 1 989 ? 7.970 12.865 -22.021 1.00 85.38 989 ILE A N 1
ATOM 7511 C CA . ILE A 1 989 ? 6.705 12.441 -21.392 1.00 85.38 989 ILE A CA 1
ATOM 7512 C C . ILE A 1 989 ? 6.580 10.918 -21.514 1.00 85.38 989 ILE A C 1
ATOM 7514 O O . ILE A 1 989 ? 6.297 10.397 -22.591 1.00 85.38 989 ILE A O 1
ATOM 7518 N N . LEU A 1 990 ? 6.779 10.209 -20.402 1.00 85.12 990 LEU A N 1
ATOM 7519 C CA . LEU A 1 990 ? 6.805 8.749 -20.302 1.00 85.12 990 LEU A CA 1
ATOM 7520 C C . LEU A 1 990 ? 5.419 8.205 -19.919 1.00 85.12 990 LEU A C 1
ATOM 7522 O O . LEU A 1 990 ? 5.033 8.219 -18.746 1.00 85.12 990 LEU A O 1
ATOM 7526 N N . THR A 1 991 ? 4.670 7.704 -20.900 1.00 82.12 991 THR A N 1
ATOM 7527 C CA . THR A 1 991 ? 3.322 7.148 -20.702 1.00 82.12 991 THR A CA 1
ATOM 7528 C C . THR A 1 991 ? 3.381 5.697 -20.208 1.00 82.12 991 THR A C 1
ATOM 7530 O O . THR A 1 991 ? 3.825 4.799 -20.923 1.00 82.12 991 THR A O 1
ATOM 7533 N N . ARG A 1 992 ? 2.912 5.433 -18.982 1.00 80.00 992 ARG A N 1
ATOM 7534 C CA . ARG A 1 992 ? 3.048 4.132 -18.300 1.00 80.00 992 ARG A CA 1
ATOM 7535 C C . ARG A 1 992 ? 1.713 3.439 -18.010 1.00 80.00 992 ARG A C 1
ATOM 7537 O O . ARG A 1 992 ? 0.683 4.068 -17.771 1.00 80.00 992 ARG A O 1
ATOM 7544 N N . GLY A 1 993 ? 1.749 2.108 -17.999 1.00 72.81 993 GLY A N 1
ATOM 7545 C CA . GLY A 1 993 ? 0.742 1.235 -17.385 1.00 72.81 993 GLY A CA 1
ATOM 7546 C C . GLY A 1 993 ? 1.348 0.433 -16.225 1.00 72.81 993 GLY A C 1
ATOM 7547 O O . GLY A 1 993 ? 2.521 0.621 -15.893 1.00 72.81 993 GLY A O 1
ATOM 7548 N N . ARG A 1 994 ? 0.561 -0.479 -15.632 1.00 67.75 994 ARG A N 1
ATOM 7549 C CA . ARG A 1 994 ? 1.009 -1.337 -14.513 1.00 67.75 994 ARG A CA 1
ATOM 7550 C C . ARG A 1 994 ? 2.188 -2.244 -14.899 1.00 67.75 994 ARG A C 1
ATOM 7552 O O . ARG A 1 994 ? 3.158 -2.376 -14.159 1.00 67.75 994 ARG A O 1
ATOM 7559 N N . THR A 1 995 ? 2.143 -2.822 -16.100 1.00 54.75 995 THR A N 1
ATOM 7560 C CA . THR A 1 995 ? 3.276 -3.528 -16.723 1.00 54.75 995 THR A CA 1
ATOM 7561 C C . THR A 1 995 ? 4.150 -2.579 -17.557 1.00 54.75 995 THR A C 1
ATOM 7563 O O . THR A 1 995 ? 3.778 -1.430 -17.798 1.00 54.75 995 THR A O 1
ATOM 7566 N N . PHE A 1 996 ? 5.337 -3.048 -17.964 1.00 47.28 996 PHE A N 1
ATOM 7567 C CA . PHE A 1 996 ? 6.334 -2.281 -18.730 1.00 47.28 996 PHE A CA 1
ATOM 7568 C C . PHE A 1 996 ? 5.706 -1.495 -19.896 1.00 47.28 996 PHE A C 1
ATOM 7570 O O . PHE A 1 996 ? 4.905 -2.045 -20.650 1.00 47.28 996 PHE A O 1
ATOM 7577 N N . GLY A 1 997 ? 6.047 -0.207 -20.002 1.00 38.81 997 GLY A N 1
ATOM 7578 C CA . GLY A 1 997 ? 5.523 0.700 -21.030 1.00 38.81 997 GLY A CA 1
ATOM 7579 C C . GLY A 1 997 ? 6.478 0.874 -22.211 1.00 38.81 997 GLY A C 1
ATOM 7580 O O . GLY A 1 997 ? 7.666 0.570 -22.106 1.00 38.81 997 GLY A O 1
ATOM 7581 N N . ASN A 1 998 ? 5.951 1.391 -23.322 1.00 37.38 998 ASN A N 1
ATOM 7582 C CA . ASN A 1 998 ? 6.747 1.730 -24.501 1.00 37.38 998 ASN A CA 1
ATOM 7583 C C . ASN A 1 998 ? 7.665 2.931 -24.212 1.00 37.38 998 ASN A C 1
ATOM 7585 O O . ASN A 1 998 ? 7.359 3.778 -23.375 1.00 37.38 998 ASN A O 1
ATOM 7589 N N . SER A 1 999 ? 8.775 3.013 -24.943 1.00 36.03 999 SER A N 1
ATOM 7590 C CA . SER A 1 999 ? 9.757 4.097 -24.865 1.00 36.03 999 SER A CA 1
ATOM 7591 C C . SER A 1 999 ? 9.972 4.699 -26.249 1.00 36.03 999 SER A C 1
ATOM 7593 O O . SER A 1 999 ? 9.907 3.971 -27.241 1.00 36.03 999 SER A O 1
ATOM 7595 N N . TRP A 1 1000 ? 10.241 6.004 -26.301 1.00 37.34 1000 TRP A N 1
ATOM 7596 C CA . TRP A 1 1000 ? 10.674 6.706 -27.505 1.00 37.34 1000 TRP A CA 1
ATOM 7597 C C . TRP A 1 1000 ? 11.926 7.505 -27.206 1.00 37.34 1000 TRP A C 1
ATOM 7599 O O . TRP A 1 1000 ? 11.928 8.356 -26.321 1.00 37.34 1000 TRP A O 1
ATOM 7609 N N . ARG A 1 1001 ? 12.967 7.235 -27.992 1.00 29.16 1001 ARG A N 1
ATOM 7610 C CA . ARG A 1 1001 ? 14.116 8.118 -28.151 1.00 29.16 1001 ARG A CA 1
ATOM 7611 C C . ARG A 1 1001 ? 14.002 8.825 -29.488 1.00 29.16 1001 ARG A C 1
ATOM 7613 O O . ARG A 1 1001 ? 13.529 8.245 -30.465 1.00 29.16 1001 ARG A O 1
ATOM 7620 N N . LEU A 1 1002 ? 14.469 10.063 -29.532 1.00 33.28 1002 LEU A N 1
ATOM 7621 C CA . LEU A 1 1002 ? 14.692 10.768 -30.788 1.00 33.28 1002 LEU A CA 1
ATOM 7622 C C . LEU A 1 1002 ? 15.710 10.017 -31.665 1.00 33.28 1002 LEU A C 1
ATOM 7624 O O . LEU A 1 1002 ? 16.635 9.384 -31.161 1.00 33.28 1002 LEU A O 1
ATOM 7628 N N . HIS A 1 1003 ? 15.521 10.121 -32.982 1.00 31.39 1003 HIS A N 1
ATOM 7629 C CA . HIS A 1 1003 ? 16.298 9.445 -34.031 1.00 31.39 1003 HIS A CA 1
ATOM 7630 C C . HIS A 1 1003 ? 16.188 7.909 -34.120 1.00 31.39 1003 HIS A C 1
ATOM 7632 O O . HIS A 1 1003 ? 17.193 7.230 -34.298 1.00 31.39 1003 HIS A O 1
ATOM 7638 N N . GLU A 1 1004 ? 14.966 7.369 -34.202 1.00 28.08 1004 GLU A N 1
ATOM 7639 C CA . GLU A 1 1004 ? 14.684 6.329 -35.211 1.00 28.08 1004 GLU A CA 1
ATOM 7640 C C . GLU A 1 1004 ? 13.206 6.331 -35.655 1.00 28.08 1004 GLU A C 1
ATOM 7642 O O . GLU A 1 1004 ? 12.304 6.680 -34.891 1.00 28.08 1004 GLU A O 1
ATOM 7647 N N . LYS A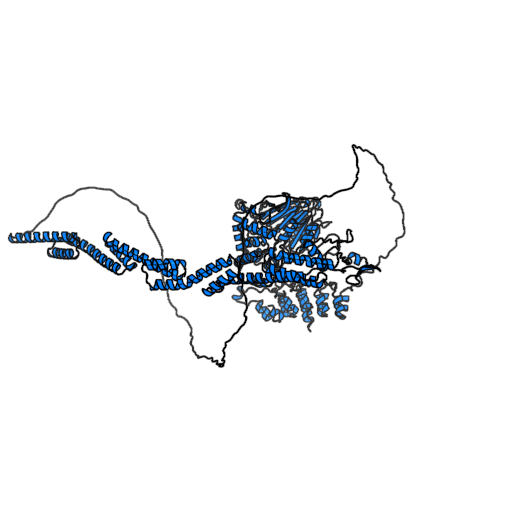 1 1005 ? 12.939 6.003 -36.928 1.00 29.09 1005 LYS A N 1
ATOM 7648 C CA . LYS A 1 1005 ? 11.578 6.002 -37.503 1.00 29.09 1005 LYS A CA 1
ATOM 7649 C C . LYS A 1 1005 ? 10.811 4.751 -37.040 1.00 29.09 1005 LYS A C 1
ATOM 7651 O O . LYS A 1 1005 ? 11.318 3.660 -37.273 1.00 29.09 1005 LYS A O 1
ATOM 7656 N N . ASN A 1 1006 ? 9.607 4.921 -36.456 1.00 29.72 1006 ASN A N 1
ATOM 7657 C CA . ASN A 1 1006 ? 8.412 4.023 -36.465 1.00 29.72 1006 ASN A CA 1
ATOM 7658 C C . ASN A 1 1006 ? 7.554 4.160 -35.173 1.00 29.72 1006 ASN A C 1
ATOM 7660 O O . ASN A 1 1006 ? 7.489 3.242 -34.357 1.00 29.72 1006 ASN A O 1
ATOM 7664 N N . ALA A 1 1007 ? 6.910 5.319 -34.966 1.00 28.02 1007 ALA A N 1
ATOM 7665 C CA . ALA A 1 1007 ? 6.508 5.809 -33.635 1.00 28.02 1007 ALA A CA 1
ATOM 7666 C C . ALA A 1 1007 ? 5.113 5.419 -33.100 1.00 28.02 1007 ALA A C 1
ATOM 7668 O O . ALA A 1 1007 ? 4.112 5.719 -33.751 1.00 28.02 1007 ALA A O 1
ATOM 7669 N N . LYS A 1 1008 ? 5.065 4.848 -31.871 1.00 35.53 1008 LYS A N 1
ATOM 7670 C CA . LYS A 1 1008 ? 3.889 4.744 -30.959 1.00 35.53 1008 LYS A CA 1
ATOM 7671 C C . LYS A 1 1008 ? 4.274 4.467 -29.479 1.00 35.53 1008 LYS A C 1
ATOM 7673 O O . LYS A 1 1008 ? 4.650 3.342 -29.143 1.00 35.53 1008 LYS A O 1
ATOM 7678 N N . ASP A 1 1009 ? 4.154 5.364 -28.503 1.00 41.53 1009 ASP A N 1
ATOM 7679 C CA . ASP A 1 1009 ? 4.288 6.828 -28.509 1.00 41.53 1009 ASP A CA 1
ATOM 7680 C C . ASP A 1 1009 ? 4.829 7.273 -27.121 1.00 41.53 1009 ASP A C 1
ATOM 7682 O O . ASP A 1 1009 ? 4.414 6.715 -26.104 1.00 41.53 1009 ASP A O 1
ATOM 7686 N N . VAL A 1 1010 ? 5.772 8.222 -27.092 1.00 38.94 1010 VAL A N 1
ATOM 7687 C CA . VAL A 1 1010 ? 6.353 8.941 -25.931 1.00 38.94 1010 VAL A CA 1
ATOM 7688 C C . VAL A 1 1010 ? 6.944 10.232 -26.508 1.00 38.94 1010 VAL A C 1
ATOM 7690 O O . VAL A 1 1010 ? 7.611 10.206 -27.542 1.00 38.94 1010 VAL A O 1
ATOM 7693 N N . HIS A 1 1011 ? 6.706 11.376 -25.867 1.00 46.31 1011 HIS A N 1
ATOM 7694 C CA . HIS A 1 1011 ? 7.061 12.669 -26.458 1.00 46.31 1011 HIS A CA 1
ATOM 7695 C C . HIS A 1 1011 ? 8.337 13.252 -25.865 1.00 46.31 1011 HIS A C 1
ATOM 7697 O O . HIS A 1 1011 ? 8.313 13.750 -24.740 1.00 46.31 1011 HIS A O 1
ATOM 7703 N N . GLN A 1 1012 ? 9.417 13.236 -26.649 1.00 44.78 1012 GLN A N 1
ATOM 7704 C CA . GLN A 1 1012 ? 10.624 14.021 -26.392 1.00 44.78 1012 GLN A CA 1
ATOM 7705 C C . GLN A 1 1012 ? 10.627 15.337 -27.197 1.00 44.78 1012 GLN A C 1
ATOM 7707 O O . GLN A 1 1012 ? 9.862 15.496 -28.149 1.00 44.78 1012 GLN A O 1
ATOM 7712 N N . ILE A 1 1013 ? 11.462 16.290 -26.781 1.00 47.91 1013 ILE A N 1
ATOM 7713 C CA . ILE A 1 1013 ? 11.538 17.679 -27.272 1.00 47.91 1013 ILE A CA 1
ATOM 7714 C C . ILE A 1 1013 ? 12.949 17.935 -27.798 1.00 47.91 1013 ILE A C 1
ATOM 7716 O O . ILE A 1 1013 ? 13.871 17.631 -27.058 1.00 47.91 1013 ILE A O 1
ATOM 7720 N N . ASN A 1 1014 ? 13.165 18.481 -29.006 1.00 46.81 1014 ASN A N 1
ATOM 7721 C CA . ASN A 1 1014 ? 14.545 18.798 -29.445 1.00 46.81 1014 ASN A CA 1
ATOM 7722 C C . ASN A 1 1014 ? 14.704 19.692 -30.694 1.00 46.81 1014 ASN A C 1
ATOM 7724 O O . ASN A 1 1014 ? 15.587 20.546 -30.714 1.00 46.81 1014 ASN A O 1
ATOM 7728 N N . GLN A 1 1015 ? 13.907 19.507 -31.753 1.00 40.19 1015 GLN A N 1
ATOM 7729 C CA . GLN A 1 1015 ? 14.088 20.221 -33.033 1.00 40.19 1015 GLN A CA 1
ATOM 7730 C C . GLN A 1 1015 ? 12.768 20.809 -33.532 1.00 40.19 1015 GLN A C 1
ATOM 7732 O O . GLN A 1 1015 ? 11.712 20.230 -33.289 1.00 40.19 1015 GLN A O 1
ATOM 7737 N N . GLN A 1 1016 ? 12.816 21.967 -34.206 1.00 33.88 1016 GLN A N 1
ATOM 7738 C CA . GLN A 1 1016 ? 11.603 22.673 -34.636 1.00 33.88 1016 GLN A CA 1
ATOM 7739 C C . GLN A 1 1016 ? 10.715 21.798 -35.546 1.00 33.88 1016 GLN A C 1
ATOM 7741 O O . GLN A 1 1016 ? 11.242 21.108 -36.419 1.00 33.88 1016 GLN A O 1
ATOM 7746 N N . PRO A 1 1017 ? 9.377 21.837 -35.375 1.00 49.78 1017 PRO A N 1
ATOM 7747 C CA . PRO A 1 1017 ? 8.619 22.732 -34.485 1.00 49.78 1017 PRO A CA 1
ATOM 7748 C C . PRO A 1 1017 ? 8.624 22.333 -32.993 1.00 49.78 1017 PRO A C 1
ATOM 7750 O O . PRO A 1 1017 ? 8.195 23.112 -32.146 1.00 49.78 1017 PRO A O 1
ATOM 7753 N N . ASP A 1 1018 ? 9.146 21.160 -32.646 1.00 65.12 1018 ASP A N 1
ATOM 7754 C CA . ASP A 1 1018 ? 8.941 20.486 -31.362 1.00 65.12 1018 ASP A CA 1
ATOM 7755 C C . ASP A 1 1018 ? 9.979 20.847 -30.282 1.00 65.12 1018 ASP A C 1
ATOM 7757 O O . ASP A 1 1018 ? 10.747 20.007 -29.805 1.00 65.12 1018 ASP A O 1
ATOM 7761 N N . TRP A 1 1019 ? 9.964 22.114 -29.854 1.00 75.50 1019 TRP A N 1
ATOM 7762 C CA . TRP A 1 1019 ? 10.719 22.611 -28.690 1.00 75.50 1019 TRP A CA 1
ATOM 7763 C C . TRP A 1 1019 ? 9.913 22.607 -27.368 1.00 75.50 1019 TRP A C 1
ATOM 7765 O O . TRP A 1 1019 ? 10.441 22.980 -26.321 1.00 75.50 1019 TRP A O 1
ATOM 7775 N N . LEU A 1 1020 ? 8.649 22.160 -27.386 1.00 83.06 1020 LEU A N 1
ATOM 7776 C CA . LEU A 1 1020 ? 7.745 22.184 -26.227 1.00 83.06 1020 LEU A CA 1
ATOM 7777 C C . LEU A 1 1020 ? 6.694 21.061 -26.264 1.00 83.06 1020 LEU A C 1
ATOM 7779 O O . LEU A 1 1020 ? 6.219 20.661 -27.334 1.00 83.06 1020 LEU A O 1
ATOM 7783 N N . ARG A 1 1021 ? 6.290 20.570 -25.081 1.00 84.00 1021 ARG A N 1
ATOM 7784 C CA . ARG A 1 1021 ? 5.165 19.637 -24.891 1.00 84.00 1021 ARG A CA 1
ATOM 7785 C C . ARG A 1 1021 ? 4.387 19.901 -23.601 1.00 84.00 1021 ARG A C 1
ATOM 7787 O O . ARG A 1 1021 ? 4.946 20.301 -22.583 1.00 84.00 1021 ARG A O 1
ATOM 7794 N N . LEU A 1 1022 ? 3.088 19.594 -23.643 1.00 87.12 1022 LEU A N 1
ATOM 7795 C CA . LEU A 1 1022 ? 2.157 19.728 -22.524 1.00 87.12 1022 LEU A CA 1
ATOM 7796 C C . LEU A 1 1022 ? 1.314 18.449 -22.375 1.00 87.12 1022 LEU A C 1
ATOM 7798 O O . LEU A 1 1022 ? 0.518 18.104 -23.251 1.00 87.12 1022 LEU A O 1
ATOM 7802 N N . GLN A 1 1023 ? 1.475 17.758 -21.246 1.00 88.56 1023 GLN A N 1
ATOM 7803 C CA . GLN A 1 1023 ? 0.705 16.571 -20.878 1.00 88.56 1023 GLN A CA 1
ATOM 7804 C C . GLN A 1 1023 ? -0.377 16.899 -19.846 1.00 88.56 1023 GLN A C 1
ATOM 7806 O O . GLN A 1 1023 ? -0.136 17.637 -18.892 1.00 88.56 1023 GLN A O 1
ATOM 7811 N N . THR A 1 1024 ? -1.556 16.299 -20.011 1.00 87.00 1024 THR A N 1
ATOM 7812 C CA . THR A 1 1024 ? -2.667 16.354 -19.053 1.00 87.00 1024 THR A CA 1
ATOM 7813 C C . THR A 1 1024 ? -2.930 14.956 -18.467 1.00 87.00 1024 THR A C 1
ATOM 7815 O O . THR A 1 1024 ? -1.973 14.315 -18.020 1.00 87.00 1024 THR A O 1
ATOM 7818 N N . ASN A 1 1025 ? -4.172 14.454 -18.465 1.00 82.31 1025 ASN A N 1
ATOM 7819 C CA . ASN A 1 1025 ? -4.551 13.162 -17.872 1.00 82.31 1025 ASN A CA 1
ATOM 7820 C C . ASN A 1 1025 ? -4.961 12.076 -18.887 1.00 82.31 1025 ASN A C 1
ATOM 7822 O O . ASN A 1 1025 ? -4.962 10.886 -18.556 1.00 82.31 1025 ASN A O 1
ATOM 7826 N N . TYR A 1 1026 ? -5.249 12.457 -20.132 1.00 77.19 1026 TYR A N 1
ATOM 7827 C CA . TYR A 1 1026 ? -5.579 11.549 -21.237 1.00 77.19 1026 TYR A CA 1
ATOM 7828 C C . TYR A 1 1026 ? -4.389 11.369 -22.192 1.00 77.19 1026 TYR A C 1
ATOM 7830 O O . TYR A 1 1026 ? -3.439 12.158 -22.165 1.00 77.19 1026 TYR A O 1
ATOM 7838 N N . ASP A 1 1027 ? -4.406 10.326 -23.023 1.00 79.62 1027 ASP A N 1
ATOM 7839 C CA . ASP A 1 1027 ? -3.283 10.024 -23.918 1.00 79.62 1027 ASP A CA 1
ATOM 7840 C C . ASP A 1 1027 ? -3.152 11.084 -25.036 1.00 79.62 1027 ASP A C 1
ATOM 7842 O O . ASP A 1 1027 ? -4.089 11.827 -25.344 1.00 79.62 1027 ASP A O 1
ATOM 7846 N N . SER A 1 1028 ? -1.979 11.176 -25.661 1.00 73.69 1028 SER A N 1
ATOM 7847 C CA . SER A 1 1028 ? -1.706 12.062 -26.807 1.00 73.69 1028 SER A CA 1
ATOM 7848 C C . SER A 1 1028 ? -2.521 11.684 -28.053 1.00 73.69 1028 SER A C 1
ATOM 7850 O O . SER A 1 1028 ? -2.927 12.558 -28.812 1.00 73.69 1028 SER A O 1
ATOM 7852 N N . TRP A 1 1029 ? -2.793 10.388 -28.240 1.00 71.06 1029 TRP A N 1
ATOM 7853 C CA . TRP A 1 1029 ? -3.454 9.806 -29.418 1.00 71.06 1029 TRP A CA 1
ATOM 7854 C C . TRP A 1 1029 ? -4.951 9.495 -29.235 1.00 71.06 1029 TRP A C 1
ATOM 7856 O O . TRP A 1 1029 ? -5.571 8.917 -30.127 1.00 71.06 1029 TRP A O 1
ATOM 7866 N N . THR A 1 1030 ? -5.544 9.819 -28.083 1.00 70.56 1030 THR A N 1
ATOM 7867 C CA . THR A 1 1030 ? -6.992 9.670 -27.850 1.00 70.56 1030 THR A CA 1
ATOM 7868 C C . THR A 1 1030 ? -7.743 10.956 -28.175 1.00 70.56 1030 THR A C 1
ATOM 7870 O O . THR A 1 1030 ? -7.192 12.048 -28.047 1.00 70.56 1030 THR A O 1
ATOM 7873 N N . ALA A 1 1031 ? -9.024 10.834 -28.540 1.00 73.88 1031 ALA A N 1
ATOM 7874 C CA . ALA A 1 1031 ? -9.921 11.983 -28.627 1.00 73.88 1031 ALA A CA 1
ATOM 7875 C C . ALA A 1 1031 ? -9.926 12.775 -27.305 1.00 73.88 1031 ALA A C 1
ATOM 7877 O O . ALA A 1 1031 ? -9.816 12.187 -26.227 1.00 73.88 1031 ALA A O 1
ATOM 7878 N N . VAL A 1 1032 ? -10.055 14.101 -27.402 1.00 74.69 1032 VAL A N 1
ATOM 7879 C CA . VAL A 1 1032 ? -10.162 14.990 -26.236 1.00 74.69 1032 VAL A CA 1
ATOM 7880 C C . VAL A 1 1032 ? -11.411 14.599 -25.435 1.00 74.69 1032 VAL A C 1
ATOM 7882 O O . VAL A 1 1032 ? -12.499 14.608 -26.015 1.00 74.69 1032 VAL A O 1
ATOM 7885 N N . PRO A 1 1033 ? -11.300 14.251 -24.140 1.00 68.75 1033 PRO A N 1
ATOM 7886 C CA . PRO A 1 1033 ? -12.467 13.961 -23.319 1.00 68.75 1033 PRO A CA 1
ATOM 7887 C C . PRO A 1 1033 ? -13.323 15.215 -23.129 1.00 68.75 1033 PRO A C 1
ATOM 7889 O O . PRO A 1 1033 ? -12.784 16.287 -22.846 1.00 68.75 1033 PRO A O 1
ATOM 7892 N N . ASP A 1 1034 ? -14.651 15.063 -23.154 1.00 59.81 1034 ASP A N 1
ATOM 7893 C CA . ASP A 1 1034 ? -15.611 16.139 -22.842 1.00 59.81 1034 ASP A CA 1
ATOM 7894 C C . ASP A 1 1034 ? -15.357 16.788 -21.456 1.00 59.81 1034 ASP A C 1
ATOM 7896 O O . ASP A 1 1034 ? -15.835 17.891 -21.193 1.00 59.81 1034 ASP A O 1
ATOM 7900 N N . TYR A 1 1035 ? -14.600 16.117 -20.574 1.00 63.41 1035 TYR A N 1
ATOM 7901 C CA . TYR A 1 1035 ? -14.230 16.580 -19.234 1.00 63.41 1035 TYR A CA 1
ATOM 7902 C C . TYR A 1 1035 ? -12.869 17.317 -19.130 1.00 63.41 1035 TYR A C 1
ATOM 7904 O O . TYR A 1 1035 ? -12.664 18.042 -18.160 1.00 63.41 1035 TYR A O 1
ATOM 7912 N N . ASP A 1 1036 ? -11.914 17.144 -20.064 1.00 69.94 1036 ASP A N 1
ATOM 7913 C CA . ASP A 1 1036 ? -10.563 17.755 -19.994 1.00 69.94 1036 ASP A CA 1
ATOM 7914 C C . ASP A 1 1036 ? -10.095 18.254 -21.364 1.00 69.94 1036 ASP A C 1
ATOM 7916 O O . ASP A 1 1036 ? -9.436 17.553 -22.133 1.00 69.94 1036 ASP A O 1
ATOM 7920 N N . ASN A 1 1037 ? -10.357 19.530 -21.633 1.00 77.31 1037 ASN A N 1
ATOM 7921 C CA . ASN A 1 1037 ? -9.818 20.243 -22.788 1.00 77.31 1037 ASN A CA 1
ATOM 7922 C C . ASN A 1 1037 ? -8.757 21.283 -22.378 1.00 77.31 1037 ASN A C 1
ATOM 7924 O O . ASN A 1 1037 ? -8.737 22.392 -22.907 1.00 77.31 1037 ASN A O 1
ATOM 7928 N N . ARG A 1 1038 ? -7.880 20.979 -21.406 1.00 83.12 1038 ARG A N 1
ATOM 7929 C CA . ARG A 1 1038 ? -6.801 21.914 -21.015 1.00 83.12 1038 ARG A CA 1
ATOM 7930 C C . ARG A 1 1038 ? -5.600 21.895 -21.961 1.00 83.12 1038 ARG A C 1
ATOM 7932 O O . ARG A 1 1038 ? -4.935 22.919 -22.092 1.00 83.12 1038 ARG A O 1
ATOM 7939 N N . ARG A 1 1039 ? -5.325 20.768 -22.638 1.00 84.75 1039 ARG A N 1
ATOM 7940 C CA . ARG A 1 1039 ? -4.105 20.584 -23.452 1.00 84.75 1039 ARG A CA 1
ATOM 7941 C C . ARG A 1 1039 ? -3.970 21.624 -24.563 1.00 84.75 1039 ARG A C 1
ATOM 7943 O O . ARG A 1 1039 ? -2.971 22.334 -24.583 1.00 84.75 1039 ARG A O 1
ATOM 7950 N N . ALA A 1 1040 ? -4.949 21.719 -25.466 1.00 79.94 1040 ALA A N 1
ATOM 7951 C CA . ALA A 1 1040 ? -4.858 22.637 -26.602 1.00 79.94 1040 ALA A CA 1
ATOM 7952 C C . ALA A 1 1040 ? -4.788 24.111 -26.146 1.00 79.94 1040 ALA A C 1
ATOM 7954 O O . ALA A 1 1040 ? -3.782 24.748 -26.442 1.00 79.94 1040 ALA A O 1
ATOM 7955 N N . PRO A 1 1041 ? -5.702 24.639 -25.303 1.00 76.75 1041 PRO A N 1
ATOM 7956 C CA . PRO A 1 1041 ? -5.572 25.994 -24.755 1.00 76.75 1041 PRO A CA 1
ATOM 7957 C C . PRO A 1 1041 ? -4.258 26.259 -24.003 1.00 76.75 1041 PRO A C 1
ATOM 7959 O O . PRO A 1 1041 ? -3.740 27.372 -24.046 1.00 76.75 1041 PRO A O 1
ATOM 7962 N N . GLY A 1 1042 ? -3.700 25.255 -23.319 1.00 82.00 1042 GLY A N 1
ATOM 7963 C CA . GLY A 1 1042 ? -2.393 25.352 -22.670 1.00 82.00 1042 GLY A CA 1
ATOM 7964 C C . GLY A 1 1042 ? -1.236 25.503 -23.666 1.00 82.00 1042 GLY A C 1
ATOM 7965 O O . GLY A 1 1042 ? -0.352 26.323 -23.436 1.00 82.00 1042 GLY A O 1
ATOM 7966 N N . VAL A 1 1043 ? -1.275 24.794 -24.799 1.00 81.75 1043 VAL A N 1
ATOM 7967 C CA . VAL A 1 1043 ? -0.314 24.953 -25.909 1.00 81.75 1043 VAL A CA 1
ATOM 7968 C C . VAL A 1 1043 ? -0.520 26.292 -26.631 1.00 81.75 1043 VAL A C 1
ATOM 7970 O O . VAL A 1 1043 ? 0.440 27.020 -26.856 1.00 81.75 1043 VAL A O 1
ATOM 7973 N N . ASN A 1 1044 ? -1.758 26.719 -26.887 1.00 80.69 1044 ASN A N 1
ATOM 7974 C CA . ASN A 1 1044 ? -2.034 28.057 -27.428 1.00 80.69 1044 ASN A CA 1
ATOM 7975 C C . ASN A 1 1044 ? -1.577 29.200 -26.492 1.00 80.69 1044 ASN A C 1
ATOM 7977 O O . ASN A 1 1044 ? -1.334 30.324 -26.930 1.00 80.69 1044 ASN A O 1
ATOM 7981 N N . ASN A 1 1045 ? -1.427 28.937 -25.189 1.00 81.44 1045 ASN A N 1
ATOM 7982 C CA . ASN A 1 1045 ? -0.796 29.874 -24.259 1.00 81.44 1045 ASN A CA 1
ATOM 7983 C C . ASN A 1 1045 ? 0.740 29.901 -24.376 1.00 81.44 1045 ASN A C 1
ATOM 7985 O O . ASN A 1 1045 ? 1.332 30.907 -23.990 1.00 81.44 1045 ASN A O 1
ATOM 7989 N N . THR A 1 1046 ? 1.381 28.859 -24.920 1.00 76.88 1046 THR A N 1
ATOM 7990 C CA . THR A 1 1046 ? 2.837 28.816 -25.156 1.00 76.88 1046 THR A CA 1
ATOM 7991 C C . THR A 1 1046 ? 3.244 29.414 -26.504 1.00 76.88 1046 THR A C 1
ATOM 7993 O O . THR A 1 1046 ? 4.345 29.929 -26.621 1.00 76.88 1046 THR A O 1
ATOM 7996 N N . GLU A 1 1047 ? 2.343 29.445 -27.496 1.00 73.81 1047 GLU A N 1
ATOM 7997 C CA . GLU A 1 1047 ? 2.541 30.110 -28.808 1.00 73.81 1047 GLU A CA 1
ATOM 7998 C C . GLU A 1 1047 ? 2.812 31.630 -28.714 1.00 73.81 1047 GLU A C 1
ATOM 8000 O O . GLU A 1 1047 ? 3.113 32.281 -29.712 1.00 73.81 1047 GLU A O 1
ATOM 8005 N N . LYS A 1 1048 ? 2.696 32.211 -27.514 1.00 78.75 1048 LYS A N 1
ATOM 8006 C CA . LYS A 1 1048 ? 2.899 33.636 -27.214 1.00 78.75 1048 LYS A CA 1
ATOM 8007 C C . LYS A 1 1048 ? 4.370 34.044 -27.074 1.00 78.75 1048 LYS A C 1
ATOM 8009 O O . LYS A 1 1048 ? 4.631 35.232 -26.911 1.00 78.75 1048 LYS A O 1
ATOM 8014 N N . PHE A 1 1049 ? 5.295 33.086 -27.083 1.00 81.88 1049 PHE A N 1
ATOM 8015 C CA . PHE A 1 1049 ? 6.738 33.298 -26.971 1.00 81.88 1049 PHE A CA 1
ATOM 8016 C C . PHE A 1 1049 ? 7.500 32.237 -27.777 1.00 81.88 1049 PHE A C 1
ATOM 8018 O O . PHE A 1 1049 ? 6.986 31.152 -28.053 1.00 81.88 1049 PHE A O 1
ATOM 8025 N N . CYS A 1 1050 ? 8.728 32.552 -28.177 1.00 83.81 1050 CYS A N 1
ATOM 8026 C CA . CYS A 1 1050 ? 9.604 31.643 -28.912 1.00 83.81 1050 CYS A CA 1
ATOM 8027 C C . CYS A 1 1050 ? 10.499 30.806 -27.979 1.00 83.81 1050 CYS A C 1
ATOM 8029 O O . CYS A 1 1050 ? 10.559 31.031 -26.768 1.00 83.81 1050 CYS A O 1
ATOM 8031 N N . LYS A 1 1051 ? 11.242 29.852 -28.559 1.00 83.31 1051 LYS A N 1
ATOM 8032 C CA . LYS A 1 1051 ? 12.180 28.980 -27.830 1.00 83.31 1051 LYS A CA 1
ATOM 8033 C C . LYS A 1 1051 ? 13.193 29.771 -26.987 1.00 83.31 1051 LYS A C 1
ATOM 8035 O O . LYS A 1 1051 ? 13.501 29.392 -25.859 1.00 83.31 1051 LYS A O 1
ATOM 8040 N N . ASP A 1 1052 ? 13.700 30.883 -27.511 1.00 85.00 1052 ASP A N 1
ATOM 8041 C CA . ASP A 1 1052 ? 14.765 31.645 -26.852 1.00 85.00 1052 ASP A CA 1
ATOM 8042 C C . ASP A 1 1052 ? 14.270 32.456 -25.640 1.00 85.00 1052 ASP A C 1
ATOM 8044 O O . ASP A 1 1052 ? 15.075 32.839 -24.791 1.00 85.00 1052 ASP A O 1
ATOM 8048 N N . GLU A 1 1053 ? 12.953 32.648 -25.514 1.00 87.75 1053 GLU A N 1
ATOM 8049 C CA . GLU A 1 1053 ? 12.270 33.344 -24.411 1.00 87.75 1053 GLU A CA 1
ATOM 8050 C C . GLU A 1 1053 ? 11.828 32.392 -23.273 1.00 87.75 1053 GLU A C 1
ATOM 8052 O O . GLU A 1 1053 ? 11.255 32.824 -22.263 1.00 87.75 1053 GLU A O 1
ATOM 8057 N N . VAL A 1 1054 ? 12.085 31.085 -23.402 1.00 89.94 1054 VAL A N 1
ATOM 8058 C CA . VAL A 1 1054 ? 11.745 30.079 -22.383 1.00 89.94 1054 VAL A CA 1
ATOM 8059 C C . VAL A 1 1054 ? 12.581 30.294 -21.116 1.00 89.94 1054 VAL A C 1
ATOM 8061 O O . VAL A 1 1054 ? 13.814 30.242 -21.121 1.00 89.94 1054 VAL A O 1
ATOM 8064 N N . SER A 1 1055 ? 11.878 30.564 -20.018 1.00 92.06 1055 SER A N 1
ATOM 8065 C CA . SER A 1 1055 ? 12.428 30.996 -18.733 1.00 92.06 1055 SER A CA 1
ATOM 8066 C C . SER A 1 1055 ? 11.462 30.674 -17.586 1.00 92.06 1055 SER A C 1
ATOM 8068 O O . SER A 1 1055 ? 10.333 30.228 -17.817 1.00 92.06 1055 SER A O 1
ATOM 8070 N N . GLU A 1 1056 ? 11.875 30.941 -16.338 1.00 93.81 1056 GLU A N 1
ATOM 8071 C CA . GLU A 1 1056 ? 11.013 30.778 -15.158 1.00 93.81 1056 GLU A CA 1
ATOM 8072 C C . GLU A 1 1056 ? 9.665 31.493 -15.329 1.00 93.81 1056 GLU A C 1
ATOM 8074 O O . GLU A 1 1056 ? 8.627 30.913 -15.016 1.00 93.81 1056 GLU A O 1
ATOM 8079 N N . ASP A 1 1057 ? 9.668 32.726 -15.844 1.00 92.56 1057 ASP A N 1
ATOM 8080 C CA . ASP A 1 1057 ? 8.476 33.575 -15.879 1.00 92.56 1057 ASP A CA 1
ATOM 8081 C C . ASP A 1 1057 ? 7.574 33.327 -17.100 1.00 92.56 1057 ASP A C 1
ATOM 8083 O O . ASP A 1 1057 ? 6.352 33.419 -16.965 1.00 92.56 1057 ASP A O 1
ATOM 8087 N N . THR A 1 1058 ? 8.110 32.929 -18.263 1.00 92.31 1058 THR A N 1
ATOM 8088 C CA . THR A 1 1058 ? 7.263 32.513 -19.403 1.00 92.31 1058 THR A CA 1
ATOM 8089 C C . THR A 1 1058 ? 6.572 31.179 -19.127 1.00 92.31 1058 THR A C 1
ATOM 8091 O O . THR A 1 1058 ? 5.364 31.059 -19.346 1.00 92.31 1058 THR A O 1
ATOM 8094 N N . VAL A 1 1059 ? 7.272 30.212 -18.520 1.00 93.31 1059 VAL A N 1
ATOM 8095 C CA . VAL A 1 1059 ? 6.646 28.968 -18.040 1.00 93.31 1059 VAL A CA 1
ATOM 8096 C C . VAL A 1 1059 ? 5.655 29.251 -16.905 1.00 93.31 1059 VAL A C 1
ATOM 8098 O O . VAL A 1 1059 ? 4.534 28.742 -16.938 1.00 93.31 1059 VAL A O 1
ATOM 8101 N N . TRP A 1 1060 ? 5.997 30.114 -15.942 1.00 94.44 1060 TRP A N 1
ATOM 8102 C CA . TRP A 1 1060 ? 5.074 30.530 -14.877 1.00 94.44 1060 TRP A CA 1
ATOM 8103 C C . TRP A 1 1060 ? 3.792 31.174 -15.425 1.00 94.44 1060 TRP A C 1
ATOM 8105 O O . TRP A 1 1060 ? 2.698 30.878 -14.943 1.00 94.44 1060 TRP A O 1
ATOM 8115 N N . SER A 1 1061 ? 3.905 32.015 -16.457 1.00 92.12 1061 SER A N 1
ATOM 8116 C CA . SER A 1 1061 ? 2.769 32.647 -17.136 1.00 92.12 1061 SER A CA 1
ATOM 8117 C C . SER A 1 1061 ? 1.816 31.606 -17.736 1.00 92.12 1061 SER A C 1
ATOM 8119 O O . SER A 1 1061 ? 0.612 31.643 -17.471 1.00 92.12 1061 SER A O 1
ATOM 8121 N N . VAL A 1 1062 ? 2.340 30.599 -18.446 1.00 90.62 1062 VAL A N 1
ATOM 8122 C CA . VAL A 1 1062 ? 1.532 29.484 -18.983 1.00 90.62 1062 VAL A CA 1
ATOM 8123 C C . VAL A 1 1062 ? 0.855 28.701 -17.866 1.00 90.62 1062 VAL A C 1
ATOM 8125 O O . VAL A 1 1062 ? -0.351 28.461 -17.938 1.00 90.62 1062 VAL A O 1
ATOM 8128 N N . MET A 1 1063 ? 1.603 28.345 -16.817 1.00 92.50 1063 MET A N 1
ATOM 8129 C CA . MET A 1 1063 ? 1.073 27.568 -15.694 1.00 92.50 1063 MET A CA 1
ATOM 8130 C C . MET A 1 1063 ? 0.092 28.358 -14.819 1.00 92.50 1063 MET A C 1
ATOM 8132 O O . MET A 1 1063 ? -0.683 27.747 -14.095 1.00 92.50 1063 MET A O 1
ATOM 8136 N N . THR A 1 1064 ? 0.054 29.690 -14.888 1.00 89.38 1064 THR A N 1
ATOM 8137 C CA . THR A 1 1064 ? -0.913 30.510 -14.129 1.00 89.38 1064 THR A CA 1
ATOM 8138 C C . THR A 1 1064 ? -2.069 31.071 -14.963 1.00 89.38 1064 THR A C 1
ATOM 8140 O O . THR A 1 1064 ? -3.002 31.638 -14.390 1.00 89.38 1064 THR A O 1
ATOM 8143 N N . THR A 1 1065 ? -2.071 30.853 -16.282 1.00 83.12 1065 THR A N 1
ATOM 8144 C CA . THR A 1 1065 ? -3.147 31.276 -17.197 1.00 83.12 1065 THR A CA 1
ATOM 8145 C C . THR A 1 1065 ? -4.263 30.225 -17.298 1.00 83.12 1065 THR A C 1
ATOM 8147 O O . THR A 1 1065 ? -4.017 29.021 -17.239 1.00 83.12 1065 THR A O 1
ATOM 8150 N N . TRP A 1 1066 ? -5.513 30.665 -17.469 1.00 77.19 1066 TRP A N 1
ATOM 8151 C CA . TRP A 1 1066 ? -6.660 29.777 -17.707 1.00 77.19 1066 TRP A CA 1
ATOM 8152 C C . TRP A 1 1066 ? -6.600 29.127 -19.108 1.00 77.19 1066 TRP A C 1
ATOM 8154 O O . TRP A 1 1066 ? -6.227 29.807 -20.069 1.00 77.19 1066 TRP A O 1
ATOM 8164 N N . PRO A 1 1067 ? -6.999 27.850 -19.281 1.00 73.88 1067 PRO A N 1
ATOM 8165 C CA . PRO A 1 1067 ? -7.491 26.897 -18.279 1.00 73.88 1067 PRO A CA 1
ATOM 8166 C C . PRO A 1 1067 ? -6.388 26.026 -17.646 1.00 73.88 1067 PRO A C 1
ATOM 8168 O O . PRO A 1 1067 ? -6.708 25.137 -16.855 1.00 73.88 1067 PRO A O 1
ATOM 8171 N N . THR A 1 1068 ? -5.110 26.254 -17.989 1.00 80.06 1068 THR A N 1
ATOM 8172 C CA . THR A 1 1068 ? -3.953 25.549 -17.408 1.00 80.06 1068 THR A CA 1
ATOM 8173 C C . THR A 1 1068 ? -4.010 25.603 -15.886 1.00 80.06 1068 THR A C 1
ATOM 8175 O O . THR A 1 1068 ? -3.912 24.569 -15.230 1.00 80.06 1068 THR A O 1
ATOM 8178 N N . LYS A 1 1069 ? -4.236 26.804 -15.335 1.00 83.88 1069 LYS A N 1
ATOM 8179 C CA . LYS A 1 1069 ? -4.728 27.019 -13.973 1.00 83.88 1069 LYS A CA 1
ATOM 8180 C C . LYS A 1 1069 ? -6.247 27.147 -13.992 1.00 83.88 1069 LYS A C 1
ATOM 8182 O O . LYS A 1 1069 ? -6.798 27.901 -14.794 1.00 83.88 1069 LYS A O 1
ATOM 8187 N N . ASN A 1 1070 ? -6.911 26.468 -13.068 1.00 75.44 1070 ASN A N 1
ATOM 8188 C CA . ASN A 1 1070 ? -8.361 26.500 -12.895 1.00 75.44 1070 ASN A CA 1
ATOM 8189 C C . ASN A 1 1070 ? -8.737 26.484 -11.398 1.00 75.44 1070 ASN A C 1
ATOM 8191 O O . ASN A 1 1070 ? -7.902 26.750 -10.534 1.00 75.44 1070 ASN A O 1
ATOM 8195 N N . HIS A 1 1071 ? -10.012 26.247 -11.078 1.00 70.38 1071 HIS A N 1
ATOM 8196 C CA . HIS A 1 1071 ? -10.534 26.336 -9.707 1.00 70.38 1071 HIS A CA 1
ATOM 8197 C C . HIS A 1 1071 ? -10.089 25.192 -8.779 1.00 70.38 1071 HIS A C 1
ATOM 8199 O O . HIS A 1 1071 ? -10.170 25.343 -7.557 1.00 70.38 1071 HIS A O 1
ATOM 8205 N N . HIS A 1 1072 ? -9.594 24.088 -9.345 1.00 73.31 1072 HIS A N 1
ATOM 8206 C CA . HIS A 1 1072 ? -9.107 22.924 -8.604 1.00 73.31 1072 HIS A CA 1
ATOM 8207 C C . HIS A 1 1072 ? -7.580 22.935 -8.413 1.00 73.31 1072 HIS A C 1
ATOM 8209 O O . HIS A 1 1072 ? -7.069 22.110 -7.664 1.00 73.31 1072 HIS A O 1
ATOM 8215 N N . THR A 1 1073 ? -6.846 23.857 -9.058 1.00 81.06 1073 THR A N 1
ATOM 8216 C CA . THR A 1 1073 ? -5.379 23.966 -8.953 1.00 81.06 1073 THR A CA 1
ATOM 8217 C C . THR A 1 1073 ? -4.947 24.310 -7.530 1.00 81.06 1073 THR A C 1
ATOM 8219 O O . THR A 1 1073 ? -5.080 25.458 -7.102 1.00 81.06 1073 THR A O 1
ATOM 8222 N N . ASP A 1 1074 ? -4.367 23.338 -6.825 1.00 84.56 1074 ASP A N 1
ATOM 8223 C CA . ASP A 1 1074 ? -3.873 23.504 -5.454 1.00 84.56 1074 ASP A CA 1
ATOM 8224 C C . ASP A 1 1074 ? -2.385 23.844 -5.410 1.00 84.56 1074 ASP A C 1
ATOM 8226 O O . ASP A 1 1074 ? -1.969 24.617 -4.553 1.00 84.56 1074 ASP A O 1
ATOM 8230 N N . ILE A 1 1075 ? -1.576 23.304 -6.330 1.00 91.56 1075 ILE A N 1
ATOM 8231 C CA . ILE A 1 1075 ? -0.128 23.554 -6.382 1.00 91.56 1075 ILE A CA 1
ATOM 8232 C C . ILE A 1 1075 ? 0.288 23.931 -7.805 1.00 91.56 1075 ILE A C 1
ATOM 8234 O O . ILE A 1 1075 ? 0.034 23.177 -8.745 1.00 91.56 1075 ILE A O 1
ATOM 8238 N N . THR A 1 1076 ? 0.996 25.054 -7.944 1.00 95.19 1076 THR A N 1
ATOM 8239 C CA . THR A 1 1076 ? 1.764 25.404 -9.149 1.00 95.19 1076 THR A CA 1
ATOM 8240 C C . THR A 1 1076 ? 3.255 25.355 -8.828 1.00 95.19 1076 THR A C 1
ATOM 8242 O O . THR A 1 1076 ? 3.687 25.982 -7.860 1.00 95.19 1076 THR A O 1
ATOM 8245 N N . SER A 1 1077 ? 4.052 24.673 -9.652 1.00 96.56 1077 SER A N 1
ATOM 8246 C CA . SER A 1 1077 ? 5.518 24.687 -9.559 1.00 96.56 1077 SER A CA 1
ATOM 8247 C C . SER A 1 1077 ? 6.183 24.915 -10.912 1.00 96.56 1077 SER A C 1
ATOM 8249 O O . SER A 1 1077 ? 5.684 24.467 -11.943 1.00 96.56 1077 SER A O 1
ATOM 8251 N N . VAL A 1 1078 ? 7.350 25.555 -10.893 1.00 97.12 1078 VAL A N 1
ATOM 8252 C CA . VAL A 1 1078 ? 8.265 25.668 -12.037 1.00 97.12 1078 VAL A CA 1
ATOM 8253 C C . VAL A 1 1078 ? 9.660 25.216 -11.606 1.00 97.12 1078 VAL A C 1
ATOM 8255 O O . VAL A 1 1078 ? 10.096 25.528 -10.496 1.00 97.12 1078 VAL A O 1
ATOM 8258 N N . MET A 1 1079 ? 10.335 24.441 -12.456 1.00 97.19 1079 MET A N 1
ATOM 8259 C CA . MET A 1 1079 ? 11.617 23.789 -12.178 1.00 97.19 1079 MET A CA 1
ATOM 8260 C C . MET A 1 1079 ? 12.597 23.925 -13.352 1.00 97.19 1079 MET A C 1
ATOM 8262 O O . MET A 1 1079 ? 12.185 23.918 -14.511 1.00 97.19 1079 MET A O 1
ATOM 8266 N N . CYS A 1 1080 ? 13.894 23.990 -13.045 1.00 96.25 1080 CYS A N 1
ATOM 8267 C CA . CYS A 1 1080 ? 14.989 23.917 -14.016 1.00 96.25 1080 CYS A CA 1
ATOM 8268 C C . CYS A 1 1080 ? 16.142 23.073 -13.432 1.00 96.25 1080 CYS A C 1
ATOM 8270 O O . CYS A 1 1080 ? 16.828 23.528 -12.511 1.00 96.25 1080 CYS A O 1
ATOM 8272 N N . PRO A 1 1081 ? 16.401 21.852 -13.935 1.00 96.06 1081 PRO A N 1
ATOM 8273 C CA . PRO A 1 1081 ? 17.444 20.975 -13.393 1.00 96.06 1081 PRO A CA 1
ATOM 8274 C C . PRO A 1 1081 ? 18.868 21.486 -13.612 1.00 96.06 1081 PRO A C 1
ATOM 8276 O O . PRO A 1 1081 ? 19.715 21.279 -12.743 1.00 96.06 1081 PRO A O 1
ATOM 8279 N N . ARG A 1 1082 ? 19.131 22.222 -14.703 1.00 94.44 1082 ARG A N 1
ATOM 8280 C CA . ARG A 1 1082 ? 20.434 22.863 -14.972 1.00 94.44 1082 ARG A CA 1
ATOM 8281 C C . ARG A 1 1082 ? 20.884 23.776 -13.829 1.00 94.44 1082 ARG A C 1
ATOM 8283 O O . ARG A 1 1082 ? 22.064 23.810 -13.501 1.00 94.44 1082 ARG A O 1
ATOM 8290 N N . THR A 1 1083 ? 19.942 24.485 -13.212 1.00 93.31 1083 THR A N 1
ATOM 8291 C CA . THR A 1 1083 ? 20.191 25.428 -12.109 1.00 93.31 1083 THR A CA 1
ATOM 8292 C C . THR A 1 1083 ? 19.786 24.876 -10.738 1.00 93.31 1083 THR A C 1
ATOM 8294 O O . THR A 1 1083 ? 20.005 25.537 -9.727 1.00 93.31 1083 THR A O 1
ATOM 8297 N N . GLY A 1 1084 ? 19.168 23.687 -10.682 1.00 91.69 1084 GLY A N 1
ATOM 8298 C CA . GLY A 1 1084 ? 18.547 23.140 -9.467 1.00 91.69 1084 GLY A CA 1
ATOM 8299 C C . GLY A 1 1084 ? 17.365 23.973 -8.954 1.00 91.69 1084 GLY A C 1
ATOM 8300 O O . GLY A 1 1084 ? 16.928 23.800 -7.818 1.00 91.69 1084 GLY A O 1
ATOM 8301 N N . ARG A 1 1085 ? 16.861 24.911 -9.763 1.00 92.75 1085 ARG A N 1
ATOM 8302 C CA . ARG A 1 1085 ? 15.823 25.857 -9.365 1.00 92.75 1085 ARG A CA 1
ATOM 8303 C C . ARG A 1 1085 ? 14.478 25.146 -9.259 1.00 92.75 1085 ARG A C 1
ATOM 8305 O O . ARG A 1 1085 ? 14.079 24.430 -10.173 1.00 92.75 1085 ARG A O 1
ATOM 8312 N N . MET A 1 1086 ? 13.762 25.414 -8.171 1.00 94.94 1086 MET A N 1
ATOM 8313 C CA . MET A 1 1086 ? 12.352 25.078 -7.984 1.00 94.94 1086 MET A CA 1
ATOM 8314 C C . MET A 1 1086 ? 11.642 26.269 -7.329 1.00 94.94 1086 MET A C 1
ATOM 8316 O O . MET A 1 1086 ? 12.178 26.875 -6.401 1.00 94.94 1086 MET A O 1
ATOM 8320 N N . LYS A 1 1087 ? 10.463 26.618 -7.848 1.00 95.12 1087 LYS A N 1
ATOM 8321 C CA . LYS A 1 1087 ? 9.585 27.703 -7.387 1.00 95.12 1087 LYS A CA 1
ATOM 8322 C C . LYS A 1 1087 ? 8.178 27.136 -7.271 1.00 95.12 1087 LYS A C 1
ATOM 8324 O O . LYS A 1 1087 ? 7.566 26.851 -8.297 1.00 95.12 1087 LYS A O 1
ATOM 8329 N N . THR A 1 1088 ? 7.684 26.961 -6.048 1.00 95.88 1088 THR A N 1
ATOM 8330 C CA . THR A 1 1088 ? 6.361 26.380 -5.761 1.00 95.88 1088 THR A CA 1
ATOM 8331 C C . THR A 1 1088 ? 5.438 27.389 -5.091 1.00 95.88 1088 THR A C 1
ATOM 8333 O O . THR A 1 1088 ? 5.878 28.229 -4.308 1.00 95.88 1088 THR A O 1
ATOM 8336 N N . MET A 1 1089 ? 4.143 27.280 -5.375 1.00 94.94 1089 MET A N 1
ATOM 8337 C CA . MET A 1 1089 ? 3.079 28.049 -4.743 1.00 94.94 1089 MET A CA 1
ATOM 8338 C C . MET A 1 1089 ? 1.872 27.148 -4.491 1.00 94.94 1089 MET A C 1
ATOM 8340 O O . MET A 1 1089 ? 1.429 26.439 -5.395 1.00 94.94 1089 MET A O 1
ATOM 8344 N N . VAL A 1 1090 ? 1.337 27.207 -3.275 1.00 92.38 1090 VAL A N 1
ATOM 8345 C CA . VAL A 1 1090 ? 0.106 26.534 -2.853 1.00 92.38 1090 VAL A CA 1
ATOM 8346 C C . VAL A 1 1090 ? -1.035 27.552 -2.893 1.00 92.38 1090 VAL A C 1
ATOM 8348 O O . VAL A 1 1090 ? -0.882 28.671 -2.406 1.00 92.38 1090 VAL A O 1
ATOM 8351 N N . TRP A 1 1091 ? -2.167 27.200 -3.496 1.00 86.56 1091 TRP A N 1
ATOM 8352 C CA . TRP A 1 1091 ? -3.303 28.099 -3.708 1.00 86.56 1091 TRP A CA 1
ATOM 8353 C C . TRP A 1 1091 ? -4.392 27.860 -2.658 1.00 86.56 1091 TRP A C 1
ATOM 8355 O O . TRP A 1 1091 ? -5.298 27.052 -2.855 1.00 86.56 1091 TRP A O 1
ATOM 8365 N N . THR A 1 1092 ? -4.325 28.578 -1.541 1.00 75.00 1092 THR A N 1
ATOM 8366 C CA . THR A 1 1092 ? -5.282 28.456 -0.430 1.00 75.00 1092 THR A CA 1
ATOM 8367 C C . THR A 1 1092 ? -6.444 29.441 -0.565 1.00 75.00 1092 THR A C 1
ATOM 8369 O O . THR A 1 1092 ? -6.393 30.391 -1.349 1.00 75.00 1092 THR A O 1
ATOM 8372 N N . ALA A 1 1093 ? -7.501 29.267 0.232 1.00 63.41 1093 ALA A N 1
ATOM 8373 C CA . ALA A 1 1093 ? -8.472 30.340 0.454 1.00 63.41 1093 ALA A CA 1
ATOM 8374 C C . ALA A 1 1093 ? -7.772 31.595 1.036 1.00 63.41 1093 ALA A C 1
ATOM 8376 O O . ALA A 1 1093 ? -6.748 31.454 1.716 1.00 63.41 1093 ALA A O 1
ATOM 8377 N N . PRO A 1 1094 ? -8.274 32.819 0.770 1.00 53.09 1094 PRO A N 1
ATOM 8378 C CA . PRO A 1 1094 ? -7.773 34.013 1.443 1.00 53.09 1094 PRO A CA 1
ATOM 8379 C C . PRO A 1 1094 ? -7.986 33.893 2.965 1.00 53.09 1094 PRO A C 1
ATOM 8381 O O . PRO A 1 1094 ? -9.047 33.422 3.379 1.00 53.09 1094 PRO A O 1
ATOM 8384 N N . PRO A 1 1095 ? -7.023 34.323 3.801 1.00 45.41 1095 PRO A N 1
ATOM 8385 C CA . PRO A 1 1095 ? -7.211 34.395 5.249 1.00 45.41 1095 PRO A CA 1
ATOM 8386 C C . PRO A 1 1095 ? -8.446 35.220 5.624 1.00 45.41 1095 PRO A C 1
ATOM 8388 O O . PRO A 1 1095 ? -8.718 36.233 4.985 1.00 45.41 1095 PRO A O 1
ATOM 8391 N N . GLU A 1 1096 ? -9.148 34.847 6.697 1.00 42.28 1096 GLU A N 1
ATOM 8392 C CA . GLU A 1 1096 ? -10.402 35.506 7.111 1.00 42.28 1096 GLU A CA 1
ATOM 8393 C C . GLU A 1 1096 ? -10.248 37.024 7.319 1.00 42.28 1096 GLU A C 1
ATOM 8395 O O . GLU A 1 1096 ? -11.137 37.794 6.972 1.00 42.28 1096 GLU A O 1
ATOM 8400 N N . HIS A 1 1097 ? -9.079 37.481 7.784 1.00 40.38 1097 HIS A N 1
ATOM 8401 C CA . HIS A 1 1097 ? -8.758 38.904 7.968 1.00 40.38 1097 HIS A CA 1
ATOM 8402 C C . HIS A 1 1097 ? -8.546 39.699 6.658 1.00 40.38 1097 HIS A C 1
ATOM 8404 O O . HIS A 1 1097 ? -8.318 40.906 6.708 1.00 40.38 1097 HIS A O 1
ATOM 8410 N N . LEU A 1 1098 ? -8.587 39.038 5.497 1.00 35.84 1098 LEU A N 1
ATOM 8411 C CA . LEU A 1 1098 ? -8.557 39.637 4.155 1.00 35.84 1098 LEU A CA 1
ATOM 8412 C C . LEU A 1 1098 ? -9.908 39.510 3.425 1.00 35.84 1098 LEU A C 1
ATOM 8414 O O . LEU A 1 1098 ? -10.001 39.861 2.248 1.00 35.84 1098 LEU A O 1
ATOM 8418 N N . ILE A 1 1099 ? -10.950 39.021 4.107 1.00 35.50 1099 ILE A N 1
ATOM 8419 C CA . ILE A 1 1099 ? -12.326 38.970 3.604 1.00 35.50 1099 ILE A CA 1
ATOM 8420 C C . ILE A 1 1099 ? -13.076 40.191 4.159 1.00 35.50 1099 ILE A C 1
ATOM 8422 O O . ILE A 1 1099 ? -13.543 40.180 5.297 1.00 35.50 1099 ILE A O 1
ATOM 8426 N N . VAL A 1 1100 ? -13.152 41.249 3.344 1.00 28.77 1100 VAL A N 1
ATOM 8427 C CA . VAL A 1 1100 ? -13.829 42.533 3.623 1.00 28.77 1100 VAL A CA 1
ATOM 8428 C C . VAL A 1 1100 ? -14.726 42.896 2.444 1.00 28.77 1100 VAL A C 1
ATOM 8430 O O . VAL A 1 1100 ? -14.229 42.783 1.300 1.00 28.77 1100 VAL A O 1
#

Foldseek 3Di:
DQVCLLVLVVVVVCCLQPPPDDPCVVVDDHDQQLDDDPFQQGSLLNNLLNLSLVSNVVQCVVQPSDDQCRATNFQDGSLLSLLQDDDPCLVSSLVSNVSSVVSPHDQCRATPQSDGSLLNNLLNLSVSNNVSSLVSVRDQQRATNVRDGSLNSNVVSVSVVVNVVSVVSVHDDPPPPDDDDPDDDDDDDDDDDDDDDDDDDDDDDDDDDDDDDDDDDDDDDDDDDDDDDDDDDDDDDDDDDDDDDDDDDDDDDDDDDDDDDDDDDDDDDDDDDDDDDDDDYDDDDDDDDDDDDDDDDDDDDDDYDDDDDDDDDDDDDDDDDDDDDDDDDDDDDDDDDVVVVVVVVVLVVVLVVLLVQLVVQLVVLDLVSNVVSLVSNVVSVHDPVSSVVSVVSSVLSVLLVVLLVQCVVLLVVLDLVSLVVSLVSNVVSDDDVVSNVVSVVSNVLSVLLVVLLVQLVVCLVVLDLVSLVVSLVVNVVSVHDPVSSVSSVVSNVLCVLQVVLLVLLVVCLVVPDLVSLVVSVVSNVVSPHDCVSSVSSVVSNVLVVQLVVLLVLLVVLLVVLVPFDLQDLVSLVVSLVSLVVSLVSNVVSPNDVVSCVSSVVSSLVSLVSSVVNVDPDFFEEADDDDDPVCVVVVNDQLWDDPDQFWIHRNNDIDGGNGYPHNHALVVVCVVCVSLVVNVVSPHDGDDDDDFDDDDPGPPPRHGDDDDDDDQVPVCVVVVPPLPPDAFDDPPVLPPDPDDFDWDFAAAAEFEPVDQLLCRCLCLLVDPLLQCVQVLLVVVCVRQPDPVCQVVLLVLCVVVPQQAPPSLNSNLNSLCVSNVHRSSSLVVLQLVQLRNCSRDDAPPDFDRDDRQQQKKKKKWFFAPQGIKIKIFGLRSPDQSQLNQWYWYQYDYPNHGLKIFIDGRSHSFGQWIAGAQAKTKGKAAARPHHHSSQLVCCRSGVHAHALSSQRVVLSVPPGHLVRSVVSSQPGQHSHWIWMWMGTLDGQSTKTFGDGRDGGDDDDPDDDDDDDIDGAHDPPGRMAMDIHYDPPDDADPSDPQRVVLVVLLVVDDRHPDDQVSSVSSCCDPPVPDPSGQKIWMAHNNGSDITMIGGHHPPPVPVD

Secondary structure (DSSP, 8-state):
-HHHHHHT-HHHHHHHHS--SSGGGGTSPPP-TT-B-TT--BHHHHHHHHT-HHHHHHHHTTGGGS-TT-B-TTS-BHHHHHHT---S-HHHHHHHHHHHHHTT--TT-B-TT--BHHHHHHHTT-HHHHHHHHHTT--TT-B-TT--BHHHHHHHTT-HHHHHHHHHTTPPPSS-SS----PPPP-------------------------------------------------------------------------------------------------------------------------------------------------------HHHHHHHHHHHHHHHHHHHHHHHHHHHT-HHHHHHHHHHHHHTT--HHHHHHHHHHHHHHHHHHHHHHHHHHHHHH--HHHHHHHHHHHHHTT--HHHHHHHHHHHHHHHHHHHHHHHHHHHHHH--HHHHHHHHHHHHHTT--HHHHHHHHHHHHHHHHHHHHHHHHHHHHHS--HHHHHHHHHHHHHTT--HHHHHHHHHHHHHHHHHHHHHHHHHHHHHHHHTS-TT-HHHHHHHHHHHHHHHHHHHHTT--HHHHHHHHHHHHHHHHHHHHHH-S---EEE-PPPPHHHHTTT----EEE-SSSEEEETTEEEE-SEEESS--HHHHHHHHHHHHHHHHTT-----------STT----S---------GGGGGGGGGGSTTSS--B-GGGGG---S-PEEEPPEEEEEETTS-TTTTTGGGGT-GGGTTHHHHHHHHHHHHS-TTTHHHHHHHGGGTTTTS-HHHHHHHHHHHHHTT--HHHHHHHHTHHHHGGGSB--SS--SSSSSS---EEEEEE--TT--EEEEEEE----TTTGGGEEEEEEEETTEEEEEEEEETT-SS-SEEEETTTEEEEEEE-S----HHHHHHHHHHS--B-HHHHHHHHHHH--SHHHHHHHHHHS-BSS-EEEEEEESSTT-EEEEEE-SS------SS-S---S-EE--STT-SEEEE-SS-TTSPPPTT---HHHHHHHHTTS-GGG-SHHHHHHHHHSTTTS-TTEEEEEEEETTTTEEEEEEEEPPPGGG--